Protein AF-0000000086153509 (afdb_homodimer)

Foldseek 3Di:
DAEEEEEACELLNLLLQVLCLVLDAVVLVYAYEYEAQDQWYQQLLCLLVLLADVVLLQLRTFGLPQSHPPRRPVRYDYFNWHFDADELFKTKIFGADPVSDGDPDIDMDGHLFYEYAQAKDDAPPSPPDPVDDDSVVNSVRSVVSSVLLVVWQFEEEEAQALSSQQNQLASLQNPVRHAYEYEELAQAGNPDPQEDPVQRVQSVVSCVVSPYHYHYNWAWPDDDPHKAQAWDWTAIPVGDTDTTRIYGYGDDIAAPCVNVCVHPVVQADPRRAGEADLQQFRPDPSRRSYGYAANRHDDPPDRDSVRSSVSSSSNSVQVSCCSVVVDVDDDDGDDDDHNDWDQRDSHLQWDKTWDPPPVIDIDIRHVSNVPASNSNCSQVVSVSSVHGRPPD/DAEEEEEACELLNLLLQVLCLVLDAVVLVYAYEYEAQDQWYQQLLCLLVLLADVVLLQLRTFGLPQSHPPRRPVHYDYFNWHFDADELFKTKIFGADPVSDGDPDIDMDGHLFYEYAQAKDFAPPSPPDPVDPDSVVNSVRSVVSSVLLVVWQFEEEEAQALSSQQNQLASLQNPVRGAYEYEYLAQAGNPDPQEDPVQRVQSVVSCVVSPYHYHYNWAWPDDDPHKFQAWDWTAIPVGDTDTTRIYGYGDDIAAPCVNVCVHPVVQADPRRAGEADQQQFRPDPSRRSYGYAANRHDDPPDRDSVRSSVSSSSNSVQVSCCSVVVDVDDDDGDDDDHRDWDQRDSHLQWDKTWDPPPVIDIDIRHVSNVPASNSNCSQVVSVSSVHGRPPD

Sequence (784 aa):
MPRIVIIGAGPAGIIASNTFAKSLKPSDKTEVVILEKNKYYYNTVGAPRAYTDEKYMPNMFIPYDKAIPKEASSFIKIIRGVATAITTDEVVYHKVGNDDKPQDAASTLAFDYLLIATGSSYTTPIKQDVNDYSRSGTEAQLKEVRDQIIKAKKILVVGGGSVGCEIAGDIAAHFPEKKVTIIDGHDRLLSANNLLEKFFTKLTNSLNELKIDVILGETLEERLTENRFEKRVLRTSKGREIESDIQLLCAGFSPVAELVQNLDASLVDSKGAVRVNPHLQLDSMNYHHIFAIGDVNNSSAPKLAYWAGEQAKYVVNKIVGLIRKTQTTVTKPFPNVGLEVLFLPLGPNGGVIQLPFFGGLVFGNFLTRMFKSKDMLAGRIWANFGATAPGVMPRIVIIGAGPAGIIASNTFAKSLKPSDKTEVVILEKNKYYYNTVGAPRAYTDEKYMPNMFIPYDKAIPKEASSFIKIIRGVATAITTDEVVYHKVGNDDKPQDAASTLAFDYLLIATGSSYTTPIKQDVNDYSRSGTEAQLKEVRDQIIKAKKILVVGGGSVGCEIAGDIAAHFPEKKVTIIDGHDRLLSANNLLEKFFTKLTNSLNELKIDVILGETLEERLTENRFEKRVLRTSKGREIESDIQLLCAGFSPVAELVQNLDASLVDSKGAVRVNPHLQLDSMNYHHIFAIGDVNNSSAPKLAYWAGEQAKYVVNKIVGLIRKTQTTVTKPFPNVGLEVLFLPLGPNGGVIQLPFFGGLVFGNFLTRMFKSKDMLAGRIWANFGATAPGV

Nearest PDB structures (foldseek):
  8jsc-assembly1_C  TM=8.946E-01  e=1.746E-32  Homo sapiens
  7xpi-assembly1_A  TM=7.898E-01  e=3.352E-28  Gallus gallus
  4g74-assembly1_B  TM=7.053E-01  e=1.388E-21  Saccharomyces cerevisiae S288C
  6uzi-assembly2_D  TM=6.727E-01  e=1.235E-19  Elizabethkingia anophelis NUHP1
  8qns-assembly1_A  TM=6.343E-01  e=9.759E-19  Mus musculus

pLDDT: mean 94.51, std 6.08, range [61.44, 98.88]

Radius of gyration: 29.24 Å; Cα contacts (8 Å, |Δi|>4): 1770; chains: 2; bounding box: 65×84×69 Å

Solvent-accessible surface area (backbone atoms only — not comparable to full-atom values): 40596 Å² total; per-residue (Å²): 114,57,27,35,36,30,40,25,58,47,58,20,26,43,38,26,51,50,44,41,49,72,71,56,52,81,88,66,50,50,38,38,40,32,32,22,64,57,80,43,39,73,40,51,76,36,34,38,52,33,43,67,31,76,86,47,48,68,57,32,58,40,60,52,88,41,38,62,50,79,90,30,52,87,38,41,49,77,43,47,16,43,77,74,40,49,61,92,46,36,36,34,27,16,46,38,50,98,83,75,43,68,43,87,63,73,45,76,46,71,38,66,31,38,37,42,18,57,23,54,47,40,29,62,64,52,31,72,42,91,89,45,69,45,67,67,56,45,52,51,49,39,48,50,53,25,52,50,54,70,71,39,52,30,40,33,30,41,24,37,36,68,66,22,46,24,32,52,25,21,44,26,63,76,39,67,87,40,46,40,34,35,33,21,57,46,83,55,73,44,86,57,90,41,63,57,69,69,46,53,53,50,44,53,51,52,37,51,74,52,56,42,45,77,45,60,57,32,40,61,68,66,83,77,88,50,61,41,90,51,72,43,77,46,44,30,71,81,66,49,75,46,74,22,35,26,37,42,50,39,51,65,77,36,31,49,30,62,52,51,35,74,60,41,54,85,40,35,47,97,81,40,19,27,37,48,42,64,69,32,20,36,69,41,85,87,38,59,54,31,31,43,29,36,48,14,27,59,65,85,58,67,87,44,63,66,48,8,28,50,44,17,47,52,48,46,54,46,50,52,29,46,74,67,61,77,29,92,62,89,67,77,57,65,78,81,73,60,63,45,68,44,80,45,38,37,17,56,67,12,31,34,26,35,39,60,50,90,91,48,41,69,48,42,30,70,59,18,21,73,68,30,16,61,60,44,41,33,59,62,57,28,44,72,22,65,40,79,34,74,95,106,116,57,27,36,37,31,41,24,56,48,60,21,25,44,39,27,50,50,45,42,48,73,71,55,52,81,87,66,50,50,39,37,39,34,32,22,63,56,80,43,40,72,40,51,77,35,33,39,53,35,42,70,33,76,87,46,47,67,56,32,58,40,58,52,88,42,39,62,51,76,92,30,54,87,37,40,49,77,43,48,16,42,76,74,40,49,59,93,47,36,35,35,27,17,46,38,49,97,84,74,43,69,43,86,64,73,45,76,46,71,37,66,32,37,38,42,18,56,23,56,47,41,30,62,67,51,31,69,42,91,89,46,70,47,66,67,58,44,51,49,49,38,49,49,53,24,53,50,54,71,70,39,53,29,40,33,32,41,24,36,36,67,66,23,46,22,32,52,24,20,44,27,62,78,39,68,87,41,45,40,34,35,33,19,58,47,83,55,74,43,87,57,90,40,63,56,71,70,46,54,52,50,44,51,51,52,37,52,75,53,57,44,44,79,45,60,56,33,38,61,68,67,83,76,87,52,60,40,90,50,72,43,75,46,44,29,71,81,69,50,75,46,74,23,35,26,36,44,48,40,50,65,77,38,32,48,30,62,51,52,36,73,60,40,56,85,40,34,46,97,81,40,19,26,37,47,42,62,68,32,20,35,67,41,86,88,38,58,52,31,31,42,29,39,47,14,25,60,64,86,56,66,85,41,62,67,46,9,28,53,44,17,46,52,48,43,55,45,50,52,30,46,75,67,61,77,29,92,62,87,69,78,59,65,77,80,74,61,64,44,68,45,79,45,35,36,17,57,66,11,30,35,27,34,40,61,50,90,92,48,40,69,47,43,30,70,61,19,20,72,69,31,16,61,59,45,42,34,59,62,58,28,43,69,22,66,40,78,34,75,96,105

Secondary structure (DSSP, 8-state):
--EEEEE--SHHHHHHHHHHHHH--GGG--EEEEEES-SEEE-GGGHHHHTT-GGGGGGGEEESTTSS-GGGTTTEEEEEEEEEEE-SSEEEEEEE-TTS-EEEEEEEEE-SEEEE---EE-STTTS--SS---HHHHHHHHHHHHHHHHH-SEEEEE--SHHHHHHHHHHHHH-TTSEEEEEESSSSTT--TT--HHHHHHHHHHHHHTTEEEEES--BSSPPSS-B-S-EEEEBTTS-EEEESEEEE----EE--HHHHHH-GGGB-TTSPBPB-TTSBBSSGGGTTEEE-GGGB--SS-SSHHHHHHHHHHHHHHHHHHHTTS-SS--SPPPP--SPPEEEESSTT-EEEEE-STT-EEE-HHHHIIIIITTTTHHHHHHTTT---TT-/--EEEEE--SHHHHHHHHHHHHH--GGG--EEEEEES-SEEE-GGGHHHHTT-GGGGGGGEEESTTTS-GGGTTTEEEEEEEEEEE-SSEEEEEEE-TTS-EEEEEEEEE-SEEEE---EE-STTTS--SS---HHHHHHHHHHHHHHHHH-SEEEEE--SHHHHHHHHHHHHH-TTSEEEEEESSSSTT--TT--HHHHHHHHHHHHHTTEEEEES--BSSPPSS-B-S-EEEEBTTS-EEEESEEEE----EE--HHHHHH-GGGB-TTSPBPB-TTSBBSSGGGTTEEE-GGGB--SS-SSHHHHHHHHHHHHHHHHHHHTTS-SS--SPPPP--SPPEEEESSTT-EEEEE-STT-EEE-HHHHIIIIITTTTHHHHHHTTT---TT-

Organism: Pythium oligandrum (NCBI:txid41045)

Structure (mmCIF, N/CA/C/O backbone):
data_AF-0000000086153509-model_v1
#
loop_
_entity.id
_entity.type
_entity.pdbx_description
1 polymer 'FAD/NAD(P)-binding domain-containing protein'
#
loop_
_atom_site.group_PDB
_atom_site.id
_atom_site.type_symbol
_atom_site.label_atom_id
_atom_site.label_alt_id
_atom_site.label_comp_id
_atom_site.label_asym_id
_atom_site.label_entity_id
_atom_site.label_seq_id
_atom_site.pdbx_PDB_ins_code
_atom_site.Cartn_x
_atom_site.Cartn_y
_atom_site.Cartn_z
_atom_site.occupancy
_atom_site.B_iso_or_equiv
_atom_site.auth_seq_id
_atom_site.auth_comp_id
_atom_site.auth_asym_id
_atom_site.auth_atom_id
_atom_site.pdbx_PDB_model_num
ATOM 1 N N . MET A 1 1 ? -26.656 -7.547 -26.406 1 88.06 1 MET A N 1
ATOM 2 C CA . MET A 1 1 ? -26.172 -7.609 -25.031 1 88.06 1 MET A CA 1
ATOM 3 C C . MET A 1 1 ? -24.672 -7.895 -25 1 88.06 1 MET A C 1
ATOM 5 O O . MET A 1 1 ? -24.203 -8.875 -25.578 1 88.06 1 MET A O 1
ATOM 9 N N . PRO A 1 2 ? -23.859 -6.926 -24.484 1 95.12 2 PRO A N 1
ATOM 10 C CA . PRO A 1 2 ? -22.406 -7.176 -24.438 1 95.12 2 PRO A CA 1
ATOM 11 C C . PRO A 1 2 ? -22.062 -8.453 -23.672 1 95.12 2 PRO A C 1
ATOM 13 O O . PRO A 1 2 ? -22.719 -8.781 -22.688 1 95.12 2 PRO A O 1
ATOM 16 N N . ARG A 1 3 ? -21.141 -9.273 -24.281 1 98.12 3 ARG A N 1
ATOM 17 C CA . ARG A 1 3 ? -20.641 -10.484 -23.641 1 98.12 3 ARG A CA 1
ATOM 18 C C . ARG A 1 3 ? -19.141 -10.367 -23.359 1 98.12 3 ARG A C 1
ATOM 20 O O . ARG A 1 3 ? -18.359 -10.047 -24.266 1 98.12 3 ARG A O 1
ATOM 27 N N . ILE A 1 4 ? -18.781 -10.625 -22.062 1 98.75 4 ILE A N 1
ATOM 28 C CA . ILE A 1 4 ? -17.375 -10.695 -21.656 1 98.75 4 ILE A CA 1
ATOM 29 C C . ILE A 1 4 ? -16.969 -12.156 -21.438 1 98.75 4 ILE A C 1
ATOM 31 O O . ILE A 1 4 ? -17.672 -12.891 -20.734 1 98.75 4 ILE A O 1
ATOM 35 N N . VAL A 1 5 ? -15.906 -12.617 -22.047 1 98.88 5 VAL A N 1
ATOM 36 C CA . VAL A 1 5 ? -15.391 -13.961 -21.844 1 98.88 5 VAL A CA 1
ATOM 37 C C . VAL A 1 5 ? -14.047 -13.898 -21.125 1 98.88 5 VAL A C 1
ATOM 39 O O . VAL A 1 5 ? -13.203 -13.062 -21.453 1 98.88 5 VAL A O 1
ATOM 42 N N . ILE A 1 6 ? -13.891 -14.648 -20.109 1 98.88 6 ILE A N 1
ATOM 43 C CA . ILE A 1 6 ? -12.633 -14.82 -19.391 1 98.88 6 ILE A CA 1
ATOM 44 C C . ILE A 1 6 ? -12.094 -16.234 -19.609 1 98.88 6 ILE A C 1
ATOM 46 O O . ILE A 1 6 ? -12.805 -17.219 -19.406 1 98.88 6 ILE A O 1
ATOM 50 N N . ILE A 1 7 ? -10.867 -16.359 -20.078 1 98.81 7 ILE A N 1
ATOM 51 C CA . ILE A 1 7 ? -10.25 -17.672 -20.25 1 98.81 7 ILE A CA 1
ATOM 52 C C . ILE A 1 7 ? -9.312 -17.953 -19.078 1 98.81 7 ILE A C 1
ATOM 54 O O . ILE A 1 7 ? -8.219 -17.391 -18.984 1 98.81 7 ILE A O 1
ATOM 58 N N . GLY A 1 8 ? -9.742 -18.844 -18.172 1 97.75 8 GLY A N 1
ATOM 59 C CA . GLY A 1 8 ? -8.977 -19.188 -16.984 1 97.75 8 GLY A CA 1
ATOM 60 C C . GLY A 1 8 ? -9.57 -18.641 -15.703 1 97.75 8 GLY A C 1
ATOM 61 O O . GLY A 1 8 ? -9.805 -17.438 -15.594 1 97.75 8 GLY A O 1
ATOM 62 N N . ALA A 1 9 ? -9.805 -19.484 -14.75 1 97.06 9 ALA A N 1
ATOM 63 C CA . ALA A 1 9 ? -10.32 -19.094 -13.445 1 97.06 9 ALA A CA 1
ATOM 64 C C . ALA A 1 9 ? -9.242 -19.234 -12.367 1 97.06 9 ALA A C 1
ATOM 66 O O . ALA A 1 9 ? -9.523 -19.719 -11.266 1 97.06 9 ALA A O 1
ATOM 67 N N . GLY A 1 10 ? -7.977 -18.906 -12.75 1 95.75 10 GLY A N 1
ATOM 68 C CA . GLY A 1 10 ? -6.895 -18.797 -11.781 1 95.75 10 GLY A CA 1
ATOM 69 C C . GLY A 1 10 ? -6.961 -17.516 -10.961 1 95.75 10 GLY A C 1
ATOM 70 O O . GLY A 1 10 ? -8.031 -16.922 -10.812 1 95.75 10 GLY A O 1
ATOM 71 N N . PRO A 1 11 ? -5.836 -17.078 -10.438 1 95.38 11 PRO A N 1
ATOM 72 C CA . PRO A 1 11 ? -5.836 -15.914 -9.555 1 95.38 11 PRO A CA 1
ATOM 73 C C . PRO A 1 11 ? -6.391 -14.664 -10.219 1 95.38 11 PRO A C 1
ATOM 75 O O . PRO A 1 11 ? -7.176 -13.93 -9.617 1 95.38 11 PRO A O 1
ATOM 78 N N . ALA A 1 12 ? -5.996 -14.43 -11.414 1 97.44 12 ALA A N 1
ATOM 79 C CA . ALA A 1 12 ? -6.477 -13.25 -12.125 1 97.44 12 ALA A CA 1
ATOM 80 C C . ALA A 1 12 ? -7.934 -13.414 -12.547 1 97.44 12 ALA A C 1
ATOM 82 O O . ALA A 1 12 ? -8.75 -12.516 -12.336 1 97.44 12 ALA A O 1
ATOM 83 N N . GLY A 1 13 ? -8.273 -14.555 -13.047 1 97.81 13 GLY A N 1
ATOM 84 C CA . GLY A 1 13 ? -9.602 -14.781 -13.602 1 97.81 13 GLY A CA 1
ATOM 85 C C . GLY A 1 13 ? -10.695 -14.734 -12.562 1 97.81 13 GLY A C 1
ATOM 86 O O . GLY A 1 13 ? -11.75 -14.125 -12.781 1 97.81 13 GLY A O 1
ATOM 87 N N . ILE A 1 14 ? -10.484 -15.375 -11.492 1 96.19 14 ILE A N 1
ATOM 88 C CA . ILE A 1 14 ? -11.516 -15.438 -10.461 1 96.19 14 ILE A CA 1
ATOM 89 C C . ILE A 1 14 ? -11.711 -14.062 -9.844 1 96.19 14 ILE A C 1
ATOM 91 O O . ILE A 1 14 ? -12.836 -13.672 -9.523 1 96.19 14 ILE A O 1
ATOM 95 N N . ILE A 1 15 ? -10.641 -13.328 -9.68 1 95.94 15 ILE A N 1
ATOM 96 C CA . ILE A 1 15 ? -10.758 -11.984 -9.133 1 95.94 15 ILE A CA 1
ATOM 97 C C . ILE A 1 15 ? -11.492 -11.086 -10.133 1 95.94 15 ILE A C 1
ATOM 99 O O . ILE A 1 15 ? -12.305 -10.242 -9.742 1 95.94 15 ILE A O 1
ATOM 103 N N . ALA A 1 16 ? -11.211 -11.25 -11.422 1 97.94 16 ALA A N 1
ATOM 104 C CA . ALA A 1 16 ? -11.969 -10.523 -12.438 1 97.94 16 ALA A CA 1
ATOM 105 C C . ALA A 1 16 ? -13.461 -10.82 -12.328 1 97.94 16 ALA A C 1
ATOM 107 O O . ALA A 1 16 ? -14.289 -9.906 -12.297 1 97.94 16 ALA A O 1
ATOM 108 N N . SER A 1 17 ? -13.789 -12.062 -12.211 1 97.12 17 SER A N 1
ATOM 109 C CA . SER A 1 17 ? -15.18 -12.484 -12.094 1 97.12 17 SER A CA 1
ATOM 110 C C . SER A 1 17 ? -15.852 -11.852 -10.875 1 97.12 17 SER A C 1
ATOM 112 O O . SER A 1 17 ? -16.953 -11.305 -10.977 1 97.12 17 SER A O 1
ATOM 114 N N . ASN A 1 18 ? -15.164 -11.969 -9.75 1 95.5 18 ASN A N 1
ATOM 115 C CA . ASN A 1 18 ? -15.695 -11.391 -8.523 1 95.5 18 ASN A CA 1
ATOM 116 C C . ASN A 1 18 ? -15.875 -9.883 -8.641 1 95.5 18 ASN A C 1
ATOM 118 O O . ASN A 1 18 ? -16.844 -9.328 -8.117 1 95.5 18 ASN A O 1
ATOM 122 N N . THR A 1 19 ? -14.945 -9.266 -9.273 1 95.94 19 THR A N 1
ATOM 123 C CA . THR A 1 19 ? -15.008 -7.82 -9.445 1 95.94 19 THR A CA 1
ATOM 124 C C . THR A 1 19 ? -16.172 -7.438 -10.359 1 95.94 19 THR A C 1
ATOM 126 O O . THR A 1 19 ? -16.891 -6.477 -10.086 1 95.94 19 THR A O 1
ATOM 129 N N . PHE A 1 20 ? -16.438 -8.164 -11.383 1 97.75 20 PHE A N 1
ATOM 130 C CA . PHE A 1 20 ? -17.609 -7.953 -12.227 1 97.75 20 PHE A CA 1
ATOM 131 C C . PHE A 1 20 ? -18.891 -8.109 -11.422 1 97.75 20 PHE A C 1
ATOM 133 O O . PHE A 1 20 ? -19.828 -7.328 -11.578 1 97.75 20 PHE A O 1
ATOM 140 N N . ALA A 1 21 ? -18.891 -9.141 -10.594 1 96.75 21 ALA A N 1
ATOM 141 C CA . ALA A 1 21 ? -20.078 -9.43 -9.789 1 96.75 21 ALA A CA 1
ATOM 142 C C . ALA A 1 21 ? -20.469 -8.227 -8.93 1 96.75 21 ALA A C 1
ATOM 144 O O . ALA A 1 21 ? -21.641 -7.953 -8.727 1 96.75 21 ALA A O 1
ATOM 145 N N . LYS A 1 22 ? -19.484 -7.543 -8.484 1 92.75 22 LYS A N 1
ATOM 146 C CA . LYS A 1 22 ? -19.703 -6.395 -7.613 1 92.75 22 LYS A CA 1
ATOM 147 C C . LYS A 1 22 ? -20.016 -5.137 -8.422 1 92.75 22 LYS A C 1
ATOM 149 O O . LYS A 1 22 ? -20.703 -4.238 -7.945 1 92.75 22 LYS A O 1
ATOM 154 N N . SER A 1 23 ? -19.484 -5.105 -9.617 1 94.44 23 SER A N 1
ATOM 155 C CA . SER A 1 23 ? -19.484 -3.855 -10.375 1 94.44 23 SER A CA 1
ATOM 156 C C . SER A 1 23 ? -20.672 -3.795 -11.328 1 94.44 23 SER A C 1
ATOM 158 O O . SER A 1 23 ? -21.172 -2.711 -11.648 1 94.44 23 SER A O 1
ATOM 160 N N . LEU A 1 24 ? -21.156 -4.922 -11.797 1 95.25 24 LEU A N 1
ATOM 161 C CA . LEU A 1 24 ? -22.25 -4.969 -12.75 1 95.25 24 LEU A CA 1
ATOM 162 C C . LEU A 1 24 ? -23.578 -5.215 -12.047 1 95.25 24 LEU A C 1
ATOM 164 O O . LEU A 1 24 ? -23.609 -5.707 -10.914 1 95.25 24 LEU A O 1
ATOM 168 N N . LYS A 1 25 ? -24.641 -4.785 -12.695 1 93.81 25 LYS A N 1
ATOM 169 C CA . LYS A 1 25 ? -26.031 -5.066 -12.297 1 93.81 25 LYS A CA 1
ATOM 170 C C . LYS A 1 25 ? -26.797 -5.73 -13.43 1 93.81 25 LYS A C 1
ATOM 172 O O . LYS A 1 25 ? -26.422 -5.617 -14.602 1 93.81 25 LYS A O 1
ATOM 177 N N . PRO A 1 26 ? -27.859 -6.469 -13.023 1 93.38 26 PRO A N 1
ATOM 178 C CA . PRO A 1 26 ? -28.688 -7.082 -14.062 1 93.38 26 PRO A CA 1
ATOM 179 C C . PRO A 1 26 ? -29.156 -6.07 -15.109 1 93.38 26 PRO A C 1
ATOM 181 O O . PRO A 1 26 ? -29.266 -6.402 -16.297 1 93.38 26 PRO A O 1
ATOM 184 N N . SER A 1 27 ? -29.266 -4.855 -14.617 1 93.56 27 SER A N 1
ATOM 185 C CA . SER A 1 27 ? -29.797 -3.816 -15.5 1 93.56 27 SER A CA 1
ATOM 186 C C . SER A 1 27 ? -28.766 -3.418 -16.562 1 93.56 27 SER A C 1
ATOM 188 O O . SER A 1 27 ? -29.125 -2.781 -17.547 1 93.56 27 SER A O 1
ATOM 190 N N . ASP A 1 28 ? -27.547 -3.852 -16.344 1 94.06 28 ASP A N 1
ATOM 191 C CA . ASP A 1 28 ? -26.5 -3.561 -17.328 1 94.06 28 ASP A CA 1
ATOM 192 C C . ASP A 1 28 ? -26.656 -4.457 -18.562 1 94.06 28 ASP A C 1
ATOM 194 O O . ASP A 1 28 ? -26.047 -4.195 -19.609 1 94.06 28 ASP A O 1
ATOM 198 N N . LYS A 1 29 ? -27.422 -5.543 -18.516 1 95.81 29 LYS A N 1
ATOM 199 C CA . LYS A 1 29 ? -27.672 -6.488 -19.594 1 95.81 29 LYS A CA 1
ATOM 200 C C . LYS A 1 29 ? -26.359 -6.969 -20.219 1 95.81 29 LYS A C 1
ATOM 202 O O . LYS A 1 29 ? -26.188 -6.91 -21.438 1 95.81 29 LYS A O 1
ATOM 207 N N . THR A 1 30 ? -25.406 -7.289 -19.391 1 97.5 30 THR A N 1
ATOM 208 C CA . THR A 1 30 ? -24.094 -7.805 -19.766 1 97.5 30 THR A CA 1
ATOM 209 C C . THR A 1 30 ? -23.891 -9.211 -19.234 1 97.5 30 THR A C 1
ATOM 211 O O . THR A 1 30 ? -24.266 -9.508 -18.094 1 97.5 30 THR A O 1
ATOM 214 N N . GLU A 1 31 ? -23.359 -10.086 -20.031 1 98.06 31 GLU A N 1
ATOM 215 C CA . GLU A 1 31 ? -23.047 -11.453 -19.625 1 98.06 31 GLU A CA 1
ATOM 216 C C . GLU A 1 31 ? -21.547 -11.656 -19.469 1 98.06 31 GLU A C 1
ATOM 218 O O . GLU A 1 31 ? -20.766 -11.172 -20.297 1 98.06 31 GLU A O 1
ATOM 223 N N . VAL A 1 32 ? -21.188 -12.359 -18.375 1 98.62 32 VAL A N 1
ATOM 224 C CA . VAL A 1 32 ? -19.797 -12.734 -18.156 1 98.62 32 VAL A CA 1
ATOM 225 C C . VAL A 1 32 ? -19.672 -14.25 -18.109 1 98.62 32 VAL A C 1
ATOM 227 O O . VAL A 1 32 ? -20.359 -14.914 -17.328 1 98.62 32 VAL A O 1
ATOM 230 N N . VAL A 1 33 ? -18.828 -14.82 -18.984 1 98.56 33 VAL A N 1
ATOM 231 C CA . VAL A 1 33 ? -18.609 -16.266 -19.031 1 98.56 33 VAL A CA 1
ATOM 232 C C . VAL A 1 33 ? -17.125 -16.578 -18.766 1 98.56 33 VAL A C 1
ATOM 234 O O . VAL A 1 33 ? -16.25 -16.016 -19.422 1 98.56 33 VAL A O 1
ATOM 237 N N . ILE A 1 34 ? -16.906 -17.438 -17.844 1 98.5 34 ILE A N 1
ATOM 238 C CA . ILE A 1 34 ? -15.555 -17.891 -17.547 1 98.5 34 ILE A CA 1
ATOM 239 C C . ILE A 1 34 ? -15.359 -19.312 -18.078 1 98.5 34 ILE A C 1
ATOM 241 O O . ILE A 1 34 ? -16.156 -20.203 -17.781 1 98.5 34 ILE A O 1
ATOM 245 N N . LEU A 1 35 ? -14.359 -19.5 -18.875 1 98.19 35 LEU A N 1
ATOM 246 C CA . LEU A 1 35 ? -13.945 -20.844 -19.312 1 98.19 35 LEU A CA 1
ATOM 247 C C . LEU A 1 35 ? -12.82 -21.375 -18.438 1 98.19 35 LEU A C 1
ATOM 249 O O . LEU A 1 35 ? -11.758 -20.75 -18.328 1 98.19 35 LEU A O 1
ATOM 253 N N . GLU A 1 36 ? -13.023 -22.453 -17.781 1 96.69 36 GLU A N 1
ATOM 254 C CA . GLU A 1 36 ? -12.039 -23.078 -16.906 1 96.69 36 GLU A CA 1
ATOM 255 C C . GLU A 1 36 ? -12.062 -24.594 -17.047 1 96.69 36 GLU A C 1
ATOM 257 O O . GLU A 1 36 ? -13.125 -25.219 -16.969 1 96.69 36 GLU A O 1
ATOM 262 N N . LYS A 1 37 ? -10.891 -25.141 -17.234 1 93 37 LYS A N 1
ATOM 263 C CA . LYS A 1 37 ? -10.836 -26.578 -17.5 1 93 37 LYS A CA 1
ATOM 264 C C . LYS A 1 37 ? -10.953 -27.375 -16.203 1 93 37 LYS A C 1
ATOM 266 O O . LYS A 1 37 ? -11.469 -28.5 -16.219 1 93 37 LYS A O 1
ATOM 271 N N . ASN A 1 38 ? -10.461 -26.797 -15.094 1 92.94 38 ASN A N 1
ATOM 272 C CA . ASN A 1 38 ? -10.414 -27.531 -13.836 1 92.94 38 ASN A CA 1
ATOM 273 C C . ASN A 1 38 ? -11.758 -27.5 -13.117 1 92.94 38 ASN A C 1
ATOM 275 O O . ASN A 1 38 ? -12.547 -26.578 -13.305 1 92.94 38 ASN A O 1
ATOM 279 N N . LYS A 1 39 ? -11.945 -28.547 -12.234 1 92.19 39 LYS A N 1
ATOM 280 C CA . LYS A 1 39 ? -13.109 -28.594 -11.359 1 92.19 39 LYS A CA 1
ATOM 281 C C . LYS A 1 39 ? -12.891 -27.766 -10.102 1 92.19 39 LYS A C 1
ATOM 283 O O . LYS A 1 39 ? -13.836 -27.484 -9.359 1 92.19 39 LYS A O 1
ATOM 288 N N . TYR A 1 40 ? -11.719 -27.391 -9.875 1 94.88 40 TYR A N 1
ATOM 289 C CA . TYR A 1 40 ? -11.305 -26.688 -8.664 1 94.88 40 TYR A CA 1
ATOM 290 C C . TYR A 1 40 ? -10.172 -25.719 -8.953 1 94.88 40 TYR A C 1
ATOM 292 O O . TYR A 1 40 ? -9.492 -25.828 -9.977 1 94.88 40 TYR A O 1
ATOM 300 N N . TYR A 1 41 ? -10.078 -24.719 -8.094 1 96.69 41 TYR A N 1
ATOM 301 C CA . TYR A 1 41 ? -8.914 -23.844 -8.102 1 96.69 41 TYR A CA 1
ATOM 302 C C . TYR A 1 41 ? -7.742 -24.484 -7.379 1 96.69 41 TYR A C 1
ATOM 304 O O . TYR A 1 41 ? -7.863 -24.875 -6.215 1 96.69 41 TYR A O 1
ATOM 312 N N . TYR A 1 42 ? -6.66 -24.688 -8.102 1 96.56 42 TYR A N 1
ATOM 313 C CA . TYR A 1 42 ? -5.43 -25.172 -7.492 1 96.56 42 TYR A CA 1
ATOM 314 C C . TYR A 1 42 ? -4.637 -24.031 -6.863 1 96.56 42 TYR A C 1
ATOM 316 O O . TYR A 1 42 ? -4.078 -23.188 -7.574 1 96.56 42 TYR A O 1
ATOM 324 N N . ASN A 1 43 ? -4.582 -23.969 -5.527 1 96.62 43 ASN A N 1
ATOM 325 C CA . ASN A 1 43 ? -3.963 -22.891 -4.773 1 96.62 43 ASN A CA 1
ATOM 326 C C . ASN A 1 43 ? -2.445 -23.031 -4.719 1 96.62 43 ASN A C 1
ATOM 328 O O . ASN A 1 43 ? -1.899 -23.484 -3.711 1 96.62 43 ASN A O 1
ATOM 332 N N . THR A 1 44 ? -1.796 -22.5 -5.684 1 96 44 THR A N 1
ATOM 333 C CA . THR A 1 44 ? -0.354 -22.656 -5.844 1 96 44 THR A CA 1
ATOM 334 C C . THR A 1 44 ? 0.393 -21.953 -4.715 1 96 44 THR A C 1
ATOM 336 O O . THR A 1 44 ? 1.522 -22.328 -4.387 1 96 44 THR A O 1
ATOM 339 N N . VAL A 1 45 ? -0.217 -21 -4.082 1 96.56 45 VAL A N 1
ATOM 340 C CA . VAL A 1 45 ? 0.402 -20.234 -3.006 1 96.56 45 VAL A CA 1
ATOM 341 C C . VAL A 1 45 ? 0.746 -21.156 -1.843 1 96.56 45 VAL A C 1
ATOM 343 O O . VAL A 1 45 ? 1.738 -20.953 -1.143 1 96.56 45 VAL A O 1
ATOM 346 N N . GLY A 1 46 ? -0.007 -22.203 -1.69 1 97.56 46 GLY A N 1
ATOM 347 C CA . GLY A 1 46 ? 0.145 -23.109 -0.563 1 97.56 46 GLY A CA 1
ATOM 348 C C . GLY A 1 46 ? 1.106 -24.25 -0.84 1 97.56 46 GLY A C 1
ATOM 349 O O . GLY A 1 46 ? 1.371 -25.078 0.038 1 97.56 46 GLY A O 1
ATOM 350 N N . ALA A 1 47 ? 1.709 -24.297 -2.008 1 97.38 47 ALA A N 1
ATOM 351 C CA . ALA A 1 47 ? 2.504 -25.453 -2.432 1 97.38 47 ALA A CA 1
ATOM 352 C C . ALA A 1 47 ? 3.684 -25.672 -1.491 1 97.38 47 ALA A C 1
ATOM 354 O O . ALA A 1 47 ? 3.953 -26.812 -1.088 1 97.38 47 ALA A O 1
ATOM 355 N N . PRO A 1 48 ? 4.41 -24.609 -1.058 1 98 48 PRO A N 1
ATOM 356 C CA . PRO A 1 48 ? 5.527 -24.844 -0.14 1 98 48 PRO A CA 1
ATOM 357 C C . PRO A 1 48 ? 5.109 -25.562 1.138 1 98 48 PRO A C 1
ATOM 359 O O . PRO A 1 48 ? 5.816 -26.453 1.607 1 98 48 PRO A O 1
ATOM 362 N N . ARG A 1 49 ? 3.977 -25.188 1.629 1 98.25 49 ARG A N 1
ATOM 363 C CA . ARG A 1 49 ? 3.479 -25.812 2.848 1 98.25 49 ARG A CA 1
ATOM 364 C C . ARG A 1 49 ? 3.033 -27.25 2.576 1 98.25 49 ARG A C 1
ATOM 366 O O . ARG A 1 49 ? 3.285 -28.141 3.385 1 98.25 49 ARG A O 1
ATOM 373 N N . ALA A 1 50 ? 2.408 -27.5 1.472 1 97.88 50 ALA A N 1
ATOM 374 C CA . ALA A 1 50 ? 1.915 -28.828 1.102 1 97.88 50 ALA A CA 1
ATOM 375 C C . ALA A 1 50 ? 3.068 -29.797 0.898 1 97.88 50 ALA A C 1
ATOM 377 O O . ALA A 1 50 ? 2.891 -31.016 1.023 1 97.88 50 ALA A O 1
ATOM 378 N N . TYR A 1 51 ? 4.211 -29.297 0.564 1 98.19 51 TYR A N 1
ATOM 379 C CA . TYR A 1 51 ? 5.395 -30.125 0.371 1 98.19 51 TYR A CA 1
ATOM 380 C C . TYR A 1 51 ? 5.828 -30.781 1.68 1 98.19 51 TYR A C 1
ATOM 382 O O . TYR A 1 51 ? 6.555 -31.766 1.675 1 98.19 51 TYR A O 1
ATOM 390 N N . THR A 1 52 ? 5.426 -30.219 2.869 1 98.12 52 THR A N 1
ATOM 391 C CA . THR A 1 52 ? 6.004 -30.688 4.125 1 98.12 52 THR A CA 1
ATOM 392 C C . THR A 1 52 ? 4.91 -31.094 5.105 1 98.12 52 THR A C 1
ATOM 394 O O . THR A 1 52 ? 5.172 -31.812 6.07 1 98.12 52 THR A O 1
ATOM 397 N N . ASP A 1 53 ? 3.699 -30.594 4.906 1 97 53 ASP A N 1
ATOM 398 C CA . ASP A 1 53 ? 2.607 -30.812 5.848 1 97 53 ASP A CA 1
ATOM 399 C C . ASP A 1 53 ? 1.419 -31.484 5.164 1 97 53 ASP A C 1
ATOM 401 O O . ASP A 1 53 ? 0.646 -30.828 4.465 1 97 53 ASP A O 1
ATOM 405 N N . GLU A 1 54 ? 1.22 -32.719 5.473 1 96 54 GLU A N 1
ATOM 406 C CA . GLU A 1 54 ? 0.148 -33.5 4.863 1 96 54 GLU A CA 1
ATOM 407 C C . GLU A 1 54 ? -1.221 -32.906 5.195 1 96 54 GLU A C 1
ATOM 409 O O . GLU A 1 54 ? -2.137 -32.938 4.371 1 96 54 GLU A O 1
ATOM 414 N N . LYS A 1 55 ? -1.369 -32.344 6.305 1 96.25 55 LYS A N 1
ATOM 415 C CA . LYS A 1 55 ? -2.65 -31.812 6.754 1 96.25 55 LYS A CA 1
ATOM 416 C C . LYS A 1 55 ? -3.039 -30.578 5.945 1 96.25 55 LYS A C 1
ATOM 418 O O . LYS A 1 55 ? -4.203 -30.172 5.949 1 96.25 55 LYS A O 1
ATOM 423 N N . TYR A 1 56 ? -2.094 -30.016 5.262 1 97.25 56 TYR A N 1
ATOM 424 C CA . TYR A 1 56 ? -2.354 -28.797 4.492 1 97.25 56 TYR A CA 1
ATOM 425 C C . TYR A 1 56 ? -2.883 -29.141 3.104 1 97.25 56 TYR A C 1
ATOM 427 O O . TYR A 1 56 ? -3.434 -28.281 2.414 1 97.25 56 TYR A O 1
ATOM 435 N N . MET A 1 57 ? -2.809 -30.359 2.656 1 95.88 57 MET A N 1
ATOM 436 C CA . MET A 1 57 ? -3.094 -30.812 1.296 1 95.88 57 MET A CA 1
ATOM 437 C C . MET A 1 57 ? -4.5 -30.406 0.872 1 95.88 57 MET A C 1
ATOM 439 O O . MET A 1 57 ? -4.695 -29.875 -0.227 1 95.88 57 MET A O 1
ATOM 443 N N . PRO A 1 58 ? -5.488 -30.547 1.729 1 96.5 58 PRO A N 1
ATOM 444 C CA . PRO A 1 58 ? -6.844 -30.188 1.306 1 96.5 58 PRO A CA 1
ATOM 445 C C . PRO A 1 58 ? -6.969 -28.703 0.94 1 96.5 58 PRO A C 1
ATOM 447 O O . PRO A 1 58 ? -7.805 -28.344 0.112 1 96.5 58 PRO A O 1
ATOM 450 N N . ASN A 1 59 ? -6.16 -27.828 1.499 1 97.38 59 ASN A N 1
ATOM 451 C CA . ASN A 1 59 ? -6.219 -26.391 1.266 1 97.38 59 ASN A CA 1
ATOM 452 C C . ASN A 1 59 ? -5.797 -26.031 -0.158 1 97.38 59 ASN A C 1
ATOM 454 O O . ASN A 1 59 ? -6.027 -24.906 -0.617 1 97.38 59 ASN A O 1
ATOM 458 N N . MET A 1 60 ? -5.238 -27.016 -0.874 1 97.31 60 MET A N 1
ATOM 459 C CA . MET A 1 60 ? -4.727 -26.781 -2.223 1 97.31 60 MET A CA 1
ATOM 460 C C . MET A 1 60 ? -5.859 -26.812 -3.244 1 97.31 60 MET A C 1
ATOM 462 O O . MET A 1 60 ? -5.684 -26.391 -4.387 1 97.31 60 MET A O 1
ATOM 466 N N . PHE A 1 61 ? -7.02 -27.344 -2.875 1 97.19 61 PHE A N 1
ATOM 467 C CA . PHE A 1 61 ? -8.086 -27.609 -3.83 1 97.19 61 PHE A CA 1
ATOM 468 C C . PHE A 1 61 ? -9.375 -26.891 -3.422 1 97.19 61 PHE A C 1
ATOM 470 O O . PHE A 1 61 ? -10.148 -27.422 -2.615 1 97.19 61 PHE A O 1
ATOM 477 N N . ILE A 1 62 ? -9.664 -25.734 -4.043 1 97.31 62 ILE A N 1
ATOM 478 C CA . ILE A 1 62 ? -10.82 -24.922 -3.686 1 97.31 62 ILE A CA 1
ATOM 479 C C . ILE A 1 62 ? -11.938 -25.125 -4.707 1 97.31 62 ILE A C 1
ATOM 481 O O . ILE A 1 62 ? -11.758 -24.859 -5.898 1 97.31 62 ILE A O 1
ATOM 485 N N . PRO A 1 63 ? -13.047 -25.609 -4.281 1 95 63 PRO A N 1
ATOM 486 C CA . PRO A 1 63 ? -14.133 -25.844 -5.234 1 95 63 PRO A CA 1
ATOM 487 C C . PRO A 1 63 ? -14.688 -24.547 -5.832 1 95 63 PRO A C 1
ATOM 489 O O . PRO A 1 63 ? -14.719 -23.516 -5.156 1 95 63 PRO A O 1
ATOM 492 N N . TYR A 1 64 ? -15.188 -24.609 -7.102 1 95.19 64 TYR A N 1
ATOM 493 C CA . TYR A 1 64 ? -15.742 -23.453 -7.773 1 95.19 64 TYR A CA 1
ATOM 494 C C . TYR A 1 64 ? -17.234 -23.297 -7.473 1 95.19 64 TYR A C 1
ATOM 496 O O . TYR A 1 64 ? -17.844 -22.312 -7.859 1 95.19 64 TYR A O 1
ATOM 504 N N . ASP A 1 65 ? -17.859 -24.156 -6.715 1 92.44 65 ASP A N 1
ATOM 505 C CA . ASP A 1 65 ? -19.312 -24.266 -6.527 1 92.44 65 ASP A CA 1
ATOM 506 C C . ASP A 1 65 ? -19.891 -22.938 -6.035 1 92.44 65 ASP A C 1
ATOM 508 O O . ASP A 1 65 ? -21 -22.578 -6.414 1 92.44 65 ASP A O 1
ATOM 512 N N . LYS A 1 66 ? -19.172 -22.25 -5.227 1 93.38 66 LYS A N 1
ATOM 513 C CA . LYS A 1 66 ? -19.672 -21.016 -4.637 1 93.38 66 LYS A CA 1
ATOM 514 C C . LYS A 1 66 ? -18.844 -19.812 -5.078 1 93.38 66 LYS A C 1
ATOM 516 O O . LYS A 1 66 ? -18.844 -18.781 -4.418 1 93.38 66 LYS A O 1
ATOM 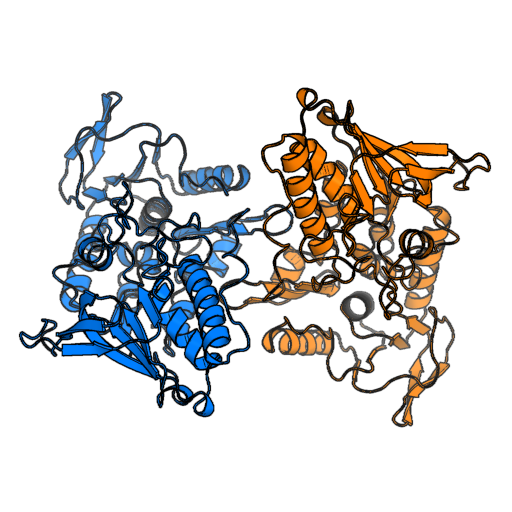521 N N . ALA A 1 67 ? -18.125 -20.094 -6.191 1 94.81 67 ALA A N 1
ATOM 522 C CA . ALA A 1 67 ? -17.203 -19.047 -6.629 1 94.81 67 ALA A CA 1
ATOM 523 C C . ALA A 1 67 ? -17.953 -17.828 -7.172 1 94.81 67 ALA A C 1
ATOM 525 O O . ALA A 1 67 ? -17.453 -16.703 -7.102 1 94.81 67 ALA A O 1
ATOM 526 N N . ILE A 1 68 ? -19.125 -18.047 -7.727 1 95.69 68 ILE A N 1
ATOM 527 C CA . ILE A 1 68 ? -19.969 -16.969 -8.227 1 95.69 68 ILE A CA 1
ATOM 528 C C . ILE A 1 68 ? -21.047 -16.641 -7.188 1 95.69 68 ILE A C 1
ATOM 530 O O . ILE A 1 68 ? -21.875 -17.484 -6.852 1 95.69 68 ILE A O 1
ATOM 534 N N . PRO A 1 69 ? -21.031 -15.422 -6.781 1 94.62 69 PRO A N 1
ATOM 535 C CA . PRO A 1 69 ? -22.062 -15.055 -5.816 1 94.62 69 PRO A CA 1
ATOM 536 C C . PRO A 1 69 ? -23.484 -15.219 -6.371 1 94.62 69 PRO A C 1
ATOM 538 O O . PRO A 1 69 ? -23.719 -14.984 -7.559 1 94.62 69 PRO A O 1
ATOM 541 N N . LYS A 1 70 ? -24.469 -15.461 -5.469 1 93.12 70 LYS A N 1
ATOM 542 C CA . LYS A 1 70 ? -25.859 -15.711 -5.852 1 93.12 70 LYS A CA 1
ATOM 543 C C . LYS A 1 70 ? -26.453 -14.516 -6.594 1 93.12 70 LYS A C 1
ATOM 545 O O . LYS A 1 70 ? -27.172 -14.68 -7.582 1 93.12 70 LYS A O 1
ATOM 550 N N . GLU A 1 71 ? -26.047 -13.344 -6.176 1 93.62 71 GLU A N 1
ATOM 551 C CA . GLU A 1 71 ? -26.625 -12.117 -6.727 1 93.62 71 GLU A CA 1
ATOM 552 C C . GLU A 1 71 ? -26.156 -11.883 -8.164 1 93.62 71 GLU A C 1
ATOM 554 O O . GLU A 1 71 ? -26.766 -11.109 -8.898 1 93.62 71 GLU A O 1
ATOM 559 N N . ALA A 1 72 ? -25.062 -12.57 -8.516 1 96.75 72 ALA A N 1
ATOM 560 C CA . ALA A 1 72 ? -24.5 -12.359 -9.852 1 96.75 72 ALA A CA 1
ATOM 561 C C . ALA A 1 72 ? -24.734 -13.57 -10.742 1 96.75 72 ALA A C 1
ATOM 563 O O . ALA A 1 72 ? -24.375 -13.562 -11.922 1 96.75 72 ALA A O 1
ATOM 564 N N . SER A 1 73 ? -25.438 -14.594 -10.281 1 95.62 73 SER A N 1
ATOM 565 C CA . SER A 1 73 ? -25.578 -15.859 -10.984 1 95.62 73 SER A CA 1
ATOM 566 C C . SER A 1 73 ? -26.422 -15.703 -12.242 1 95.62 73 SER A C 1
ATOM 568 O O . SER A 1 73 ? -26.406 -16.562 -13.125 1 95.62 73 SER A O 1
ATOM 570 N N . SER A 1 74 ? -27.141 -14.617 -12.359 1 96.06 74 SER A N 1
ATOM 571 C CA . SER A 1 74 ? -28 -14.391 -13.516 1 96.06 74 SER A CA 1
ATOM 572 C C . SER A 1 74 ? -27.203 -13.898 -14.719 1 96.06 74 SER A C 1
ATOM 574 O O . SER A 1 74 ? -27.672 -13.961 -15.852 1 96.06 74 SER A O 1
ATOM 576 N N . PHE A 1 75 ? -25.969 -13.383 -14.422 1 97.56 75 PHE A N 1
ATOM 577 C CA . PHE A 1 75 ? -25.266 -12.797 -15.555 1 97.56 75 PHE A CA 1
ATOM 578 C C . PHE A 1 75 ? -23.812 -13.227 -15.57 1 97.56 75 PHE A C 1
ATOM 580 O O . PHE A 1 75 ? -23.047 -12.836 -16.453 1 97.56 75 PHE A O 1
ATOM 587 N N . ILE A 1 76 ? -23.406 -14.031 -14.648 1 98.19 76 ILE A N 1
ATOM 588 C CA . ILE A 1 76 ? -22.047 -14.586 -14.633 1 98.19 76 ILE A CA 1
ATOM 589 C C . ILE A 1 76 ? -22.125 -16.109 -14.508 1 98.19 76 ILE A C 1
ATOM 591 O O . ILE A 1 76 ? -22.891 -16.641 -13.703 1 98.19 76 ILE A O 1
ATOM 595 N N . LYS A 1 77 ? -21.359 -16.812 -15.297 1 97.19 77 LYS A N 1
ATOM 596 C CA . LYS A 1 77 ? -21.312 -18.266 -15.18 1 97.19 77 LYS A CA 1
ATOM 597 C C . LYS A 1 77 ? -19.922 -18.812 -15.5 1 97.19 77 LYS A C 1
ATOM 599 O O . LYS A 1 77 ? -19.156 -18.188 -16.234 1 97.19 77 LYS A O 1
ATOM 604 N N . ILE A 1 78 ? -19.609 -19.938 -14.977 1 96.88 78 ILE A N 1
ATOM 605 C CA . ILE A 1 78 ? -18.406 -20.703 -15.281 1 96.88 78 ILE A CA 1
ATOM 606 C C . ILE A 1 78 ? -18.766 -21.906 -16.141 1 96.88 78 ILE A C 1
ATOM 608 O O . ILE A 1 78 ? -19.672 -22.672 -15.805 1 96.88 78 ILE A O 1
ATOM 612 N N . ILE A 1 79 ? -18.125 -22.031 -17.25 1 96.88 79 ILE A N 1
ATOM 613 C CA . ILE A 1 79 ? -18.234 -23.203 -18.109 1 96.88 79 ILE A CA 1
ATOM 614 C C . ILE A 1 79 ? -16.938 -24.016 -18.031 1 96.88 79 ILE A C 1
ATOM 616 O O . ILE A 1 79 ? -15.844 -23.484 -18.25 1 96.88 79 ILE A O 1
ATOM 620 N N . ARG A 1 80 ? -17.125 -25.234 -17.672 1 96.38 80 ARG A N 1
ATOM 621 C CA . ARG A 1 80 ? -15.945 -26.094 -17.703 1 96.38 80 ARG A CA 1
ATOM 622 C C . ARG A 1 80 ? -15.539 -26.422 -19.125 1 96.38 80 ARG A C 1
ATOM 624 O O . ARG A 1 80 ? -16.156 -27.281 -19.781 1 96.38 80 ARG A O 1
ATOM 631 N N . GLY A 1 81 ? -14.539 -25.766 -19.609 1 96.12 81 GLY A N 1
ATOM 632 C CA . GLY A 1 81 ? -14.086 -25.922 -20.984 1 96.12 81 GLY A CA 1
ATOM 633 C C . GLY A 1 81 ? -12.656 -25.469 -21.188 1 96.12 81 GLY A C 1
ATOM 634 O O . GLY A 1 81 ? -12.125 -24.688 -20.391 1 96.12 81 GLY A O 1
ATOM 635 N N . VAL A 1 82 ? -12.055 -26.047 -22.188 1 95.5 82 VAL A N 1
ATOM 636 C CA . VAL A 1 82 ? -10.703 -25.656 -22.594 1 95.5 82 VAL A CA 1
ATOM 637 C C . VAL A 1 82 ? -10.766 -24.844 -23.875 1 95.5 82 VAL A C 1
ATOM 639 O O . VAL A 1 82 ? -11.266 -25.312 -24.891 1 95.5 82 VAL A O 1
ATOM 642 N N . ALA A 1 83 ? -10.312 -23.578 -23.766 1 97.69 83 ALA A N 1
ATOM 643 C CA . ALA A 1 83 ? -10.18 -22.766 -24.969 1 97.69 83 ALA A CA 1
ATOM 644 C C . ALA A 1 83 ? -9.039 -23.266 -25.844 1 97.69 83 ALA A C 1
ATOM 646 O O . ALA A 1 83 ? -7.926 -23.5 -25.359 1 97.69 83 ALA A O 1
ATOM 647 N N . THR A 1 84 ? -9.32 -23.406 -27.172 1 97.5 84 THR A N 1
ATOM 648 C CA . THR A 1 84 ? -8.289 -23.953 -28.062 1 97.5 84 THR A CA 1
ATOM 649 C C . THR A 1 84 ? -7.91 -22.953 -29.141 1 97.5 84 THR A C 1
ATOM 651 O O . THR A 1 84 ? -6.859 -23.078 -29.766 1 97.5 84 THR A O 1
ATOM 654 N N . ALA A 1 85 ? -8.805 -21.984 -29.375 1 98.06 85 ALA A N 1
ATOM 655 C CA . ALA A 1 85 ? -8.5 -20.938 -30.328 1 98.06 85 ALA A CA 1
ATOM 656 C C . ALA A 1 85 ? -9.289 -19.656 -30.016 1 98.06 85 ALA A C 1
ATOM 658 O O . ALA A 1 85 ? -10.328 -19.719 -29.359 1 98.06 85 ALA A O 1
ATOM 659 N N . ILE A 1 86 ? -8.703 -18.547 -30.453 1 98.5 86 ILE A N 1
ATOM 660 C CA . ILE A 1 86 ? -9.414 -17.281 -30.375 1 98.5 86 ILE A CA 1
ATOM 661 C C . ILE A 1 86 ? -9.328 -16.562 -31.719 1 98.5 86 ILE A C 1
ATOM 663 O O . ILE A 1 86 ? -8.336 -16.703 -32.438 1 98.5 86 ILE A O 1
ATOM 667 N N . THR A 1 87 ? -10.383 -15.883 -32.094 1 97.25 87 THR A N 1
ATOM 668 C CA . THR A 1 87 ? -10.406 -14.93 -33.188 1 97.25 87 THR A CA 1
ATOM 669 C C . THR A 1 87 ? -10.656 -13.516 -32.656 1 97.25 87 THR A C 1
ATOM 671 O O . THR A 1 87 ? -10.516 -13.25 -31.469 1 97.25 87 THR A O 1
ATOM 674 N N . THR A 1 88 ? -10.922 -12.633 -33.562 1 96.31 88 THR A N 1
ATOM 675 C CA . THR A 1 88 ? -11.148 -11.242 -33.188 1 96.31 88 THR A CA 1
ATOM 676 C C . THR A 1 88 ? -12.391 -11.117 -32.312 1 96.31 88 THR A C 1
ATOM 678 O O . THR A 1 88 ? -12.477 -10.211 -31.484 1 96.31 88 THR A O 1
ATOM 681 N N . ASP A 1 89 ? -13.312 -12.102 -32.5 1 96.94 89 ASP A N 1
ATOM 682 C CA . ASP A 1 89 ? -14.555 -11.852 -31.75 1 96.94 89 ASP A CA 1
ATOM 683 C C . ASP A 1 89 ? -15.141 -13.156 -31.219 1 96.94 89 ASP A C 1
ATOM 685 O O . ASP A 1 89 ? -16.266 -13.172 -30.703 1 96.94 89 ASP A O 1
ATOM 689 N N . GLU A 1 90 ? -14.375 -14.289 -31.328 1 98.31 90 GLU A N 1
ATOM 690 C CA . GLU A 1 90 ? -14.898 -15.562 -30.844 1 98.31 90 GLU A CA 1
ATOM 691 C C . GLU A 1 90 ? -13.805 -16.391 -30.156 1 98.31 90 GLU A C 1
ATOM 693 O O . GLU A 1 90 ? -12.633 -16.297 -30.531 1 98.31 90 GLU A O 1
ATOM 698 N N . VAL A 1 91 ? -14.25 -17.203 -29.219 1 98.69 91 VAL A N 1
ATOM 699 C CA . VAL A 1 91 ? -13.414 -18.234 -28.594 1 98.69 91 VAL A CA 1
ATOM 700 C C . VAL A 1 91 ? -13.922 -19.609 -29 1 98.69 91 VAL A C 1
ATOM 702 O O . VAL A 1 91 ? -15.117 -19.891 -28.922 1 98.69 91 VAL A O 1
ATOM 705 N N . VAL A 1 92 ? -13.047 -20.406 -29.484 1 98.62 92 VAL A N 1
ATOM 706 C CA . VAL A 1 92 ? -13.344 -21.812 -29.719 1 98.62 92 VAL A CA 1
ATOM 707 C C . VAL A 1 92 ? -12.93 -22.641 -28.5 1 98.62 92 VAL A C 1
ATOM 709 O O . VAL A 1 92 ? -11.812 -22.5 -28 1 98.62 92 VAL A O 1
ATOM 712 N N . TYR A 1 93 ? -13.836 -23.438 -27.969 1 98.25 93 TYR A N 1
ATOM 713 C CA . TYR A 1 93 ? -13.508 -24.219 -26.781 1 98.25 93 TYR A CA 1
ATOM 714 C C . TYR A 1 93 ? -14.148 -25.594 -26.844 1 98.25 93 TYR A C 1
ATOM 716 O O . TYR A 1 93 ? -15.039 -25.844 -27.672 1 98.25 93 TYR A O 1
ATOM 724 N N . HIS A 1 94 ? -13.609 -26.5 -26.094 1 97.56 94 HIS A N 1
ATOM 725 C CA . HIS A 1 94 ? -14.156 -27.828 -25.875 1 97.56 94 HIS A CA 1
ATOM 726 C C . HIS A 1 94 ? -14.633 -28.016 -24.438 1 97.56 94 HIS A C 1
ATOM 728 O O . HIS A 1 94 ? -13.891 -27.75 -23.5 1 97.56 94 HIS A O 1
ATOM 734 N N . LYS A 1 95 ? -15.844 -28.438 -24.297 1 96.88 95 LYS A N 1
ATOM 735 C CA . LYS A 1 95 ? -16.344 -28.75 -22.953 1 96.88 95 LYS A CA 1
ATOM 736 C C . LYS A 1 95 ? -15.562 -29.906 -22.328 1 96.88 95 LYS A C 1
ATOM 738 O O . LYS A 1 95 ? -15.109 -30.812 -23.031 1 96.88 95 LYS A O 1
ATOM 743 N N . VAL A 1 96 ? -15.375 -29.797 -21.078 1 93.44 96 VAL A N 1
ATOM 744 C CA . VAL A 1 96 ? -14.688 -30.875 -20.359 1 93.44 96 VAL A CA 1
ATOM 745 C C . VAL A 1 96 ? -15.695 -31.703 -19.578 1 93.44 96 VAL A C 1
ATOM 747 O O . VAL A 1 96 ? -16.5 -31.156 -18.812 1 93.44 96 VAL A O 1
ATOM 750 N N . GLY A 1 97 ? -15.633 -32.969 -19.719 1 88.31 97 GLY A N 1
ATOM 751 C CA . GLY A 1 97 ? -16.578 -33.875 -19.078 1 88.31 97 GLY A CA 1
ATOM 752 C C . GLY A 1 97 ? -16.156 -34.281 -17.688 1 88.31 97 GLY A C 1
ATOM 753 O O . GLY A 1 97 ? -15.172 -33.75 -17.156 1 88.31 97 GLY A O 1
ATOM 754 N N . ASN A 1 98 ? -16.938 -35.125 -17.031 1 86.31 98 ASN A N 1
ATOM 755 C CA . ASN A 1 98 ? -16.688 -35.594 -15.672 1 86.31 98 ASN A CA 1
ATOM 756 C C . ASN A 1 98 ? -15.414 -36.438 -15.609 1 86.31 98 ASN A C 1
ATOM 758 O O . ASN A 1 98 ? -14.852 -36.656 -14.531 1 86.31 98 ASN A O 1
ATOM 762 N N . ASP A 1 99 ? -14.914 -36.906 -16.797 1 85.06 99 ASP A N 1
ATOM 763 C CA . ASP A 1 99 ? -13.688 -37.688 -16.859 1 85.06 99 ASP A CA 1
ATOM 764 C C . ASP A 1 99 ? -12.461 -36.781 -16.953 1 85.06 99 ASP A C 1
ATOM 766 O O . ASP A 1 99 ? -11.344 -37.281 -17.141 1 85.06 99 ASP A O 1
ATOM 770 N N . ASP A 1 100 ? -12.656 -35.531 -16.891 1 87.31 100 ASP A N 1
ATOM 771 C CA . ASP A 1 100 ? -11.617 -34.5 -16.891 1 87.31 100 ASP A CA 1
ATOM 772 C C . ASP A 1 100 ? -10.922 -34.406 -18.25 1 87.31 100 ASP A C 1
ATOM 774 O O . ASP A 1 100 ? -9.766 -34 -18.344 1 87.31 100 ASP A O 1
ATOM 778 N N . LYS A 1 101 ? -11.602 -34.875 -19.328 1 88.62 101 LYS A N 1
ATOM 779 C CA . LYS A 1 101 ? -11.086 -34.781 -20.688 1 88.62 101 LYS A CA 1
ATOM 780 C C . LYS A 1 101 ? -11.961 -33.875 -21.547 1 88.62 101 LYS A C 1
ATOM 782 O O . LYS A 1 101 ? -13.18 -33.844 -21.406 1 88.62 101 LYS A O 1
ATOM 787 N N . PRO A 1 102 ? -11.273 -33.125 -22.422 1 92.06 102 PRO A N 1
ATOM 788 C CA . PRO A 1 102 ? -12.062 -32.312 -23.344 1 92.06 102 PRO A CA 1
ATOM 789 C C . PRO A 1 102 ? -12.883 -33.125 -24.328 1 92.06 102 PRO A C 1
ATOM 791 O O . PRO A 1 102 ? -12.406 -34.156 -24.812 1 92.06 102 PRO A O 1
ATOM 794 N N . GLN A 1 103 ? -14.086 -32.688 -24.578 1 94.12 103 GLN A N 1
ATOM 795 C CA . GLN A 1 103 ? -14.945 -33.312 -25.562 1 94.12 103 GLN A CA 1
ATOM 796 C C . GLN A 1 103 ? -14.492 -33 -26.984 1 94.12 103 GLN A C 1
ATOM 798 O O . GLN A 1 103 ? -13.867 -31.969 -27.234 1 94.12 103 GLN A O 1
ATOM 803 N N . ASP A 1 104 ? -14.844 -33.875 -27.875 1 93.12 104 ASP A N 1
ATOM 804 C CA . ASP A 1 104 ? -14.414 -33.719 -29.25 1 93.12 104 ASP A CA 1
ATOM 805 C C . ASP A 1 104 ? -15.133 -32.562 -29.922 1 93.12 104 ASP A C 1
ATOM 807 O O . ASP A 1 104 ? -14.523 -31.797 -30.688 1 93.12 104 ASP A O 1
ATOM 811 N N . ALA A 1 105 ? -16.391 -32.406 -29.641 1 95.19 105 ALA A N 1
ATOM 812 C CA . ALA A 1 105 ? -17.172 -31.359 -30.281 1 95.19 105 ALA A CA 1
ATOM 813 C C . ALA A 1 105 ? -16.703 -29.984 -29.828 1 95.19 105 ALA A C 1
ATOM 815 O O . ALA A 1 105 ? -16.562 -29.734 -28.625 1 95.19 105 ALA A O 1
ATOM 816 N N . ALA A 1 106 ? -16.438 -29.203 -30.766 1 96.56 106 ALA A N 1
ATOM 817 C CA . ALA A 1 106 ? -16.031 -27.828 -30.469 1 96.56 106 ALA A CA 1
ATOM 818 C C . ALA A 1 106 ? -17.266 -26.922 -30.328 1 96.56 106 ALA A C 1
ATOM 820 O O . ALA A 1 106 ? -18.266 -27.125 -31.016 1 96.56 106 ALA A O 1
ATOM 821 N N . SER A 1 107 ? -17.203 -26 -29.391 1 97.62 107 SER A N 1
ATOM 822 C CA . SER A 1 107 ? -18.188 -24.938 -29.234 1 97.62 107 SER A CA 1
ATOM 823 C C . SER A 1 107 ? -17.562 -23.562 -29.422 1 97.62 107 SER A C 1
ATOM 825 O O . SER A 1 107 ? -16.328 -23.422 -29.406 1 97.62 107 SER A O 1
ATOM 827 N N . THR A 1 108 ? -18.406 -22.625 -29.781 1 97.94 108 THR A N 1
ATOM 828 C CA . THR A 1 108 ? -17.906 -21.25 -29.953 1 97.94 108 THR A CA 1
ATOM 829 C C . THR A 1 108 ? -18.656 -20.297 -29.016 1 97.94 108 THR A C 1
ATOM 831 O O . THR A 1 108 ? -19.828 -20.5 -28.703 1 97.94 108 THR A O 1
ATOM 834 N N . LEU A 1 109 ? -17.938 -19.312 -28.547 1 97.62 109 LEU A N 1
ATOM 835 C CA . LEU A 1 109 ? -18.484 -18.234 -27.719 1 97.62 109 LEU A CA 1
ATOM 836 C C . LEU A 1 109 ? -18.078 -16.875 -28.266 1 97.62 109 LEU A C 1
ATOM 838 O O . LEU A 1 109 ? -16.891 -16.531 -28.266 1 97.62 109 LEU A O 1
ATOM 842 N N . ALA A 1 110 ? -19.094 -16.125 -28.812 1 98.25 110 ALA A N 1
ATOM 843 C CA . ALA A 1 110 ? -18.812 -14.758 -29.234 1 98.25 110 ALA A CA 1
ATOM 844 C C . ALA A 1 110 ? -18.578 -13.836 -28.047 1 98.25 110 ALA A C 1
ATOM 846 O O . ALA A 1 110 ? -19.078 -14.094 -26.953 1 98.25 110 ALA A O 1
ATOM 847 N N . PHE A 1 111 ? -17.75 -12.805 -28.266 1 98.5 111 PHE A N 1
ATOM 848 C CA . PHE A 1 111 ? -17.5 -11.875 -27.172 1 98.5 111 PHE A CA 1
ATOM 849 C C . PHE A 1 111 ? -17.375 -10.445 -27.688 1 98.5 111 PHE A C 1
ATOM 851 O O . PHE A 1 111 ? -16.984 -10.234 -28.844 1 98.5 111 PHE A O 1
ATOM 858 N N . ASP A 1 112 ? -17.75 -9.477 -26.844 1 98 112 ASP A N 1
ATOM 859 C CA . ASP A 1 112 ? -17.469 -8.062 -27.062 1 98 112 ASP A CA 1
ATOM 860 C C . ASP A 1 112 ? -16.141 -7.672 -26.422 1 98 112 ASP A C 1
ATOM 862 O O . ASP A 1 112 ? -15.438 -6.785 -26.906 1 98 112 ASP A O 1
ATOM 866 N N . TYR A 1 113 ? -15.797 -8.336 -25.281 1 98.19 113 TYR A N 1
ATOM 867 C CA . TYR A 1 113 ? -14.508 -8.211 -24.594 1 98.19 113 TYR A CA 1
ATOM 868 C C . TYR A 1 113 ? -13.984 -9.578 -24.172 1 98.19 113 TYR A C 1
ATOM 870 O O . TYR A 1 113 ? -14.758 -10.461 -23.797 1 98.19 113 TYR A O 1
ATOM 878 N N . LEU A 1 114 ? -12.664 -9.766 -24.234 1 98.81 114 LEU A N 1
ATOM 879 C CA . LEU A 1 114 ? -12.016 -11.008 -23.859 1 98.81 114 LEU A CA 1
ATOM 880 C C . LEU A 1 114 ? -10.883 -10.742 -22.859 1 98.81 114 LEU A C 1
ATOM 882 O O . LEU A 1 114 ? -10.086 -9.828 -23.062 1 98.81 114 LEU A O 1
ATOM 886 N N . LEU A 1 115 ? -10.867 -11.422 -21.766 1 98.88 115 LEU A N 1
ATOM 887 C CA . LEU A 1 115 ? -9.75 -11.422 -20.828 1 98.88 115 LEU A CA 1
ATOM 888 C C . LEU A 1 115 ? -8.984 -12.742 -20.891 1 98.88 115 LEU A C 1
ATOM 890 O O . LEU A 1 115 ? -9.531 -13.805 -20.578 1 98.88 115 LEU A O 1
ATOM 894 N N . ILE A 1 116 ? -7.758 -12.664 -21.312 1 98.88 116 ILE A N 1
ATOM 895 C CA . ILE A 1 116 ? -6.859 -13.812 -21.312 1 98.88 116 ILE A CA 1
ATOM 896 C C . ILE A 1 116 ? -6.188 -13.938 -19.938 1 98.88 116 ILE A C 1
ATOM 898 O O . ILE A 1 116 ? -5.301 -13.148 -19.609 1 98.88 116 ILE A O 1
ATOM 902 N N . ALA A 1 117 ? -6.574 -14.875 -19.188 1 98.75 117 ALA A N 1
ATOM 903 C CA . ALA A 1 117 ? -6.047 -15.141 -17.859 1 98.75 117 ALA A CA 1
ATOM 904 C C . ALA A 1 117 ? -5.508 -16.562 -17.75 1 98.75 117 ALA A C 1
ATOM 906 O O . ALA A 1 117 ? -5.809 -17.281 -16.797 1 98.75 117 ALA A O 1
ATOM 907 N N . THR A 1 118 ? -4.676 -16.938 -18.688 1 98 118 THR A N 1
ATOM 908 C CA . THR A 1 118 ? -4.207 -18.312 -18.828 1 98 118 THR A CA 1
ATOM 909 C C . THR A 1 118 ? -2.99 -18.562 -17.938 1 98 118 THR A C 1
ATOM 911 O O . THR A 1 118 ? -2.561 -19.703 -17.766 1 98 118 THR A O 1
ATOM 914 N N . GLY A 1 119 ? -2.48 -17.562 -17.391 1 97.31 119 GLY A N 1
ATOM 915 C CA . GLY A 1 119 ? -1.446 -17.672 -16.375 1 97.31 119 GLY A CA 1
ATOM 916 C C . GLY A 1 119 ? -0.129 -18.203 -16.922 1 97.31 119 GLY A C 1
ATOM 917 O O . GLY A 1 119 ? 0.333 -17.75 -17.969 1 97.31 119 GLY A O 1
ATOM 918 N N . SER A 1 120 ? 0.556 -18.984 -16.125 1 97.44 120 SER A N 1
ATOM 919 C CA . SER A 1 120 ? 1.869 -19.531 -16.453 1 97.44 120 SER A CA 1
ATOM 920 C C . SER A 1 120 ? 1.96 -21 -16.062 1 97.44 120 SER A C 1
ATOM 922 O O . SER A 1 120 ? 1.097 -21.516 -15.344 1 97.44 120 SER A O 1
ATOM 924 N N . SER A 1 121 ? 2.902 -21.688 -16.656 1 95.69 121 SER A N 1
ATOM 925 C CA . SER A 1 121 ? 3.312 -23 -16.188 1 95.69 121 SER A CA 1
ATOM 926 C C . SER A 1 121 ? 4.559 -22.922 -15.312 1 95.69 121 SER A C 1
ATOM 928 O O . SER A 1 121 ? 5.246 -21.906 -15.297 1 95.69 121 SER A O 1
ATOM 930 N N . TYR A 1 122 ? 4.77 -23.938 -14.523 1 96.44 122 TYR A N 1
ATOM 931 C CA . TYR A 1 122 ? 5.891 -24.078 -13.602 1 96.44 122 TYR A CA 1
ATOM 932 C C . TYR A 1 122 ? 6.156 -25.531 -13.273 1 96.44 122 TYR A C 1
ATOM 934 O O . TYR A 1 122 ? 5.477 -26.438 -13.781 1 96.44 122 TYR A O 1
ATOM 942 N N . THR A 1 123 ? 7.16 -25.766 -12.469 1 97.38 123 THR A N 1
ATOM 943 C CA . THR A 1 123 ? 7.52 -27.125 -12.07 1 97.38 123 THR A CA 1
ATOM 944 C C . THR A 1 123 ? 6.344 -27.828 -11.391 1 97.38 123 THR A C 1
ATOM 946 O O . THR A 1 123 ? 5.711 -27.25 -10.5 1 97.38 123 THR A O 1
ATOM 949 N N . THR A 1 124 ? 6.02 -29 -11.797 1 96.56 124 THR A N 1
ATOM 950 C CA . THR A 1 124 ? 5.023 -29.844 -11.148 1 96.56 124 THR A CA 1
ATOM 951 C C . THR A 1 124 ? 5.594 -30.484 -9.891 1 96.56 124 THR A C 1
ATOM 953 O O . THR A 1 124 ? 6.73 -30.953 -9.883 1 96.56 124 THR A O 1
ATOM 956 N N . PRO A 1 125 ? 4.93 -30.453 -8.836 1 97.06 125 PRO A N 1
ATOM 957 C CA . PRO A 1 125 ? 3.508 -30.109 -8.711 1 97.06 125 PRO A CA 1
ATOM 958 C C . PRO A 1 125 ? 3.2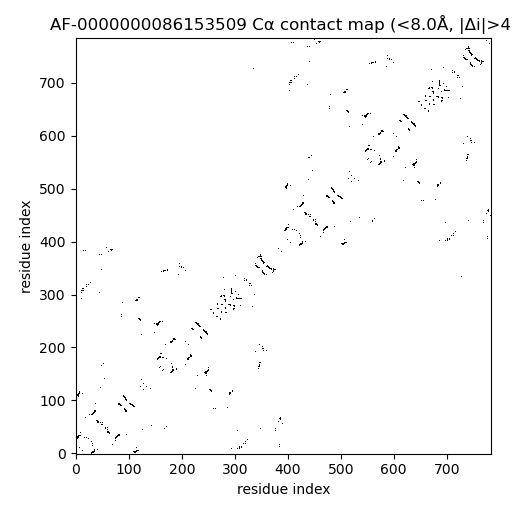81 -28.734 -8.078 1 97.06 125 PRO A C 1
ATOM 960 O O . PRO A 1 125 ? 2.199 -28.469 -7.551 1 97.06 125 PRO A O 1
ATOM 963 N N . ILE A 1 126 ? 4.336 -27.922 -8.039 1 97.25 126 ILE A N 1
ATOM 964 C CA . ILE A 1 126 ? 4.082 -26.562 -7.598 1 97.25 126 ILE A CA 1
ATOM 965 C C . ILE A 1 126 ? 2.92 -25.969 -8.398 1 97.25 126 ILE A C 1
ATOM 967 O O . ILE A 1 126 ? 1.987 -25.406 -7.816 1 97.25 126 ILE A O 1
ATOM 971 N N . LYS A 1 127 ? 2.959 -26.062 -9.633 1 96.25 127 LYS A N 1
ATOM 972 C CA . LYS A 1 127 ? 1.797 -25.906 -10.5 1 96.25 127 LYS A CA 1
ATOM 973 C C . LYS A 1 127 ? 1.392 -27.25 -11.125 1 96.25 127 LYS A C 1
ATOM 975 O O . LYS A 1 127 ? 2.215 -28.156 -11.242 1 96.25 127 LYS A O 1
ATOM 980 N N . GLN A 1 128 ? 0.209 -27.328 -11.523 1 93.75 128 GLN A N 1
ATOM 981 C CA . GLN A 1 128 ? -0.327 -28.594 -12 1 93.75 128 GLN A CA 1
ATOM 982 C C . GLN A 1 128 ? 0.279 -28.969 -13.352 1 93.75 128 GLN A C 1
ATOM 984 O O . GLN A 1 128 ? 0.66 -28.094 -14.133 1 93.75 128 GLN A O 1
ATOM 989 N N . ASP A 1 129 ? 0.302 -30.234 -13.531 1 88.62 129 ASP A N 1
ATOM 990 C CA . ASP A 1 129 ? 0.693 -30.797 -14.82 1 88.62 129 ASP A CA 1
ATOM 991 C C . ASP A 1 129 ? -0.343 -30.469 -15.898 1 88.62 129 ASP A C 1
ATOM 993 O O . ASP A 1 129 ? -1.542 -30.656 -15.688 1 88.62 129 ASP A O 1
ATOM 997 N N . VAL A 1 130 ? 0.12 -29.984 -17.016 1 80.75 130 VAL A N 1
ATOM 998 C CA . VAL A 1 130 ? -0.772 -29.578 -18.094 1 80.75 130 VAL A CA 1
ATOM 999 C C . VAL A 1 130 ? -1.524 -30.781 -18.641 1 80.75 130 VAL A C 1
ATOM 1001 O O . VAL A 1 130 ? -2.656 -30.656 -19.109 1 80.75 130 VAL A O 1
ATOM 1004 N N . ASN A 1 131 ? -0.895 -31.922 -18.469 1 78.56 131 ASN A N 1
ATOM 1005 C CA . ASN A 1 131 ? -1.454 -33.125 -19.047 1 78.56 131 ASN A CA 1
ATOM 1006 C C . ASN A 1 131 ? -2.311 -33.906 -18.047 1 78.56 131 ASN A C 1
ATOM 1008 O O . ASN A 1 131 ? -3.053 -34.812 -18.406 1 78.56 131 ASN A O 1
ATOM 1012 N N . ASP A 1 132 ? -2.178 -33.625 -16.797 1 81.44 132 ASP A N 1
ATOM 1013 C CA . ASP A 1 132 ? -2.953 -34.25 -15.742 1 81.44 132 ASP A CA 1
ATOM 1014 C C . ASP A 1 132 ? -3.336 -33.25 -14.656 1 81.44 132 ASP A C 1
ATOM 1016 O O . ASP A 1 132 ? -2.613 -33.094 -13.672 1 81.44 132 ASP A O 1
ATOM 1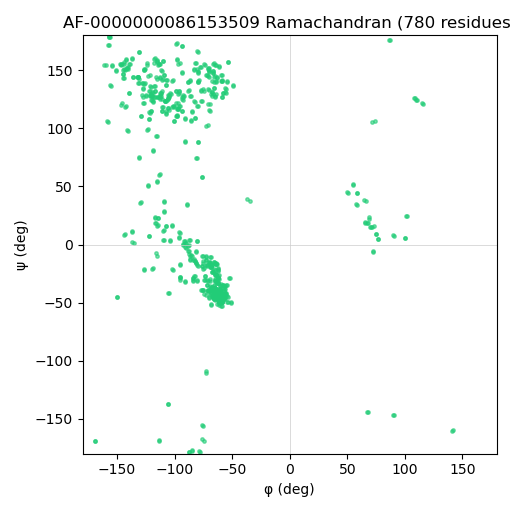020 N N . TYR A 1 133 ? -4.527 -32.812 -14.812 1 82.38 133 TYR A N 1
ATOM 1021 C CA . TYR A 1 133 ? -4.957 -31.828 -13.844 1 82.38 133 TYR A CA 1
ATOM 1022 C C . TYR A 1 133 ? -6.09 -32.344 -12.977 1 82.38 133 TYR A C 1
ATOM 1024 O O . TYR A 1 133 ? -6.855 -31.578 -12.398 1 82.38 133 TYR A O 1
ATOM 1032 N N . SER A 1 134 ? -6.148 -33.75 -12.922 1 89 134 SER A N 1
ATOM 1033 C CA . SER A 1 134 ? -7.102 -34.312 -11.984 1 89 134 SER A CA 1
ATOM 1034 C C . SER A 1 134 ? -6.668 -34.094 -10.539 1 89 134 SER A C 1
ATOM 1036 O O . SER A 1 134 ? -5.473 -34 -10.258 1 89 134 SER A O 1
ATOM 1038 N N . ARG A 1 135 ? -7.648 -33.969 -9.672 1 92.31 135 ARG A N 1
ATOM 1039 C CA . ARG A 1 135 ? -7.309 -33.781 -8.266 1 92.31 135 ARG A CA 1
ATOM 1040 C C . ARG A 1 135 ? -6.492 -34.938 -7.73 1 92.31 135 ARG A C 1
ATOM 1042 O O . ARG A 1 135 ? -5.492 -34.75 -7.039 1 92.31 135 ARG A O 1
ATOM 1049 N N . SER A 1 136 ? -6.949 -36.125 -8.047 1 93.12 136 SER A N 1
ATOM 1050 C CA . SER A 1 136 ? -6.258 -37.344 -7.57 1 93.12 136 SER A CA 1
ATOM 1051 C C . SER A 1 136 ? -4.816 -37.375 -8.07 1 93.12 136 SER A C 1
ATOM 1053 O O . SER A 1 136 ? -3.908 -37.719 -7.316 1 93.12 136 SER A O 1
ATOM 1055 N N . GLY A 1 137 ? -4.617 -37.094 -9.328 1 93.31 137 GLY A N 1
ATOM 1056 C CA . GLY A 1 137 ? -3.268 -37.031 -9.875 1 93.31 137 GLY A CA 1
ATOM 1057 C C . GLY A 1 137 ? -2.387 -36 -9.195 1 93.31 137 GLY A C 1
ATOM 1058 O O . GLY A 1 137 ? -1.231 -36.281 -8.867 1 93.31 137 GLY A O 1
ATOM 1059 N N . THR A 1 138 ? -2.922 -34.906 -8.977 1 95.06 138 THR A N 1
ATOM 1060 C CA . THR A 1 138 ? -2.176 -33.844 -8.336 1 95.06 138 THR A CA 1
ATOM 1061 C C . THR A 1 138 ? -1.857 -34.188 -6.883 1 95.06 138 THR A C 1
ATOM 1063 O O . THR A 1 138 ? -0.746 -33.938 -6.41 1 95.06 138 THR A O 1
ATOM 1066 N N . GLU A 1 139 ? -2.85 -34.719 -6.152 1 96.25 139 GLU A N 1
ATOM 1067 C CA . GLU A 1 139 ? -2.631 -35.188 -4.781 1 96.25 139 GLU A CA 1
ATOM 1068 C C . GLU A 1 139 ? -1.512 -36.219 -4.711 1 96.25 139 GLU A C 1
ATOM 1070 O O . GLU A 1 139 ? -0.686 -36.188 -3.795 1 96.25 139 GLU A O 1
ATOM 1075 N N . ALA A 1 140 ? -1.527 -37.062 -5.652 1 96.38 140 ALA A N 1
ATOM 1076 C CA . ALA A 1 140 ? -0.5 -38.125 -5.703 1 96.38 140 ALA A CA 1
ATOM 1077 C C . ALA A 1 140 ? 0.884 -37.5 -5.91 1 96.38 140 ALA A C 1
ATOM 1079 O O . ALA A 1 140 ? 1.861 -37.969 -5.301 1 96.38 140 ALA A O 1
ATOM 1080 N N . GLN A 1 141 ? 0.974 -36.594 -6.766 1 96.62 141 GLN A N 1
ATOM 1081 C CA . GLN A 1 141 ? 2.246 -35.938 -7.043 1 96.62 141 GLN A CA 1
ATOM 1082 C C . GLN A 1 141 ? 2.752 -35.156 -5.816 1 96.62 141 GLN A C 1
ATOM 1084 O O . GLN A 1 141 ? 3.943 -35.219 -5.504 1 96.62 141 GLN A O 1
ATOM 1089 N N . LEU A 1 142 ? 1.878 -34.469 -5.125 1 97.62 142 LEU A N 1
ATOM 1090 C CA . LEU A 1 142 ? 2.236 -33.781 -3.896 1 97.62 142 LEU A CA 1
ATOM 1091 C C . LEU A 1 142 ? 2.713 -34.75 -2.828 1 97.62 142 LEU A C 1
ATOM 1093 O O . LEU A 1 142 ? 3.701 -34.5 -2.139 1 97.62 142 LEU A O 1
ATOM 1097 N N . LYS A 1 143 ? 1.986 -35.844 -2.691 1 97.88 143 LYS A N 1
ATOM 1098 C CA . LYS A 1 143 ? 2.361 -36.875 -1.733 1 97.88 143 LYS A CA 1
ATOM 1099 C C . LYS A 1 143 ? 3.742 -37.438 -2.051 1 97.88 143 LYS A C 1
ATOM 1101 O O . LYS A 1 143 ? 4.531 -37.719 -1.145 1 97.88 143 LYS A O 1
ATOM 1106 N N . GLU A 1 144 ? 3.973 -37.656 -3.293 1 98 144 GLU A N 1
ATOM 1107 C CA . GLU A 1 144 ? 5.273 -38.188 -3.695 1 98 144 GLU A CA 1
ATOM 1108 C C . GLU A 1 144 ? 6.406 -37.25 -3.27 1 98 144 GLU A C 1
ATOM 1110 O O . GLU A 1 144 ? 7.402 -37.719 -2.703 1 98 144 GLU A O 1
ATOM 1115 N N . VAL A 1 145 ? 6.27 -36 -3.564 1 98.5 145 VAL A N 1
ATOM 1116 C CA . VAL A 1 145 ? 7.293 -35.031 -3.193 1 98.5 145 VAL A CA 1
ATOM 1117 C C . VAL A 1 145 ? 7.492 -35.031 -1.68 1 98.5 145 VAL A C 1
ATOM 1119 O O . VAL A 1 145 ? 8.625 -35.094 -1.195 1 98.5 145 VAL A O 1
ATOM 1122 N N . ARG A 1 146 ? 6.418 -34.938 -0.919 1 98.5 146 ARG A N 1
ATOM 1123 C CA . ARG A 1 146 ? 6.48 -34.938 0.539 1 98.5 146 ARG A CA 1
ATOM 1124 C C . ARG A 1 146 ? 7.188 -36.188 1.065 1 98.5 146 ARG A C 1
ATOM 1126 O O . ARG A 1 146 ? 8.047 -36.094 1.939 1 98.5 146 ARG A O 1
ATOM 1133 N N . ASP A 1 147 ? 6.793 -37.375 0.508 1 98.56 147 ASP A N 1
ATOM 1134 C CA . ASP A 1 147 ? 7.395 -38.625 0.938 1 98.56 147 ASP A CA 1
ATOM 1135 C C . ASP A 1 147 ? 8.898 -38.625 0.674 1 98.56 147 ASP A C 1
ATOM 1137 O O . ASP A 1 147 ? 9.68 -39.125 1.496 1 98.56 147 ASP A O 1
ATOM 1141 N N . GLN A 1 148 ? 9.289 -38.125 -0.458 1 98.75 148 GLN A N 1
ATOM 1142 C CA . GLN A 1 148 ? 10.703 -38.062 -0.803 1 98.75 148 GLN A CA 1
ATOM 1143 C C . GLN A 1 148 ? 11.453 -37.094 0.11 1 98.75 148 GLN A C 1
ATOM 1145 O O . GLN A 1 148 ? 12.602 -37.344 0.482 1 98.75 148 GLN A O 1
ATOM 1150 N N . ILE A 1 149 ? 10.852 -36 0.472 1 98.81 149 ILE A N 1
ATOM 1151 C CA . ILE A 1 149 ? 11.438 -35.031 1.409 1 98.81 149 ILE A CA 1
ATOM 1152 C C . ILE A 1 149 ? 11.648 -35.719 2.764 1 98.81 149 ILE A C 1
ATOM 1154 O O . ILE A 1 149 ? 12.719 -35.594 3.365 1 98.81 149 ILE A O 1
ATOM 1158 N N . ILE A 1 150 ? 10.688 -36.469 3.211 1 98.5 150 ILE A N 1
ATOM 1159 C CA . ILE A 1 150 ? 10.742 -37.125 4.508 1 98.5 150 ILE A CA 1
ATOM 1160 C C . ILE A 1 150 ? 11.906 -38.125 4.523 1 98.5 150 ILE A C 1
ATOM 1162 O O . ILE A 1 150 ? 12.625 -38.219 5.52 1 98.5 150 ILE A O 1
ATOM 1166 N N . LYS A 1 151 ? 12.156 -38.688 3.43 1 98.44 151 LYS A N 1
ATOM 1167 C CA . LYS A 1 151 ? 13.172 -39.719 3.348 1 98.44 151 LYS A CA 1
ATOM 1168 C C . LYS A 1 151 ? 14.562 -39.125 3.189 1 98.44 151 LYS A C 1
ATOM 1170 O O . LYS A 1 151 ? 15.562 -39.719 3.6 1 98.44 151 LYS A O 1
ATOM 1175 N N . ALA A 1 152 ? 14.656 -38 2.654 1 98.75 152 ALA A N 1
ATOM 1176 C CA . ALA A 1 152 ? 15.938 -37.406 2.291 1 98.75 152 ALA A CA 1
ATOM 1177 C C . ALA A 1 152 ? 16.609 -36.781 3.506 1 98.75 152 ALA A C 1
ATOM 1179 O O . ALA A 1 152 ? 15.945 -36.375 4.457 1 98.75 152 ALA A O 1
ATOM 1180 N N . LYS A 1 153 ? 17.922 -36.75 3.494 1 98.69 153 LYS A N 1
ATOM 1181 C CA . LYS A 1 153 ? 18.703 -36.031 4.492 1 98.69 153 LYS A CA 1
ATOM 1182 C C . LYS A 1 153 ? 19.297 -34.75 3.912 1 98.69 153 LYS A C 1
ATOM 1184 O O . LYS A 1 153 ? 19.344 -33.719 4.586 1 98.69 153 LYS A O 1
ATOM 1189 N N . LYS A 1 154 ? 19.781 -34.875 2.695 1 98.81 154 LYS A N 1
ATOM 1190 C CA . LYS A 1 154 ? 20.344 -33.719 1.961 1 98.81 154 LYS A CA 1
ATOM 1191 C C . LYS A 1 154 ? 19.438 -33.344 0.8 1 98.81 154 LYS A C 1
ATOM 1193 O O . LYS A 1 154 ? 19.203 -34.125 -0.122 1 98.81 154 LYS A O 1
ATOM 1198 N N . ILE A 1 155 ? 18.922 -32.094 0.862 1 98.88 155 ILE A N 1
ATOM 1199 C CA . ILE A 1 155 ? 17.953 -31.641 -0.134 1 98.88 155 ILE A CA 1
ATOM 1200 C C . ILE A 1 155 ? 18.516 -30.422 -0.864 1 98.88 155 ILE A C 1
ATOM 1202 O O . ILE A 1 155 ? 18.922 -29.453 -0.232 1 98.88 155 ILE A O 1
ATOM 1206 N N . LEU A 1 156 ? 18.578 -30.516 -2.174 1 98.88 156 LEU A N 1
ATOM 1207 C CA . LEU A 1 156 ? 19 -29.391 -3.008 1 98.88 156 LEU A CA 1
ATOM 1208 C C . LEU A 1 156 ? 17.797 -28.703 -3.635 1 98.88 156 LEU A C 1
ATOM 1210 O O . LEU A 1 156 ? 16.984 -29.344 -4.301 1 98.88 156 LEU A O 1
ATOM 1214 N N . VAL A 1 157 ? 17.594 -27.438 -3.352 1 98.88 157 VAL A N 1
ATOM 1215 C CA . VAL A 1 157 ? 16.578 -26.594 -3.984 1 98.88 157 VAL A CA 1
ATOM 1216 C C . VAL A 1 157 ? 17.219 -25.766 -5.094 1 98.88 157 VAL A C 1
ATOM 1218 O O . VAL A 1 157 ? 18.109 -24.953 -4.84 1 98.88 157 VAL A O 1
ATOM 1221 N N . VAL A 1 158 ? 16.781 -26 -6.32 1 98.62 158 VAL A N 1
ATOM 1222 C CA . VAL A 1 158 ? 17.344 -25.312 -7.477 1 98.62 158 VAL A CA 1
ATOM 1223 C C . VAL A 1 158 ? 16.453 -24.125 -7.855 1 98.62 158 VAL A C 1
ATOM 1225 O O . VAL A 1 158 ? 15.375 -24.312 -8.422 1 98.62 158 VAL A O 1
ATOM 1228 N N . GLY A 1 159 ? 16.938 -22.906 -7.656 1 97.69 159 GLY A N 1
ATOM 1229 C CA . GLY A 1 159 ? 16.172 -21.672 -7.797 1 97.69 159 GLY A CA 1
ATOM 1230 C C . GLY A 1 159 ? 16.016 -20.922 -6.492 1 97.69 159 GLY A C 1
ATOM 1231 O O . GLY A 1 159 ? 15.43 -21.438 -5.539 1 97.69 159 GLY A O 1
ATOM 1232 N N . GLY A 1 160 ? 16.484 -19.734 -6.496 1 97.19 160 GLY A N 1
ATOM 1233 C CA . GLY A 1 160 ? 16.453 -18.938 -5.285 1 97.19 160 GLY A CA 1
ATOM 1234 C C . GLY A 1 160 ? 15.445 -17.797 -5.352 1 97.19 160 GLY A C 1
ATOM 1235 O O . GLY A 1 160 ? 15.68 -16.719 -4.785 1 97.19 160 GLY A O 1
ATOM 1236 N N . GLY A 1 161 ? 14.375 -17.938 -6.133 1 95.88 161 GLY A N 1
ATOM 1237 C CA . GLY A 1 161 ? 13.258 -17.016 -6.094 1 95.88 161 GLY A CA 1
ATOM 1238 C C . GLY A 1 161 ? 12.375 -17.188 -4.875 1 95.88 161 GLY A C 1
ATOM 1239 O O . GLY A 1 161 ? 12.734 -17.891 -3.932 1 95.88 161 GLY A O 1
ATOM 1240 N N . SER A 1 162 ? 11.227 -16.578 -4.836 1 95.31 162 SER A N 1
ATOM 1241 C CA . SER A 1 162 ? 10.32 -16.641 -3.695 1 95.31 162 SER A CA 1
ATOM 1242 C C . SER A 1 162 ? 9.914 -18.078 -3.393 1 95.31 162 SER A C 1
ATOM 1244 O O . SER A 1 162 ? 9.945 -18.516 -2.238 1 95.31 162 SER A O 1
ATOM 1246 N N . VAL A 1 163 ? 9.602 -18.828 -4.434 1 96.69 163 VAL A N 1
ATOM 1247 C CA . VAL A 1 163 ? 9.117 -20.203 -4.273 1 96.69 163 VAL A CA 1
ATOM 1248 C C . VAL A 1 163 ? 10.219 -21.062 -3.656 1 96.69 163 VAL A C 1
ATOM 1250 O O . VAL A 1 163 ? 9.961 -21.828 -2.717 1 96.69 163 VAL A O 1
ATOM 1253 N N . GLY A 1 164 ? 11.398 -20.953 -4.188 1 98.25 164 GLY A N 1
ATOM 1254 C CA . GLY A 1 164 ? 12.516 -21.719 -3.652 1 98.25 164 GLY A CA 1
ATOM 1255 C C . GLY A 1 164 ? 12.797 -21.422 -2.195 1 98.25 164 GLY A C 1
ATOM 1256 O O . GLY A 1 164 ? 13.023 -22.344 -1.397 1 98.25 164 GLY A O 1
ATOM 1257 N N . CYS A 1 165 ? 12.781 -20.156 -1.873 1 98.25 165 CYS A N 1
ATOM 1258 C CA . CYS A 1 165 ? 13.008 -19.766 -0.489 1 98.25 165 CYS A CA 1
ATOM 1259 C C . CYS A 1 165 ? 11.914 -20.297 0.421 1 98.25 165 CYS A C 1
ATOM 1261 O O . CYS A 1 165 ? 12.188 -20.781 1.521 1 98.25 165 CYS A O 1
ATOM 1263 N N . GLU A 1 166 ? 10.711 -20.203 -0.029 1 98.5 166 GLU A N 1
ATOM 1264 C CA . GLU A 1 166 ? 9.586 -20.688 0.77 1 98.5 166 GLU A CA 1
ATOM 1265 C C . GLU A 1 166 ? 9.656 -22.188 0.98 1 98.5 166 GLU A C 1
ATOM 1267 O O . GLU A 1 166 ? 9.438 -22.688 2.09 1 98.5 166 GLU A O 1
ATOM 1272 N N . ILE A 1 167 ? 9.969 -22.922 -0.065 1 98.75 167 ILE A N 1
ATOM 1273 C CA . ILE A 1 167 ? 10.055 -24.375 0.021 1 98.75 167 ILE A CA 1
ATOM 1274 C C . ILE A 1 167 ? 11.203 -24.766 0.94 1 98.75 167 ILE A C 1
ATOM 1276 O O . ILE A 1 167 ? 11.031 -25.594 1.836 1 98.75 167 ILE A O 1
ATOM 1280 N N . ALA A 1 168 ? 12.359 -24.156 0.764 1 98.88 168 ALA A N 1
ATOM 1281 C CA . ALA A 1 168 ? 13.5 -24.422 1.644 1 98.88 168 ALA A CA 1
ATOM 1282 C C . ALA A 1 168 ? 13.148 -24.109 3.098 1 98.88 168 ALA A C 1
ATOM 1284 O O . ALA A 1 168 ? 13.453 -24.906 3.996 1 98.88 168 ALA A O 1
ATOM 1285 N N . GLY A 1 169 ? 12.523 -22.969 3.303 1 98.81 169 GLY A N 1
ATOM 1286 C CA . GLY A 1 169 ? 12.125 -22.562 4.641 1 98.81 169 GLY A CA 1
ATOM 1287 C C . GLY A 1 169 ? 11.164 -23.547 5.297 1 98.81 169 GLY A C 1
ATOM 1288 O O . GLY A 1 169 ? 11.305 -23.859 6.477 1 98.81 169 GLY A O 1
ATOM 1289 N N . ASP A 1 170 ? 10.172 -23.984 4.582 1 98.75 170 ASP A N 1
ATOM 1290 C CA . ASP A 1 170 ? 9.195 -24.938 5.121 1 98.75 170 ASP A CA 1
ATOM 1291 C C . ASP A 1 170 ? 9.859 -26.266 5.469 1 98.75 170 ASP A C 1
ATOM 1293 O O . ASP A 1 170 ? 9.578 -26.859 6.516 1 98.75 170 ASP A O 1
ATOM 1297 N N . ILE A 1 171 ? 10.727 -26.734 4.594 1 98.88 171 ILE A N 1
ATOM 1298 C CA . ILE A 1 171 ? 11.422 -28 4.852 1 98.88 171 ILE A CA 1
ATOM 1299 C C . ILE A 1 171 ? 12.266 -27.875 6.117 1 98.88 171 ILE A C 1
ATOM 1301 O O . ILE A 1 171 ? 12.18 -28.703 7.02 1 98.88 171 ILE A O 1
ATOM 1305 N N . ALA A 1 172 ? 13.031 -26.797 6.23 1 98.81 172 ALA A N 1
ATOM 1306 C CA . ALA A 1 172 ? 13.93 -26.609 7.367 1 98.81 172 ALA A CA 1
ATOM 1307 C C . ALA A 1 172 ? 13.148 -26.438 8.664 1 98.81 172 ALA A C 1
ATOM 1309 O O . ALA A 1 172 ? 13.594 -26.875 9.727 1 98.81 172 ALA A O 1
ATOM 1310 N N . ALA A 1 173 ? 12.023 -25.797 8.555 1 98.19 173 ALA A N 1
ATOM 1311 C CA . ALA A 1 173 ? 11.203 -25.562 9.742 1 98.19 173 ALA A CA 1
ATOM 1312 C C . ALA A 1 173 ? 10.57 -26.859 10.234 1 98.19 173 ALA A C 1
ATOM 1314 O O . ALA A 1 173 ? 10.492 -27.109 11.438 1 98.19 173 ALA A O 1
ATOM 1315 N N . HIS A 1 174 ? 10.133 -27.719 9.352 1 97.94 174 HIS A N 1
ATOM 1316 C CA . HIS A 1 174 ? 9.453 -28.969 9.703 1 97.94 174 HIS A CA 1
ATOM 1317 C C . HIS A 1 174 ? 10.453 -30.078 10.016 1 97.94 174 HIS A C 1
ATOM 1319 O O . HIS A 1 174 ? 10.156 -30.969 10.812 1 97.94 174 HIS A O 1
ATOM 1325 N N . PHE A 1 175 ? 11.617 -30.016 9.352 1 98.44 175 PHE A N 1
ATOM 1326 C CA . PHE A 1 175 ? 12.648 -31.031 9.508 1 98.44 175 PHE A CA 1
ATOM 1327 C C . PHE A 1 175 ? 14.008 -30.391 9.766 1 98.44 175 PHE A C 1
ATOM 1329 O O . PHE A 1 175 ? 14.898 -30.453 8.922 1 98.44 175 PHE A O 1
ATOM 1336 N N . PRO A 1 176 ? 14.164 -29.906 10.992 1 97.94 176 PRO A N 1
ATOM 1337 C CA . PRO A 1 176 ? 15.352 -29.109 11.289 1 97.94 176 PRO A CA 1
ATOM 1338 C C . PRO A 1 176 ? 16.641 -29.906 11.211 1 97.94 176 PRO A C 1
ATOM 1340 O O . PRO A 1 176 ? 17.734 -29.344 11.172 1 97.94 176 PRO A O 1
ATOM 1343 N N . GLU A 1 177 ? 16.562 -31.203 11.203 1 98 177 GLU A N 1
ATOM 1344 C CA . GLU A 1 177 ? 17.75 -32.062 11.164 1 98 177 GLU A CA 1
ATOM 1345 C C . GLU A 1 177 ? 18.266 -32.219 9.742 1 98 177 GLU A C 1
ATOM 1347 O O . GLU A 1 177 ? 19.391 -32.656 9.531 1 98 177 GLU A O 1
ATOM 1352 N N . LYS A 1 178 ? 17.531 -31.875 8.719 1 98.62 178 LYS A N 1
ATOM 1353 C CA . LYS A 1 178 ? 17.922 -32.062 7.328 1 98.62 178 LYS A CA 1
ATOM 1354 C C . LYS A 1 178 ? 18.828 -30.922 6.848 1 98.62 178 LYS A C 1
ATOM 1356 O O . LYS A 1 178 ? 18.75 -29.812 7.371 1 98.62 178 LYS A O 1
ATOM 1361 N N . LYS A 1 179 ? 19.641 -31.234 5.957 1 98.75 179 LYS A N 1
ATOM 1362 C CA . LYS A 1 179 ? 20.484 -30.25 5.309 1 98.75 179 LYS A CA 1
ATOM 1363 C C . LYS A 1 179 ? 19.844 -29.734 4.02 1 98.75 179 LYS A C 1
ATOM 1365 O O . LYS A 1 179 ? 19.672 -30.484 3.064 1 98.75 179 LYS A O 1
ATOM 1370 N N . VAL A 1 180 ? 19.516 -28.5 3.984 1 98.88 180 VAL A N 1
ATOM 1371 C CA . VAL A 1 180 ? 18.875 -27.891 2.826 1 98.88 180 VAL A CA 1
ATOM 1372 C C . VAL A 1 180 ? 19.828 -26.875 2.186 1 98.88 180 VAL A C 1
ATOM 1374 O O . VAL A 1 180 ? 20.406 -26.047 2.877 1 98.88 180 VAL A O 1
ATOM 1377 N N . THR A 1 181 ? 20.016 -26.953 0.884 1 98.88 181 THR A N 1
ATOM 1378 C CA . THR A 1 181 ? 20.844 -26.031 0.121 1 98.88 181 THR A CA 1
ATOM 1379 C C . THR A 1 181 ? 20.047 -25.406 -1.027 1 98.88 181 THR A C 1
ATOM 1381 O O . THR A 1 181 ? 19.422 -26.125 -1.811 1 98.88 181 THR A O 1
ATOM 1384 N N . ILE A 1 182 ? 20.062 -24.062 -1.133 1 98.75 182 ILE A N 1
ATOM 1385 C CA . ILE A 1 182 ? 19.516 -23.344 -2.279 1 98.75 182 ILE A CA 1
ATOM 1386 C C . ILE A 1 182 ? 20.641 -22.969 -3.234 1 98.75 182 ILE A C 1
ATOM 1388 O O . ILE A 1 182 ? 21.688 -22.453 -2.805 1 98.75 182 ILE A O 1
ATOM 1392 N N . ILE A 1 183 ? 20.453 -23.234 -4.469 1 98.38 183 ILE A N 1
ATOM 1393 C CA . ILE A 1 183 ? 21.391 -22.75 -5.461 1 98.38 183 ILE A CA 1
ATOM 1394 C C . ILE A 1 183 ? 20.672 -21.859 -6.473 1 98.38 183 ILE A C 1
ATOM 1396 O O . ILE A 1 183 ? 19.547 -22.141 -6.871 1 98.38 183 ILE A O 1
ATOM 1400 N N . ASP A 1 184 ? 21.266 -20.766 -6.797 1 97.31 184 ASP A N 1
ATOM 1401 C CA . ASP A 1 184 ? 20.734 -19.828 -7.785 1 97.31 184 ASP A CA 1
ATOM 1402 C C . ASP A 1 184 ? 21.844 -19.188 -8.602 1 97.31 184 ASP A C 1
ATOM 1404 O O . ASP A 1 184 ? 22.906 -18.859 -8.062 1 97.31 184 ASP A O 1
ATOM 1408 N N . GLY A 1 185 ? 21.594 -18.969 -9.891 1 95.75 185 GLY A N 1
ATOM 1409 C CA . GLY A 1 185 ? 22.594 -18.406 -10.781 1 95.75 185 GLY A CA 1
ATOM 1410 C C . GLY A 1 185 ? 22.797 -16.922 -10.578 1 95.75 185 GLY A C 1
ATOM 1411 O O . GLY A 1 185 ? 23.828 -16.375 -10.984 1 95.75 185 GLY A O 1
ATOM 1412 N N . HIS A 1 186 ? 21.859 -16.25 -10 1 94.5 186 HIS A N 1
ATOM 1413 C CA . HIS A 1 186 ? 21.969 -14.82 -9.75 1 94.5 186 HIS A CA 1
ATOM 1414 C C . HIS A 1 186 ? 22.828 -14.547 -8.516 1 94.5 186 HIS A C 1
ATOM 1416 O O . HIS A 1 186 ? 23.031 -15.43 -7.68 1 94.5 186 HIS A O 1
ATOM 1422 N N . ASP A 1 187 ? 23.234 -13.32 -8.359 1 93.44 187 ASP A N 1
ATOM 1423 C CA . ASP A 1 187 ? 24.141 -12.945 -7.273 1 93.44 187 ASP A CA 1
ATOM 1424 C C . ASP A 1 187 ? 23.359 -12.656 -5.992 1 93.44 187 ASP A C 1
ATOM 1426 O O . ASP A 1 187 ? 23.953 -12.461 -4.93 1 93.44 187 ASP A O 1
ATOM 1430 N N . ARG A 1 188 ? 22.078 -12.578 -6.09 1 93.44 188 ARG A N 1
ATOM 1431 C CA . ARG A 1 188 ? 21.234 -12.367 -4.922 1 93.44 188 ARG A CA 1
ATOM 1432 C C . ARG A 1 188 ? 19.953 -13.18 -5.023 1 93.44 188 ARG A C 1
ATOM 1434 O O . ARG A 1 188 ? 19.531 -13.562 -6.121 1 93.44 188 ARG A O 1
ATOM 1441 N N . LEU A 1 189 ? 19.422 -13.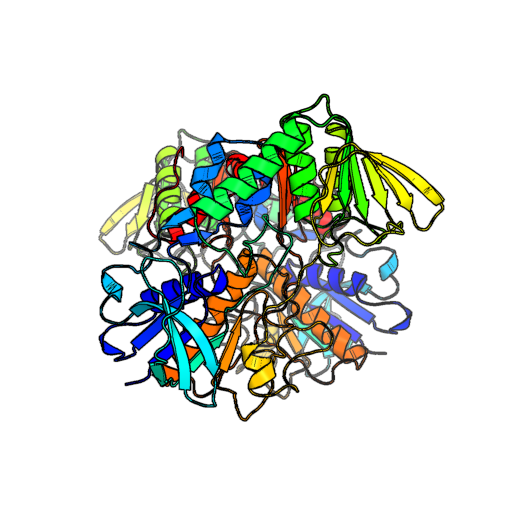531 -3.861 1 95.12 189 LEU A N 1
ATOM 1442 C CA . LEU A 1 189 ? 18.109 -14.18 -3.822 1 95.12 189 LEU A CA 1
ATOM 1443 C C . LEU A 1 189 ? 17.016 -13.219 -4.289 1 95.12 189 LEU A C 1
ATOM 1445 O O . LEU A 1 189 ? 17.141 -12 -4.121 1 95.12 189 LEU A O 1
ATOM 1449 N N . LEU A 1 190 ? 15.812 -13.688 -4.824 1 91.81 190 LEU A N 1
ATOM 1450 C CA . LEU A 1 190 ? 14.617 -12.953 -5.242 1 91.81 190 LEU A CA 1
ATOM 1451 C C . LEU A 1 190 ? 14.977 -11.875 -6.258 1 91.81 190 LEU A C 1
ATOM 1453 O O . LEU A 1 190 ? 14.234 -10.906 -6.422 1 91.81 190 LEU A O 1
ATOM 1457 N N . SER A 1 191 ? 15.578 -12.016 -7.215 1 71.31 191 SER A N 1
ATOM 1458 C CA . SER A 1 191 ? 16.094 -11.055 -8.188 1 71.31 191 SER A CA 1
ATOM 1459 C C . SER A 1 191 ? 15.102 -9.906 -8.406 1 71.31 191 SER A C 1
ATOM 1461 O O . SER A 1 191 ? 15.109 -9.273 -9.461 1 71.31 191 SER A O 1
ATOM 1463 N N . ALA A 1 192 ? 14.414 -9.391 -7.379 1 67.12 192 ALA A N 1
ATOM 1464 C CA . ALA A 1 192 ? 13.484 -8.281 -7.578 1 67.12 192 ALA A CA 1
ATOM 1465 C C . ALA A 1 192 ? 14.156 -6.945 -7.262 1 67.12 192 ALA A C 1
ATOM 1467 O O . ALA A 1 192 ? 14.891 -6.828 -6.281 1 67.12 192 ALA A O 1
ATOM 1468 N N . ASN A 1 193 ? 13.969 -6.023 -8.172 1 66.38 193 ASN A N 1
ATOM 1469 C CA . ASN A 1 193 ? 14.562 -4.695 -8.047 1 66.38 193 ASN A CA 1
ATOM 1470 C C . ASN A 1 193 ? 13.742 -3.805 -7.109 1 66.38 193 ASN A C 1
ATOM 1472 O O . ASN A 1 193 ? 14.141 -2.674 -6.82 1 66.38 193 ASN A O 1
ATOM 1476 N N . ASN A 1 194 ? 12.742 -4.281 -6.527 1 84.31 194 ASN A N 1
ATOM 1477 C CA . ASN A 1 194 ? 11.867 -3.412 -5.746 1 84.31 194 ASN A CA 1
ATOM 1478 C C . ASN A 1 194 ? 11.859 -3.801 -4.273 1 84.31 194 ASN A C 1
ATOM 1480 O O . ASN A 1 194 ? 10.898 -3.521 -3.557 1 84.31 194 ASN A O 1
ATOM 1484 N N . LEU A 1 195 ? 13.008 -4.512 -3.854 1 90.94 195 LEU A N 1
ATOM 1485 C CA . LEU A 1 195 ? 13.141 -4.883 -2.449 1 90.94 195 LEU A CA 1
ATOM 1486 C C . LEU A 1 195 ? 14.289 -4.117 -1.793 1 90.94 195 LEU A C 1
ATOM 1488 O O . LEU A 1 195 ? 15.328 -3.896 -2.414 1 90.94 195 LEU A O 1
ATOM 1492 N N . LEU A 1 196 ? 14.117 -3.75 -0.549 1 91 196 LEU A N 1
ATOM 1493 C CA . LEU A 1 196 ? 15.109 -2.986 0.208 1 91 196 LEU A CA 1
ATOM 1494 C C . LEU A 1 196 ? 16.25 -3.883 0.664 1 91 196 LEU A C 1
ATOM 1496 O O . LEU A 1 196 ? 16.062 -5.086 0.865 1 91 196 LEU A O 1
ATOM 1500 N N . GLU A 1 197 ? 17.453 -3.275 0.842 1 93.19 197 GLU A N 1
ATOM 1501 C CA . GLU A 1 197 ? 18.609 -4.004 1.363 1 93.19 197 GLU A CA 1
ATOM 1502 C C . GLU A 1 197 ? 18.297 -4.641 2.713 1 93.19 197 GLU A C 1
ATOM 1504 O O . GLU A 1 197 ? 18.75 -5.746 3.008 1 93.19 197 GLU A O 1
ATOM 1509 N N . LYS A 1 198 ? 17.531 -3.906 3.518 1 93.69 198 LYS A N 1
ATOM 1510 C CA . LYS A 1 198 ? 17.141 -4.43 4.824 1 93.69 198 LYS A CA 1
ATOM 1511 C C . LYS A 1 198 ? 16.359 -5.738 4.684 1 93.69 198 LYS A C 1
ATOM 1513 O O . LYS A 1 198 ? 16.469 -6.625 5.531 1 93.69 198 LYS A O 1
ATOM 1518 N N . PHE A 1 199 ? 15.602 -5.883 3.693 1 96.25 199 PHE A N 1
ATOM 1519 C CA . PHE A 1 199 ? 14.859 -7.113 3.434 1 96.25 199 PHE A CA 1
ATOM 1520 C C . PHE A 1 199 ? 15.812 -8.281 3.213 1 96.25 199 PHE A C 1
ATOM 1522 O O . PHE A 1 199 ? 15.664 -9.336 3.828 1 96.25 199 PHE A O 1
ATOM 1529 N N . PHE A 1 200 ? 16.781 -8.055 2.387 1 95.75 200 PHE A N 1
ATOM 1530 C CA . PHE A 1 200 ? 17.75 -9.094 2.051 1 95.75 200 PHE A CA 1
ATOM 1531 C C . PHE A 1 200 ? 18.562 -9.484 3.273 1 95.75 200 PHE A C 1
ATOM 1533 O O . PHE A 1 200 ? 18.859 -10.664 3.48 1 95.75 200 PHE A O 1
ATOM 1540 N N . THR A 1 201 ? 18.938 -8.469 4.051 1 96.12 201 THR A N 1
ATOM 1541 C CA . THR A 1 201 ? 19.672 -8.75 5.281 1 96.12 201 THR A CA 1
ATOM 1542 C C . THR A 1 201 ? 18.859 -9.641 6.211 1 96.12 201 THR A C 1
ATOM 1544 O O . THR A 1 201 ? 19.359 -10.633 6.742 1 96.12 201 THR A O 1
ATOM 1547 N N . LYS A 1 202 ? 17.625 -9.281 6.316 1 96.69 202 LYS A N 1
ATOM 1548 C CA . LYS A 1 202 ? 16.75 -10.07 7.184 1 96.69 202 LYS A CA 1
ATOM 1549 C C . LYS A 1 202 ? 16.516 -11.469 6.617 1 96.69 202 LYS A C 1
ATOM 1551 O O . LYS A 1 202 ? 16.391 -12.438 7.371 1 96.69 202 LYS A O 1
ATOM 1556 N N . LEU A 1 203 ? 16.375 -11.555 5.332 1 97.44 203 LEU A N 1
ATOM 1557 C CA . LEU A 1 203 ? 16.203 -12.852 4.68 1 97.44 203 LEU A CA 1
ATOM 1558 C C . LEU A 1 203 ? 17.422 -13.742 4.926 1 97.44 203 LEU A C 1
ATOM 1560 O O . LEU A 1 203 ? 17.281 -14.906 5.312 1 97.44 203 LEU A O 1
ATOM 1564 N N . THR A 1 204 ? 18.594 -13.18 4.758 1 96.69 204 THR A N 1
ATOM 1565 C CA . THR A 1 204 ? 19.828 -13.922 4.973 1 96.69 204 THR A CA 1
ATOM 1566 C C . THR A 1 204 ? 19.922 -14.414 6.414 1 96.69 204 THR A C 1
ATOM 1568 O O . THR A 1 204 ? 20.234 -15.578 6.66 1 96.69 204 THR A O 1
ATOM 1571 N N . ASN A 1 205 ? 19.594 -13.531 7.305 1 97.5 205 ASN A N 1
ATOM 1572 C CA . ASN A 1 205 ? 19.625 -13.906 8.711 1 97.5 205 ASN A CA 1
ATOM 1573 C C . ASN A 1 205 ? 18.625 -15.023 9.016 1 97.5 205 ASN A C 1
ATOM 1575 O O . ASN A 1 205 ? 18.953 -15.953 9.758 1 97.5 205 ASN A O 1
ATOM 1579 N N . SER A 1 206 ? 17.469 -14.906 8.445 1 97.75 206 SER A N 1
ATOM 1580 C CA . SER A 1 206 ? 16.438 -15.914 8.68 1 97.75 206 SER A CA 1
ATOM 1581 C C . SER A 1 206 ? 16.844 -17.266 8.117 1 97.75 206 SER A C 1
ATOM 1583 O O . SER A 1 206 ? 16.625 -18.297 8.75 1 97.75 206 SER A O 1
ATOM 1585 N N . LEU A 1 207 ? 17.406 -17.281 6.945 1 98.31 207 LEU A N 1
ATOM 1586 C CA . LEU A 1 207 ? 17.875 -18.531 6.336 1 98.31 207 LEU A CA 1
ATOM 1587 C C . LEU A 1 207 ? 19 -19.141 7.156 1 98.31 207 LEU A C 1
ATOM 1589 O O . LEU A 1 207 ? 19.047 -20.375 7.328 1 98.31 207 LEU A O 1
ATOM 1593 N N . ASN A 1 208 ? 19.891 -18.281 7.699 1 97.94 208 ASN A N 1
ATOM 1594 C CA . ASN A 1 208 ? 20.953 -18.766 8.562 1 97.94 208 ASN A CA 1
ATOM 1595 C C . ASN A 1 208 ? 20.422 -19.391 9.844 1 97.94 208 ASN A C 1
ATOM 1597 O O . ASN A 1 208 ? 20.922 -20.422 10.297 1 97.94 208 ASN A O 1
ATOM 1601 N N . GLU A 1 209 ? 19.438 -18.734 10.367 1 97.62 209 GLU A N 1
ATOM 1602 C CA . GLU A 1 209 ? 18.812 -19.25 11.586 1 97.62 209 GLU A CA 1
ATOM 1603 C C . GLU A 1 209 ? 18.188 -20.625 11.336 1 97.62 209 GLU A C 1
ATOM 1605 O O . GLU A 1 209 ? 18.172 -21.469 12.234 1 97.62 209 GLU A O 1
ATOM 1610 N N . LEU A 1 210 ? 17.766 -20.875 10.133 1 98.19 210 LEU A N 1
ATOM 1611 C CA . LEU A 1 210 ? 17.172 -22.156 9.75 1 98.19 210 LEU A CA 1
ATOM 1612 C C . LEU A 1 210 ? 18.234 -23.125 9.25 1 98.19 210 LEU A C 1
ATOM 1614 O O . LEU A 1 210 ? 17.906 -24.234 8.836 1 98.19 210 LEU A O 1
ATOM 1618 N N . LYS A 1 211 ? 19.469 -22.641 9.18 1 98.5 211 LYS A N 1
ATOM 1619 C CA . LYS A 1 211 ? 20.609 -23.438 8.781 1 98.5 211 LYS A CA 1
ATOM 1620 C C . LYS A 1 211 ? 20.5 -23.875 7.32 1 98.5 211 LYS A C 1
ATOM 1622 O O . LYS A 1 211 ? 20.828 -25.016 6.98 1 98.5 211 LYS A O 1
ATOM 1627 N N . ILE A 1 212 ? 20 -23.016 6.512 1 98.81 212 ILE A N 1
ATOM 1628 C CA . ILE A 1 212 ? 19.891 -23.266 5.078 1 98.81 212 ILE A CA 1
ATOM 1629 C C . ILE A 1 212 ? 21.125 -22.719 4.367 1 98.81 212 ILE A C 1
ATOM 1631 O O . ILE A 1 212 ? 21.469 -21.547 4.531 1 98.81 212 ILE A O 1
ATOM 1635 N N . ASP A 1 213 ? 21.797 -23.562 3.635 1 98.62 213 ASP A N 1
ATOM 1636 C CA . ASP A 1 213 ? 22.922 -23.109 2.83 1 98.62 213 ASP A CA 1
ATOM 1637 C C . ASP A 1 213 ? 22.453 -22.453 1.537 1 98.62 213 ASP A C 1
ATOM 1639 O O . ASP A 1 213 ? 21.5 -22.906 0.909 1 98.62 213 ASP A O 1
ATOM 1643 N N . VAL A 1 214 ? 23.172 -21.344 1.181 1 98.56 214 VAL A N 1
ATOM 1644 C CA . VAL A 1 214 ? 22.812 -20.625 -0.031 1 98.56 214 VAL A CA 1
ATOM 1645 C C . VAL A 1 214 ? 24.031 -20.453 -0.926 1 98.56 214 VAL A C 1
ATOM 1647 O O . VAL A 1 214 ? 25.062 -19.953 -0.487 1 98.56 214 VAL A O 1
ATOM 1650 N N . ILE A 1 215 ? 23.922 -20.953 -2.123 1 98.25 215 ILE A N 1
ATOM 1651 C CA . ILE A 1 215 ? 24.953 -20.812 -3.145 1 98.25 215 ILE A CA 1
ATOM 1652 C C . ILE A 1 215 ? 24.453 -19.891 -4.258 1 98.25 215 ILE A C 1
ATOM 1654 O O . ILE A 1 215 ? 23.531 -20.234 -4.996 1 98.25 215 ILE A O 1
ATOM 1658 N N . LEU A 1 216 ? 25.094 -18.734 -4.402 1 96.94 216 LEU A N 1
ATOM 1659 C CA . LEU A 1 216 ? 24.688 -17.734 -5.387 1 96.94 216 LEU A CA 1
ATOM 1660 C C . LEU A 1 216 ? 25.734 -17.578 -6.477 1 96.94 216 LEU A C 1
ATOM 1662 O O . LEU A 1 216 ? 26.906 -17.953 -6.277 1 96.94 216 LEU A O 1
ATOM 1666 N N . GLY A 1 217 ? 25.281 -17.125 -7.605 1 96.31 217 GLY A N 1
ATOM 1667 C CA . GLY A 1 217 ? 26.203 -16.859 -8.703 1 96.31 217 GLY A CA 1
ATOM 1668 C C . GLY A 1 217 ? 26.703 -18.125 -9.383 1 96.31 217 GLY A C 1
ATOM 1669 O O . GLY A 1 217 ? 27.688 -18.094 -10.117 1 96.31 217 GLY A O 1
ATOM 1670 N N . GLU A 1 218 ? 26.141 -19.266 -9.07 1 97 218 GLU A N 1
ATOM 1671 C CA . GLU A 1 218 ? 26.5 -20.562 -9.648 1 97 218 GLU A CA 1
ATOM 1672 C C . GLU A 1 218 ? 25.281 -21.281 -10.211 1 97 218 GLU A C 1
ATOM 1674 O O . GLU A 1 218 ? 24.203 -21.203 -9.633 1 97 218 GLU A O 1
ATOM 1679 N N . THR A 1 219 ? 25.453 -21.875 -11.344 1 96.81 219 THR A N 1
ATOM 1680 C CA . THR A 1 219 ? 24.422 -22.719 -11.945 1 96.81 219 THR A CA 1
ATOM 1681 C C . THR A 1 219 ? 24.875 -24.172 -12 1 96.81 219 THR A C 1
ATOM 1683 O O . THR A 1 219 ? 26.062 -24.469 -11.914 1 96.81 219 THR A O 1
ATOM 1686 N N . LEU A 1 220 ? 23.922 -25.031 -12.023 1 97.38 220 LEU A N 1
ATOM 1687 C CA . LEU A 1 220 ? 24.266 -26.438 -12.258 1 97.38 220 LEU A CA 1
ATOM 1688 C C . LEU A 1 220 ? 24.703 -26.656 -13.703 1 97.38 220 LEU A C 1
ATOM 1690 O O . LEU A 1 220 ? 24.141 -26.062 -14.625 1 97.38 220 LEU A O 1
ATOM 1694 N N . GLU A 1 221 ? 25.609 -27.516 -13.898 1 96.56 221 GLU A N 1
ATOM 1695 C CA . GLU A 1 221 ? 26.016 -27.875 -15.25 1 96.56 221 GLU A CA 1
ATOM 1696 C C . GLU A 1 221 ? 24.906 -28.641 -15.969 1 96.56 221 GLU A C 1
ATOM 1698 O O . GLU A 1 221 ? 24.703 -28.453 -17.172 1 96.56 221 GLU A O 1
ATOM 1703 N N . GLU A 1 222 ? 24.266 -29.406 -15.18 1 94.25 222 GLU A N 1
ATOM 1704 C CA . GLU A 1 222 ? 23.109 -30.125 -15.703 1 94.25 222 GLU A CA 1
ATOM 1705 C C . GLU A 1 222 ? 21.828 -29.344 -15.477 1 94.25 222 GLU A C 1
ATOM 1707 O O . GLU A 1 222 ? 21.547 -28.875 -14.367 1 94.25 222 GLU A O 1
ATOM 1712 N N . ARG A 1 223 ? 21.094 -29.203 -16.594 1 92.81 223 ARG A N 1
ATOM 1713 C CA . ARG A 1 223 ? 19.812 -28.516 -16.469 1 92.81 223 ARG A CA 1
ATOM 1714 C C . ARG A 1 223 ? 18.719 -29.469 -15.992 1 92.81 223 ARG A C 1
ATOM 1716 O O . ARG A 1 223 ? 18.469 -30.5 -16.609 1 92.81 223 ARG A O 1
ATOM 1723 N N . LEU A 1 224 ? 18.125 -29.109 -14.922 1 95.31 224 LEU A N 1
ATOM 1724 C CA . LEU A 1 224 ? 16.969 -29.875 -14.438 1 95.31 224 LEU A CA 1
ATOM 1725 C C . LEU A 1 224 ? 15.672 -29.344 -15.047 1 95.31 224 LEU A C 1
ATOM 1727 O O . LEU A 1 224 ? 15.492 -28.141 -15.18 1 95.31 224 LEU A O 1
ATOM 1731 N N . THR A 1 225 ? 14.766 -30.266 -15.414 1 95.19 225 THR A N 1
ATOM 1732 C CA . THR A 1 225 ? 13.484 -29.859 -15.992 1 95.19 225 THR A CA 1
ATOM 1733 C C . THR A 1 225 ? 12.336 -30.266 -15.078 1 95.19 225 THR A C 1
ATOM 1735 O O . THR A 1 225 ? 11.188 -29.891 -15.312 1 95.19 225 THR A O 1
ATOM 1738 N N . GLU A 1 226 ? 12.617 -31.031 -14.094 1 96.81 226 GLU A N 1
ATOM 1739 C CA . GLU A 1 226 ? 11.664 -31.484 -13.086 1 96.81 226 GLU A CA 1
ATOM 1740 C C . GLU A 1 226 ? 12.375 -31.891 -11.797 1 96.81 226 GLU A C 1
ATOM 1742 O O . GLU A 1 226 ? 13.602 -31.844 -11.719 1 96.81 226 GLU A O 1
ATOM 1747 N N . ASN A 1 227 ? 11.609 -32.156 -10.766 1 98.19 227 ASN A N 1
ATOM 1748 C CA . ASN A 1 227 ? 12.195 -32.719 -9.547 1 98.19 227 ASN A CA 1
ATOM 1749 C C . ASN A 1 227 ? 12.898 -34.031 -9.812 1 98.19 227 ASN A C 1
ATOM 1751 O O . ASN A 1 227 ? 12.484 -34.812 -10.672 1 98.19 227 ASN A O 1
ATOM 1755 N N . ARG A 1 228 ? 13.961 -34.25 -9.086 1 98.19 228 ARG A N 1
ATOM 1756 C CA . ARG A 1 228 ? 14.664 -35.531 -9.117 1 98.19 228 ARG A CA 1
ATOM 1757 C C . ARG A 1 228 ? 14.719 -36.156 -7.734 1 98.19 228 ARG A C 1
ATOM 1759 O O . ARG A 1 228 ? 15.078 -35.5 -6.758 1 98.19 228 ARG A O 1
ATOM 1766 N N . PHE A 1 229 ? 14.352 -37.469 -7.715 1 98.25 229 PHE A N 1
ATOM 1767 C CA . PHE A 1 229 ? 14.289 -38.188 -6.438 1 98.25 229 PHE A CA 1
ATOM 1768 C C . PHE A 1 229 ? 15.312 -39.312 -6.383 1 98.25 229 PHE A C 1
ATOM 1770 O O . PHE A 1 229 ? 14.969 -40.469 -6.137 1 98.25 229 PHE A O 1
ATOM 1777 N N . GLU A 1 230 ? 16.562 -38.938 -6.645 1 97.44 230 GLU A N 1
ATOM 1778 C CA . GLU A 1 230 ? 17.703 -39.844 -6.574 1 97.44 230 GLU A CA 1
ATOM 1779 C C . GLU A 1 230 ? 18.953 -39.125 -6.074 1 97.44 230 GLU A C 1
ATOM 1781 O O . GLU A 1 230 ? 19.141 -37.938 -6.332 1 97.44 230 GLU A O 1
ATOM 1786 N N . LYS A 1 231 ? 19.781 -39.906 -5.332 1 98.06 231 LYS A N 1
ATOM 1787 C CA . LYS A 1 231 ? 21.047 -39.344 -4.852 1 98.06 231 LYS A CA 1
ATOM 1788 C C . LYS A 1 231 ? 21.969 -39 -6.016 1 98.06 231 LYS A C 1
ATOM 1790 O O . LYS A 1 231 ? 22.172 -39.844 -6.914 1 98.06 231 LYS A O 1
ATOM 1795 N N . ARG A 1 232 ? 22.438 -37.812 -5.973 1 97.19 232 ARG A N 1
ATOM 1796 C CA . ARG A 1 232 ? 23.312 -37.344 -7.043 1 97.19 232 ARG A CA 1
ATOM 1797 C C . ARG A 1 232 ? 24.391 -36.406 -6.504 1 97.19 232 ARG A C 1
ATOM 1799 O O . ARG A 1 232 ? 24.25 -35.844 -5.43 1 97.19 232 ARG A O 1
ATOM 1806 N N . VAL A 1 233 ? 25.484 -36.469 -7.215 1 97.62 233 VAL A N 1
ATOM 1807 C CA . VAL A 1 233 ? 26.5 -35.406 -7.059 1 97.62 233 VAL A CA 1
ATOM 1808 C C . VAL A 1 233 ? 26.5 -34.5 -8.281 1 97.62 233 VAL A C 1
ATOM 1810 O O . VAL A 1 233 ? 26.828 -34.938 -9.391 1 97.62 233 VAL A O 1
ATOM 1813 N N . LEU A 1 234 ? 26.094 -33.281 -8.062 1 97.69 234 LEU A N 1
ATOM 1814 C CA . LEU A 1 234 ? 25.953 -32.344 -9.156 1 97.69 234 LEU A CA 1
ATOM 1815 C C . LEU A 1 234 ? 27.078 -31.297 -9.125 1 97.69 234 LEU A C 1
ATOM 1817 O O . LEU A 1 234 ? 27.484 -30.859 -8.047 1 97.69 234 LEU A O 1
ATOM 1821 N N . ARG A 1 235 ? 27.562 -30.938 -10.258 1 97.38 235 ARG A N 1
ATOM 1822 C CA . ARG A 1 235 ? 28.625 -29.953 -10.375 1 97.38 235 ARG A CA 1
ATOM 1823 C C . ARG A 1 235 ? 28.062 -28.594 -10.805 1 97.38 235 ARG A C 1
ATOM 1825 O O . ARG A 1 235 ? 27.188 -28.531 -11.664 1 97.38 235 ARG A O 1
ATOM 1832 N N . THR A 1 236 ? 28.594 -27.531 -10.234 1 97.62 236 THR A N 1
ATOM 1833 C CA . THR A 1 236 ? 28.172 -26.188 -10.586 1 97.62 236 THR A CA 1
ATOM 1834 C C . THR A 1 236 ? 29.078 -25.609 -11.68 1 97.62 236 THR A C 1
ATOM 1836 O O . THR A 1 236 ? 30.094 -26.203 -12.023 1 97.62 236 THR A O 1
ATOM 1839 N N . SER A 1 237 ? 28.734 -24.531 -12.211 1 97 237 SER A N 1
ATOM 1840 C CA . SER A 1 237 ? 29.469 -23.828 -13.25 1 97 237 SER A CA 1
ATOM 1841 C C . SER A 1 237 ? 30.844 -23.391 -12.75 1 97 237 SER A C 1
ATOM 1843 O O . SER A 1 237 ? 31.75 -23.141 -13.547 1 97 237 SER A O 1
ATOM 1845 N N . LYS A 1 238 ? 31.016 -23.312 -11.453 1 96.88 238 LYS A N 1
ATOM 1846 C CA . LYS A 1 238 ? 32.312 -22.891 -10.898 1 96.88 238 LYS A CA 1
ATOM 1847 C C . LYS A 1 238 ? 33.094 -24.078 -10.352 1 96.88 238 LYS A C 1
ATOM 1849 O O . LYS A 1 238 ? 34.094 -23.922 -9.648 1 96.88 238 LYS A O 1
ATOM 1854 N N . GLY A 1 239 ? 32.594 -25.203 -10.492 1 96.81 239 GLY A N 1
ATOM 1855 C CA . GLY A 1 239 ? 33.344 -26.422 -10.188 1 96.81 239 GLY A CA 1
ATOM 1856 C C . GLY A 1 239 ? 33 -27.016 -8.836 1 96.81 239 GLY A C 1
ATOM 1857 O O . GLY A 1 239 ? 33.531 -28.062 -8.453 1 96.81 239 GLY A O 1
ATOM 1858 N N . ARG A 1 240 ? 32 -26.422 -8.172 1 96.94 240 ARG A N 1
ATOM 1859 C CA . ARG A 1 240 ? 31.562 -26.938 -6.883 1 96.94 240 ARG A CA 1
ATOM 1860 C C . ARG A 1 240 ? 30.75 -28.219 -7.062 1 96.94 240 ARG A C 1
ATOM 1862 O O . ARG A 1 240 ? 29.922 -28.312 -7.969 1 96.94 240 ARG A O 1
ATOM 1869 N N . GLU A 1 241 ? 31.094 -29.25 -6.25 1 97.62 241 GLU A N 1
ATOM 1870 C CA . GLU A 1 241 ? 30.281 -30.469 -6.211 1 97.62 241 GLU A CA 1
ATOM 1871 C C . GLU A 1 241 ? 29.281 -30.422 -5.055 1 97.62 241 GLU A C 1
ATOM 1873 O O . GLU A 1 241 ? 29.656 -30.172 -3.912 1 97.62 241 GLU A O 1
ATOM 1878 N N . ILE A 1 242 ? 28.047 -30.703 -5.383 1 97.75 242 ILE A N 1
ATOM 1879 C CA . ILE A 1 242 ? 26.984 -30.719 -4.379 1 97.75 242 ILE A CA 1
ATOM 1880 C C . ILE A 1 242 ? 26.344 -32.094 -4.32 1 97.75 242 ILE A C 1
ATOM 1882 O O . ILE A 1 242 ? 25.719 -32.531 -5.293 1 97.75 242 ILE A O 1
ATOM 1886 N N . GLU A 1 243 ? 26.484 -32.75 -3.223 1 98.25 243 GLU A N 1
ATOM 1887 C CA . GLU A 1 243 ? 25.797 -34.031 -2.992 1 98.25 243 GLU A CA 1
ATOM 1888 C C . GLU A 1 243 ? 24.422 -33.812 -2.389 1 98.25 243 GLU A C 1
ATOM 1890 O O . GLU A 1 243 ? 24.266 -33.031 -1.444 1 98.25 243 GLU A O 1
ATOM 1895 N N . SER A 1 244 ? 23.422 -34.469 -2.955 1 98.38 244 SER A N 1
ATOM 1896 C CA . SER A 1 244 ? 22.062 -34.375 -2.41 1 98.38 244 SER A CA 1
ATOM 1897 C C . SER A 1 244 ? 21.281 -35.656 -2.686 1 98.38 244 SER A C 1
ATOM 1899 O O . SER A 1 244 ? 21.547 -36.344 -3.66 1 98.38 244 SER A O 1
ATOM 1901 N N . ASP A 1 245 ? 20.375 -35.938 -1.795 1 98.81 245 ASP A N 1
ATOM 1902 C CA . ASP A 1 245 ? 19.516 -37.094 -1.935 1 98.81 245 ASP A CA 1
ATOM 1903 C C . ASP A 1 245 ? 18.406 -36.844 -2.951 1 98.81 245 ASP A C 1
ATOM 1905 O O . ASP A 1 245 ? 17.984 -37.75 -3.672 1 98.81 245 ASP A O 1
ATOM 1909 N N . ILE A 1 246 ? 17.844 -35.656 -2.963 1 98.81 246 ILE A N 1
ATOM 1910 C CA . ILE A 1 246 ? 16.828 -35.25 -3.924 1 98.81 246 ILE A CA 1
ATOM 1911 C C . ILE A 1 246 ? 17.094 -33.844 -4.383 1 98.81 246 ILE A C 1
ATOM 1913 O O . ILE A 1 246 ? 17.812 -33.094 -3.713 1 98.81 246 ILE A O 1
ATOM 1917 N N . GLN A 1 247 ? 16.641 -33.469 -5.535 1 98.81 247 GLN A N 1
ATOM 1918 C CA . GLN A 1 247 ? 16.719 -32.156 -6.137 1 98.81 247 GLN A CA 1
ATOM 1919 C C . GLN A 1 247 ? 15.32 -31.594 -6.453 1 98.81 247 GLN A C 1
ATOM 1921 O O . GLN A 1 247 ? 14.594 -32.188 -7.262 1 98.81 247 GLN A O 1
ATOM 1926 N N . LEU A 1 248 ? 14.953 -30.562 -5.777 1 98.81 248 LEU A N 1
ATOM 1927 C CA . LEU A 1 248 ? 13.68 -29.891 -6.023 1 98.81 248 LEU A CA 1
ATOM 1928 C C . LEU A 1 248 ? 13.875 -28.672 -6.934 1 98.81 248 LEU A C 1
ATOM 1930 O O . LEU A 1 248 ? 14.586 -27.734 -6.582 1 98.81 248 LEU A O 1
ATOM 1934 N N . LEU A 1 249 ? 13.25 -28.781 -8.086 1 98.62 249 LEU A N 1
ATOM 1935 C CA . LEU A 1 249 ? 13.367 -27.688 -9.047 1 98.62 249 LEU A CA 1
ATOM 1936 C C . LEU A 1 249 ? 12.336 -26.594 -8.758 1 98.62 249 LEU A C 1
ATOM 1938 O O . LEU A 1 249 ? 11.133 -26.828 -8.844 1 98.62 249 LEU A O 1
ATOM 1942 N N . CYS A 1 250 ? 12.805 -25.453 -8.391 1 97.94 250 CYS A N 1
ATOM 1943 C CA . CYS A 1 250 ? 11.977 -24.281 -8.156 1 97.94 250 CYS A CA 1
ATOM 1944 C C . CYS A 1 250 ? 12.258 -23.188 -9.188 1 97.94 250 CYS A C 1
ATOM 1946 O O . CYS A 1 250 ? 12.648 -22.078 -8.836 1 97.94 250 CYS A O 1
ATOM 1948 N N . ALA A 1 251 ? 12.047 -23.531 -10.367 1 95.56 251 ALA A N 1
ATOM 1949 C CA . ALA A 1 251 ? 12.25 -22.734 -11.57 1 95.56 251 ALA A CA 1
ATOM 1950 C C . ALA A 1 251 ? 11.383 -23.234 -12.719 1 95.56 251 ALA A C 1
ATOM 1952 O O . ALA A 1 251 ? 10.594 -24.156 -12.547 1 95.56 251 ALA A O 1
ATOM 1953 N N . GLY A 1 252 ? 11.477 -22.609 -13.805 1 94.31 252 GLY A N 1
ATOM 1954 C CA . GLY A 1 252 ? 10.773 -23.062 -15 1 94.31 252 GLY A CA 1
ATOM 1955 C C . GLY A 1 252 ? 9.508 -22.281 -15.281 1 94.31 252 GLY A C 1
ATOM 1956 O O . GLY A 1 252 ? 8.578 -22.797 -15.898 1 94.31 252 GLY A O 1
ATOM 1957 N N . PHE A 1 253 ? 9.445 -21.125 -14.812 1 94.88 253 PHE A N 1
ATOM 1958 C CA . PHE A 1 253 ? 8.32 -20.234 -15.086 1 94.88 253 PHE A CA 1
ATOM 1959 C C . PHE A 1 253 ? 8.164 -19.984 -16.578 1 94.88 253 PHE A C 1
ATOM 1961 O O . PHE A 1 253 ? 9.133 -19.656 -17.266 1 94.88 253 PHE A O 1
ATOM 1968 N N . SER A 1 254 ? 6.953 -20.219 -17.109 1 96.44 254 SER A N 1
ATOM 1969 C CA . SER A 1 254 ? 6.668 -19.938 -18.516 1 96.44 254 SER A CA 1
ATOM 1970 C C . SER A 1 254 ? 5.227 -19.469 -18.703 1 96.44 254 SER A C 1
ATOM 1972 O O . SER A 1 254 ? 4.285 -20.188 -18.375 1 96.44 254 SER A O 1
ATOM 1974 N N . PRO A 1 255 ? 5.016 -18.25 -19.266 1 97.94 255 PRO A N 1
ATOM 1975 C CA . PRO A 1 255 ? 3.65 -17.797 -19.562 1 97.94 255 PRO A CA 1
ATOM 1976 C C . PRO A 1 255 ? 2.92 -18.719 -20.531 1 97.94 255 PRO A C 1
ATOM 1978 O O . PRO A 1 255 ? 3.529 -19.234 -21.469 1 97.94 255 PRO A O 1
ATOM 1981 N N . VAL A 1 256 ? 1.65 -18.953 -20.312 1 97.56 256 VAL A N 1
ATOM 1982 C CA . VAL A 1 256 ? 0.826 -19.766 -21.203 1 97.56 256 VAL A CA 1
ATOM 1983 C C . VAL A 1 256 ? 0.167 -18.875 -22.25 1 97.56 256 VAL A C 1
ATOM 1985 O O . VAL A 1 256 ? -0.981 -18.453 -22.094 1 97.56 256 VAL A O 1
ATOM 1988 N N . ALA A 1 257 ? 0.877 -18.672 -23.375 1 98.44 257 ALA A N 1
ATOM 1989 C CA . ALA A 1 257 ? 0.484 -17.641 -24.328 1 98.44 257 ALA A CA 1
ATOM 1990 C C . ALA A 1 257 ? 0.08 -18.266 -25.656 1 98.44 257 ALA A C 1
ATOM 1992 O O . ALA A 1 257 ? -0.036 -17.578 -26.672 1 98.44 257 ALA A O 1
ATOM 1993 N N . GLU A 1 258 ? -0.183 -19.531 -25.719 1 97.56 258 GLU A N 1
ATOM 1994 C CA . GLU A 1 258 ? -0.38 -20.266 -26.969 1 97.56 258 GLU A CA 1
ATOM 1995 C C . GLU A 1 258 ? -1.569 -19.719 -27.75 1 97.56 258 GLU A C 1
ATOM 1997 O O . GLU A 1 258 ? -1.51 -19.594 -28.984 1 97.56 258 GLU A O 1
ATOM 2002 N N . LEU A 1 259 ? -2.682 -19.391 -27.125 1 98.25 259 LEU A N 1
ATOM 2003 C CA . LEU A 1 259 ? -3.873 -18.875 -27.781 1 98.25 259 LEU A CA 1
ATOM 2004 C C . LEU A 1 259 ? -3.562 -17.578 -28.547 1 98.25 259 LEU A C 1
ATOM 2006 O O . LEU A 1 259 ? -3.988 -17.406 -29.688 1 98.25 259 LEU A O 1
ATOM 2010 N N . VAL A 1 260 ? -2.799 -16.75 -27.891 1 98.69 260 VAL A N 1
ATOM 2011 C CA . VAL A 1 260 ? -2.463 -15.461 -28.5 1 98.69 260 VAL A CA 1
ATOM 2012 C C . VAL A 1 260 ? -1.419 -15.664 -29.594 1 98.69 260 VAL A C 1
ATOM 2014 O O . VAL A 1 260 ? -1.477 -15.023 -30.641 1 98.69 260 VAL A O 1
ATOM 2017 N N . GLN A 1 261 ? -0.488 -16.547 -29.312 1 98.25 261 GLN A N 1
ATOM 2018 C CA . GLN A 1 261 ? 0.524 -16.875 -30.312 1 98.25 261 GLN A CA 1
ATOM 2019 C C . GLN A 1 261 ? -0.119 -17.359 -31.609 1 98.25 261 GLN A C 1
ATOM 2021 O O . GLN A 1 261 ? 0.309 -16.984 -32.719 1 98.25 261 GLN A O 1
ATOM 2026 N N . ASN A 1 262 ? -1.136 -18.188 -31.516 1 98.06 262 ASN A N 1
ATOM 2027 C CA . ASN A 1 262 ? -1.836 -18.719 -32.688 1 98.06 262 ASN A CA 1
ATOM 2028 C C . ASN A 1 262 ? -2.684 -17.656 -33.375 1 98.06 262 ASN A C 1
ATOM 2030 O O . ASN A 1 262 ? -2.896 -17.719 -34.594 1 98.06 262 ASN A O 1
ATOM 2034 N N . LEU A 1 263 ? -3.172 -16.734 -32.625 1 97.94 263 LEU A N 1
ATOM 2035 C CA . LEU A 1 263 ? -3.926 -15.609 -33.156 1 97.94 263 LEU A CA 1
ATOM 2036 C C . LEU A 1 263 ? -3.016 -14.68 -33.969 1 97.94 263 LEU A C 1
ATOM 2038 O O . LEU A 1 263 ? -3.338 -14.312 -35.094 1 97.94 263 LEU A O 1
ATOM 2042 N N . ASP A 1 264 ? -1.94 -14.281 -33.375 1 98 264 ASP A N 1
ATOM 2043 C CA . ASP A 1 264 ? -0.94 -13.367 -33.938 1 98 264 ASP A CA 1
ATOM 2044 C C . ASP A 1 264 ? 0.403 -13.539 -33.219 1 98 264 ASP A C 1
ATOM 2046 O O . ASP A 1 264 ? 0.592 -13.039 -32.125 1 98 264 ASP A O 1
ATOM 2050 N N . ALA A 1 265 ? 1.354 -14.148 -33.844 1 97.62 265 ALA A N 1
ATOM 2051 C CA . ALA A 1 265 ? 2.637 -14.508 -33.25 1 97.62 265 ALA A CA 1
ATOM 2052 C C . ALA A 1 265 ? 3.408 -13.266 -32.812 1 97.62 265 ALA A C 1
ATOM 2054 O O . ALA A 1 265 ? 4.242 -13.336 -31.906 1 97.62 265 ALA A O 1
ATOM 2055 N N . SER A 1 266 ? 3.088 -12.164 -33.406 1 98 266 SER A N 1
ATOM 2056 C CA . SER A 1 266 ? 3.805 -10.93 -33.094 1 98 266 SER A CA 1
ATOM 2057 C C . SER A 1 266 ? 3.422 -10.414 -31.719 1 98 266 SER A C 1
ATOM 2059 O O . SER A 1 266 ? 4.094 -9.531 -31.172 1 98 266 SER A O 1
ATOM 2061 N N . LEU A 1 267 ? 2.428 -10.977 -31.172 1 98.56 267 LEU A N 1
ATOM 2062 C CA . LEU A 1 267 ? 1.911 -10.508 -29.891 1 98.56 267 LEU A CA 1
ATOM 2063 C C . LEU A 1 267 ? 2.492 -11.32 -28.734 1 98.56 267 LEU A C 1
ATOM 2065 O O . LEU A 1 267 ? 2.047 -11.188 -27.594 1 98.56 267 LEU A O 1
ATOM 2069 N N . VAL A 1 268 ? 3.438 -12.102 -28.984 1 98.69 268 VAL A N 1
ATOM 2070 C CA . VAL A 1 268 ? 4.176 -12.82 -27.953 1 98.69 268 VAL A CA 1
ATOM 2071 C C . VAL A 1 268 ? 5.652 -12.438 -28 1 98.69 268 VAL A C 1
ATOM 2073 O O . VAL A 1 268 ? 6.258 -12.438 -29.078 1 98.69 268 VAL A O 1
ATOM 2076 N N . ASP A 1 269 ? 6.172 -12.055 -26.891 1 98.25 269 ASP A N 1
ATOM 2077 C CA . ASP A 1 269 ? 7.547 -11.555 -26.891 1 98.25 269 ASP A CA 1
ATOM 2078 C C . ASP A 1 269 ? 8.547 -12.711 -26.781 1 98.25 269 ASP A C 1
ATOM 2080 O O . ASP A 1 269 ? 8.156 -13.875 -26.812 1 98.25 269 ASP A O 1
ATOM 2084 N N . SER A 1 270 ? 9.828 -12.406 -26.719 1 96.81 270 SER A N 1
ATOM 2085 C CA . SER A 1 270 ? 10.898 -13.398 -26.766 1 96.81 270 SER A CA 1
ATOM 2086 C C . SER A 1 270 ? 10.906 -14.258 -25.5 1 96.81 270 SER A C 1
ATOM 2088 O O . SER A 1 270 ? 11.492 -15.344 -25.5 1 96.81 270 SER A O 1
ATOM 2090 N N . LYS A 1 271 ? 10.312 -13.805 -24.469 1 95.75 271 LYS A N 1
ATOM 2091 C CA . LYS A 1 271 ? 10.266 -14.555 -23.219 1 95.75 271 LYS A CA 1
ATOM 2092 C C . LYS A 1 271 ? 9 -15.406 -23.141 1 95.75 271 LYS A C 1
ATOM 2094 O O . LYS A 1 271 ? 8.766 -16.078 -22.125 1 95.75 271 LYS A O 1
ATOM 2099 N N . GLY A 1 272 ? 8.164 -15.32 -24.219 1 97.94 272 GLY A N 1
ATOM 2100 C CA . GLY A 1 272 ? 6.965 -16.141 -24.297 1 97.94 272 GLY A CA 1
ATOM 2101 C C . GLY A 1 272 ? 5.746 -15.484 -23.672 1 97.94 272 GLY A C 1
ATOM 2102 O O . GLY A 1 272 ? 4.703 -16.125 -23.516 1 97.94 272 GLY A O 1
ATOM 2103 N N . ALA A 1 273 ? 5.859 -14.242 -23.297 1 98.69 273 ALA A N 1
ATOM 2104 C CA . ALA A 1 273 ? 4.762 -13.523 -22.656 1 98.69 273 ALA A CA 1
ATOM 2105 C C . ALA A 1 273 ? 3.932 -12.758 -23.688 1 98.69 273 ALA A C 1
ATOM 2107 O O . ALA A 1 273 ? 4.457 -12.297 -24.688 1 98.69 273 ALA A O 1
ATOM 2108 N N . VAL A 1 274 ? 2.686 -12.641 -23.406 1 98.81 274 VAL A N 1
ATOM 2109 C CA . VAL A 1 274 ? 1.79 -11.867 -24.266 1 98.81 274 VAL A CA 1
ATOM 2110 C C . VAL A 1 274 ? 2.146 -10.383 -24.172 1 98.81 274 VAL A C 1
ATOM 2112 O O . VAL A 1 274 ? 2.25 -9.828 -23.078 1 98.81 274 VAL A O 1
ATOM 2115 N N . ARG A 1 275 ? 2.311 -9.727 -25.297 1 98.62 275 ARG A N 1
ATOM 2116 C CA . ARG A 1 275 ? 2.592 -8.297 -25.344 1 98.62 275 ARG A CA 1
ATOM 2117 C C . ARG A 1 275 ? 1.33 -7.48 -25.078 1 98.62 275 ARG A C 1
ATOM 2119 O O . ARG A 1 275 ? 0.338 -7.609 -25.797 1 98.62 275 ARG A O 1
ATOM 2126 N N . VAL A 1 276 ? 1.409 -6.633 -24.078 1 98.06 276 VAL A N 1
ATOM 2127 C CA . VAL A 1 276 ? 0.282 -5.762 -23.766 1 98.06 276 VAL A CA 1
ATOM 2128 C C . VAL A 1 276 ? 0.749 -4.309 -23.734 1 98.06 276 VAL A C 1
ATOM 2130 O O . VAL A 1 276 ? 1.92 -4.031 -23.469 1 98.06 276 VAL A O 1
ATOM 2133 N N . ASN A 1 277 ? -0.172 -3.436 -24.062 1 95.19 277 ASN A N 1
ATOM 2134 C CA . ASN A 1 277 ? 0.096 -2.014 -23.859 1 95.19 277 ASN A CA 1
ATOM 2135 C C . ASN A 1 277 ? -0.065 -1.605 -22.406 1 95.19 277 ASN A C 1
ATOM 2137 O O . ASN A 1 277 ? -0.339 -2.447 -21.547 1 95.19 277 ASN A O 1
ATOM 2141 N N . PRO A 1 278 ? 0.091 -0.413 -22.047 1 90.81 278 PRO A N 1
ATOM 2142 C CA . PRO A 1 278 ? 0.034 0.028 -20.656 1 90.81 278 PRO A CA 1
ATOM 2143 C C . PRO A 1 278 ? -1.346 -0.167 -20.031 1 90.81 278 PRO A C 1
ATOM 2145 O O . PRO A 1 278 ? -1.497 -0.055 -18.812 1 90.81 278 PRO A O 1
ATOM 2148 N N . HIS A 1 279 ? -2.344 -0.368 -20.891 1 93.44 279 HIS A N 1
ATOM 2149 C CA . HIS A 1 279 ? -3.703 -0.579 -20.406 1 93.44 279 HIS A CA 1
ATOM 2150 C C . HIS A 1 279 ? -4.035 -2.064 -20.312 1 93.44 279 HIS A C 1
ATOM 2152 O O . HIS A 1 279 ? -5.188 -2.436 -20.094 1 93.44 279 HIS A O 1
ATOM 2158 N N . LEU A 1 280 ? -3.062 -2.957 -20.562 1 97.25 280 LEU A N 1
ATOM 2159 C CA . LEU A 1 280 ? -3.129 -4.41 -20.469 1 97.25 280 LEU A CA 1
ATOM 2160 C C . LEU A 1 280 ? -3.953 -4.988 -21.625 1 97.25 280 LEU A C 1
ATOM 2162 O O . LEU A 1 280 ? -4.422 -6.125 -21.547 1 97.25 280 LEU A O 1
ATOM 2166 N N . GLN A 1 281 ? -4.148 -4.105 -22.641 1 97.69 281 GLN A N 1
ATOM 2167 C CA . GLN A 1 281 ? -4.707 -4.582 -23.906 1 97.69 281 GLN A CA 1
ATOM 2168 C C . GLN A 1 281 ? -3.635 -5.25 -24.766 1 97.69 281 GLN A C 1
ATOM 2170 O O . GLN A 1 281 ? -2.453 -4.906 -24.672 1 97.69 281 GLN A O 1
ATOM 2175 N N . LEU A 1 282 ? -4.098 -6.25 -25.531 1 98.19 282 LEU A N 1
ATOM 2176 C CA . LEU A 1 282 ? -3.137 -6.742 -26.516 1 98.19 282 LEU A CA 1
ATOM 2177 C C . LEU A 1 282 ? -2.52 -5.59 -27.297 1 98.19 282 LEU A C 1
ATOM 2179 O O . LEU A 1 282 ? -3.217 -4.641 -27.672 1 98.19 282 LEU A O 1
ATOM 2183 N N . ASP A 1 283 ? -1.239 -5.668 -27.484 1 97.06 283 ASP A N 1
ATOM 2184 C CA . ASP A 1 283 ? -0.497 -4.566 -28.094 1 97.06 283 ASP A CA 1
ATOM 2185 C C . ASP A 1 283 ? -0.722 -4.52 -29.609 1 97.06 283 ASP A C 1
ATOM 2187 O O . ASP A 1 283 ? 0.222 -4.672 -30.391 1 97.06 283 ASP A O 1
ATOM 2191 N N . SER A 1 284 ? -1.936 -4.402 -29.984 1 95.88 284 SER A N 1
ATOM 2192 C CA . SER A 1 284 ? -2.396 -4.273 -31.359 1 95.88 284 SER A CA 1
ATOM 2193 C C . SER A 1 284 ? -3.746 -3.568 -31.438 1 95.88 284 SER A C 1
ATOM 2195 O O . SER A 1 284 ? -4.66 -3.889 -30.672 1 95.88 284 SER A O 1
ATOM 2197 N N . MET A 1 285 ? -3.902 -2.682 -32.344 1 92.69 285 MET A N 1
ATOM 2198 C CA . MET A 1 285 ? -5.152 -1.941 -32.5 1 92.69 285 MET A CA 1
ATOM 2199 C C . MET A 1 285 ? -6.273 -2.857 -32.969 1 92.69 285 MET A C 1
ATOM 2201 O O . MET A 1 285 ? -7.449 -2.578 -32.75 1 92.69 285 MET A O 1
ATOM 2205 N N . ASN A 1 286 ? -5.887 -3.943 -33.594 1 94.19 286 ASN A N 1
ATOM 2206 C CA . ASN A 1 286 ? -6.871 -4.887 -34.125 1 94.19 286 ASN A CA 1
ATOM 2207 C C . ASN A 1 286 ? -7.555 -5.66 -33 1 94.19 286 ASN A C 1
ATOM 2209 O O . ASN A 1 286 ? -8.617 -6.25 -33.188 1 94.19 286 ASN A O 1
ATOM 2213 N N . TYR A 1 287 ? -6.883 -5.621 -31.828 1 96.75 287 TYR A N 1
ATOM 2214 C CA . TYR A 1 287 ? -7.379 -6.453 -30.734 1 96.75 287 TYR A CA 1
ATOM 2215 C C . TYR A 1 287 ? -7.52 -5.645 -29.453 1 96.75 287 TYR A C 1
ATOM 2217 O O . TYR A 1 287 ? -7.25 -6.152 -28.359 1 96.75 287 TYR A O 1
ATOM 2225 N N . HIS A 1 288 ? -7.898 -4.426 -29.547 1 94.44 288 HIS A N 1
ATOM 2226 C CA . HIS A 1 288 ? -7.926 -3.508 -28.406 1 94.44 288 HIS A CA 1
ATOM 2227 C C . HIS A 1 288 ? -8.984 -3.92 -27.391 1 94.44 288 HIS A C 1
ATOM 2229 O O . HIS A 1 288 ? -8.969 -3.457 -26.25 1 94.44 288 HIS A O 1
ATOM 2235 N N . HIS A 1 289 ? -9.953 -4.77 -27.781 1 96.88 289 HIS A N 1
ATOM 2236 C CA . HIS A 1 289 ? -11.008 -5.246 -26.891 1 96.88 289 HIS A CA 1
ATOM 2237 C C . HIS A 1 289 ? -10.602 -6.543 -26.203 1 96.88 289 HIS A C 1
ATOM 2239 O O . HIS A 1 289 ? -11.375 -7.113 -25.438 1 96.88 289 HIS A O 1
ATOM 2245 N N . ILE A 1 290 ? -9.352 -7.039 -26.438 1 98.5 290 ILE A N 1
ATOM 2246 C CA . ILE A 1 290 ? -8.789 -8.227 -25.812 1 98.5 290 ILE A CA 1
ATOM 2247 C C . ILE A 1 290 ? -7.703 -7.812 -24.812 1 98.5 290 ILE A C 1
ATOM 2249 O O . ILE A 1 290 ? -6.773 -7.086 -25.172 1 98.5 290 ILE A O 1
ATOM 2253 N N . PHE A 1 291 ? -7.875 -8.242 -23.578 1 98.62 291 PHE A N 1
ATOM 2254 C CA . PHE A 1 291 ? -6.941 -7.949 -22.5 1 98.62 291 PHE A CA 1
ATOM 2255 C C . PHE A 1 291 ? -6.211 -9.211 -22.047 1 98.62 291 PHE A C 1
ATOM 2257 O O . PHE A 1 291 ? -6.742 -10.312 -22.172 1 98.62 291 PHE A O 1
ATOM 2264 N N . ALA A 1 292 ? -4.965 -9.086 -21.562 1 98.81 292 ALA A N 1
ATOM 2265 C CA . ALA A 1 292 ? -4.23 -10.156 -20.891 1 98.81 292 ALA A CA 1
ATOM 2266 C C . ALA A 1 292 ? -3.834 -9.742 -19.484 1 98.81 292 ALA A C 1
ATOM 2268 O O . ALA A 1 292 ? -3.262 -8.664 -19.281 1 98.81 292 ALA A O 1
ATOM 2269 N N . ILE A 1 293 ? -4.145 -10.586 -18.5 1 98.56 293 ILE A N 1
ATOM 2270 C CA . ILE A 1 293 ? -3.924 -10.211 -17.109 1 98.56 293 ILE A CA 1
ATOM 2271 C C . ILE A 1 293 ? -3.207 -11.344 -16.375 1 98.56 293 ILE A C 1
ATOM 2273 O O . ILE A 1 293 ? -3.445 -12.523 -16.656 1 98.56 293 ILE A O 1
ATOM 2277 N N . GLY A 1 294 ? -2.307 -10.961 -15.445 1 97.81 294 GLY A N 1
ATOM 2278 C CA . GLY A 1 294 ? -1.573 -11.922 -14.641 1 97.81 294 GLY A CA 1
ATOM 2279 C C . GLY A 1 294 ? -0.256 -12.344 -15.266 1 97.81 294 GLY A C 1
ATOM 2280 O O . GLY A 1 294 ? 0.415 -11.531 -15.914 1 97.81 294 GLY A O 1
ATOM 2281 N N . ASP A 1 295 ? 0.088 -13.562 -15.023 1 97.81 295 ASP A N 1
ATOM 2282 C CA . ASP A 1 295 ? 1.406 -14.086 -15.367 1 97.81 295 ASP A CA 1
ATOM 2283 C C . ASP A 1 295 ? 1.581 -14.18 -16.891 1 97.81 295 ASP A C 1
ATOM 2285 O O . ASP A 1 295 ? 2.707 -14.25 -17.375 1 97.81 295 ASP A O 1
ATOM 2289 N N . VAL A 1 296 ? 0.515 -14.18 -17.609 1 98.69 296 VAL A N 1
ATOM 2290 C CA . VAL A 1 296 ? 0.59 -14.477 -19.047 1 98.69 296 VAL A CA 1
ATOM 2291 C C . VAL A 1 296 ? 1.206 -13.289 -19.781 1 98.69 296 VAL A C 1
ATOM 2293 O O . VAL A 1 296 ? 1.769 -13.461 -20.875 1 98.69 296 VAL A O 1
ATOM 2296 N N . ASN A 1 297 ? 1.067 -12.086 -19.266 1 98.62 297 ASN A N 1
ATOM 2297 C CA . ASN A 1 297 ? 1.452 -10.914 -20.031 1 98.62 297 ASN A CA 1
ATOM 2298 C C . ASN A 1 297 ? 2.84 -10.414 -19.641 1 98.62 297 ASN A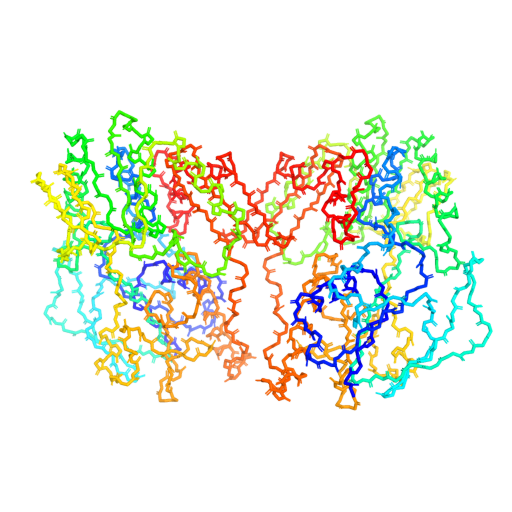 C 1
ATOM 2300 O O . ASN A 1 297 ? 3.457 -10.945 -18.719 1 98.62 297 ASN A O 1
ATOM 2304 N N . ASN A 1 298 ? 3.309 -9.469 -20.359 1 97.69 298 ASN A N 1
ATOM 2305 C CA . ASN A 1 298 ? 4.676 -9 -20.172 1 97.69 298 ASN A CA 1
ATOM 2306 C C . ASN A 1 298 ? 4.711 -7.688 -19.391 1 97.69 298 ASN A C 1
ATOM 2308 O O . ASN A 1 298 ? 5.691 -6.945 -19.469 1 97.69 298 ASN A O 1
ATOM 2312 N N . SER A 1 299 ? 3.602 -7.332 -18.719 1 94.69 299 SER A N 1
ATOM 2313 C CA . SER A 1 299 ? 3.639 -6.156 -17.859 1 94.69 299 SER A CA 1
ATOM 2314 C C . SER A 1 299 ? 4.781 -6.246 -16.859 1 94.69 299 SER A C 1
ATOM 2316 O O . SER A 1 299 ? 5.203 -7.344 -16.484 1 94.69 299 SER A O 1
ATOM 2318 N N . SER A 1 300 ? 5.227 -5.133 -16.344 1 89.06 300 SER A N 1
ATOM 2319 C CA . SER A 1 300 ? 6.352 -5.094 -15.414 1 89.06 300 SER A CA 1
ATOM 2320 C C . SER A 1 300 ? 5.906 -5.43 -14 1 89.06 300 SER A C 1
ATOM 2322 O O . SER A 1 300 ? 6.738 -5.562 -13.094 1 89.06 300 SER A O 1
ATOM 2324 N N . ALA A 1 301 ? 4.625 -5.57 -13.836 1 89.31 301 ALA A N 1
ATOM 2325 C CA . ALA A 1 301 ? 4.141 -5.938 -12.508 1 89.31 301 ALA A CA 1
ATOM 2326 C C . ALA A 1 301 ? 4.742 -7.266 -12.055 1 89.31 301 ALA A C 1
ATOM 2328 O O . ALA A 1 301 ? 4.875 -8.195 -12.844 1 89.31 301 ALA A O 1
ATOM 2329 N N . PRO A 1 302 ? 5.09 -7.344 -10.758 1 88.94 302 PRO A N 1
ATOM 2330 C CA . PRO A 1 302 ? 5.59 -8.625 -10.258 1 88.94 302 PRO A CA 1
ATOM 2331 C C . PRO A 1 302 ? 4.629 -9.781 -10.531 1 88.94 302 PRO A C 1
ATOM 2333 O O . PRO A 1 302 ? 3.412 -9.602 -10.469 1 88.94 302 PRO A O 1
ATOM 2336 N N . LYS A 1 303 ? 5.215 -10.867 -10.883 1 91.56 303 LYS A N 1
ATOM 2337 C CA . LYS A 1 303 ? 4.418 -12.055 -11.188 1 91.56 303 LYS A CA 1
ATOM 2338 C C . LYS A 1 303 ? 4.004 -12.781 -9.914 1 91.56 303 LYS A C 1
ATOM 2340 O O . LYS A 1 303 ? 4.547 -13.844 -9.594 1 91.56 303 LYS A O 1
ATOM 2345 N N . LEU A 1 304 ? 3.047 -12.211 -9.195 1 90.75 304 LEU A N 1
ATOM 2346 C CA . LEU A 1 304 ? 2.445 -12.688 -7.953 1 90.75 304 LEU A CA 1
ATOM 2347 C C . LEU A 1 304 ? 0.926 -12.75 -8.078 1 90.75 304 LEU A C 1
ATOM 2349 O O . LEU A 1 304 ? 0.324 -11.961 -8.812 1 90.75 304 LEU A O 1
ATOM 2353 N N . ALA A 1 305 ? 0.361 -13.703 -7.316 1 92.75 305 ALA A N 1
ATOM 2354 C CA . ALA A 1 305 ? -1.096 -13.812 -7.301 1 92.75 305 ALA A CA 1
ATOM 2355 C C . ALA A 1 305 ? -1.739 -12.477 -6.914 1 92.75 305 ALA A C 1
ATOM 2357 O O . ALA A 1 305 ? -2.779 -12.109 -7.461 1 92.75 305 ALA A O 1
ATOM 2358 N N . TYR A 1 306 ? -1.117 -11.766 -6.07 1 89.25 306 TYR A N 1
ATOM 2359 C CA . TYR A 1 306 ? -1.622 -10.477 -5.629 1 89.25 306 TYR A CA 1
ATOM 2360 C C . TYR A 1 306 ? -1.741 -9.508 -6.801 1 89.25 306 TYR A C 1
ATOM 2362 O O . TYR A 1 306 ? -2.797 -8.906 -7.012 1 89.25 306 TYR A O 1
ATOM 2370 N N . TRP A 1 307 ? -0.745 -9.383 -7.566 1 91.69 307 TRP A N 1
ATOM 2371 C CA . TRP A 1 307 ? -0.731 -8.422 -8.664 1 91.69 307 TRP A CA 1
ATOM 2372 C C . TRP A 1 307 ? -1.612 -8.891 -9.812 1 91.69 307 TRP A C 1
ATOM 2374 O O . TRP A 1 307 ? -2.182 -8.078 -10.547 1 91.69 307 TRP A O 1
ATOM 2384 N N . ALA A 1 308 ? -1.699 -10.203 -9.945 1 95.81 308 ALA A N 1
ATOM 2385 C CA . ALA A 1 308 ? -2.674 -10.719 -10.906 1 95.81 308 ALA A CA 1
ATOM 2386 C C . ALA A 1 308 ? -4.078 -10.211 -10.586 1 95.81 308 ALA A C 1
ATOM 2388 O O . ALA A 1 308 ? -4.816 -9.797 -11.477 1 95.81 308 ALA A O 1
ATOM 2389 N N . GLY A 1 309 ? -4.395 -10.281 -9.359 1 94.5 309 GLY A N 1
ATOM 2390 C CA . GLY A 1 309 ? -5.68 -9.766 -8.914 1 94.5 309 GLY A CA 1
ATOM 2391 C C . GLY A 1 309 ? -5.84 -8.281 -9.141 1 94.5 309 GLY A C 1
ATOM 2392 O O . GLY A 1 309 ? -6.902 -7.816 -9.562 1 94.5 309 GLY A O 1
ATOM 2393 N N . GLU A 1 310 ? -4.789 -7.527 -8.891 1 91.81 310 GLU A N 1
ATOM 2394 C CA . GLU A 1 310 ? -4.832 -6.086 -9.109 1 91.81 310 GLU A CA 1
ATOM 2395 C C . GLU A 1 310 ? -5.043 -5.75 -10.578 1 91.81 310 GLU A C 1
ATOM 2397 O O . GLU A 1 310 ? -5.777 -4.816 -10.914 1 91.81 310 GLU A O 1
ATOM 2402 N N . GLN A 1 311 ? -4.375 -6.461 -11.438 1 95.75 311 GLN A N 1
ATOM 2403 C CA . GLN A 1 311 ? -4.586 -6.277 -12.867 1 95.75 311 GLN A CA 1
ATOM 2404 C C . GLN A 1 311 ? -6.031 -6.582 -13.25 1 95.75 311 GLN A C 1
ATOM 2406 O O . GLN A 1 311 ? -6.621 -5.871 -14.07 1 95.75 311 GLN A O 1
ATOM 2411 N N . ALA A 1 312 ? -6.566 -7.602 -12.641 1 97.56 312 ALA A N 1
ATOM 2412 C CA . ALA A 1 312 ? -7.949 -7.98 -12.914 1 97.56 312 ALA A CA 1
ATOM 2413 C C . ALA A 1 312 ? -8.906 -6.855 -12.531 1 97.56 312 ALA A C 1
ATOM 2415 O O . ALA A 1 312 ? -9.75 -6.449 -13.336 1 97.56 312 ALA A O 1
ATOM 2416 N N . LYS A 1 313 ? -8.758 -6.355 -11.352 1 93.69 313 LYS A N 1
ATOM 2417 C CA . LYS A 1 313 ? -9.617 -5.273 -10.883 1 93.69 313 LYS A CA 1
ATOM 2418 C C . LYS A 1 313 ? -9.523 -4.062 -11.805 1 93.69 313 LYS A C 1
ATOM 2420 O O . LYS A 1 313 ? -10.539 -3.445 -12.133 1 93.69 313 LYS A O 1
ATOM 2425 N N . TYR A 1 314 ? -8.328 -3.758 -12.211 1 92.94 314 TYR A N 1
ATOM 2426 C CA . TYR A 1 314 ? -8.078 -2.633 -13.109 1 92.94 314 TYR A CA 1
ATOM 2427 C C . TYR A 1 314 ? -8.844 -2.803 -14.414 1 92.94 314 TYR A C 1
ATOM 2429 O O . TYR A 1 314 ? -9.602 -1.917 -14.82 1 92.94 314 TYR A O 1
ATOM 2437 N N . VAL A 1 315 ? -8.672 -3.895 -15.023 1 97.19 315 VAL A N 1
ATOM 2438 C CA . VAL A 1 315 ? -9.25 -4.141 -16.344 1 97.19 315 VAL A CA 1
ATOM 2439 C C . VAL A 1 315 ? -10.773 -4.172 -16.234 1 97.19 315 VAL A C 1
ATOM 2441 O O . VAL A 1 315 ? -11.469 -3.637 -17.109 1 97.19 315 VAL A O 1
ATOM 2444 N N . VAL A 1 316 ? -11.312 -4.781 -15.219 1 97.25 316 VAL A N 1
ATOM 2445 C CA . VAL A 1 316 ? -12.758 -4.867 -15.047 1 97.25 316 VAL A CA 1
ATOM 2446 C C . VAL A 1 316 ? -13.352 -3.465 -14.938 1 97.25 316 VAL A C 1
ATOM 2448 O O . VAL A 1 316 ? -14.367 -3.158 -15.57 1 97.25 316 VAL A O 1
ATOM 2451 N N . ASN A 1 317 ? -12.703 -2.66 -14.188 1 91.81 317 ASN A N 1
ATOM 2452 C CA . ASN A 1 317 ? -13.188 -1.293 -14.031 1 91.81 317 ASN A CA 1
ATOM 2453 C C . ASN A 1 317 ? -13.227 -0.555 -15.367 1 91.81 317 ASN A C 1
ATOM 2455 O O . ASN A 1 317 ? -14.156 0.207 -15.633 1 91.81 317 ASN A O 1
ATOM 2459 N N . LYS A 1 318 ? -12.234 -0.797 -16.188 1 92.94 318 LYS A N 1
ATOM 2460 C CA . LYS A 1 318 ? -12.195 -0.182 -17.5 1 92.94 318 LYS A CA 1
ATOM 2461 C C . LYS A 1 318 ? -13.328 -0.697 -18.391 1 92.94 318 LYS A C 1
ATOM 2463 O O . LYS A 1 318 ? -14.023 0.089 -19.031 1 92.94 318 LYS A O 1
ATOM 2468 N N . ILE A 1 319 ? -13.523 -1.937 -18.391 1 96.19 319 ILE A N 1
ATOM 2469 C CA . ILE A 1 319 ? -14.531 -2.562 -19.234 1 96.19 319 ILE A CA 1
ATOM 2470 C C . ILE A 1 319 ? -15.922 -2.104 -18.797 1 96.19 319 ILE A C 1
ATOM 2472 O O . ILE A 1 319 ? -16.781 -1.797 -19.641 1 96.19 319 ILE A O 1
ATOM 2476 N N . VAL A 1 320 ? -16.156 -2.059 -17.5 1 95.12 320 VAL A N 1
ATOM 2477 C CA . VAL A 1 320 ? -17.453 -1.619 -16.984 1 95.12 320 VAL A CA 1
ATOM 2478 C C . VAL A 1 320 ? -17.719 -0.178 -17.406 1 95.12 320 VAL A C 1
ATOM 2480 O O . VAL A 1 320 ? -18.844 0.164 -17.797 1 95.12 320 VAL A O 1
ATOM 2483 N N . GLY A 1 321 ? -16.656 0.648 -17.359 1 92.12 321 GLY A N 1
ATOM 2484 C CA . GLY A 1 321 ? -16.797 2.012 -17.844 1 92.12 321 GLY A CA 1
ATOM 2485 C C . GLY A 1 321 ? -17.156 2.086 -19.312 1 92.12 321 GLY A C 1
ATOM 2486 O O . GLY A 1 321 ? -17.953 2.938 -19.719 1 92.12 321 GLY A O 1
ATOM 2487 N N . LEU A 1 322 ? -16.609 1.245 -20.094 1 91 322 LEU A N 1
ATOM 2488 C CA . LEU A 1 322 ? -16.875 1.194 -21.516 1 91 322 LEU A CA 1
ATOM 2489 C C . LEU A 1 322 ? -18.297 0.728 -21.781 1 91 322 LEU A C 1
ATOM 2491 O O . LEU A 1 322 ? -19 1.293 -22.641 1 91 322 LEU A O 1
ATOM 2495 N N . ILE A 1 323 ? -18.75 -0.253 -21.047 1 92.31 323 ILE A N 1
ATOM 2496 C CA . ILE A 1 323 ? -20.078 -0.836 -21.203 1 92.31 323 ILE A CA 1
ATOM 2497 C C . ILE A 1 323 ? -21.141 0.196 -20.844 1 92.31 323 ILE A C 1
ATOM 2499 O O . ILE A 1 323 ? -22.141 0.331 -21.531 1 92.31 323 ILE A O 1
ATOM 2503 N N . ARG A 1 324 ? -20.812 0.958 -19.828 1 91.31 324 ARG A N 1
ATOM 2504 C CA . ARG A 1 324 ? -21.781 1.95 -19.344 1 91.31 324 ARG A CA 1
ATOM 2505 C C . ARG A 1 324 ? -21.625 3.266 -20.109 1 91.31 324 ARG A C 1
ATOM 2507 O O . ARG A 1 324 ? -22.359 4.219 -19.859 1 91.31 324 ARG A O 1
ATOM 2514 N N . LYS A 1 325 ? -20.656 3.375 -20.953 1 84.19 325 LYS A N 1
ATOM 2515 C CA . LYS A 1 325 ? -20.406 4.543 -21.797 1 84.19 325 LYS A CA 1
ATOM 2516 C C . LYS A 1 325 ? -20.031 5.754 -20.953 1 84.19 325 LYS A C 1
ATOM 2518 O O . LYS A 1 325 ? -20.344 6.891 -21.297 1 84.19 325 LYS A O 1
ATOM 2523 N N . THR A 1 326 ? -19.625 5.43 -19.734 1 77.19 326 THR A N 1
ATOM 2524 C CA . THR A 1 326 ? -19.078 6.504 -18.922 1 77.19 326 THR A CA 1
ATOM 2525 C C . THR A 1 326 ? -17.656 6.852 -19.359 1 77.19 326 THR A C 1
ATOM 2527 O O . THR A 1 326 ? -17.125 7.906 -19.016 1 77.19 326 THR A O 1
ATOM 2530 N N . GLN A 1 327 ? -17.078 5.941 -20.062 1 72.62 327 GLN A N 1
ATOM 2531 C CA . GLN A 1 327 ? -15.789 6.117 -20.719 1 72.62 327 GLN A CA 1
ATOM 2532 C C . GLN A 1 327 ? -15.844 5.648 -22.172 1 72.62 327 GLN A C 1
ATOM 2534 O O . GLN A 1 327 ? -16.531 4.676 -22.484 1 72.62 327 GLN A O 1
ATOM 2539 N N . THR A 1 328 ? -15.102 6.391 -23.016 1 72.75 328 THR A N 1
ATOM 2540 C CA . THR A 1 328 ? -15.125 5.996 -24.406 1 72.75 328 THR A CA 1
ATOM 2541 C C . THR A 1 328 ? -13.867 5.215 -24.781 1 72.75 328 THR A C 1
ATOM 2543 O O . THR A 1 328 ? -13.828 4.527 -25.797 1 72.75 328 THR A O 1
ATOM 2546 N N . THR A 1 329 ? -12.891 5.434 -24 1 71.38 329 THR A N 1
ATOM 2547 C CA . THR A 1 329 ? -11.641 4.707 -24.188 1 71.38 329 THR A CA 1
ATOM 2548 C C . THR A 1 329 ? -10.992 4.383 -22.844 1 71.38 329 THR A C 1
ATOM 2550 O O . THR A 1 329 ? -11.422 4.895 -21.797 1 71.38 329 THR A O 1
ATOM 2553 N N . VAL A 1 330 ? -10.203 3.385 -22.953 1 70.44 330 VAL A N 1
ATOM 2554 C CA . VAL A 1 330 ? -9.453 3.072 -21.75 1 70.44 330 VAL A CA 1
ATOM 2555 C C . VAL A 1 330 ? -8.414 4.16 -21.484 1 70.44 330 VAL A C 1
ATOM 2557 O O . VAL A 1 330 ? -7.562 4.426 -22.344 1 70.44 330 VAL A O 1
ATOM 2560 N N . THR A 1 331 ? -8.672 4.797 -20.359 1 69.06 331 THR A N 1
ATOM 2561 C CA . THR A 1 331 ? -7.738 5.855 -20 1 69.06 331 THR A CA 1
ATOM 2562 C C . THR A 1 331 ? -7 5.508 -18.719 1 69.06 331 THR A C 1
ATOM 2564 O O . THR A 1 331 ? -7.305 4.504 -18.062 1 69.06 331 THR A O 1
ATOM 2567 N N . LYS A 1 332 ? -5.871 6.066 -18.438 1 72.44 332 LYS A N 1
ATOM 2568 C CA . LYS A 1 332 ? -5.051 5.875 -17.25 1 72.44 332 LYS A CA 1
ATOM 2569 C C . LYS A 1 332 ? -4.387 4.5 -17.25 1 72.44 332 LYS A C 1
ATOM 2571 O O . LYS A 1 332 ? -5.055 3.48 -17.062 1 72.44 332 LYS A O 1
ATOM 2576 N N . PRO A 1 333 ? -3.18 4.375 -17.5 1 84 333 PRO A N 1
ATOM 2577 C CA . PRO A 1 333 ? -2.49 3.084 -17.547 1 84 333 PRO A CA 1
ATOM 2578 C C . PRO A 1 333 ? -2.477 2.365 -16.203 1 84 333 PRO A C 1
ATOM 2580 O O . PRO A 1 333 ? -2.713 2.986 -15.164 1 84 333 PRO A O 1
ATOM 2583 N N . PHE A 1 334 ? -2.354 0.994 -16.297 1 86.94 334 PHE A N 1
ATOM 2584 C CA . PHE A 1 334 ? -2.084 0.245 -15.086 1 86.94 334 PHE A CA 1
ATOM 2585 C C . PHE A 1 334 ? -0.826 0.765 -14.398 1 86.94 334 PHE A C 1
ATOM 2587 O O . PHE A 1 334 ? 0.198 0.981 -15.047 1 86.94 334 PHE A O 1
ATOM 2594 N N . PRO A 1 335 ? -0.935 1.028 -13.086 1 76.12 335 PRO A N 1
ATOM 2595 C CA . PRO A 1 335 ? 0.189 1.685 -12.414 1 76.12 335 PRO A CA 1
ATOM 2596 C C . PRO A 1 335 ? 1.437 0.806 -12.352 1 76.12 335 PRO A C 1
ATOM 2598 O O . PRO A 1 335 ? 1.329 -0.416 -12.219 1 76.12 335 PRO A O 1
ATOM 2601 N N . ASN A 1 336 ? 2.586 1.467 -12.414 1 75.62 336 ASN A N 1
ATOM 2602 C CA . ASN A 1 336 ? 3.844 0.782 -12.133 1 75.62 336 ASN A CA 1
ATOM 2603 C C . ASN A 1 336 ? 3.986 0.463 -10.648 1 75.62 336 ASN A C 1
ATOM 2605 O O . ASN A 1 336 ? 3.551 1.24 -9.797 1 75.62 336 ASN A O 1
ATOM 2609 N N . VAL A 1 337 ? 4.594 -0.633 -10.477 1 74.12 337 VAL A N 1
ATOM 2610 C CA . VAL A 1 337 ? 4.816 -1.024 -9.086 1 74.12 337 VAL A CA 1
ATOM 2611 C C . VAL A 1 337 ? 6.164 -0.49 -8.609 1 74.12 337 VAL A C 1
ATOM 2613 O O . VAL A 1 337 ? 7.211 -0.87 -9.133 1 74.12 337 VAL A O 1
ATOM 2616 N N . GLY A 1 338 ? 6.129 0.492 -7.77 1 74.62 338 GLY A N 1
ATOM 2617 C CA . GLY A 1 338 ? 7.355 0.976 -7.156 1 74.62 338 GLY A CA 1
ATOM 2618 C C . GLY A 1 338 ? 7.918 0.028 -6.117 1 74.62 338 GLY A C 1
ATOM 2619 O O . GLY A 1 338 ? 8.227 -1.127 -6.418 1 74.62 338 GLY A O 1
ATOM 2620 N N . LEU A 1 339 ? 7.844 0.447 -4.832 1 74.38 339 LEU A N 1
ATOM 2621 C CA . LEU A 1 339 ? 8.242 -0.437 -3.742 1 74.38 339 LEU A CA 1
ATOM 2622 C C . LEU A 1 339 ? 7.246 -1.587 -3.59 1 74.38 339 LEU A C 1
ATOM 2624 O O . LEU A 1 339 ? 6.051 -1.359 -3.412 1 74.38 339 LEU A O 1
ATOM 2628 N N . GLU A 1 340 ? 7.754 -2.756 -3.723 1 81.06 340 GLU A N 1
ATOM 2629 C CA . GLU A 1 340 ? 6.93 -3.961 -3.754 1 81.06 340 GLU A CA 1
ATOM 2630 C C . GLU A 1 340 ? 6.516 -4.379 -2.346 1 81.06 340 GLU A C 1
ATOM 2632 O O . GLU A 1 340 ? 7.266 -4.184 -1.387 1 81.06 340 GLU A O 1
ATOM 2637 N N . VAL A 1 341 ? 5.332 -4.816 -2.213 1 87.31 341 VAL A N 1
ATOM 2638 C CA . VAL A 1 341 ? 4.922 -5.582 -1.04 1 87.31 341 VAL A CA 1
ATOM 2639 C C . VAL A 1 341 ? 5.25 -7.059 -1.245 1 87.31 341 VAL A C 1
ATOM 2641 O O . VAL A 1 341 ? 4.949 -7.629 -2.299 1 87.31 341 VAL A O 1
ATOM 2644 N N . LEU A 1 342 ? 5.93 -7.645 -0.306 1 91.88 342 LEU A N 1
ATOM 2645 C CA . LEU A 1 342 ? 6.262 -9.062 -0.397 1 91.88 342 LEU A CA 1
ATOM 2646 C C . LEU A 1 342 ? 6.176 -9.727 0.972 1 91.88 342 LEU A C 1
ATOM 2648 O O . LEU A 1 342 ? 6.805 -9.273 1.929 1 91.88 342 LEU A O 1
ATOM 2652 N N . PHE A 1 343 ? 5.332 -10.664 1.076 1 94.56 343 PHE A N 1
ATOM 2653 C CA . PHE A 1 343 ? 5.27 -11.57 2.217 1 94.56 343 PHE A CA 1
ATOM 2654 C C . PHE A 1 343 ? 5.969 -12.891 1.901 1 94.56 343 PHE A C 1
ATOM 2656 O O . PHE A 1 343 ? 5.5 -13.664 1.065 1 94.56 343 PHE A O 1
ATOM 2663 N N . LEU A 1 344 ? 7.09 -13.148 2.51 1 96.81 344 LEU A N 1
ATOM 2664 C CA . LEU A 1 344 ? 7.887 -14.328 2.193 1 96.81 344 LEU A CA 1
ATOM 2665 C C . LEU A 1 344 ? 7.965 -15.266 3.391 1 96.81 344 LEU A C 1
ATOM 2667 O O . LEU A 1 344 ? 8.883 -15.164 4.207 1 96.81 344 LEU A O 1
ATOM 2671 N N . PRO A 1 345 ? 7.07 -16.25 3.471 1 98.06 345 PRO A N 1
ATOM 2672 C CA . PRO A 1 345 ? 7.129 -17.234 4.555 1 98.06 345 PRO A CA 1
ATOM 2673 C C . PRO A 1 345 ? 8.375 -18.109 4.492 1 98.06 345 PRO A C 1
ATOM 2675 O O . PRO A 1 345 ? 8.805 -18.5 3.402 1 98.06 345 PRO A O 1
ATOM 2678 N N . LEU A 1 346 ? 9 -18.297 5.566 1 98.5 346 LEU A N 1
ATOM 2679 C CA . LEU A 1 346 ? 10.016 -19.312 5.797 1 98.5 346 LEU A CA 1
ATOM 2680 C C . LEU A 1 346 ? 9.586 -20.266 6.91 1 98.5 346 LEU A C 1
ATOM 2682 O O . LEU A 1 346 ? 10.102 -20.188 8.031 1 98.5 346 LEU A O 1
ATOM 2686 N N . GLY A 1 347 ? 8.734 -21.219 6.535 1 98 347 GLY A N 1
ATOM 2687 C CA . GLY A 1 347 ? 8.086 -22.062 7.527 1 98 347 GLY A CA 1
ATOM 2688 C C . GLY A 1 347 ? 6.809 -21.469 8.078 1 98 347 GLY A C 1
ATOM 2689 O O . GLY A 1 347 ? 6.426 -20.359 7.711 1 98 347 GLY A O 1
ATOM 2690 N N . PRO A 1 348 ? 6.09 -22.203 8.945 1 97.12 348 PRO A N 1
ATOM 2691 C CA . PRO A 1 348 ? 4.77 -21.781 9.422 1 97.12 348 PRO A CA 1
ATOM 2692 C C . PRO A 1 348 ? 4.844 -20.672 10.461 1 97.12 348 PRO A C 1
ATOM 2694 O O . PRO A 1 348 ? 3.826 -20.047 10.773 1 97.12 348 PRO A O 1
ATOM 2697 N N . ASN A 1 349 ? 6.023 -20.359 10.953 1 95.69 349 ASN A N 1
ATOM 2698 C CA . ASN A 1 349 ? 6.086 -19.438 12.094 1 95.69 349 ASN A CA 1
ATOM 2699 C C . ASN A 1 349 ? 6.926 -18.203 11.781 1 95.69 349 ASN A C 1
ATOM 2701 O O . ASN A 1 349 ? 7.223 -17.406 12.672 1 95.69 349 ASN A O 1
ATOM 2705 N N . GLY A 1 350 ? 7.289 -18.094 10.594 1 95.94 350 GLY A N 1
ATOM 2706 C CA . GLY A 1 350 ? 8.148 -16.938 10.367 1 95.94 350 GLY A CA 1
ATOM 2707 C C . GLY A 1 350 ? 8.375 -16.656 8.891 1 95.94 350 GLY A C 1
ATOM 2708 O O . GLY A 1 350 ? 7.672 -17.188 8.031 1 95.94 350 GLY A O 1
ATOM 2709 N N . GLY A 1 351 ? 9.359 -15.734 8.648 1 97.94 351 GLY A N 1
ATOM 2710 C CA . GLY A 1 351 ? 9.719 -15.227 7.336 1 97.94 351 GLY A CA 1
ATOM 2711 C C . GLY A 1 351 ? 10.055 -13.75 7.344 1 97.94 351 GLY A C 1
ATOM 2712 O O . GLY A 1 351 ? 10.547 -13.219 8.344 1 97.94 351 GLY A O 1
ATOM 2713 N N . VAL A 1 352 ? 9.992 -13.164 6.23 1 97.56 352 VAL A N 1
ATOM 2714 C CA . VAL A 1 352 ? 10.32 -11.75 6.07 1 97.56 352 VAL A CA 1
ATOM 2715 C C . VAL A 1 352 ? 9.211 -11.055 5.277 1 97.56 352 VAL A C 1
ATOM 2717 O O . VAL A 1 352 ? 8.688 -11.609 4.312 1 97.56 352 VAL A O 1
ATOM 2720 N N . ILE A 1 353 ? 8.875 -9.844 5.715 1 95.62 353 ILE A N 1
ATOM 2721 C CA . ILE A 1 353 ? 7.848 -9.07 5.02 1 95.62 353 ILE A CA 1
ATOM 2722 C C . ILE A 1 353 ? 8.383 -7.68 4.699 1 95.62 353 ILE A C 1
ATOM 2724 O O . ILE A 1 353 ? 9.141 -7.102 5.484 1 95.62 353 ILE A O 1
ATOM 2728 N N . GLN A 1 354 ? 8.07 -7.195 3.506 1 94.06 354 GLN A N 1
ATOM 2729 C CA . GLN A 1 354 ? 8.273 -5.797 3.145 1 94.06 354 GLN A CA 1
ATOM 2730 C C . GLN A 1 354 ? 6.941 -5.121 2.816 1 94.06 354 GLN A C 1
ATOM 2732 O O . GLN A 1 354 ? 6.148 -5.648 2.037 1 94.06 354 GLN A O 1
ATOM 2737 N N . LEU A 1 355 ? 6.668 -4.039 3.438 1 90.81 355 LEU A N 1
ATOM 2738 C CA . LEU A 1 355 ? 5.508 -3.201 3.162 1 90.81 355 LEU A CA 1
ATOM 2739 C C . LEU A 1 355 ? 5.93 -1.882 2.521 1 90.81 355 LEU A C 1
ATOM 2741 O O . LEU A 1 355 ? 6.949 -1.302 2.9 1 90.81 355 LEU A O 1
ATOM 2745 N N . PRO A 1 356 ? 5.113 -1.397 1.566 1 87.69 356 PRO A N 1
ATOM 2746 C CA . PRO A 1 356 ? 5.535 -0.236 0.78 1 87.69 356 PRO A CA 1
ATOM 2747 C C . PRO A 1 356 ? 5.117 1.089 1.414 1 87.69 356 PRO A C 1
ATOM 2749 O O . PRO A 1 356 ? 4.695 2.01 0.708 1 87.69 356 PRO A O 1
ATOM 2752 N N . PHE A 1 357 ? 5.105 1.164 2.701 1 84.88 357 PHE A N 1
ATOM 2753 C CA . PHE A 1 357 ? 4.73 2.393 3.391 1 84.88 357 PHE A CA 1
ATOM 2754 C C . PHE A 1 357 ? 5.945 3.035 4.051 1 84.88 357 PHE A C 1
ATOM 2756 O O . PHE A 1 357 ? 6.867 2.336 4.477 1 84.88 357 PHE A O 1
ATOM 2763 N N . PHE A 1 358 ? 5.969 4.359 4.086 1 83.56 358 PHE A N 1
ATOM 2764 C CA . PHE A 1 358 ? 7.004 5.129 4.766 1 83.56 358 PHE A CA 1
ATOM 2765 C C . PHE A 1 358 ? 8.383 4.797 4.207 1 83.56 358 PHE A C 1
ATOM 2767 O O . PHE A 1 358 ? 9.32 4.559 4.965 1 83.56 358 PHE A O 1
ATOM 2774 N N . GLY A 1 359 ? 8.453 4.734 2.908 1 78.38 359 GLY A N 1
ATOM 2775 C CA . GLY A 1 359 ? 9.719 4.426 2.262 1 78.38 359 GLY A CA 1
ATOM 2776 C C . GLY A 1 359 ? 10.086 2.957 2.338 1 78.38 359 GLY A C 1
ATOM 2777 O O . GLY A 1 359 ? 11.188 2.566 1.954 1 78.38 359 GLY A O 1
ATOM 2778 N N . GLY A 1 360 ? 9.234 2.184 2.859 1 86.94 360 GLY A N 1
ATOM 2779 C CA . GLY A 1 360 ? 9.461 0.751 2.967 1 86.94 360 GLY A CA 1
ATOM 2780 C C . GLY A 1 360 ? 9.664 0.286 4.395 1 86.94 360 GLY A C 1
ATOM 2781 O O . GLY A 1 360 ? 10.469 0.865 5.133 1 86.94 360 GLY A O 1
ATOM 2782 N N . LEU A 1 361 ? 8.883 -0.64 4.824 1 89.94 361 LEU A N 1
ATOM 2783 C CA . LEU A 1 361 ? 9 -1.267 6.137 1 89.94 361 LEU A CA 1
ATOM 2784 C C . LEU A 1 361 ? 9.305 -2.754 6.004 1 89.94 361 LEU A C 1
ATOM 2786 O O . LEU A 1 361 ? 8.75 -3.436 5.145 1 89.94 361 LEU A O 1
ATOM 2790 N N . VAL A 1 362 ? 10.32 -3.205 6.77 1 93.81 362 VAL A N 1
ATOM 2791 C CA . VAL A 1 362 ? 10.672 -4.621 6.746 1 93.81 362 VAL A CA 1
ATOM 2792 C C . VAL A 1 362 ? 10.5 -5.219 8.141 1 93.81 362 VAL A C 1
ATOM 2794 O O . VAL A 1 362 ? 10.938 -4.633 9.133 1 93.81 362 VAL A O 1
ATOM 2797 N N . PHE A 1 363 ? 9.812 -6.34 8.203 1 93.25 363 PHE A N 1
ATOM 2798 C CA . PHE A 1 363 ? 9.57 -7.023 9.469 1 93.25 363 PHE A CA 1
ATOM 2799 C C . PHE A 1 363 ? 9.906 -8.508 9.359 1 93.25 363 PHE A C 1
ATOM 2801 O O . PHE A 1 363 ? 10.125 -9.016 8.258 1 93.25 363 PHE A O 1
ATOM 2808 N N . GLY A 1 364 ? 10 -9.164 10.562 1 94.5 364 GLY A N 1
ATOM 2809 C CA . GLY A 1 364 ? 10.414 -10.555 10.602 1 94.5 364 GLY A CA 1
ATOM 2810 C C . GLY A 1 364 ? 9.281 -11.516 10.891 1 94.5 364 GLY A C 1
ATOM 2811 O O . GLY A 1 364 ? 8.219 -11.438 10.273 1 94.5 364 GLY A O 1
ATOM 2812 N N . ASN A 1 365 ? 9.586 -12.477 11.758 1 91.25 365 ASN A N 1
ATOM 2813 C CA . ASN A 1 365 ? 8.789 -13.688 11.969 1 91.25 365 ASN A CA 1
ATOM 2814 C C . ASN A 1 365 ? 7.363 -13.344 12.398 1 91.25 365 ASN A C 1
ATOM 2816 O O . ASN A 1 365 ? 6.398 -13.867 11.836 1 91.25 365 ASN A O 1
ATOM 2820 N N . PHE A 1 366 ? 7.27 -12.469 13.312 1 90.88 366 PHE A N 1
ATOM 2821 C CA . PHE A 1 366 ? 5.984 -12.227 13.953 1 90.88 366 PHE A CA 1
ATOM 2822 C C . PHE A 1 366 ? 4.965 -11.711 12.938 1 90.88 366 PHE A C 1
ATOM 2824 O O . PHE A 1 366 ? 3.873 -12.273 12.812 1 90.88 366 PHE A O 1
ATOM 2831 N N . LEU A 1 367 ? 5.277 -10.695 12.18 1 91.75 367 LEU A N 1
ATOM 2832 C CA . LEU A 1 367 ? 4.328 -10.125 11.234 1 91.75 367 LEU A CA 1
ATOM 2833 C C . LEU A 1 367 ? 4.117 -11.055 10.047 1 91.75 367 LEU A C 1
ATOM 2835 O O . LEU A 1 367 ? 3.016 -11.117 9.492 1 91.75 367 LEU A O 1
ATOM 2839 N N . THR A 1 368 ? 5.148 -11.734 9.641 1 94.5 368 THR A N 1
ATOM 2840 C CA . THR A 1 368 ? 4.992 -12.672 8.539 1 94.5 368 THR A CA 1
ATOM 2841 C C . THR A 1 368 ? 4.02 -13.781 8.906 1 94.5 368 THR A C 1
ATOM 2843 O O . THR A 1 368 ? 3.178 -14.18 8.094 1 94.5 368 THR A O 1
ATOM 2846 N N . ARG A 1 369 ? 4.203 -14.305 10.148 1 94 369 ARG A N 1
ATOM 2847 C CA . ARG A 1 369 ? 3.281 -15.336 10.609 1 94 369 ARG A CA 1
ATOM 2848 C C . ARG A 1 369 ? 1.847 -14.82 10.625 1 94 369 ARG A C 1
ATOM 2850 O O . ARG A 1 369 ? 0.933 -15.492 10.148 1 94 369 ARG A O 1
ATOM 2857 N N . MET A 1 370 ? 1.695 -13.617 11.07 1 89.31 370 MET A N 1
ATOM 2858 C CA . MET A 1 370 ? 0.369 -13.023 11.203 1 89.31 370 MET A CA 1
ATOM 2859 C C . MET A 1 370 ? -0.291 -12.844 9.844 1 89.31 370 MET A C 1
ATOM 2861 O O . MET A 1 370 ? -1.494 -13.062 9.695 1 89.31 370 MET A O 1
ATOM 2865 N N . PHE A 1 371 ? 0.501 -12.5 8.883 1 91.56 371 PHE A N 1
ATOM 2866 C CA . PHE A 1 371 ? -0.098 -12.078 7.625 1 91.56 371 PHE A CA 1
ATOM 2867 C C . PHE A 1 371 ? -0.182 -13.242 6.641 1 91.56 371 PHE A C 1
ATOM 2869 O O . PHE A 1 371 ? -1.088 -13.289 5.809 1 91.56 371 PHE A O 1
ATOM 2876 N N . LYS A 1 372 ? 0.75 -14.242 6.746 1 94.56 372 LYS A N 1
ATOM 2877 C CA . LYS A 1 372 ? 0.75 -15.219 5.66 1 94.56 372 LYS A CA 1
ATOM 2878 C C . LYS A 1 372 ? 1.207 -16.578 6.152 1 94.56 372 LYS A C 1
ATOM 2880 O O . LYS A 1 372 ? 0.578 -17.594 5.844 1 94.56 372 LYS A O 1
ATOM 2885 N N . SER A 1 373 ? 2.264 -16.734 6.941 1 95.69 373 SER A N 1
ATOM 2886 C CA . SER A 1 373 ? 3 -17.969 7.168 1 95.69 373 SER A CA 1
ATOM 2887 C C . SER A 1 373 ? 2.129 -19.016 7.863 1 95.69 373 SER A C 1
ATOM 2889 O O . SER A 1 373 ? 2.293 -20.219 7.645 1 95.69 373 SER A O 1
ATOM 2891 N N . LYS A 1 374 ? 1.226 -18.531 8.68 1 94.19 374 LYS A N 1
ATOM 2892 C CA . LYS A 1 374 ? 0.46 -19.453 9.516 1 94.19 374 LYS A CA 1
ATOM 2893 C C . LYS A 1 374 ? -0.336 -20.422 8.664 1 94.19 374 LYS A C 1
ATOM 2895 O O . LYS A 1 374 ? -0.377 -21.625 8.961 1 94.19 374 LYS A O 1
ATOM 2900 N N . ASP A 1 375 ? -0.951 -19.938 7.613 1 95.12 375 ASP A N 1
ATOM 2901 C CA . ASP A 1 375 ? -1.78 -20.828 6.805 1 95.12 375 ASP A CA 1
ATOM 2902 C C . ASP A 1 375 ? -1.556 -20.594 5.316 1 95.12 375 ASP A C 1
ATOM 2904 O O . ASP A 1 375 ? -2.342 -21.047 4.48 1 95.12 375 ASP A O 1
ATOM 2908 N N . MET A 1 376 ? -0.537 -19.828 4.988 1 96.94 376 MET A N 1
ATOM 2909 C CA . MET A 1 376 ? -0.196 -19.5 3.605 1 96.94 376 MET A CA 1
ATOM 2910 C C . MET A 1 376 ? -1.361 -18.812 2.904 1 96.94 376 MET A C 1
ATOM 2912 O O . MET A 1 376 ? -1.654 -19.109 1.744 1 96.94 376 MET A O 1
ATOM 2916 N N . LEU A 1 377 ? -2.111 -18.031 3.633 1 94.81 377 LEU A N 1
ATOM 2917 C CA . LEU A 1 377 ? -3.225 -17.219 3.158 1 94.81 377 LEU A CA 1
ATOM 2918 C C . LEU A 1 377 ? -4.41 -18.094 2.766 1 94.81 377 LEU A C 1
ATOM 2920 O O . LEU A 1 377 ? -5.309 -17.641 2.051 1 94.81 377 LEU A O 1
ATOM 2924 N N . ALA A 1 378 ? -4.418 -19.359 3.18 1 95.94 378 ALA A N 1
ATOM 2925 C CA . ALA A 1 378 ? -5.492 -20.266 2.783 1 95.94 378 ALA A CA 1
ATOM 2926 C C . ALA A 1 378 ? -6.859 -19.688 3.133 1 95.94 378 ALA A C 1
ATOM 2928 O O . ALA A 1 378 ? -7.766 -19.672 2.295 1 95.94 378 ALA A O 1
ATOM 2929 N N . GLY A 1 379 ? -7.047 -19.219 4.379 1 93.62 379 GLY A N 1
ATOM 2930 C CA . GLY A 1 379 ? -8.32 -18.656 4.777 1 93.62 379 GLY A CA 1
ATOM 2931 C C . GLY A 1 379 ? -8.789 -17.531 3.854 1 93.62 379 GLY A C 1
ATOM 2932 O O . GLY A 1 379 ? -9.945 -17.531 3.418 1 93.62 379 GLY A O 1
ATOM 2933 N N . ARG A 1 380 ? -7.961 -16.672 3.508 1 90.19 380 ARG A N 1
ATOM 2934 C CA . ARG A 1 380 ? -8.281 -15.523 2.662 1 90.19 380 ARG A CA 1
ATOM 2935 C C . ARG A 1 380 ? -8.562 -15.961 1.229 1 90.19 380 ARG A C 1
ATOM 2937 O O . ARG A 1 380 ? -9.508 -15.484 0.602 1 90.19 380 ARG A O 1
ATOM 2944 N N . ILE A 1 381 ? -7.73 -16.828 0.704 1 94.38 381 ILE A N 1
ATOM 2945 C CA . ILE A 1 381 ? -7.871 -17.266 -0.68 1 94.38 381 ILE A CA 1
ATOM 2946 C C . ILE A 1 381 ? -9.172 -18.047 -0.84 1 94.38 381 ILE A C 1
ATOM 2948 O O . ILE A 1 381 ? -9.914 -17.844 -1.803 1 94.38 381 ILE A O 1
ATOM 2952 N N . TRP A 1 382 ? -9.469 -18.891 0.093 1 95.25 382 TRP A N 1
ATOM 2953 C CA . TRP A 1 382 ? -10.711 -19.641 0.039 1 95.25 382 TRP A CA 1
ATOM 2954 C C . TRP A 1 382 ? -11.922 -18.719 0.096 1 95.25 382 TRP A C 1
ATOM 2956 O O . TRP A 1 382 ? -12.938 -18.969 -0.562 1 95.25 382 TRP A O 1
ATOM 2966 N N . ALA A 1 383 ? -11.812 -17.625 0.805 1 89.81 383 ALA A N 1
ATOM 2967 C CA . ALA A 1 383 ? -12.914 -16.688 0.935 1 89.81 383 ALA A CA 1
ATOM 2968 C C . ALA A 1 383 ? -13.25 -16.047 -0.411 1 89.81 383 ALA A C 1
ATOM 2970 O O . ALA A 1 383 ? -14.414 -15.734 -0.681 1 89.81 383 ALA A O 1
ATOM 2971 N N . ASN A 1 384 ? -12.289 -15.906 -1.271 1 88.44 384 ASN A N 1
ATOM 2972 C CA . ASN A 1 384 ? -12.516 -15.359 -2.605 1 88.44 384 ASN A CA 1
ATOM 2973 C C . ASN A 1 384 ? -13.438 -16.266 -3.426 1 88.44 384 ASN A C 1
ATOM 2975 O O . ASN A 1 384 ? -13.977 -15.836 -4.445 1 88.44 384 ASN A O 1
ATOM 2979 N N . PHE A 1 385 ? -13.586 -17.422 -2.984 1 92.81 385 PHE A N 1
ATOM 2980 C CA . PHE A 1 385 ? -14.406 -18.406 -3.701 1 92.81 385 PHE A CA 1
ATOM 2981 C C . PHE A 1 385 ? -15.688 -18.688 -2.936 1 92.81 385 PHE A C 1
ATOM 2983 O O . PHE A 1 385 ? -16.391 -19.656 -3.232 1 92.81 385 PHE A O 1
ATOM 2990 N N . GLY A 1 386 ? -15.961 -17.859 -1.931 1 90.44 386 GLY A N 1
ATOM 2991 C CA . GLY A 1 386 ? -17.141 -18.094 -1.112 1 90.44 386 GLY A CA 1
ATOM 2992 C C . GLY A 1 386 ? -17.062 -19.344 -0.273 1 90.44 386 GLY A C 1
ATOM 2993 O O . GLY A 1 386 ? -18.078 -19.922 0.1 1 90.44 386 GLY A O 1
ATOM 2994 N N . ALA A 1 387 ? -15.852 -19.828 -0.091 1 92.88 387 ALA A N 1
ATOM 2995 C CA . ALA A 1 387 ? -15.633 -21.094 0.621 1 92.88 387 ALA A CA 1
ATOM 2996 C C . ALA A 1 387 ? -14.812 -20.859 1.891 1 92.88 387 ALA A C 1
ATOM 2998 O O . ALA A 1 387 ? -14.25 -19.781 2.094 1 92.88 387 ALA A O 1
ATOM 2999 N N . THR A 1 388 ? -14.898 -21.781 2.793 1 92.75 388 THR A N 1
ATOM 3000 C CA . THR A 1 388 ? -14.117 -21.781 4.023 1 92.75 388 THR A CA 1
ATOM 3001 C C . THR A 1 388 ? -12.992 -22.812 3.953 1 92.75 388 THR A C 1
ATOM 3003 O O . THR A 1 388 ? -13.219 -23.969 3.584 1 92.75 388 THR A O 1
ATOM 3006 N N . ALA A 1 389 ? -11.781 -22.375 4.242 1 93.62 389 ALA A N 1
ATOM 3007 C CA . ALA A 1 389 ? -10.625 -23.266 4.199 1 93.62 389 ALA A CA 1
ATOM 3008 C C . ALA A 1 389 ? -10.75 -24.375 5.238 1 93.62 389 ALA A C 1
ATOM 3010 O O . ALA A 1 389 ? -11.18 -24.125 6.367 1 93.62 389 ALA A O 1
ATOM 3011 N N . PRO A 1 390 ? -10.336 -25.562 4.812 1 90.19 390 PRO A N 1
ATOM 3012 C CA . PRO A 1 390 ? -10.32 -26.625 5.816 1 90.19 390 PRO A CA 1
ATOM 3013 C C . PRO A 1 390 ? -9.32 -26.375 6.941 1 90.19 390 PRO A C 1
ATOM 3015 O O . PRO A 1 390 ? -8.234 -25.844 6.695 1 90.19 390 PRO A O 1
ATOM 3018 N N . GLY A 1 391 ? -9.633 -26.781 8.227 1 78.44 391 GLY A N 1
ATOM 3019 C CA . GLY A 1 391 ? -8.734 -26.672 9.359 1 78.44 391 GLY A CA 1
ATOM 3020 C C . GLY A 1 391 ? -8.547 -25.25 9.836 1 78.44 391 GLY A C 1
ATOM 3021 O O . GLY A 1 391 ? -7.738 -24.984 10.734 1 78.44 391 GLY A O 1
ATOM 3022 N N . VAL A 1 392 ? -9.039 -24.391 9.195 1 61.91 392 VAL A N 1
ATOM 3023 C CA . VAL A 1 392 ? -8.969 -23.016 9.672 1 61.91 392 VAL A CA 1
ATOM 3024 C C . VAL A 1 392 ? -10.242 -22.672 10.438 1 61.91 392 VAL A C 1
ATOM 3026 O O . VAL A 1 392 ? -11.312 -23.219 10.164 1 61.91 392 VAL A O 1
ATOM 3029 N N . MET B 1 1 ? 21.734 26.859 -16.172 1 88.06 1 MET B N 1
ATOM 3030 C CA . MET B 1 1 ? 21.547 25.797 -15.172 1 88.06 1 MET B CA 1
ATOM 3031 C C . MET B 1 1 ? 20.125 25.812 -14.625 1 88.06 1 MET B C 1
ATOM 3033 O O . MET B 1 1 ? 19.656 26.844 -14.133 1 88.06 1 MET B O 1
ATOM 3037 N N . PRO B 1 2 ? 19.344 24.719 -14.891 1 95 2 PRO B N 1
ATOM 3038 C CA . PRO B 1 2 ? 17.969 24.703 -14.367 1 95 2 PRO B CA 1
ATOM 3039 C C . PRO B 1 2 ? 17.906 24.906 -12.852 1 95 2 PRO B C 1
ATOM 3041 O O . PRO B 1 2 ? 18.781 24.406 -12.133 1 95 2 PRO B O 1
ATOM 3044 N N . ARG B 1 3 ? 16.984 25.797 -12.406 1 98.19 3 ARG B N 1
ATOM 3045 C CA . ARG B 1 3 ? 16.734 26.031 -10.984 1 98.19 3 ARG B CA 1
ATOM 3046 C C . ARG B 1 3 ? 15.32 25.594 -10.602 1 98.19 3 ARG B C 1
ATOM 3048 O O . ARG B 1 3 ? 14.352 26 -11.234 1 98.19 3 ARG B O 1
ATOM 3055 N N . ILE B 1 4 ? 15.25 24.734 -9.539 1 98.75 4 ILE B N 1
ATOM 3056 C CA . ILE B 1 4 ? 13.984 24.328 -8.945 1 98.75 4 ILE B CA 1
ATOM 3057 C C . ILE B 1 4 ? 13.781 25.047 -7.613 1 98.75 4 ILE B C 1
ATOM 3059 O O . ILE B 1 4 ? 14.664 25.047 -6.754 1 98.75 4 ILE B O 1
ATOM 3063 N N . VAL B 1 5 ? 12.656 25.719 -7.43 1 98.88 5 VAL B N 1
ATOM 3064 C CA . VAL B 1 5 ? 12.328 26.375 -6.164 1 98.88 5 VAL B CA 1
ATOM 3065 C C . VAL B 1 5 ? 11.156 25.641 -5.504 1 98.88 5 VAL B C 1
ATOM 3067 O O . VAL B 1 5 ? 10.188 25.281 -6.168 1 98.88 5 VAL B O 1
ATOM 3070 N N . ILE B 1 6 ? 11.273 25.344 -4.273 1 98.88 6 ILE B N 1
ATOM 3071 C CA . ILE B 1 6 ? 10.211 24.766 -3.447 1 98.88 6 ILE B CA 1
ATOM 3072 C C . ILE B 1 6 ? 9.781 25.781 -2.395 1 98.88 6 ILE B C 1
ATOM 3074 O O . ILE B 1 6 ? 10.609 26.312 -1.651 1 98.88 6 ILE B O 1
ATOM 3078 N N . ILE B 1 7 ? 8.508 26.109 -2.328 1 98.81 7 ILE B N 1
ATOM 3079 C CA . ILE B 1 7 ? 8.008 27.016 -1.298 1 98.81 7 ILE B CA 1
ATOM 3080 C C . ILE B 1 7 ? 7.359 26.219 -0.174 1 98.81 7 ILE B C 1
ATOM 3082 O O . ILE B 1 7 ? 6.254 25.688 -0.333 1 98.81 7 ILE B O 1
ATOM 3086 N N . GLY B 1 8 ? 8.039 26.125 0.96 1 97.81 8 GLY B N 1
ATOM 3087 C CA . GLY B 1 8 ? 7.57 25.359 2.109 1 97.81 8 GLY B CA 1
ATOM 3088 C C . GLY B 1 8 ? 8.352 24.094 2.344 1 97.81 8 GLY B C 1
ATOM 3089 O O . GLY B 1 8 ? 8.484 23.25 1.442 1 97.81 8 GLY B O 1
ATOM 3090 N N . ALA B 1 9 ? 8.852 23.922 3.531 1 97.12 9 ALA B N 1
ATOM 3091 C CA . ALA B 1 9 ? 9.578 22.719 3.924 1 97.12 9 ALA B CA 1
ATOM 3092 C C . ALA B 1 9 ? 8.766 21.891 4.906 1 97.12 9 ALA B C 1
ATOM 3094 O O . ALA B 1 9 ? 9.305 21.359 5.887 1 97.12 9 ALA B O 1
ATOM 3095 N N . GLY B 1 10 ? 7.418 21.859 4.688 1 95.81 10 GLY B N 1
ATOM 3096 C CA . GLY B 1 10 ? 6.543 20.953 5.402 1 95.81 10 GLY B CA 1
ATOM 3097 C C . GLY B 1 10 ? 6.645 19.516 4.91 1 95.81 10 GLY B C 1
ATOM 3098 O O . GLY B 1 10 ? 7.66 19.125 4.328 1 95.81 10 GLY B O 1
ATOM 3099 N N . PRO B 1 11 ? 5.602 18.719 5.121 1 95.38 11 PRO B N 1
ATOM 3100 C CA . PRO B 1 11 ? 5.664 17.297 4.773 1 95.38 11 PRO B CA 1
ATOM 3101 C C . PRO B 1 11 ? 5.953 17.062 3.291 1 95.38 11 PRO B C 1
ATOM 3103 O O . PRO B 1 11 ? 6.766 16.203 2.943 1 95.38 11 PRO B O 1
ATOM 3106 N N . ALA B 1 12 ? 5.316 17.797 2.469 1 97.44 12 ALA B N 1
ATOM 3107 C CA . ALA B 1 12 ? 5.527 17.625 1.033 1 97.44 12 ALA B CA 1
ATOM 3108 C C . ALA B 1 12 ? 6.875 18.203 0.606 1 97.44 12 ALA B C 1
ATOM 3110 O O . ALA B 1 12 ? 7.629 17.547 -0.126 1 97.44 12 ALA B O 1
ATOM 3111 N N . GLY B 1 13 ? 7.223 19.344 1.099 1 97.88 13 GLY B N 1
ATOM 3112 C CA . GLY B 1 13 ? 8.422 20.031 0.664 1 97.88 13 GLY B CA 1
ATOM 3113 C C . GLY B 1 13 ? 9.703 19.312 1.042 1 97.88 13 GLY B C 1
ATOM 3114 O O . GLY B 1 13 ? 10.617 19.188 0.228 1 97.88 13 GLY B O 1
ATOM 3115 N N . ILE B 1 14 ? 9.773 18.875 2.232 1 96.25 14 ILE B N 1
ATOM 3116 C CA . ILE B 1 14 ? 10.992 18.234 2.701 1 96.25 14 ILE B CA 1
ATOM 3117 C C . ILE B 1 14 ? 11.172 16.891 1.982 1 96.25 14 ILE B C 1
ATOM 3119 O O . ILE B 1 14 ? 12.297 16.5 1.652 1 96.25 14 ILE B O 1
ATOM 3123 N N . ILE B 1 15 ? 10.078 16.203 1.733 1 95.88 15 ILE B N 1
ATOM 3124 C CA . ILE B 1 15 ? 10.18 14.945 1.007 1 95.88 15 ILE B CA 1
ATOM 3125 C C . ILE B 1 15 ? 10.602 15.211 -0.436 1 95.88 15 ILE B C 1
ATOM 3127 O O . ILE B 1 15 ? 11.383 14.453 -1.011 1 95.88 15 ILE B O 1
ATOM 3131 N N . ALA B 1 16 ? 10.094 16.266 -1.034 1 97.94 16 ALA B N 1
ATOM 3132 C CA . ALA B 1 16 ? 10.555 16.656 -2.365 1 97.94 16 ALA B CA 1
ATOM 3133 C C . ALA B 1 16 ? 12.055 16.906 -2.373 1 97.94 16 ALA B C 1
ATOM 3135 O O . ALA B 1 16 ? 12.773 16.391 -3.23 1 97.94 16 ALA B O 1
ATOM 3136 N N . SER B 1 17 ? 12.516 17.625 -1.414 1 97.12 17 SER B N 1
ATOM 3137 C CA . SER B 1 17 ? 13.938 17.938 -1.3 1 97.12 17 SER B CA 1
ATOM 3138 C C . SER B 1 17 ? 14.773 16.672 -1.176 1 97.12 17 SER B C 1
ATOM 3140 O O . SER B 1 17 ? 15.766 16.5 -1.887 1 97.12 17 SER B O 1
ATOM 3142 N N . ASN B 1 18 ? 14.336 15.82 -0.272 1 95.5 18 ASN B N 1
ATOM 3143 C CA . ASN B 1 18 ? 15.047 14.562 -0.069 1 95.5 18 ASN B CA 1
ATOM 3144 C C . ASN B 1 18 ? 15.047 13.711 -1.334 1 95.5 18 ASN B C 1
ATOM 3146 O O . ASN B 1 18 ? 16.031 13.039 -1.636 1 95.5 18 ASN B O 1
ATOM 3150 N N . THR B 1 19 ? 13.953 13.719 -2.002 1 95.88 19 THR B N 1
ATOM 3151 C CA . THR B 1 19 ? 13.836 12.938 -3.232 1 95.88 19 THR B CA 1
ATOM 3152 C C . THR B 1 19 ? 14.75 13.508 -4.316 1 95.88 19 THR B C 1
ATOM 3154 O O . THR B 1 19 ? 15.406 12.75 -5.035 1 95.88 19 THR B O 1
ATOM 3157 N N . PHE B 1 20 ? 14.875 14.773 -4.441 1 97.69 20 PHE B N 1
ATOM 3158 C CA . PHE B 1 20 ? 15.828 15.398 -5.355 1 97.69 20 PHE B CA 1
ATOM 3159 C C . PHE B 1 20 ? 17.25 15 -5.004 1 97.69 20 PHE B C 1
ATOM 3161 O O . PHE B 1 20 ? 18.062 14.711 -5.891 1 97.69 20 PHE B O 1
ATOM 3168 N N . ALA B 1 21 ? 17.531 15.008 -3.713 1 96.75 21 ALA B N 1
ATOM 3169 C CA . ALA B 1 21 ? 18.875 14.688 -3.244 1 96.75 21 ALA B CA 1
ATOM 3170 C C . ALA B 1 21 ? 19.297 13.297 -3.711 1 96.75 21 ALA B C 1
ATOM 3172 O O . ALA B 1 21 ? 20.469 13.078 -4.031 1 96.75 21 ALA B O 1
ATOM 3173 N N . LYS B 1 22 ? 18.375 12.438 -3.77 1 92.69 22 LYS B N 1
ATOM 3174 C CA . LYS B 1 22 ? 18.641 11.062 -4.156 1 92.69 22 LYS B CA 1
ATOM 3175 C C . LYS B 1 22 ? 18.656 10.906 -5.676 1 92.69 22 LYS B C 1
ATOM 3177 O O . LYS B 1 22 ? 19.328 10.039 -6.215 1 92.69 22 LYS B O 1
ATOM 3182 N N . SER B 1 23 ? 17.906 11.75 -6.324 1 94.31 23 SER B N 1
ATOM 3183 C CA . SER B 1 23 ? 17.641 11.539 -7.742 1 94.31 23 SER B CA 1
ATOM 3184 C C . SER B 1 23 ? 18.609 12.336 -8.609 1 94.31 23 SER B C 1
ATOM 3186 O O . SER B 1 23 ? 18.938 11.938 -9.727 1 94.31 23 SER B O 1
ATOM 3188 N N . LEU B 1 24 ? 19.062 13.461 -8.125 1 95.19 24 LEU B N 1
ATOM 3189 C CA . LEU B 1 24 ? 19.953 14.328 -8.898 1 95.19 24 LEU B CA 1
ATOM 3190 C C . LEU B 1 24 ? 21.406 14.062 -8.547 1 95.19 24 LEU B C 1
ATOM 3192 O O . LEU B 1 24 ? 21.703 13.508 -7.488 1 95.19 24 LEU B O 1
ATOM 3196 N N . LYS B 1 25 ? 22.312 14.398 -9.508 1 93.31 25 LYS B N 1
ATOM 3197 C CA . LYS B 1 25 ? 23.766 14.398 -9.336 1 93.31 25 LYS B CA 1
ATOM 3198 C C . LYS B 1 25 ? 24.359 15.766 -9.664 1 93.31 25 LYS B C 1
ATOM 3200 O O . LYS B 1 25 ? 23.75 16.562 -10.383 1 93.31 25 LYS B O 1
ATOM 3205 N N . PRO B 1 26 ? 25.516 16 -9.047 1 93.06 26 PRO B N 1
ATOM 3206 C CA . PRO B 1 26 ? 26.172 17.281 -9.383 1 93.06 26 PRO B CA 1
ATOM 3207 C C . PRO B 1 26 ? 26.312 17.484 -10.891 1 93.06 26 PRO B C 1
ATOM 3209 O O . PRO B 1 26 ? 26.219 18.609 -11.375 1 93.06 26 PRO B O 1
ATOM 3212 N N . SER B 1 27 ? 26.406 16.344 -11.555 1 93.38 27 SER B N 1
ATOM 3213 C CA . SER B 1 27 ? 26.641 16.406 -12.992 1 93.38 27 SER B CA 1
ATOM 3214 C C . SER B 1 27 ? 25.391 16.875 -13.734 1 93.38 27 SER B C 1
ATOM 3216 O O . SER B 1 27 ? 25.453 17.266 -14.898 1 93.38 27 SER B O 1
ATOM 3218 N N . ASP B 1 28 ? 24.25 16.875 -13.031 1 93.94 28 ASP B N 1
ATOM 3219 C CA . ASP B 1 28 ? 23.016 17.359 -13.641 1 93.94 28 ASP B CA 1
ATOM 3220 C C . ASP B 1 28 ? 23 18.875 -13.734 1 93.94 28 ASP B C 1
ATOM 3222 O O . ASP B 1 28 ? 22.188 19.453 -14.445 1 93.94 28 ASP B O 1
ATOM 3226 N N . LYS B 1 29 ? 23.891 19.594 -13.031 1 95.75 29 LYS B N 1
ATOM 3227 C CA . LYS B 1 29 ? 24.016 21.062 -13.016 1 95.75 29 LYS B CA 1
ATOM 3228 C C . LYS B 1 29 ? 22.656 21.719 -12.766 1 95.75 29 LYS B C 1
ATOM 3230 O O . LYS B 1 29 ? 22.234 22.594 -13.523 1 95.75 29 LYS B O 1
ATOM 3235 N N . THR B 1 30 ? 21.922 21.203 -11.812 1 97.5 30 THR B N 1
ATOM 3236 C CA . THR B 1 30 ? 20.625 21.703 -11.383 1 97.5 30 THR B CA 1
ATOM 3237 C C . THR B 1 30 ? 20.672 22.156 -9.93 1 97.5 30 THR B C 1
ATOM 3239 O O . THR B 1 30 ? 21.297 21.516 -9.086 1 97.5 30 THR B O 1
ATOM 3242 N N . GLU B 1 31 ? 20.078 23.281 -9.648 1 98.06 31 GLU B N 1
ATOM 3243 C CA . GLU B 1 31 ? 19.984 23.797 -8.281 1 98.06 31 GLU B CA 1
ATOM 3244 C C . GLU B 1 31 ? 18.578 23.672 -7.73 1 98.06 31 GLU B C 1
ATOM 3246 O O . GLU B 1 31 ? 17.594 23.922 -8.445 1 98.06 31 GLU B O 1
ATOM 3251 N N . VAL B 1 32 ? 18.516 23.25 -6.457 1 98.62 32 VAL B N 1
ATOM 3252 C CA . VAL B 1 32 ? 17.234 23.188 -5.75 1 98.62 32 VAL B CA 1
ATOM 3253 C C . VAL B 1 32 ? 17.266 24.109 -4.535 1 98.62 32 VAL B C 1
ATOM 3255 O O . VAL B 1 32 ? 18.156 23.984 -3.688 1 98.62 32 VAL B O 1
ATOM 3258 N N . VAL B 1 33 ? 16.328 25.047 -4.445 1 98.62 33 VAL B N 1
ATOM 3259 C CA . VAL B 1 33 ? 16.25 25.984 -3.328 1 98.62 33 VAL B CA 1
ATOM 3260 C C . VAL B 1 33 ? 14.891 25.844 -2.635 1 98.62 33 VAL B C 1
ATOM 3262 O O . VAL B 1 33 ? 13.844 25.906 -3.285 1 98.62 33 VAL B O 1
ATOM 3265 N N . ILE B 1 34 ? 14.953 25.656 -1.361 1 98.5 34 ILE B N 1
ATOM 3266 C CA . ILE B 1 34 ? 13.727 25.594 -0.564 1 98.5 34 ILE B CA 1
ATOM 3267 C C . ILE B 1 34 ? 13.57 26.891 0.238 1 98.5 34 ILE B C 1
ATOM 3269 O O . ILE B 1 34 ? 14.492 27.297 0.949 1 98.5 34 ILE B O 1
ATOM 3273 N N . LEU B 1 35 ? 12.453 27.531 0.109 1 98.19 35 LEU B N 1
ATOM 3274 C CA . LEU B 1 35 ? 12.102 28.672 0.949 1 98.19 35 LEU B CA 1
ATOM 3275 C C . LEU B 1 35 ? 11.227 28.234 2.119 1 98.19 35 LEU B C 1
ATOM 3277 O O . LEU B 1 35 ? 10.156 27.656 1.916 1 98.19 35 LEU B O 1
ATOM 3281 N N . GLU B 1 36 ? 11.672 28.438 3.311 1 96.69 36 GLU B N 1
ATOM 3282 C CA . GLU B 1 36 ? 10.945 28.078 4.523 1 96.69 36 GLU B CA 1
ATOM 3283 C C . GLU B 1 36 ? 11.086 29.156 5.594 1 96.69 36 GLU B C 1
ATOM 3285 O O . GLU B 1 36 ? 12.195 29.594 5.895 1 96.69 36 GLU B O 1
ATOM 3290 N N . LYS B 1 37 ? 9.969 29.531 6.133 1 93 37 LYS B N 1
ATOM 3291 C CA . LYS B 1 37 ? 10 30.641 7.082 1 93 37 LYS B CA 1
ATOM 3292 C C . LYS B 1 37 ? 10.453 30.172 8.461 1 93 37 LYS B C 1
ATOM 3294 O O . LYS B 1 37 ? 11.07 30.922 9.203 1 93 37 LYS B O 1
ATOM 3299 N N . ASN B 1 38 ? 10.133 28.906 8.797 1 92.94 38 ASN B N 1
ATOM 3300 C CA . ASN B 1 38 ? 10.414 28.391 10.133 1 92.94 38 ASN B CA 1
ATOM 3301 C C . ASN B 1 38 ? 11.867 27.953 10.273 1 92.94 38 ASN B C 1
ATOM 3303 O O . ASN B 1 38 ? 12.5 27.562 9.281 1 92.94 38 ASN B O 1
ATOM 3307 N N . LYS B 1 39 ? 12.336 27.953 11.562 1 92.19 39 LYS B N 1
ATOM 3308 C CA . LYS B 1 39 ? 13.656 27.422 11.891 1 92.19 39 LYS B CA 1
ATOM 3309 C C . LYS B 1 39 ? 13.609 25.906 12.07 1 92.19 39 LYS B C 1
ATOM 3311 O O . LYS B 1 39 ? 14.656 25.25 12.125 1 92.19 39 LYS B O 1
ATOM 3316 N N . TYR B 1 40 ? 12.469 25.391 12.172 1 94.94 40 TYR B N 1
ATOM 3317 C CA . TYR B 1 40 ? 12.242 23.984 12.461 1 94.94 40 TYR B CA 1
ATOM 3318 C C . TYR B 1 40 ? 10.984 23.484 11.758 1 94.94 40 TYR B C 1
ATOM 3320 O O . TYR B 1 40 ? 10.125 24.266 11.367 1 94.94 40 TYR B O 1
ATOM 3328 N N . TYR B 1 41 ? 10.984 22.172 11.531 1 96.69 41 TYR B N 1
ATOM 3329 C CA . TYR B 1 41 ? 9.758 21.516 11.094 1 96.69 41 TYR B CA 1
ATOM 3330 C C . TYR B 1 41 ? 8.828 21.25 12.273 1 96.69 41 TYR B C 1
ATOM 3332 O O . TYR B 1 41 ? 9.219 20.625 13.258 1 96.69 41 TYR B O 1
ATOM 3340 N N . TYR B 1 42 ? 7.641 21.844 12.195 1 96.56 42 TYR B N 1
ATOM 3341 C CA . TYR B 1 42 ? 6.613 21.578 13.195 1 96.56 42 TYR B CA 1
ATOM 3342 C C . TYR B 1 42 ? 5.855 20.297 12.875 1 96.56 42 TYR B C 1
ATOM 3344 O O . TYR B 1 42 ? 5.086 20.25 11.906 1 96.56 42 TYR B O 1
ATOM 3352 N N . ASN B 1 43 ? 6.066 19.219 13.656 1 96.62 43 ASN B N 1
ATOM 3353 C CA . ASN B 1 43 ? 5.508 17.891 13.414 1 96.62 43 ASN B CA 1
ATOM 3354 C C . ASN B 1 43 ? 4.055 17.812 13.875 1 96.62 43 ASN B C 1
ATOM 3356 O O . ASN B 1 43 ? 3.77 17.266 14.945 1 96.62 43 ASN B O 1
ATOM 3360 N N . THR B 1 44 ? 3.184 18.156 13.016 1 96 44 THR B N 1
ATOM 3361 C CA . THR B 1 44 ? 1.76 18.25 13.32 1 96 44 THR B CA 1
ATOM 3362 C C . THR B 1 44 ? 1.189 16.859 13.625 1 96 44 THR B C 1
ATOM 3364 O O . THR B 1 44 ? 0.192 16.75 14.344 1 96 44 THR B O 1
ATOM 3367 N N . VAL B 1 45 ? 1.81 15.836 13.156 1 96.56 45 VAL B N 1
ATOM 3368 C CA . VAL B 1 45 ? 1.347 14.469 13.352 1 96.56 45 VAL B CA 1
ATOM 3369 C C . VAL B 1 45 ? 1.343 14.133 14.844 1 96.56 45 VAL B C 1
ATOM 3371 O O . VAL B 1 45 ? 0.499 13.359 15.312 1 96.56 45 VAL B O 1
ATOM 3374 N N . GLY B 1 46 ? 2.207 14.742 15.578 1 97.56 46 GLY B N 1
ATOM 3375 C CA . GLY B 1 46 ? 2.379 14.445 16.984 1 97.56 46 GLY B CA 1
ATOM 3376 C C . GLY B 1 46 ? 1.496 15.289 17.891 1 97.56 46 GLY B C 1
ATOM 3377 O O . GLY B 1 46 ? 1.497 15.117 19.109 1 97.56 46 GLY B O 1
ATOM 3378 N N . ALA B 1 47 ? 0.675 16.156 17.344 1 97.31 47 ALA B N 1
ATOM 3379 C CA . ALA B 1 47 ? -0.074 17.125 18.125 1 97.31 47 ALA B CA 1
ATOM 3380 C C . ALA B 1 47 ? -1.009 16.438 19.109 1 97.31 47 ALA B C 1
ATOM 3382 O O . ALA B 1 47 ? -1.079 16.828 20.281 1 97.31 47 ALA B O 1
ATOM 3383 N N . PRO B 1 48 ? -1.729 15.375 18.703 1 97.94 48 PRO B N 1
ATOM 3384 C CA . PRO B 1 48 ? -2.611 14.711 19.672 1 97.94 48 PRO B CA 1
ATOM 3385 C C . PRO B 1 48 ? -1.869 14.227 20.922 1 97.94 48 PRO B C 1
ATOM 3387 O O . PRO B 1 48 ? -2.375 14.367 22.031 1 97.94 48 PRO B O 1
ATOM 3390 N N . ARG B 1 49 ? -0.705 13.719 20.703 1 98.25 49 ARG B N 1
ATOM 3391 C CA . ARG B 1 49 ? 0.091 13.234 21.828 1 98.25 49 ARG B CA 1
ATOM 3392 C C . ARG B 1 49 ? 0.61 14.398 22.656 1 98.25 49 ARG B C 1
ATOM 3394 O O . ARG B 1 49 ? 0.617 14.328 23.891 1 98.25 49 ARG B O 1
ATOM 3401 N N . ALA B 1 50 ? 1.021 15.461 22.047 1 97.88 50 ALA B N 1
ATOM 3402 C CA . ALA B 1 50 ? 1.557 16.641 22.734 1 97.88 50 ALA B CA 1
ATOM 3403 C C . ALA B 1 50 ? 0.489 17.312 23.594 1 97.88 50 ALA B C 1
ATOM 3405 O O . ALA B 1 50 ? 0.808 18 24.562 1 97.88 50 ALA B O 1
ATOM 3406 N N . TYR B 1 51 ? -0.741 17.125 23.234 1 98.19 51 TYR B N 1
ATOM 3407 C CA . TYR B 1 51 ? -1.856 17.688 23.984 1 98.19 51 TYR B CA 1
ATOM 3408 C C . TYR B 1 51 ? -1.948 17.062 25.375 1 98.19 51 TYR B C 1
ATOM 3410 O O . TYR B 1 51 ? -2.559 17.625 26.281 1 98.19 51 TYR B O 1
ATOM 3418 N N . THR B 1 52 ? -1.366 15.844 25.609 1 98.12 52 THR B N 1
ATOM 3419 C CA . THR B 1 52 ? -1.629 15.117 26.844 1 98.12 52 THR B CA 1
ATOM 3420 C C . THR B 1 52 ? -0.323 14.742 27.531 1 98.12 52 THR B C 1
ATOM 3422 O O . THR B 1 52 ? -0.312 14.438 28.734 1 98.12 52 THR B O 1
ATOM 3425 N N . ASP B 1 53 ? 0.766 14.688 26.781 1 96.94 53 ASP B N 1
ATOM 3426 C CA . ASP B 1 53 ? 2.043 14.211 27.297 1 96.94 53 ASP B CA 1
ATOM 3427 C C . ASP B 1 53 ? 3.129 15.273 27.156 1 96.94 53 ASP B C 1
ATOM 3429 O O . ASP B 1 53 ? 3.672 15.461 26.062 1 96.94 53 ASP B O 1
ATOM 3433 N N . GLU B 1 54 ? 3.514 15.836 28.234 1 95.94 54 GLU B N 1
ATOM 3434 C CA . GLU B 1 54 ? 4.512 16.906 28.25 1 95.94 54 GLU B CA 1
ATOM 3435 C C . GLU B 1 54 ? 5.855 16.406 27.719 1 95.94 54 GLU B C 1
ATOM 3437 O O . GLU B 1 54 ? 6.582 17.141 27.062 1 95.94 54 GLU B O 1
ATOM 3442 N N . LYS B 1 55 ? 6.164 15.211 27.938 1 96.19 55 LYS B N 1
ATOM 3443 C CA . LYS B 1 55 ? 7.449 14.648 27.547 1 96.19 55 LYS B CA 1
ATOM 3444 C C . LYS B 1 55 ? 7.543 14.508 26.031 1 96.19 55 LYS B C 1
ATOM 3446 O O . LYS B 1 55 ? 8.633 14.359 25.484 1 96.19 55 LYS B O 1
ATOM 3451 N N . TYR B 1 56 ? 6.422 14.594 25.359 1 97.19 56 TYR B N 1
ATOM 3452 C CA . TYR B 1 56 ? 6.402 14.43 23.922 1 97.19 56 TYR B CA 1
ATOM 3453 C C . TYR B 1 56 ? 6.672 15.758 23.219 1 97.19 56 TYR B C 1
ATOM 3455 O O . TYR B 1 56 ? 6.984 15.789 22.016 1 97.19 56 TYR B O 1
ATOM 3463 N N . MET B 1 57 ? 6.637 16.859 23.891 1 95.81 57 MET B N 1
ATOM 3464 C CA . MET B 1 57 ? 6.684 18.219 23.344 1 95.81 57 MET B CA 1
ATOM 3465 C C . MET B 1 57 ? 7.93 18.422 22.484 1 95.81 57 MET B C 1
ATOM 3467 O O . MET B 1 57 ? 7.844 18.938 21.375 1 95.81 57 MET B O 1
ATOM 3471 N N . PRO B 1 58 ? 9.086 17.953 22.922 1 96.44 58 PRO B N 1
ATOM 3472 C CA . PRO B 1 58 ? 10.289 18.172 22.094 1 96.44 58 PRO B CA 1
ATOM 3473 C C . PRO B 1 58 ? 10.188 17.516 20.719 1 96.44 58 PRO B C 1
ATOM 3475 O O . PRO B 1 58 ? 10.797 18 19.766 1 96.44 58 PRO B O 1
ATOM 3478 N N . ASN B 1 59 ? 9.414 16.453 20.562 1 97.31 59 ASN B N 1
ATOM 3479 C CA . ASN B 1 59 ? 9.281 15.711 19.312 1 97.31 59 ASN B CA 1
ATOM 3480 C C . ASN B 1 59 ? 8.547 16.531 18.25 1 97.31 59 ASN B C 1
ATOM 3482 O O . ASN B 1 59 ? 8.57 16.203 17.062 1 97.31 59 ASN B O 1
ATOM 3486 N N . MET B 1 60 ? 7.957 17.656 18.688 1 97.31 60 MET B N 1
ATOM 3487 C CA . MET B 1 60 ? 7.164 18.5 17.797 1 97.31 60 MET B CA 1
ATOM 3488 C C . MET B 1 60 ? 8.062 19.406 16.969 1 97.31 60 MET B C 1
ATOM 3490 O O . MET B 1 60 ? 7.621 19.984 15.969 1 97.31 60 MET B O 1
ATOM 3494 N N . PHE B 1 61 ? 9.32 19.562 17.344 1 97.25 61 PHE B N 1
ATOM 3495 C CA . PHE B 1 61 ? 10.195 20.578 16.75 1 97.25 61 PHE B CA 1
ATOM 3496 C C . PHE B 1 61 ? 11.461 19.938 16.188 1 97.25 61 PHE B C 1
ATOM 3498 O O . PHE B 1 61 ? 12.438 19.734 16.922 1 97.25 61 PHE B O 1
ATOM 3505 N N . ILE B 1 62 ? 11.492 19.688 14.867 1 97.38 62 ILE B N 1
ATOM 3506 C CA . ILE B 1 62 ? 12.609 19 14.227 1 97.38 62 ILE B CA 1
ATOM 3507 C C . ILE B 1 62 ? 13.516 20.031 13.539 1 97.38 62 ILE B C 1
ATOM 3509 O O . ILE B 1 62 ? 13.078 20.75 12.641 1 97.38 62 ILE B O 1
ATOM 3513 N N . PRO B 1 63 ? 14.727 20.109 13.938 1 95.06 63 PRO B N 1
ATOM 3514 C CA . PRO B 1 63 ? 15.617 21.094 13.32 1 95.06 63 PRO B CA 1
ATOM 3515 C C . PRO B 1 63 ? 15.914 20.781 11.852 1 95.06 63 PRO B C 1
ATOM 3517 O O . PRO B 1 63 ? 15.977 19.609 11.469 1 95.06 63 PRO B O 1
ATOM 3520 N N . TYR B 1 64 ? 16.141 21.828 11.023 1 95.19 64 TYR B N 1
ATOM 3521 C CA . TYR B 1 64 ? 16.438 21.656 9.609 1 95.19 64 TYR B CA 1
ATOM 3522 C C . TYR B 1 64 ? 17.938 21.469 9.375 1 95.19 64 TYR B C 1
ATOM 3524 O O . TYR B 1 64 ? 18.375 21.203 8.258 1 95.19 64 TYR B O 1
ATOM 3532 N N . ASP B 1 65 ? 18.797 21.484 10.367 1 92.62 65 ASP B N 1
ATOM 3533 C CA . ASP B 1 65 ? 20.25 21.547 10.266 1 92.62 65 ASP B CA 1
ATOM 3534 C C . ASP B 1 65 ? 20.797 20.391 9.445 1 92.62 65 ASP B C 1
ATOM 3536 O O . ASP B 1 65 ? 21.766 20.547 8.703 1 92.62 65 ASP B O 1
ATOM 3540 N N . LYS B 1 66 ? 20.172 19.266 9.562 1 93.25 66 LYS B N 1
ATOM 3541 C CA . LYS B 1 66 ? 20.656 18.078 8.875 1 93.25 66 LYS B CA 1
ATOM 3542 C C . LYS B 1 66 ? 19.641 17.578 7.855 1 93.25 66 LYS B C 1
ATOM 3544 O O . LYS B 1 66 ? 19.672 16.406 7.457 1 93.25 66 LYS B O 1
ATOM 3549 N N . ALA B 1 67 ? 18.75 18.516 7.52 1 94.88 67 ALA B N 1
ATOM 3550 C CA . ALA B 1 67 ? 17.656 18.109 6.641 1 94.88 67 ALA B CA 1
ATOM 3551 C C . ALA B 1 67 ? 18.172 17.812 5.23 1 94.88 67 ALA B C 1
ATOM 3553 O O . ALA B 1 67 ? 17.594 17 4.512 1 94.88 67 ALA B O 1
ATOM 3554 N N . ILE B 1 68 ? 19.219 18.516 4.816 1 95.69 68 ILE B N 1
ATOM 3555 C CA . ILE B 1 68 ? 19.844 18.281 3.518 1 95.69 68 ILE B CA 1
ATOM 3556 C C . ILE B 1 68 ? 21.062 17.375 3.68 1 95.69 68 ILE B C 1
ATOM 3558 O O . ILE B 1 68 ? 22.031 17.734 4.359 1 95.69 68 ILE B O 1
ATOM 3562 N N . PRO B 1 69 ? 21.016 16.281 3 1 94.56 69 PRO B N 1
ATOM 3563 C CA . PRO B 1 69 ? 22.172 15.398 3.094 1 94.56 69 PRO B CA 1
ATOM 3564 C C . PRO B 1 69 ? 23.453 16.062 2.592 1 94.56 69 PRO B C 1
ATOM 3566 O O . PRO B 1 69 ? 23.422 16.844 1.645 1 94.56 69 PRO B O 1
ATOM 3569 N N . LYS B 1 70 ? 24.594 15.594 3.117 1 93.56 70 LYS B N 1
ATOM 3570 C CA . LYS B 1 70 ? 25.891 16.172 2.791 1 93.56 70 LYS B CA 1
ATOM 3571 C C . LYS B 1 70 ? 26.203 16.047 1.303 1 93.56 70 LYS B C 1
ATOM 3573 O O . LYS B 1 70 ? 26.719 16.969 0.684 1 93.56 70 LYS B O 1
ATOM 3578 N N . GLU B 1 71 ? 25.828 14.938 0.747 1 93.44 71 GLU B N 1
ATOM 3579 C CA . GLU B 1 71 ? 26.141 14.648 -0.646 1 93.44 71 GLU B CA 1
ATOM 3580 C C . GLU B 1 71 ? 25.375 15.555 -1.597 1 93.44 71 GLU B C 1
ATOM 3582 O O . GLU B 1 71 ? 25.734 15.703 -2.762 1 93.44 71 GLU B O 1
ATOM 3587 N N . ALA B 1 72 ? 24.312 16.172 -1.063 1 96.62 72 ALA B N 1
ATOM 3588 C CA . ALA B 1 72 ? 23.469 17 -1.917 1 96.62 72 ALA B CA 1
ATOM 3589 C C . ALA B 1 72 ? 23.625 18.484 -1.582 1 96.62 72 ALA B C 1
ATOM 3591 O O . ALA B 1 72 ? 23.031 19.344 -2.234 1 96.62 72 ALA B O 1
ATOM 3592 N N . SER B 1 73 ? 24.5 18.844 -0.669 1 95.5 73 SER B N 1
ATOM 3593 C CA . SER B 1 73 ? 24.625 20.203 -0.154 1 95.5 73 SER B CA 1
ATOM 3594 C C . SER B 1 73 ? 25.188 21.156 -1.212 1 95.5 73 SER B C 1
ATOM 3596 O O . SER B 1 73 ? 25.078 22.375 -1.081 1 95.5 73 SER B O 1
ATOM 3598 N N . SER B 1 74 ? 25.75 20.625 -2.266 1 95.94 74 SER B N 1
ATOM 3599 C CA . SER B 1 74 ? 26.344 21.453 -3.318 1 95.94 74 SER B CA 1
ATOM 3600 C C . SER B 1 74 ? 25.266 21.984 -4.262 1 95.94 74 SER B C 1
ATOM 3602 O O . SER B 1 74 ? 25.5 22.953 -4.996 1 95.94 74 SER B O 1
ATOM 3604 N N . PHE B 1 75 ? 24.062 21.312 -4.207 1 97.56 75 PHE B N 1
ATOM 3605 C CA . PHE B 1 75 ? 23.094 21.75 -5.207 1 97.56 75 PHE B CA 1
ATOM 3606 C C . PHE B 1 75 ? 21.703 21.891 -4.59 1 97.56 75 PHE B C 1
ATOM 3608 O O . PHE B 1 75 ? 20.75 22.266 -5.277 1 97.56 75 PHE B O 1
ATOM 3615 N N . ILE B 1 76 ? 21.578 21.656 -3.34 1 98.19 76 ILE B N 1
ATOM 3616 C CA . ILE B 1 76 ? 20.328 21.875 -2.629 1 98.19 76 ILE B CA 1
ATOM 3617 C C . ILE B 1 76 ? 20.562 22.75 -1.404 1 98.19 76 ILE B C 1
ATOM 3619 O O . ILE B 1 76 ? 21.531 22.547 -0.662 1 98.19 76 ILE B O 1
ATOM 3623 N N . LYS B 1 77 ? 19.734 23.734 -1.188 1 97.19 77 LYS B N 1
ATOM 3624 C CA . LYS B 1 77 ? 19.859 24.562 0.006 1 97.19 77 LYS B CA 1
ATOM 3625 C C . LYS B 1 77 ? 18.484 25.016 0.503 1 97.19 77 LYS B C 1
ATOM 3627 O O . LYS B 1 77 ? 17.531 25.109 -0.275 1 97.19 77 LYS B O 1
ATOM 3632 N N . ILE B 1 78 ? 18.406 25.312 1.765 1 96.88 78 ILE B N 1
ATOM 3633 C CA . ILE B 1 78 ? 17.25 25.906 2.404 1 96.88 78 ILE B CA 1
ATOM 3634 C C . ILE B 1 78 ? 17.531 27.375 2.736 1 96.88 78 ILE B C 1
ATOM 3636 O O . ILE B 1 78 ? 18.562 27.688 3.336 1 96.88 78 ILE B O 1
ATOM 3640 N N . ILE B 1 79 ? 16.703 28.234 2.27 1 96.88 79 ILE B N 1
ATOM 3641 C CA . ILE B 1 79 ? 16.75 29.641 2.629 1 96.88 79 ILE B CA 1
ATOM 3642 C C . ILE B 1 79 ? 15.586 29.984 3.555 1 96.88 79 ILE B C 1
ATOM 3644 O O . ILE B 1 79 ? 14.43 29.703 3.236 1 96.88 79 ILE B O 1
ATOM 3648 N N . ARG B 1 80 ? 15.961 30.5 4.68 1 96.38 80 ARG B N 1
ATOM 3649 C CA . ARG B 1 80 ? 14.891 30.969 5.555 1 96.38 80 ARG B CA 1
ATOM 3650 C C . ARG B 1 80 ? 14.242 32.219 5.012 1 96.38 80 ARG B C 1
ATOM 3652 O O . ARG B 1 80 ? 14.797 33.312 5.137 1 96.38 80 ARG B O 1
ATOM 3659 N N . GLY B 1 81 ? 13.102 32.062 4.441 1 96.12 81 GLY B N 1
ATOM 3660 C CA . GLY B 1 81 ? 12.398 33.188 3.805 1 96.12 81 GLY B CA 1
ATOM 3661 C C . GLY B 1 81 ? 10.922 32.906 3.611 1 96.12 81 GLY B C 1
ATOM 3662 O O . GLY B 1 81 ? 10.484 31.766 3.631 1 96.12 81 GLY B O 1
ATOM 3663 N N . VAL B 1 82 ? 10.188 34 3.557 1 95.5 82 VAL B N 1
ATOM 3664 C CA . VAL B 1 82 ? 8.758 33.938 3.291 1 95.5 82 VAL B CA 1
ATOM 3665 C C . VAL B 1 82 ? 8.477 34.406 1.866 1 95.5 82 VAL B C 1
ATOM 3667 O O . VAL B 1 82 ? 8.812 35.531 1.503 1 95.5 82 VAL B O 1
ATOM 3670 N N . ALA B 1 83 ? 7.93 33.469 1.062 1 97.62 83 ALA B N 1
ATOM 3671 C CA . ALA B 1 83 ? 7.484 33.875 -0.269 1 97.62 83 ALA B CA 1
ATOM 3672 C C . ALA B 1 83 ? 6.242 34.75 -0.188 1 97.62 83 ALA B C 1
ATOM 3674 O O . ALA B 1 83 ? 5.285 34.438 0.515 1 97.62 83 ALA B O 1
ATOM 3675 N N . THR B 1 84 ? 6.258 35.875 -0.96 1 97.5 84 THR B N 1
ATOM 3676 C CA . THR B 1 84 ? 5.141 36.812 -0.87 1 97.5 84 THR B CA 1
ATOM 3677 C C . THR B 1 84 ? 4.449 36.969 -2.223 1 97.5 84 THR B C 1
ATOM 3679 O O . THR B 1 84 ? 3.312 37.438 -2.297 1 97.5 84 THR B O 1
ATOM 3682 N N . ALA B 1 85 ? 5.18 36.625 -3.271 1 98.06 85 ALA B N 1
ATOM 3683 C CA . ALA B 1 85 ? 4.586 36.656 -4.605 1 98.06 85 ALA B CA 1
ATOM 3684 C C . ALA B 1 85 ? 5.289 35.688 -5.547 1 98.06 85 ALA B C 1
ATOM 3686 O O . ALA B 1 85 ? 6.441 35.312 -5.32 1 98.06 85 ALA B O 1
ATOM 3687 N N . ILE B 1 86 ? 4.52 35.25 -6.543 1 98.5 86 ILE B N 1
ATOM 3688 C CA . ILE B 1 86 ? 5.109 34.438 -7.613 1 98.5 86 ILE B CA 1
ATOM 3689 C C . ILE B 1 86 ? 4.68 35 -8.969 1 98.5 86 ILE B C 1
ATOM 3691 O O . ILE B 1 86 ? 3.584 35.562 -9.102 1 98.5 86 ILE B O 1
ATOM 3695 N N . THR B 1 87 ? 5.57 34.969 -9.922 1 97.25 87 THR B N 1
ATOM 3696 C CA . THR B 1 87 ? 5.277 35.188 -11.328 1 97.25 87 THR B CA 1
ATOM 3697 C C . THR B 1 87 ? 5.488 33.938 -12.148 1 97.25 87 THR B C 1
ATOM 3699 O O . THR B 1 87 ? 5.562 32.844 -11.594 1 97.25 87 THR B O 1
ATOM 3702 N N . THR B 1 88 ? 5.48 34.094 -13.43 1 96.19 88 THR B N 1
ATOM 3703 C CA . THR B 1 88 ? 5.641 32.938 -14.312 1 96.19 88 THR B CA 1
ATOM 3704 C C . THR B 1 88 ? 7.016 32.312 -14.125 1 96.19 88 THR B C 1
ATOM 3706 O O . THR 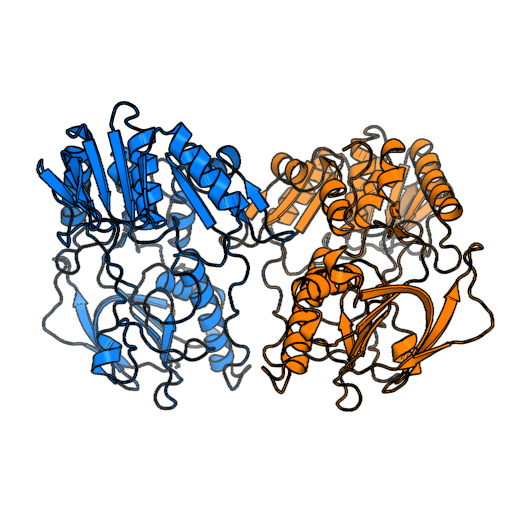B 1 88 ? 7.176 31.094 -14.32 1 96.19 88 THR B O 1
ATOM 3709 N N . ASP B 1 89 ? 7.973 33.125 -13.664 1 96.88 89 ASP B N 1
ATOM 3710 C CA . ASP B 1 89 ? 9.305 32.531 -13.656 1 96.88 89 ASP B CA 1
ATOM 3711 C C . ASP B 1 89 ? 10.109 33 -12.453 1 96.88 89 ASP B C 1
ATOM 3713 O O . ASP B 1 89 ? 11.305 32.719 -12.352 1 96.88 89 ASP B O 1
ATOM 3717 N N . GLU B 1 90 ? 9.445 33.75 -11.484 1 98.31 90 GLU B N 1
ATOM 3718 C CA . GLU B 1 90 ? 10.18 34.219 -10.32 1 98.31 90 GLU B CA 1
ATOM 3719 C C . GLU B 1 90 ? 9.336 34.125 -9.055 1 98.31 90 GLU B C 1
ATOM 3721 O O . GLU B 1 90 ? 8.109 34.25 -9.109 1 98.31 90 GLU B O 1
ATOM 3726 N N . VAL B 1 91 ? 10.047 33.969 -7.953 1 98.69 91 VAL B N 1
ATOM 3727 C CA . VAL B 1 91 ? 9.461 34.062 -6.621 1 98.69 91 VAL B CA 1
ATOM 3728 C C . VAL B 1 91 ? 10.008 35.312 -5.91 1 98.69 91 VAL B C 1
ATOM 3730 O O . VAL B 1 91 ? 11.219 35.531 -5.891 1 98.69 91 VAL B O 1
ATOM 3733 N N . VAL B 1 92 ? 9.133 36.094 -5.414 1 98.62 92 VAL B N 1
ATOM 3734 C CA . VAL B 1 92 ? 9.516 37.219 -4.539 1 98.62 92 VAL B CA 1
ATOM 3735 C C . VAL B 1 92 ? 9.438 36.75 -3.08 1 98.62 92 VAL B C 1
ATOM 3737 O O . VAL B 1 92 ? 8.43 36.188 -2.658 1 98.62 92 VAL B O 1
ATOM 3740 N N . TYR B 1 93 ? 10.508 36.938 -2.334 1 98.25 93 TYR B N 1
ATOM 3741 C CA . TYR B 1 93 ? 10.5 36.5 -0.943 1 98.25 93 TYR B CA 1
ATOM 3742 C C . TYR B 1 93 ? 11.25 37.5 -0.055 1 98.25 93 TYR B C 1
ATOM 3744 O O . TYR B 1 93 ? 11.977 38.344 -0.551 1 98.25 93 TYR B O 1
ATOM 3752 N N . HIS B 1 94 ? 10.961 37.438 1.203 1 97.62 94 HIS B N 1
ATOM 3753 C CA . HIS B 1 94 ? 11.664 38.188 2.242 1 97.62 94 HIS B CA 1
ATOM 3754 C C . HIS B 1 94 ? 12.43 37.25 3.164 1 97.62 94 HIS B C 1
ATOM 3756 O O . HIS B 1 94 ? 11.867 36.281 3.68 1 97.62 94 HIS B O 1
ATOM 3762 N N . LYS B 1 95 ? 13.688 37.5 3.346 1 96.81 95 LYS B N 1
ATOM 3763 C CA . LYS B 1 95 ? 14.469 36.719 4.297 1 96.81 95 LYS B CA 1
ATOM 3764 C C . LYS B 1 95 ? 13.953 36.906 5.719 1 96.81 95 LYS B C 1
ATOM 3766 O O . LYS B 1 95 ? 13.461 37.969 6.07 1 96.81 95 LYS B O 1
ATOM 3771 N N . VAL B 1 96 ? 14.016 35.844 6.426 1 93.31 96 VAL B N 1
ATOM 3772 C CA . VAL B 1 96 ? 13.594 35.906 7.824 1 93.31 96 VAL B CA 1
ATOM 3773 C C . VAL B 1 96 ? 14.82 35.938 8.734 1 93.31 96 VAL B C 1
ATOM 3775 O O . VAL B 1 96 ? 15.703 35.062 8.617 1 93.31 96 VAL B O 1
ATOM 3778 N N . GLY B 1 97 ? 14.867 36.844 9.617 1 88.12 97 GLY B N 1
ATOM 3779 C CA . GLY B 1 97 ? 16 37 10.508 1 88.12 97 GLY B CA 1
ATOM 3780 C C . GLY B 1 97 ? 15.906 36.156 11.758 1 88.12 97 GLY B C 1
ATOM 3781 O O . GLY B 1 97 ? 15 35.344 11.898 1 88.12 97 GLY B O 1
ATOM 3782 N N . ASN B 1 98 ? 16.891 36.25 12.648 1 86.12 98 ASN B N 1
ATOM 3783 C CA . ASN B 1 98 ? 16.969 35.5 13.891 1 86.12 98 ASN B CA 1
ATOM 3784 C C . ASN B 1 98 ? 15.828 35.875 14.836 1 86.12 98 ASN B C 1
ATOM 3786 O O . ASN B 1 98 ? 15.508 35.125 15.766 1 86.12 98 ASN B O 1
ATOM 3790 N N . ASP B 1 99 ? 15.156 37.031 14.57 1 84.81 99 ASP B N 1
ATOM 3791 C CA . ASP B 1 99 ? 14.031 37.469 15.383 1 84.81 99 ASP B CA 1
ATOM 3792 C C . ASP B 1 99 ? 12.719 36.875 14.883 1 84.81 99 ASP B C 1
ATOM 3794 O O . ASP B 1 99 ? 11.641 37.219 15.367 1 84.81 99 ASP B O 1
ATOM 3798 N N . ASP B 1 100 ? 12.781 36.031 13.906 1 87.19 100 ASP B N 1
ATOM 3799 C CA . ASP B 1 100 ? 11.664 35.281 13.336 1 87.19 100 ASP B CA 1
ATOM 3800 C C . ASP B 1 100 ? 10.711 36.219 12.594 1 87.19 100 ASP B C 1
ATOM 3802 O O . ASP B 1 100 ? 9.523 35.906 12.469 1 87.19 100 ASP B O 1
ATOM 3806 N N . LYS B 1 101 ? 11.211 37.375 12.148 1 88.56 101 LYS B N 1
ATOM 3807 C CA . LYS B 1 101 ? 10.43 38.312 11.352 1 88.56 101 LYS B CA 1
ATOM 3808 C C . LYS B 1 101 ? 11.016 38.469 9.953 1 88.56 101 LYS B C 1
ATOM 3810 O O . LYS B 1 101 ? 12.242 38.469 9.781 1 88.56 101 LYS B O 1
ATOM 3815 N N . PRO B 1 102 ? 10.086 38.625 8.984 1 92 102 PRO B N 1
ATOM 3816 C CA . PRO B 1 102 ? 10.586 38.875 7.633 1 92 102 PRO B CA 1
ATOM 3817 C C . PRO B 1 102 ? 11.266 40.219 7.504 1 92 102 PRO B C 1
ATOM 3819 O O . PRO B 1 102 ? 10.797 41.219 8.078 1 92 102 PRO B O 1
ATOM 3822 N N . GLN B 1 103 ? 12.344 40.25 6.762 1 94 103 GLN B N 1
ATOM 3823 C CA . GLN B 1 103 ? 13.047 41.5 6.477 1 94 103 GLN B CA 1
ATOM 3824 C C . GLN B 1 103 ? 12.289 42.344 5.457 1 94 103 GLN B C 1
ATOM 3826 O O . GLN B 1 103 ? 11.523 41.812 4.652 1 94 103 GLN B O 1
ATOM 3831 N N . ASP B 1 104 ? 12.531 43.594 5.52 1 93.06 104 ASP B N 1
ATOM 3832 C CA . ASP B 1 104 ? 11.82 44.531 4.641 1 93.06 104 ASP B CA 1
ATOM 3833 C C . ASP B 1 104 ? 12.273 44.344 3.189 1 93.06 104 ASP B C 1
ATOM 3835 O O . ASP B 1 104 ? 11.453 44.406 2.27 1 93.06 104 ASP B O 1
ATOM 3839 N N . ALA B 1 105 ? 13.539 44.188 2.998 1 95.12 105 ALA B N 1
ATOM 3840 C CA . ALA B 1 105 ? 14.07 44.062 1.642 1 95.12 105 ALA B CA 1
ATOM 3841 C C . ALA B 1 105 ? 13.57 42.781 0.961 1 95.12 105 ALA B C 1
ATOM 3843 O O . ALA B 1 105 ? 13.648 41.719 1.537 1 95.12 105 ALA B O 1
ATOM 3844 N N . ALA B 1 106 ? 13.039 42.969 -0.156 1 96.5 106 ALA B N 1
ATOM 3845 C CA . ALA B 1 106 ? 12.586 41.844 -0.946 1 96.5 106 ALA B CA 1
ATOM 3846 C C . ALA B 1 106 ? 13.711 41.281 -1.806 1 96.5 106 ALA B C 1
ATOM 3848 O O . ALA B 1 106 ? 14.578 42.031 -2.264 1 96.5 106 ALA B O 1
ATOM 3849 N N . SER B 1 107 ? 13.758 39.969 -1.92 1 97.56 107 SER B N 1
ATOM 3850 C CA . SER B 1 107 ? 14.648 39.25 -2.836 1 97.56 107 SER B CA 1
ATOM 3851 C C . SER B 1 107 ? 13.852 38.5 -3.881 1 97.56 107 SER B C 1
ATOM 3853 O O . SER B 1 107 ? 12.648 38.281 -3.721 1 97.56 107 SER B O 1
ATOM 3855 N N . THR B 1 108 ? 14.516 38.219 -4.984 1 97.94 108 THR B N 1
ATOM 3856 C CA . THR B 1 108 ? 13.867 37.438 -6.035 1 97.94 108 THR B CA 1
ATOM 3857 C C . THR B 1 108 ? 14.68 36.188 -6.355 1 97.94 108 THR B C 1
ATOM 3859 O O . THR B 1 108 ? 15.914 36.219 -6.242 1 97.94 108 THR B O 1
ATOM 3862 N N . LEU B 1 109 ? 13.992 35.125 -6.676 1 97.62 109 LEU B N 1
ATOM 3863 C CA . LEU B 1 109 ? 14.578 33.875 -7.105 1 97.62 109 LEU B CA 1
ATOM 3864 C C . LEU B 1 109 ? 13.938 33.375 -8.398 1 97.62 109 LEU B C 1
ATOM 3866 O O . LEU B 1 109 ? 12.75 33.062 -8.422 1 97.62 109 LEU B O 1
ATOM 3870 N N . ALA B 1 110 ? 14.742 33.406 -9.508 1 98.19 110 ALA B N 1
ATOM 3871 C CA . ALA B 1 110 ? 14.242 32.844 -10.758 1 98.19 110 ALA B CA 1
ATOM 3872 C C . ALA B 1 110 ? 14.164 31.344 -10.688 1 98.19 110 ALA B C 1
ATOM 3874 O O . ALA B 1 110 ? 14.898 30.703 -9.914 1 98.19 110 ALA B O 1
ATOM 3875 N N . PHE B 1 111 ? 13.211 30.766 -11.461 1 98.5 111 PHE B N 1
ATOM 3876 C CA . PHE B 1 111 ? 13.102 29.312 -11.453 1 98.5 111 PHE B CA 1
ATOM 3877 C C . PHE B 1 111 ? 12.734 28.797 -12.836 1 98.5 111 PHE B C 1
ATOM 3879 O O . PHE B 1 111 ? 12.102 29.5 -13.625 1 98.5 111 PHE B O 1
ATOM 3886 N N . ASP B 1 112 ? 13.18 27.562 -13.141 1 97.94 112 ASP B N 1
ATOM 3887 C CA . ASP B 1 112 ? 12.703 26.797 -14.289 1 97.94 112 ASP B CA 1
ATOM 3888 C C . ASP B 1 112 ? 11.508 25.922 -13.922 1 97.94 112 ASP B C 1
ATOM 3890 O O . ASP B 1 112 ? 10.641 25.672 -14.758 1 97.94 112 ASP B O 1
ATOM 3894 N N . TYR B 1 113 ? 11.469 25.453 -12.641 1 98.19 113 TYR B N 1
ATOM 3895 C CA . TYR B 1 113 ? 10.344 24.734 -12.055 1 98.19 113 TYR B CA 1
ATOM 3896 C C . TYR B 1 113 ? 10.047 25.234 -10.648 1 98.19 113 TYR B C 1
ATOM 3898 O O . TYR B 1 113 ? 10.969 25.578 -9.898 1 98.19 113 TYR B O 1
ATOM 3906 N N . LEU B 1 114 ? 8.773 25.281 -10.281 1 98.81 114 LEU B N 1
ATOM 3907 C CA . LEU B 1 114 ? 8.336 25.719 -8.961 1 98.81 114 LEU B CA 1
ATOM 3908 C C . LEU B 1 114 ? 7.41 24.688 -8.328 1 98.81 114 LEU B C 1
ATOM 3910 O O . LEU B 1 114 ? 6.496 24.172 -8.984 1 98.81 114 LEU B O 1
ATOM 3914 N N . LEU B 1 115 ? 7.68 24.25 -7.141 1 98.88 115 LEU B N 1
ATOM 3915 C CA . LEU B 1 115 ? 6.781 23.438 -6.336 1 98.88 115 LEU B CA 1
ATOM 3916 C C . LEU B 1 115 ? 6.148 24.266 -5.215 1 98.88 115 LEU B C 1
ATOM 3918 O O . LEU B 1 115 ? 6.852 24.75 -4.328 1 98.88 115 LEU B O 1
ATOM 3922 N N . ILE B 1 116 ? 4.863 24.422 -5.277 1 98.88 116 ILE B N 1
ATOM 3923 C CA . ILE B 1 116 ? 4.105 25.062 -4.211 1 98.88 116 ILE B CA 1
ATOM 3924 C C . ILE B 1 116 ? 3.732 24.031 -3.145 1 98.88 116 ILE B C 1
ATOM 3926 O O . ILE B 1 116 ? 2.848 23.203 -3.355 1 98.88 116 ILE B O 1
ATOM 3930 N N . ALA B 1 117 ? 4.363 24.094 -2.055 1 98.75 117 ALA B N 1
ATOM 3931 C CA . ALA B 1 117 ? 4.141 23.188 -0.927 1 98.75 117 ALA B CA 1
ATOM 3932 C C . ALA B 1 117 ? 3.775 23.969 0.334 1 98.75 117 ALA B C 1
ATOM 3934 O O . ALA B 1 117 ? 4.344 23.734 1.402 1 98.75 117 ALA B O 1
ATOM 3935 N N . THR B 1 118 ? 2.805 24.828 0.217 1 98 118 THR B N 1
ATOM 3936 C CA . THR B 1 118 ? 2.457 25.766 1.28 1 98 118 THR B CA 1
ATOM 3937 C C . THR B 1 118 ? 1.472 25.141 2.258 1 98 118 THR B C 1
ATOM 3939 O O . THR B 1 118 ? 1.192 25.703 3.318 1 98 118 THR B O 1
ATOM 3942 N N . GLY B 1 119 ? 0.993 24.031 1.945 1 97.31 119 GLY B N 1
ATOM 3943 C CA . GLY B 1 119 ? 0.2 23.234 2.859 1 97.31 119 GLY B CA 1
ATOM 3944 C C . GLY B 1 119 ? -1.142 23.859 3.195 1 97.31 119 GLY B C 1
ATOM 3945 O O . GLY B 1 119 ? -1.851 24.328 2.307 1 97.31 119 GLY B O 1
ATOM 3946 N N . SER B 1 120 ? -1.562 23.688 4.422 1 97.44 120 SER B N 1
ATOM 3947 C CA . SER B 1 120 ? -2.854 24.156 4.918 1 97.44 120 SER B CA 1
ATOM 3948 C C . SER B 1 120 ? -2.721 24.781 6.301 1 97.44 120 SER B C 1
ATOM 3950 O O . SER B 1 120 ? -1.686 24.641 6.957 1 97.44 120 SER B O 1
ATOM 3952 N N . SER B 1 121 ? -3.693 25.578 6.641 1 95.75 121 SER B N 1
ATOM 3953 C CA . SER B 1 121 ? -3.869 26.031 8.016 1 95.75 121 SER B CA 1
ATOM 3954 C C . SER B 1 121 ? -4.918 25.188 8.742 1 95.75 121 SER B C 1
ATOM 3956 O O . SER B 1 121 ? -5.684 24.469 8.109 1 95.75 121 SER B O 1
ATOM 3958 N N . TYR B 1 122 ? -4.867 25.203 10.039 1 96.44 122 TYR B N 1
ATOM 3959 C CA . TYR B 1 122 ? -5.758 24.484 10.938 1 96.44 122 TYR B CA 1
ATOM 3960 C C . TYR B 1 122 ? -5.812 25.125 12.312 1 96.44 122 TYR B C 1
ATOM 3962 O O . TYR B 1 122 ? -5.172 26.156 12.539 1 96.44 122 TYR B O 1
ATOM 3970 N N . THR B 1 123 ? -6.602 24.578 13.188 1 97.38 123 THR B N 1
ATOM 3971 C CA . THR B 1 123 ? -6.738 25.109 14.539 1 97.38 123 THR B CA 1
ATOM 3972 C C . THR B 1 123 ? -5.387 25.141 15.25 1 97.38 123 THR B C 1
ATOM 3974 O O . THR B 1 123 ? -4.648 24.156 15.234 1 97.38 123 THR B O 1
ATOM 3977 N N . THR B 1 124 ? -5.035 26.219 15.82 1 96.62 124 THR B N 1
ATOM 3978 C CA . THR B 1 124 ? -3.848 26.359 16.656 1 96.62 124 THR B CA 1
ATOM 3979 C C . THR B 1 124 ? -4.082 25.75 18.031 1 96.62 124 THR B C 1
ATOM 3981 O O . THR B 1 124 ? -5.141 25.938 18.625 1 96.62 124 THR B O 1
ATOM 3984 N N . PRO B 1 125 ? -3.229 24.984 18.516 1 97.06 125 PRO B N 1
ATOM 3985 C CA . PRO B 1 125 ? -1.854 24.812 18.047 1 97.06 125 PRO B CA 1
ATOM 3986 C C . PRO B 1 125 ? -1.639 23.484 17.344 1 97.06 125 PRO B C 1
ATOM 3988 O O . PRO B 1 125 ? -0.505 23 17.234 1 97.06 125 PRO B O 1
ATOM 3991 N N . ILE B 1 126 ? -2.748 22.828 16.953 1 97.31 126 ILE B N 1
ATOM 3992 C CA . ILE B 1 126 ? -2.547 21.641 16.125 1 97.31 126 ILE B CA 1
ATOM 3993 C C . ILE B 1 126 ? -1.631 21.984 14.953 1 97.31 126 ILE B C 1
ATOM 3995 O O . ILE B 1 126 ? -0.66 21.281 14.688 1 97.31 126 ILE B O 1
ATOM 3999 N N . LYS B 1 127 ? -1.908 22.984 14.281 1 96.31 127 LYS B N 1
ATOM 4000 C CA . LYS B 1 127 ? -0.965 23.656 13.391 1 96.31 127 LYS B CA 1
ATOM 4001 C C . LYS B 1 127 ? -0.57 25.031 13.945 1 96.31 127 LYS B C 1
ATOM 4003 O O . LYS B 1 127 ? -1.307 25.625 14.734 1 96.31 127 LYS B O 1
ATOM 4008 N N . GLN B 1 128 ? 0.515 25.5 13.531 1 93.81 128 GLN B N 1
ATOM 4009 C CA . GLN B 1 128 ? 1.062 26.719 14.094 1 93.81 128 GLN B CA 1
ATOM 4010 C C . GLN B 1 128 ? 0.233 27.938 13.688 1 93.81 128 GLN B C 1
ATOM 4012 O O . GLN B 1 128 ? -0.383 27.938 12.617 1 93.81 128 GLN B O 1
ATOM 4017 N N . ASP B 1 129 ? 0.293 28.875 14.539 1 88.56 129 ASP B N 1
ATOM 4018 C CA . ASP B 1 129 ? -0.299 30.188 14.266 1 88.56 129 ASP B CA 1
ATOM 4019 C C . ASP B 1 129 ? 0.461 30.906 13.148 1 88.56 129 ASP B C 1
ATOM 4021 O O . ASP B 1 129 ? 1.691 30.969 13.18 1 88.56 129 ASP B O 1
ATOM 4025 N N . VAL B 1 130 ? -0.273 31.406 12.195 1 80.56 130 VAL B N 1
ATOM 4026 C CA . VAL B 1 130 ? 0.337 32.062 11.039 1 80.56 130 VAL B CA 1
ATOM 4027 C C . VAL B 1 130 ? 1.074 33.312 11.484 1 80.56 130 VAL B C 1
ATOM 4029 O O . VAL B 1 130 ? 2.068 33.719 10.867 1 80.56 130 VAL B O 1
ATOM 4032 N N . ASN B 1 131 ? 0.614 33.844 12.586 1 78.5 131 ASN B N 1
ATOM 4033 C CA . ASN B 1 131 ? 1.158 35.125 13.047 1 78.5 131 ASN B CA 1
ATOM 4034 C C . ASN B 1 131 ? 2.275 34.906 14.07 1 78.5 131 ASN B C 1
ATOM 4036 O O . ASN B 1 131 ? 3.02 35.844 14.375 1 78.5 131 ASN B O 1
ATOM 4040 N N . ASP B 1 132 ? 2.375 33.781 14.648 1 81.44 132 ASP B N 1
ATOM 4041 C CA . ASP B 1 132 ? 3.412 33.438 15.625 1 81.44 132 ASP B CA 1
ATOM 4042 C C . ASP B 1 132 ? 3.906 32 15.43 1 81.44 132 ASP B C 1
ATOM 4044 O O . ASP B 1 132 ? 3.402 31.078 16.078 1 81.44 132 ASP B O 1
ATOM 4048 N N . TYR B 1 133 ? 4.984 31.984 14.75 1 82.25 133 TYR B N 1
ATOM 4049 C CA . TYR B 1 133 ? 5.5 30.641 14.484 1 82.25 133 TYR B CA 1
ATOM 4050 C C . TYR B 1 133 ? 6.836 30.422 15.188 1 82.25 133 TYR B C 1
ATOM 4052 O O . TYR B 1 133 ? 7.621 29.562 14.781 1 82.25 133 TYR B O 1
ATOM 4060 N N . SER B 1 134 ? 7.043 31.25 16.266 1 88.94 134 SER B N 1
ATOM 4061 C CA . SER B 1 134 ? 8.219 31 17.094 1 88.94 134 SER B CA 1
ATOM 4062 C C . SER B 1 134 ? 8.062 29.703 17.891 1 88.94 134 SER B C 1
ATOM 4064 O O . SER B 1 134 ? 6.949 29.312 18.234 1 88.94 134 SER B O 1
ATOM 4066 N N . ARG B 1 135 ? 9.18 29.062 18.125 1 92.31 135 ARG B N 1
ATOM 4067 C CA . ARG B 1 135 ? 9.117 27.828 18.922 1 92.31 135 ARG B CA 1
ATOM 4068 C C . ARG B 1 135 ? 8.555 28.094 20.312 1 92.31 135 ARG B C 1
ATOM 4070 O O . ARG B 1 135 ? 7.699 27.344 20.781 1 92.31 135 ARG B O 1
ATOM 4077 N N . SER B 1 136 ? 9.047 29.141 20.922 1 93.25 136 SER B N 1
ATOM 4078 C CA . SER B 1 136 ? 8.594 29.469 22.266 1 93.25 136 SER B CA 1
ATOM 4079 C C . SER B 1 136 ? 7.094 29.734 22.297 1 93.25 136 SER B C 1
ATOM 4081 O O . SER B 1 136 ? 6.398 29.297 23.219 1 93.25 136 SER B O 1
ATOM 4083 N N . GLY B 1 137 ? 6.609 30.5 21.344 1 93.25 137 GLY B N 1
ATOM 4084 C CA . GLY B 1 137 ? 5.18 30.75 21.25 1 93.25 137 GLY B CA 1
ATOM 4085 C C . GLY B 1 137 ? 4.359 29.484 21.062 1 93.25 137 GLY B C 1
ATOM 4086 O O . GLY B 1 137 ? 3.324 29.312 21.703 1 93.25 137 GLY B O 1
ATOM 4087 N N . THR B 1 138 ? 4.816 28.672 20.234 1 95.06 138 THR B N 1
ATOM 4088 C CA . THR B 1 138 ? 4.113 27.422 19.969 1 95.06 138 THR B CA 1
ATOM 4089 C C . THR B 1 138 ? 4.133 26.516 21.188 1 95.06 138 THR B C 1
ATOM 4091 O O . THR B 1 138 ? 3.125 25.875 21.516 1 95.06 138 THR B O 1
ATOM 4094 N N . GLU B 1 139 ? 5.309 26.406 21.844 1 96.19 139 GLU B N 1
ATOM 4095 C CA . GLU B 1 139 ? 5.418 25.625 23.078 1 96.19 139 GLU B CA 1
ATOM 4096 C C . GLU B 1 139 ? 4.441 26.109 24.141 1 96.19 139 GLU B C 1
ATOM 4098 O O . GLU B 1 139 ? 3.82 25.312 24.844 1 96.19 139 GLU B O 1
ATOM 4103 N N . ALA B 1 140 ? 4.344 27.391 24.219 1 96.44 140 ALA B N 1
ATOM 4104 C CA . ALA B 1 140 ? 3.438 27.984 25.188 1 96.44 140 ALA B CA 1
ATOM 4105 C C . ALA B 1 140 ? 1.986 27.625 24.875 1 96.44 140 ALA B C 1
ATOM 4107 O O . ALA B 1 140 ? 1.201 27.359 25.781 1 96.44 140 ALA B O 1
ATOM 4108 N N . GLN B 1 141 ? 1.633 27.672 23.672 1 96.62 141 GLN B N 1
ATOM 4109 C CA . GLN B 1 141 ? 0.272 27.344 23.25 1 96.62 141 GLN B CA 1
ATOM 4110 C C . GLN B 1 141 ? -0.045 25.875 23.531 1 96.62 141 GLN B C 1
ATOM 4112 O O . GLN B 1 141 ? -1.14 25.547 23.984 1 96.62 141 GLN B O 1
ATOM 4117 N N . LEU B 1 142 ? 0.882 24.984 23.25 1 97.62 142 LEU B N 1
ATOM 4118 C CA . LEU B 1 142 ? 0.713 23.562 23.531 1 97.62 142 LEU B CA 1
ATOM 4119 C C . LEU B 1 142 ? 0.562 23.328 25.031 1 97.62 142 LEU B C 1
ATOM 4121 O O . LEU B 1 142 ? -0.282 22.531 25.453 1 97.62 142 LEU B O 1
ATOM 4125 N N . LYS B 1 143 ? 1.411 24 25.797 1 97.88 143 LYS B N 1
ATOM 4126 C CA . LYS B 1 143 ? 1.339 23.891 27.25 1 97.88 143 LYS B CA 1
ATOM 4127 C C . LYS B 1 143 ? -0.015 24.359 27.766 1 97.88 143 LYS B C 1
ATOM 4129 O O . LYS B 1 143 ? -0.572 23.766 28.703 1 97.88 143 LYS B O 1
ATOM 4134 N N . GLU B 1 144 ? -0.473 25.422 27.219 1 98.06 144 GLU B N 1
ATOM 4135 C CA . GLU B 1 144 ? -1.769 25.953 27.641 1 98.06 144 GLU B CA 1
ATOM 4136 C C . GLU B 1 144 ? -2.875 24.922 27.422 1 98.06 144 GLU B C 1
ATOM 4138 O O . GLU B 1 144 ? -3.691 24.672 28.312 1 98.06 144 GLU B O 1
ATOM 4143 N N . VAL B 1 145 ? -2.938 24.359 26.266 1 98.5 145 VAL B N 1
ATOM 4144 C CA . VAL B 1 145 ? -3.955 23.359 25.953 1 98.5 145 VAL B CA 1
ATOM 4145 C C . VAL B 1 145 ? -3.84 22.188 26.922 1 98.5 145 VAL B C 1
ATOM 4147 O O . VAL B 1 145 ? -4.84 21.719 27.484 1 98.5 145 VAL B O 1
ATOM 4150 N N . ARG B 1 146 ? -2.635 21.656 27.094 1 98.5 146 ARG B N 1
ATOM 4151 C CA . ARG B 1 146 ? -2.402 20.531 27.984 1 98.5 146 ARG B CA 1
ATOM 4152 C C . ARG B 1 146 ? -2.861 20.859 29.406 1 98.5 146 ARG B C 1
ATOM 4154 O O . ARG B 1 146 ? -3.531 20.047 30.047 1 98.5 146 ARG B O 1
ATOM 4161 N N . ASP B 1 147 ? -2.48 22.078 29.906 1 98.56 147 ASP B N 1
ATOM 4162 C CA . ASP B 1 147 ? -2.859 22.484 31.25 1 98.56 147 ASP B CA 1
ATOM 4163 C C . ASP B 1 147 ? -4.379 22.547 31.391 1 98.56 147 ASP B C 1
ATOM 4165 O O . ASP B 1 147 ? -4.922 22.156 32.438 1 98.56 147 ASP B O 1
ATOM 4169 N N . GLN B 1 148 ? -5.035 23.031 30.375 1 98.75 148 GLN B N 1
ATOM 4170 C CA . GLN B 1 148 ? -6.492 23.125 30.406 1 98.75 148 GLN B CA 1
ATOM 4171 C C . GLN B 1 148 ? -7.133 21.75 30.375 1 98.75 148 GLN B C 1
ATOM 4173 O O . GLN B 1 148 ? -8.148 21.516 31.031 1 98.75 148 GLN B O 1
ATOM 4178 N N . ILE B 1 149 ? -6.582 20.844 29.641 1 98.81 149 ILE B N 1
ATOM 4179 C CA . ILE B 1 149 ? -7.059 19.453 29.609 1 98.81 149 ILE B CA 1
ATOM 4180 C C . ILE B 1 149 ? -6.926 18.828 31 1 98.81 149 ILE B C 1
ATOM 4182 O O . ILE B 1 149 ? -7.859 18.188 31.484 1 98.81 149 ILE B O 1
ATOM 4186 N N . ILE B 1 150 ? -5.816 19.047 31.641 1 98.5 150 ILE B N 1
ATOM 4187 C CA . ILE B 1 150 ? -5.543 18.484 32.969 1 98.5 150 ILE B CA 1
ATOM 4188 C C . ILE B 1 150 ? -6.574 18.984 33.969 1 98.5 150 ILE B C 1
ATOM 4190 O O . ILE B 1 150 ? -7.062 18.219 34.812 1 98.5 150 ILE B O 1
ATOM 4194 N N . LYS B 1 151 ? -6.98 20.172 33.781 1 98.44 151 LYS B N 1
ATOM 4195 C CA . LYS B 1 151 ? -7.887 20.797 34.719 1 98.44 151 LYS B CA 1
ATOM 4196 C C . LYS B 1 151 ? -9.336 20.406 34.469 1 98.44 151 LYS B C 1
ATOM 4198 O O . LYS B 1 151 ? -10.156 20.375 35.375 1 98.44 151 LYS B O 1
ATOM 4203 N N . ALA B 1 152 ? -9.648 20.094 33.312 1 98.75 152 ALA B N 1
ATOM 4204 C CA . ALA B 1 152 ? -11.023 19.859 32.875 1 98.75 152 ALA B CA 1
ATOM 4205 C C . ALA B 1 152 ? -11.5 18.469 33.281 1 98.75 152 ALA B C 1
ATOM 4207 O O . ALA B 1 152 ? -10.695 17.547 33.406 1 98.75 152 ALA B O 1
ATOM 4208 N N . LYS B 1 153 ? -12.773 18.344 33.531 1 98.69 153 LYS B N 1
ATOM 4209 C CA . LYS B 1 153 ? -13.406 17.047 33.75 1 98.69 153 LYS B CA 1
ATOM 4210 C C . LYS B 1 153 ? -14.227 16.609 32.531 1 98.69 153 LYS B C 1
ATOM 4212 O O . LYS B 1 153 ? -14.258 15.43 32.188 1 98.69 153 LYS B O 1
ATOM 4217 N N . LYS B 1 154 ? -14.938 17.578 31.969 1 98.81 154 LYS B N 1
ATOM 4218 C CA . LYS B 1 154 ? -15.742 17.359 30.766 1 98.81 154 LYS B CA 1
ATOM 4219 C C . LYS B 1 154 ? -15.133 18.078 29.562 1 98.81 154 LYS B C 1
ATOM 4221 O O . LYS B 1 154 ? -15.016 19.297 29.562 1 98.81 154 LYS B O 1
ATOM 4226 N N . ILE B 1 155 ? -14.75 17.297 28.562 1 98.88 155 ILE B N 1
ATOM 4227 C CA . ILE B 1 155 ? -14.055 17.859 27.406 1 98.88 155 ILE B CA 1
ATOM 4228 C C . ILE B 1 155 ? -14.859 17.578 26.141 1 98.88 155 ILE B C 1
ATOM 4230 O O . ILE B 1 155 ? -15.227 16.438 25.859 1 98.88 155 ILE B O 1
ATOM 4234 N N . LEU B 1 156 ? -15.188 18.625 25.406 1 98.88 156 LEU B N 1
ATOM 4235 C CA . LEU B 1 156 ? -15.867 18.516 24.125 1 98.88 156 LEU B CA 1
ATOM 4236 C C . LEU B 1 156 ? -14.891 18.672 22.969 1 98.88 156 LEU B C 1
ATOM 4238 O O . LEU B 1 156 ? -14.172 19.672 22.891 1 98.88 156 LEU B O 1
ATOM 4242 N N . VAL B 1 157 ? -14.75 17.672 22.156 1 98.88 157 VAL B N 1
ATOM 4243 C CA . VAL B 1 157 ? -13.977 17.719 20.906 1 98.88 157 VAL B CA 1
ATOM 4244 C C . VAL B 1 157 ? -14.906 17.969 19.734 1 98.88 157 VAL B C 1
ATOM 4246 O O . VAL B 1 157 ? -15.805 17.172 19.453 1 98.88 157 VAL B O 1
ATOM 4249 N N . VAL B 1 158 ? -14.703 19.109 19.062 1 98.62 158 VAL B N 1
ATOM 4250 C CA . VAL B 1 158 ? -15.555 19.5 17.938 1 98.62 158 VAL B CA 1
ATOM 4251 C C . VAL B 1 158 ? -14.883 19.125 16.625 1 98.62 158 VAL B C 1
ATOM 4253 O O . VAL B 1 158 ? -13.938 19.781 16.188 1 98.62 158 VAL B O 1
ATOM 4256 N N . GLY B 1 159 ? -15.43 18.141 15.914 1 97.62 159 GLY B N 1
ATOM 4257 C CA . GLY B 1 159 ? -14.844 17.531 14.727 1 97.62 159 GLY B CA 1
ATOM 4258 C C . GLY B 1 159 ? -14.492 16.078 14.922 1 97.62 159 GLY B C 1
ATOM 4259 O O . GLY B 1 159 ? -13.688 15.727 15.789 1 97.62 159 GLY B O 1
ATOM 4260 N N . GLY B 1 160 ? -15.062 15.289 14.117 1 97.19 160 GLY B N 1
ATOM 4261 C CA . GLY B 1 160 ? -14.859 13.852 14.227 1 97.19 160 GLY B CA 1
ATOM 4262 C C . GLY B 1 160 ? -14.016 13.273 13.109 1 97.19 160 GLY B C 1
ATOM 4263 O O . GLY B 1 160 ? -14.234 12.141 12.68 1 97.19 160 GLY B O 1
ATOM 4264 N N . GLY B 1 161 ? -13.109 14.055 12.539 1 95.81 161 GLY B N 1
ATOM 4265 C CA . GLY B 1 161 ? -12.109 13.539 11.625 1 95.81 161 GLY B CA 1
ATOM 4266 C C . GLY B 1 161 ? -10.984 12.797 12.32 1 95.81 161 GLY B C 1
ATOM 4267 O O . GLY B 1 161 ? -11.078 12.492 13.516 1 95.81 161 GLY B O 1
ATOM 4268 N N . SER B 1 162 ? -9.914 12.5 11.648 1 95.25 162 SER B N 1
ATOM 4269 C CA . SER B 1 162 ? -8.789 11.758 12.211 1 95.25 162 SER B CA 1
ATOM 4270 C C . SER B 1 162 ? -8.195 12.484 13.414 1 95.25 162 SER B C 1
ATOM 4272 O O . SER B 1 162 ? -7.934 11.867 14.445 1 95.25 162 SER B O 1
ATOM 4274 N N . VAL B 1 163 ? -8.031 13.781 13.273 1 96.62 163 VAL B N 1
ATOM 4275 C CA . VAL B 1 163 ? -7.402 14.578 14.32 1 96.62 163 VAL B CA 1
ATOM 4276 C C . VAL B 1 163 ? -8.266 14.555 15.586 1 96.62 163 VAL B C 1
ATOM 4278 O O . VAL B 1 163 ? -7.754 14.352 16.688 1 96.62 163 VAL B O 1
ATOM 4281 N N . GLY B 1 164 ? -9.531 14.773 15.422 1 98.25 164 GLY B N 1
ATOM 4282 C CA . GLY B 1 164 ? -10.438 14.75 16.562 1 98.25 164 GLY B CA 1
ATOM 4283 C C . GLY B 1 164 ? -10.445 13.414 17.281 1 98.25 164 GLY B C 1
ATOM 4284 O O . GLY B 1 164 ? -10.406 13.367 18.516 1 98.25 164 GLY B O 1
ATOM 4285 N N . CYS B 1 165 ? -10.484 12.359 16.516 1 98.25 165 CYS B N 1
ATOM 4286 C CA . CYS B 1 165 ? -10.469 11.031 17.094 1 98.25 165 CYS B CA 1
ATOM 4287 C C . CYS B 1 165 ? -9.156 10.781 17.844 1 98.25 165 CYS B C 1
ATOM 4289 O O . CYS B 1 165 ? -9.156 10.211 18.938 1 98.25 165 CYS B O 1
ATOM 4291 N N . GLU B 1 166 ? -8.086 11.18 17.25 1 98.5 166 GLU B N 1
ATOM 4292 C CA . GLU B 1 166 ? -6.777 10.984 17.875 1 98.5 166 GLU B CA 1
ATOM 4293 C C . GLU B 1 166 ? -6.66 11.773 19.172 1 98.5 166 GLU B C 1
ATOM 4295 O O . GLU B 1 166 ? -6.168 11.258 20.172 1 98.5 166 GLU B O 1
ATOM 4300 N N . ILE B 1 167 ? -7.109 13.008 19.156 1 98.75 167 ILE B N 1
ATOM 4301 C CA . ILE B 1 167 ? -7.031 13.859 20.328 1 98.75 167 ILE B CA 1
ATOM 4302 C C . ILE B 1 167 ? -7.93 13.297 21.438 1 98.75 167 ILE B C 1
ATOM 4304 O O . ILE B 1 167 ? -7.5 13.156 22.578 1 98.75 167 ILE B O 1
ATOM 4308 N N . ALA B 1 168 ? -9.148 12.93 21.094 1 98.88 168 ALA B N 1
ATOM 4309 C CA . ALA B 1 168 ? -10.055 12.312 22.062 1 98.88 168 ALA B CA 1
ATOM 4310 C C . ALA B 1 168 ? -9.445 11.039 22.641 1 98.88 168 ALA B C 1
ATOM 4312 O O . ALA B 1 168 ? -9.492 10.82 23.859 1 98.88 168 ALA B O 1
ATOM 4313 N N . GLY B 1 169 ? -8.914 10.211 21.75 1 98.81 169 GLY B N 1
ATOM 4314 C CA . GLY B 1 169 ? -8.289 8.969 22.188 1 98.81 169 GLY B CA 1
ATOM 4315 C C . GLY B 1 169 ? -7.125 9.18 23.141 1 98.81 169 GLY B C 1
ATOM 4316 O O . GLY B 1 169 ? -7 8.477 24.141 1 98.81 169 GLY B O 1
ATOM 4317 N N . ASP B 1 170 ? -6.254 10.109 22.844 1 98.75 170 ASP B N 1
ATOM 4318 C CA . ASP B 1 170 ? -5.105 10.391 23.703 1 98.75 170 ASP B CA 1
ATOM 4319 C C . ASP B 1 170 ? -5.551 10.906 25.062 1 98.75 170 ASP B C 1
ATOM 4321 O O . ASP B 1 170 ? -5.008 10.508 26.094 1 98.75 170 ASP B O 1
ATOM 4325 N N . ILE B 1 171 ? -6.52 11.805 25.062 1 98.88 171 ILE B N 1
ATOM 4326 C CA . ILE B 1 171 ? -7.023 12.336 26.328 1 98.88 171 ILE B CA 1
ATOM 4327 C C . ILE B 1 171 ? -7.602 11.203 27.172 1 98.88 171 ILE B C 1
ATOM 4329 O O . ILE B 1 171 ? -7.254 11.055 28.344 1 98.88 171 ILE B O 1
ATOM 4333 N N . ALA B 1 172 ? -8.438 10.367 26.578 1 98.81 172 ALA B N 1
ATOM 4334 C CA . ALA B 1 172 ? -9.102 9.297 27.312 1 98.81 172 ALA B CA 1
ATOM 4335 C C . ALA B 1 172 ? -8.094 8.266 27.812 1 98.81 172 ALA B C 1
ATOM 4337 O O . ALA B 1 172 ? -8.273 7.688 28.891 1 98.81 172 ALA B O 1
ATOM 4338 N N . ALA B 1 173 ? -7.09 8.031 27.031 1 98.19 173 ALA B N 1
ATOM 4339 C CA . ALA B 1 173 ? -6.074 7.055 27.406 1 98.19 173 ALA B CA 1
ATOM 4340 C C . ALA B 1 173 ? -5.23 7.57 28.578 1 98.19 173 ALA B C 1
ATOM 4342 O O . ALA B 1 173 ? -4.879 6.805 29.484 1 98.19 173 ALA B O 1
ATOM 4343 N N . HIS B 1 174 ? -4.891 8.844 28.609 1 98 174 HIS B N 1
ATOM 4344 C CA . HIS B 1 174 ? -4.031 9.422 29.641 1 98 174 HIS B CA 1
ATOM 4345 C C . HIS B 1 174 ? -4.836 9.789 30.875 1 98 174 HIS B C 1
ATOM 4347 O O . HIS B 1 174 ? -4.301 9.781 32 1 98 174 HIS B O 1
ATOM 4353 N N . PHE B 1 175 ? -6.113 10.156 30.672 1 98.44 175 PHE B N 1
ATOM 4354 C CA . PHE B 1 175 ? -6.992 10.586 31.75 1 98.44 175 PHE B CA 1
ATOM 4355 C C . PHE B 1 175 ? -8.328 9.852 31.688 1 98.44 175 PHE B C 1
ATOM 4357 O O . PHE B 1 175 ? -9.359 10.461 31.422 1 98.44 175 PHE B O 1
ATOM 4364 N N . PRO B 1 176 ? -8.281 8.594 32.094 1 97.94 176 PRO B N 1
ATOM 4365 C CA . PRO B 1 176 ? -9.461 7.742 31.906 1 97.94 176 PRO B CA 1
ATOM 4366 C C . PRO B 1 176 ? -10.656 8.195 32.75 1 97.94 176 PRO B C 1
ATOM 4368 O O . PRO B 1 176 ? -11.781 7.766 32.5 1 97.94 176 PRO B O 1
ATOM 4371 N N . GLU B 1 177 ? -10.445 9.023 33.719 1 98 177 GLU B N 1
ATOM 4372 C CA . GLU B 1 177 ? -11.523 9.484 34.562 1 98 177 GLU B CA 1
ATOM 4373 C C . GLU B 1 177 ? -12.305 10.625 33.938 1 98 177 GLU B C 1
ATOM 4375 O O . GLU B 1 177 ? -13.398 10.969 34.375 1 98 177 GLU B O 1
ATOM 4380 N N . LYS B 1 178 ? -11.836 11.266 32.906 1 98.62 178 LYS B N 1
ATOM 4381 C CA . LYS B 1 178 ? -12.477 12.414 32.281 1 98.62 178 LYS B CA 1
ATOM 4382 C C . LYS B 1 178 ? -13.562 11.969 31.297 1 98.62 178 LYS B C 1
ATOM 4384 O O . LYS B 1 178 ? -13.492 10.867 30.75 1 98.62 178 LYS B O 1
ATOM 4389 N N . LYS B 1 179 ? -14.516 12.773 31.156 1 98.75 179 LYS B N 1
ATOM 4390 C CA . LYS B 1 179 ? -15.562 12.555 30.172 1 98.75 179 LYS B CA 1
ATOM 4391 C C . LYS B 1 179 ? -15.25 13.273 28.859 1 98.75 179 LYS B C 1
ATOM 4393 O O . LYS B 1 179 ? -15.188 14.508 28.812 1 98.75 179 LYS B O 1
ATOM 4398 N N . VAL B 1 180 ? -15.047 12.555 27.828 1 98.88 180 VAL B N 1
ATOM 4399 C CA . VAL B 1 180 ? -14.719 13.109 26.516 1 98.88 180 VAL B CA 1
ATOM 4400 C C . VAL B 1 180 ? -15.867 12.867 25.547 1 98.88 180 VAL B C 1
ATOM 4402 O O . VAL B 1 180 ? -16.375 11.758 25.453 1 98.88 180 VAL B O 1
ATOM 4405 N N . THR B 1 181 ? -16.312 13.883 24.844 1 98.88 181 THR B N 1
ATOM 4406 C CA . THR B 1 181 ? -17.359 13.805 23.844 1 98.88 181 THR B CA 1
ATOM 4407 C C . THR B 1 181 ? -16.875 14.367 22.5 1 98.88 181 THR B C 1
ATOM 4409 O O . THR B 1 181 ? -16.359 15.477 22.453 1 98.88 181 THR B O 1
ATOM 4412 N N . ILE B 1 182 ? -17.047 13.578 21.422 1 98.75 182 ILE B N 1
ATOM 4413 C CA . ILE B 1 182 ? -16.812 14.055 20.062 1 98.75 182 ILE B CA 1
ATOM 4414 C C . ILE B 1 182 ? -18.141 14.438 19.422 1 98.75 182 ILE B C 1
ATOM 4416 O O . ILE B 1 182 ? -19.125 13.688 19.516 1 98.75 182 ILE B O 1
ATOM 4420 N N . ILE B 1 183 ? -18.172 15.578 18.828 1 98.38 183 ILE B N 1
ATOM 4421 C CA . ILE B 1 183 ? -19.344 15.93 18.031 1 98.38 183 ILE B CA 1
ATOM 4422 C C . ILE B 1 183 ? -18.938 16.203 16.594 1 98.38 183 ILE B C 1
ATOM 4424 O O . ILE B 1 183 ? -17.891 16.797 16.344 1 98.38 183 ILE B O 1
ATOM 4428 N N . ASP B 1 184 ? -19.688 15.703 15.672 1 97.31 184 ASP B N 1
ATOM 4429 C CA . ASP B 1 184 ? -19.453 15.922 14.25 1 97.31 184 ASP B CA 1
ATOM 4430 C C . ASP B 1 184 ? -20.781 16.016 13.484 1 97.31 184 ASP B C 1
ATOM 4432 O O . ASP B 1 184 ? -21.734 15.297 13.781 1 97.31 184 ASP B O 1
ATOM 4436 N N . GLY B 1 185 ? -20.797 16.906 12.484 1 95.69 185 GLY B N 1
ATOM 4437 C CA . GLY B 1 185 ? -22.016 17.141 11.711 1 95.69 185 GLY B CA 1
ATOM 4438 C C . GLY B 1 185 ? -22.312 16.016 10.742 1 95.69 185 GLY B C 1
ATOM 4439 O O . GLY B 1 185 ? -23.453 15.867 10.281 1 95.69 185 GLY B O 1
ATOM 4440 N N . HIS B 1 186 ? -21.359 15.227 10.398 1 94.5 186 HIS B N 1
ATOM 4441 C CA . HIS B 1 186 ? -21.562 14.117 9.477 1 94.5 186 HIS B CA 1
ATOM 4442 C C . HIS B 1 186 ? -22.172 12.914 10.188 1 94.5 186 HIS B C 1
ATOM 4444 O O . HIS B 1 186 ? -22.109 12.82 11.422 1 94.5 186 HIS B O 1
ATOM 4450 N N . ASP B 1 187 ? -22.641 11.977 9.438 1 93.38 187 ASP B N 1
ATOM 4451 C CA . ASP B 1 187 ? -23.344 10.82 10 1 93.38 187 ASP B CA 1
ATOM 4452 C C . ASP B 1 187 ? -22.344 9.727 10.391 1 93.38 187 ASP B C 1
ATOM 4454 O O . ASP B 1 187 ? -22.734 8.727 11.008 1 93.38 187 ASP B O 1
ATOM 4458 N N . ARG B 1 188 ? -21.141 9.875 10.016 1 93.44 188 ARG B N 1
ATOM 4459 C CA . ARG B 1 188 ? -20.094 8.93 10.391 1 93.44 188 ARG B CA 1
ATOM 4460 C C . ARG B 1 188 ? -18.781 9.648 10.695 1 93.44 188 ARG B C 1
ATOM 4462 O O . ARG B 1 188 ? -18.578 10.781 10.25 1 93.44 188 ARG B O 1
ATOM 4469 N N . LEU B 1 189 ? -18 9.031 11.562 1 95.06 189 LEU B N 1
ATOM 4470 C 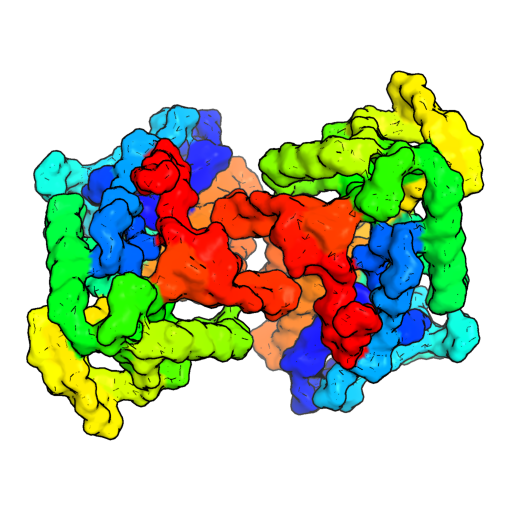CA . LEU B 1 189 ? -16.656 9.539 11.812 1 95.06 189 LEU B CA 1
ATOM 4471 C C . LEU B 1 189 ? -15.773 9.398 10.57 1 95.06 189 LEU B C 1
ATOM 4473 O O . LEU B 1 189 ? -15.977 8.484 9.766 1 95.06 189 LEU B O 1
ATOM 4477 N N . LEU B 1 190 ? -14.641 10.211 10.352 1 91.56 190 LEU B N 1
ATOM 4478 C CA . LEU B 1 190 ? -13.633 10.18 9.297 1 91.56 190 LEU B CA 1
ATOM 4479 C C . LEU B 1 190 ? -14.281 10.25 7.922 1 91.56 190 LEU B C 1
ATOM 4481 O O . LEU B 1 190 ? -13.648 9.906 6.918 1 91.56 190 LEU B O 1
ATOM 4485 N N . SER B 1 191 ? -15.047 11.008 7.562 1 71 191 SER B N 1
ATOM 4486 C CA . SER B 1 191 ? -15.82 11.117 6.332 1 71 191 SER B CA 1
ATOM 4487 C C . SER B 1 191 ? -15.023 10.617 5.133 1 71 191 SER B C 1
ATOM 4489 O O . SER B 1 191 ? -15.281 11.016 3.996 1 71 191 SER B O 1
ATOM 4491 N N . ALA B 1 192 ? -14.211 9.562 5.223 1 67.06 192 ALA B N 1
ATOM 4492 C CA . ALA B 1 192 ? -13.461 9.086 4.062 1 67.06 192 ALA B CA 1
ATOM 4493 C C . ALA B 1 192 ? -14.188 7.934 3.377 1 67.06 192 ALA B C 1
ATOM 4495 O O . ALA B 1 192 ? -14.695 7.031 4.043 1 67.06 192 ALA B O 1
ATOM 4496 N N . ASN B 1 193 ? -14.281 8.07 2.086 1 66.38 193 ASN B N 1
ATOM 4497 C CA . ASN B 1 193 ? -14.977 7.078 1.276 1 66.38 193 ASN B CA 1
ATOM 4498 C C . ASN B 1 193 ? -14.086 5.867 0.998 1 66.38 193 ASN B C 1
ATOM 4500 O O . ASN B 1 193 ? -14.531 4.887 0.402 1 66.38 193 ASN B O 1
ATOM 4504 N N . ASN B 1 194 ? -12.953 5.82 1.507 1 84.44 194 ASN B N 1
ATOM 4505 C CA . ASN B 1 194 ? -12.031 4.75 1.138 1 84.44 194 ASN B CA 1
ATOM 4506 C C . ASN B 1 194 ? -11.688 3.869 2.336 1 84.44 194 ASN B C 1
ATOM 4508 O O . ASN B 1 194 ? -10.633 3.234 2.361 1 84.44 194 ASN B O 1
ATOM 4512 N N . LEU B 1 195 ? -12.648 3.898 3.365 1 90.94 195 LEU B N 1
ATOM 4513 C CA . LEU B 1 195 ? -12.453 3.045 4.535 1 90.94 195 LEU B CA 1
ATOM 4514 C C . LEU B 1 195 ? -13.516 1.948 4.582 1 90.94 195 LEU B C 1
ATOM 4516 O O . LEU B 1 195 ? -14.672 2.184 4.246 1 90.94 195 LEU B O 1
ATOM 4520 N N . LEU B 1 196 ? -13.133 0.781 5.039 1 91.12 196 LEU B N 1
ATOM 4521 C CA . LEU B 1 196 ? -14.016 -0.379 5.117 1 91.12 196 LEU B CA 1
ATOM 4522 C C . LEU B 1 196 ? -14.953 -0.27 6.312 1 91.12 196 LEU B C 1
ATOM 4524 O O . LEU B 1 196 ? -14.617 0.361 7.316 1 91.12 196 LEU B O 1
ATOM 4528 N N . GLU B 1 197 ? -16.141 -0.916 6.199 1 93.19 197 GLU B N 1
ATOM 4529 C CA . GLU B 1 197 ? -17.094 -0.962 7.309 1 93.19 197 GLU B CA 1
ATOM 4530 C C . GLU B 1 197 ? -16.453 -1.56 8.555 1 93.19 197 GLU B C 1
ATOM 4532 O O . GLU B 1 197 ? -16.734 -1.126 9.68 1 93.19 197 GLU B O 1
ATOM 4537 N N . LYS B 1 198 ? -15.617 -2.555 8.336 1 93.69 198 LYS B N 1
ATOM 4538 C CA . LYS B 1 198 ? -14.914 -3.186 9.453 1 93.69 198 LYS B CA 1
ATOM 4539 C C . LYS B 1 198 ? -14.062 -2.174 10.211 1 93.69 198 LYS B C 1
ATOM 4541 O O . LYS B 1 198 ? -13.914 -2.27 11.43 1 93.69 198 LYS B O 1
ATOM 4546 N N . PHE B 1 199 ? -13.5 -1.254 9.547 1 96.19 199 PHE B N 1
ATOM 4547 C CA . PHE B 1 199 ? -12.711 -0.203 10.18 1 96.19 199 PHE B CA 1
ATOM 4548 C C . PHE B 1 199 ? -13.57 0.619 11.133 1 96.19 199 PHE B C 1
ATOM 4550 O O . PHE B 1 199 ? -13.195 0.837 12.289 1 96.19 199 PHE B O 1
ATOM 4557 N N . PHE B 1 200 ? -14.703 1.016 10.664 1 95.75 200 PHE B N 1
ATOM 4558 C CA . PHE B 1 200 ? -15.609 1.845 11.453 1 95.75 200 PHE B CA 1
ATOM 4559 C C . PHE B 1 200 ? -16.125 1.079 12.672 1 95.75 200 PHE B C 1
ATOM 4561 O O . PHE B 1 200 ? -16.25 1.644 13.758 1 95.75 200 PHE B O 1
ATOM 4568 N N . THR B 1 201 ? -16.438 -0.201 12.438 1 96.19 201 THR B N 1
ATOM 4569 C CA . THR B 1 201 ? -16.875 -1.034 13.547 1 96.19 201 THR B CA 1
ATOM 4570 C C . THR B 1 201 ? -15.797 -1.103 14.633 1 96.19 201 THR B C 1
ATOM 4572 O O . THR B 1 201 ? -16.094 -0.933 15.812 1 96.19 201 THR B O 1
ATOM 4575 N N . LYS B 1 202 ? -14.617 -1.29 14.172 1 96.69 202 LYS B N 1
ATOM 4576 C CA . LYS B 1 202 ? -13.508 -1.373 15.125 1 96.69 202 LYS B CA 1
ATOM 4577 C C . LYS B 1 202 ? -13.266 -0.028 15.805 1 96.69 202 LYS B C 1
ATOM 4579 O O . LYS B 1 202 ? -12.891 0.022 16.969 1 96.69 202 LYS B O 1
ATOM 4584 N N . LEU B 1 203 ? -13.367 1.025 15.062 1 97.44 203 LEU B N 1
ATOM 4585 C CA . LEU B 1 203 ? -13.211 2.365 15.617 1 97.44 203 LEU B CA 1
ATOM 4586 C C . LEU B 1 203 ? -14.258 2.627 16.703 1 97.44 203 LEU B C 1
ATOM 4588 O O . LEU B 1 203 ? -13.922 3.086 17.797 1 97.44 203 LEU B O 1
ATOM 4592 N N . THR B 1 204 ? -15.477 2.283 16.406 1 96.69 204 THR B N 1
ATOM 4593 C CA . THR B 1 204 ? -16.562 2.479 17.359 1 96.69 204 THR B CA 1
ATOM 4594 C C . THR B 1 204 ? -16.312 1.677 18.625 1 96.69 204 THR B C 1
ATOM 4596 O O . THR B 1 204 ? -16.469 2.199 19.734 1 96.69 204 THR B O 1
ATOM 4599 N N . ASN B 1 205 ? -15.922 0.479 18.438 1 97.5 205 ASN B N 1
ATOM 4600 C CA . ASN B 1 205 ? -15.625 -0.366 19.578 1 97.5 205 ASN B CA 1
ATOM 4601 C C . ASN B 1 205 ? -14.492 0.21 20.422 1 97.5 205 ASN B C 1
ATOM 4603 O O . ASN B 1 205 ? -14.555 0.198 21.656 1 97.5 205 ASN B O 1
ATOM 4607 N N . SER B 1 206 ? -13.477 0.671 19.75 1 97.75 206 SER B N 1
ATOM 4608 C CA . SER B 1 206 ? -12.328 1.229 20.453 1 97.75 206 SER B CA 1
ATOM 4609 C C . SER B 1 206 ? -12.703 2.486 21.219 1 97.75 206 SER B C 1
ATOM 4611 O O . SER B 1 206 ? -12.258 2.68 22.359 1 97.75 206 SER B O 1
ATOM 4613 N N . LEU B 1 207 ? -13.484 3.336 20.641 1 98.25 207 LEU B N 1
ATOM 4614 C CA . LEU B 1 207 ? -13.938 4.551 21.312 1 98.25 207 LEU B CA 1
ATOM 4615 C C . LEU B 1 207 ? -14.805 4.211 22.516 1 98.25 207 LEU B C 1
ATOM 4617 O O . LEU B 1 207 ? -14.703 4.855 23.562 1 98.25 207 LEU B O 1
ATOM 4621 N N . ASN B 1 208 ? -15.641 3.17 22.375 1 97.94 208 ASN B N 1
ATOM 4622 C CA . ASN B 1 208 ? -16.469 2.709 23.484 1 97.94 208 ASN B CA 1
ATOM 4623 C C . ASN B 1 208 ? -15.617 2.182 24.641 1 97.94 208 ASN B C 1
ATOM 4625 O O . ASN B 1 208 ? -15.914 2.439 25.797 1 97.94 208 ASN B O 1
ATOM 4629 N N . GLU B 1 209 ? -14.625 1.451 24.25 1 97.69 209 GLU B N 1
ATOM 4630 C CA . GLU B 1 209 ? -13.727 0.916 25.266 1 97.69 209 GLU B CA 1
ATOM 4631 C C . GLU B 1 209 ? -13.039 2.037 26.047 1 97.69 209 GLU B C 1
ATOM 4633 O O . GLU B 1 209 ? -12.75 1.891 27.234 1 97.69 209 GLU B O 1
ATOM 4638 N N . LEU B 1 210 ? -12.844 3.16 25.406 1 98.19 210 LEU B N 1
ATOM 4639 C CA . LEU B 1 210 ? -12.211 4.32 26.031 1 98.19 210 LEU B CA 1
ATOM 4640 C C . LEU B 1 210 ? -13.25 5.227 26.672 1 98.19 210 LEU B C 1
ATOM 4642 O O . LEU B 1 210 ? -12.906 6.289 27.203 1 98.19 210 LEU B O 1
ATOM 4646 N N . LYS B 1 211 ? -14.508 4.848 26.516 1 98.5 211 LYS B N 1
ATOM 4647 C CA . LYS B 1 211 ? -15.633 5.559 27.109 1 98.5 211 LYS B CA 1
ATOM 4648 C C . LYS B 1 211 ? -15.773 6.961 26.531 1 98.5 211 LYS B C 1
ATOM 4650 O O . LYS B 1 211 ? -16.062 7.918 27.25 1 98.5 211 LYS B O 1
ATOM 4655 N N . ILE B 1 212 ? -15.539 7.086 25.281 1 98.81 212 ILE B N 1
ATOM 4656 C CA . ILE B 1 212 ? -15.703 8.352 24.578 1 98.81 212 ILE B CA 1
ATOM 4657 C C . ILE B 1 212 ? -17.109 8.422 23.969 1 98.81 212 ILE B C 1
ATOM 4659 O O . ILE B 1 212 ? -17.516 7.52 23.234 1 98.81 212 ILE B O 1
ATOM 4663 N N . ASP B 1 213 ? -17.812 9.453 24.297 1 98.62 213 ASP B N 1
ATOM 4664 C CA . ASP B 1 213 ? -19.125 9.68 23.688 1 98.62 213 ASP B CA 1
ATOM 4665 C C . ASP B 1 213 ? -19 10.289 22.297 1 98.62 213 ASP B C 1
ATOM 4667 O O . ASP B 1 213 ? -18.141 11.156 22.078 1 98.62 213 ASP B O 1
ATOM 4671 N N . VAL B 1 214 ? -19.875 9.789 21.391 1 98.56 214 VAL B N 1
ATOM 4672 C CA . VAL B 1 214 ? -19.844 10.289 20.016 1 98.56 214 VAL B CA 1
ATOM 4673 C C . VAL B 1 214 ? -21.234 10.758 19.594 1 98.56 214 VAL B C 1
ATOM 4675 O O . VAL B 1 214 ? -22.203 10 19.688 1 98.56 214 VAL B O 1
ATOM 4678 N N . ILE B 1 215 ? -21.312 12 19.219 1 98.25 215 ILE B N 1
ATOM 4679 C CA . ILE B 1 215 ? -22.547 12.594 18.688 1 98.25 215 ILE B CA 1
ATOM 4680 C C . ILE B 1 215 ? -22.375 12.906 17.203 1 98.25 215 ILE B C 1
ATOM 4682 O O . ILE B 1 215 ? -21.594 13.789 16.844 1 98.25 215 ILE B O 1
ATOM 4686 N N . LEU B 1 216 ? -23.141 12.219 16.375 1 96.88 216 LEU B N 1
ATOM 4687 C CA . LEU B 1 216 ? -23.031 12.375 14.922 1 96.88 216 LEU B CA 1
ATOM 4688 C C . LEU B 1 216 ? -24.297 13.008 14.352 1 96.88 216 LEU B C 1
ATOM 4690 O O . LEU B 1 216 ? -25.359 12.977 14.984 1 96.88 216 LEU B O 1
ATOM 4694 N N . GLY B 1 217 ? -24.125 13.633 13.219 1 96.31 217 GLY B N 1
ATOM 4695 C CA . GLY B 1 217 ? -25.266 14.219 12.531 1 96.31 217 GLY B CA 1
ATOM 4696 C C . GLY B 1 217 ? -25.766 15.492 13.18 1 96.31 217 GLY B C 1
ATOM 4697 O O . GLY B 1 217 ? -26.891 15.93 12.914 1 96.31 217 GLY B O 1
ATOM 4698 N N . GLU B 1 218 ? -25.047 16.031 14.148 1 97 218 GLU B N 1
ATOM 4699 C CA . GLU B 1 218 ? -25.391 17.266 14.852 1 97 218 GLU B CA 1
ATOM 4700 C C . GLU B 1 218 ? -24.25 18.266 14.812 1 97 218 GLU B C 1
ATOM 4702 O O . GLU B 1 218 ? -23.078 17.891 14.891 1 97 218 GLU B O 1
ATOM 4707 N N . THR B 1 219 ? -24.594 19.516 14.602 1 96.88 219 THR B N 1
ATOM 4708 C CA . THR B 1 219 ? -23.625 20.594 14.656 1 96.88 219 THR B CA 1
ATOM 4709 C C . THR B 1 219 ? -23.922 21.531 15.828 1 96.88 219 THR B C 1
ATOM 4711 O O . THR B 1 219 ? -25.047 21.531 16.344 1 96.88 219 THR B O 1
ATOM 4714 N N . LEU B 1 220 ? -22.922 22.188 16.297 1 97.44 220 LEU B N 1
ATOM 4715 C CA . LEU B 1 220 ? -23.156 23.219 17.297 1 97.44 220 LEU B CA 1
ATOM 4716 C C . LEU B 1 220 ? -23.859 24.422 16.672 1 97.44 220 LEU B C 1
ATOM 4718 O O . LEU B 1 220 ? -23.547 24.812 15.539 1 97.44 220 LEU B O 1
ATOM 4722 N N . GLU B 1 221 ? -24.703 25.016 17.375 1 96.62 221 GLU B N 1
ATOM 4723 C CA . GLU B 1 221 ? -25.328 26.25 16.906 1 96.62 221 GLU B CA 1
ATOM 4724 C C . GLU B 1 221 ? -24.328 27.391 16.828 1 96.62 221 GLU B C 1
ATOM 4726 O O . GLU B 1 221 ? -24.391 28.219 15.922 1 96.62 221 GLU B O 1
ATOM 4731 N N . GLU B 1 222 ? -23.469 27.344 17.781 1 94.31 222 GLU B N 1
ATOM 4732 C CA . GLU B 1 222 ? -22.375 28.312 17.781 1 94.31 222 GLU B CA 1
ATOM 4733 C C . GLU B 1 222 ? -21.141 27.766 17.062 1 94.31 222 GLU B C 1
ATOM 4735 O O . GLU B 1 222 ? -20.703 26.656 17.344 1 94.31 222 GLU B O 1
ATOM 4740 N N . ARG B 1 223 ? -20.688 28.594 16.125 1 92.94 223 ARG B N 1
ATOM 4741 C CA . ARG B 1 223 ? -19.469 28.188 15.406 1 92.94 223 ARG B CA 1
ATOM 4742 C C . ARG B 1 223 ? -18.219 28.531 16.203 1 92.94 223 ARG B C 1
ATOM 4744 O O . ARG B 1 223 ? -18.016 29.688 16.578 1 92.94 223 ARG B O 1
ATOM 4751 N N . LEU B 1 224 ? -17.453 27.547 16.469 1 95.38 224 LEU B N 1
ATOM 4752 C CA . LEU B 1 224 ? -16.172 27.766 17.109 1 95.38 224 LEU B CA 1
ATOM 4753 C C . LEU B 1 224 ? -15.078 28.016 16.078 1 95.38 224 LEU B C 1
ATOM 4755 O O . LEU B 1 224 ? -15.055 27.375 15.023 1 95.38 224 LEU B O 1
ATOM 4759 N N . THR B 1 225 ? -14.172 28.969 16.359 1 95.19 225 THR B N 1
ATOM 4760 C CA . THR B 1 225 ? -13.086 29.266 15.445 1 95.19 225 THR B CA 1
ATOM 4761 C C . THR B 1 225 ? -11.734 28.953 16.078 1 95.19 225 THR B C 1
ATOM 4763 O O . THR B 1 225 ? -10.703 29 15.414 1 95.19 225 THR B O 1
ATOM 4766 N N . GLU B 1 226 ? -11.742 28.641 17.312 1 96.88 226 GLU B N 1
ATOM 4767 C CA . GLU B 1 226 ? -10.562 28.266 18.094 1 96.88 226 GLU B CA 1
ATOM 4768 C C . GLU B 1 226 ? -10.953 27.453 19.328 1 96.88 226 GLU B C 1
ATOM 4770 O O . GLU B 1 226 ? -12.133 27.25 19.594 1 96.88 226 GLU B O 1
ATOM 4775 N N . ASN B 1 227 ? -9.977 26.922 20.016 1 98.19 227 ASN B N 1
ATOM 4776 C CA . ASN B 1 227 ? -10.242 26.281 21.297 1 98.19 227 ASN B CA 1
ATOM 4777 C C . ASN B 1 227 ? -10.859 27.266 22.297 1 98.19 227 ASN B C 1
ATOM 4779 O O . ASN B 1 227 ? -10.555 28.453 22.266 1 98.19 227 ASN B O 1
ATOM 4783 N N . ARG B 1 228 ? -11.719 26.719 23.109 1 98.19 228 ARG B N 1
ATOM 4784 C CA . ARG B 1 228 ? -12.281 27.5 24.203 1 98.19 228 ARG B CA 1
ATOM 4785 C C . ARG B 1 228 ? -12 26.828 25.547 1 98.19 228 ARG B C 1
ATOM 4787 O O . ARG B 1 228 ? -12.211 25.625 25.719 1 98.19 228 ARG B O 1
ATOM 4794 N N . PHE B 1 229 ? -11.5 27.703 26.5 1 98.25 229 PHE B N 1
ATOM 4795 C CA . PHE B 1 229 ? -11.109 27.172 27.812 1 98.25 229 PHE B CA 1
ATOM 4796 C C . PHE B 1 229 ? -11.992 27.75 28.906 1 98.25 229 PHE B C 1
ATOM 4798 O O . PHE B 1 229 ? -11.492 28.344 29.859 1 98.25 229 PHE B O 1
ATOM 4805 N N . GLU B 1 230 ? -13.297 27.578 28.703 1 97.5 230 GLU B N 1
ATOM 4806 C CA . GLU B 1 230 ? -14.305 28 29.672 1 97.5 230 GLU B CA 1
ATOM 4807 C C . GLU B 1 230 ? -15.492 27.047 29.703 1 97.5 230 GLU B C 1
ATOM 4809 O O . GLU B 1 230 ? -15.836 26.453 28.672 1 97.5 230 GLU B O 1
ATOM 4814 N N . LYS B 1 231 ? -16.062 26.906 30.906 1 98.06 231 LYS B N 1
ATOM 4815 C CA . LYS B 1 231 ? -17.266 26.062 31.047 1 98.06 231 LYS B CA 1
ATOM 4816 C C . LYS B 1 231 ? -18.438 26.656 30.266 1 98.06 231 LYS B C 1
ATOM 4818 O O . LYS B 1 231 ? -18.734 27.844 30.375 1 98.06 231 LYS B O 1
ATOM 4823 N N . ARG B 1 232 ? -19 25.812 29.453 1 97.25 232 ARG B N 1
ATOM 4824 C CA . ARG B 1 232 ? -20.109 26.25 28.609 1 97.25 232 ARG B CA 1
ATOM 4825 C C . ARG B 1 232 ? -21.156 25.156 28.469 1 97.25 232 ARG B C 1
ATOM 4827 O O . ARG B 1 232 ? -20.844 23.969 28.641 1 97.25 232 ARG B O 1
ATOM 4834 N N . VAL B 1 233 ? -22.344 25.625 28.281 1 97.69 233 VAL B N 1
ATOM 4835 C CA . VAL B 1 233 ? -23.406 24.75 27.781 1 97.69 233 VAL B CA 1
ATOM 4836 C C . VAL B 1 233 ? -23.734 25.094 26.344 1 97.69 233 VAL B C 1
ATOM 4838 O O . VAL B 1 233 ? -24.219 26.188 26.047 1 97.69 233 VAL B O 1
ATOM 4841 N N . LEU B 1 234 ? -23.422 24.188 25.469 1 97.69 234 LEU B N 1
ATOM 4842 C CA . LEU B 1 234 ? -23.609 24.438 24.047 1 97.69 234 LEU B CA 1
ATOM 4843 C C . LEU B 1 234 ? -24.781 23.641 23.5 1 97.69 234 LEU B C 1
ATOM 4845 O O . LEU B 1 234 ? -25.016 22.5 23.906 1 97.69 234 LEU B O 1
ATOM 4849 N N . ARG B 1 235 ? -25.516 24.25 22.625 1 97.31 235 ARG B N 1
ATOM 4850 C CA . ARG B 1 235 ? -26.672 23.609 22.016 1 97.31 235 ARG B CA 1
ATOM 4851 C C . ARG B 1 235 ? -26.344 23.109 20.609 1 97.31 235 ARG B C 1
ATOM 4853 O O . ARG B 1 235 ? -25.672 23.812 19.844 1 97.31 235 ARG B O 1
ATOM 4860 N N . THR B 1 236 ? -26.859 21.953 20.25 1 97.69 236 THR B N 1
ATOM 4861 C CA . THR B 1 236 ? -26.656 21.391 18.906 1 97.69 236 THR B CA 1
ATOM 4862 C C . THR B 1 236 ? -27.812 21.781 17.984 1 97.69 236 THR B C 1
ATOM 4864 O O . THR B 1 236 ? -28.812 22.312 18.438 1 97.69 236 THR B O 1
ATOM 4867 N N . SER B 1 237 ? -27.688 21.531 16.781 1 97.06 237 SER B N 1
ATOM 4868 C CA . SER B 1 237 ? -28.688 21.797 15.742 1 97.06 237 SER B CA 1
ATOM 4869 C C . SER B 1 237 ? -29.969 21 15.992 1 97.06 237 SER B C 1
ATOM 4871 O O . SER B 1 237 ? -31.031 21.375 15.5 1 97.06 237 SER B O 1
ATOM 4873 N N . LYS B 1 238 ? -29.875 19.938 16.766 1 96.94 238 LYS B N 1
ATOM 4874 C CA . LYS B 1 238 ? -31.062 19.125 17.047 1 96.94 238 LYS B CA 1
ATOM 4875 C C . LYS B 1 238 ? -31.594 19.391 18.453 1 96.94 238 LYS B C 1
ATOM 4877 O O . LYS B 1 238 ? -32.438 18.656 18.953 1 96.94 238 LYS B O 1
ATOM 4882 N N . GLY B 1 239 ? -31.031 20.266 19.125 1 96.88 239 GLY B N 1
ATOM 4883 C CA . GLY B 1 239 ? -31.578 20.734 20.391 1 96.88 239 GLY B CA 1
ATOM 4884 C C . GLY B 1 239 ? -30.906 20.109 21.609 1 96.88 239 GLY B C 1
ATOM 4885 O O . GLY B 1 239 ? -31.234 20.438 22.75 1 96.88 239 GLY B O 1
ATOM 4886 N N . ARG B 1 240 ? -29.859 19.328 21.359 1 97 240 ARG B N 1
ATOM 4887 C CA . ARG B 1 240 ? -29.125 18.719 22.453 1 97 240 ARG B CA 1
ATOM 4888 C C . ARG B 1 240 ? -28.25 19.75 23.156 1 97 240 ARG B C 1
ATOM 4890 O O . ARG B 1 240 ? -27.609 20.578 22.516 1 97 240 ARG B O 1
ATOM 4897 N N . GLU B 1 241 ? -28.297 19.75 24.516 1 97.62 241 GLU B N 1
ATOM 4898 C CA . GLU B 1 241 ? -27.391 20.578 25.297 1 97.62 241 GLU B CA 1
ATOM 4899 C C . GLU B 1 241 ? -26.188 19.766 25.766 1 97.62 241 GLU B C 1
ATOM 4901 O O . GLU B 1 241 ? -26.344 18.688 26.344 1 97.62 241 GLU B O 1
ATOM 4906 N N . ILE B 1 242 ? -25.031 20.297 25.531 1 97.75 242 ILE B N 1
ATOM 4907 C CA . ILE B 1 242 ? -23.797 19.641 25.938 1 97.75 242 ILE B CA 1
ATOM 4908 C C . ILE B 1 242 ? -23.016 20.547 26.891 1 97.75 242 ILE B C 1
ATOM 4910 O O . ILE B 1 242 ? -22.562 21.625 26.516 1 97.75 242 ILE B O 1
ATOM 4914 N N . GLU B 1 243 ? -22.875 20.109 28.109 1 98.25 243 GLU B N 1
ATOM 4915 C CA . GLU B 1 243 ? -22.016 20.812 29.078 1 98.25 243 GLU B CA 1
ATOM 4916 C C . GLU B 1 243 ? -20.578 20.328 28.984 1 98.25 243 GLU B C 1
ATOM 4918 O O . GLU B 1 243 ? -20.312 19.125 28.938 1 98.25 243 GLU B O 1
ATOM 4923 N N . SER B 1 244 ? -19.672 21.281 28.938 1 98.38 244 SER B N 1
ATOM 4924 C CA . SER B 1 244 ? -18.25 20.938 28.938 1 98.38 244 SER B CA 1
ATOM 4925 C C . SER B 1 244 ? -17.406 22.031 29.578 1 98.38 244 SER B C 1
ATOM 4927 O O . SER B 1 244 ? -17.797 23.203 29.578 1 98.38 244 SER B O 1
ATOM 4929 N N . ASP B 1 245 ? -16.328 21.625 30.172 1 98.81 245 ASP B N 1
ATOM 4930 C CA . ASP B 1 245 ? -15.391 22.562 30.797 1 98.81 245 ASP B CA 1
ATOM 4931 C C . ASP B 1 245 ? -14.539 23.281 29.75 1 98.81 245 ASP B C 1
ATOM 4933 O O . ASP B 1 245 ? -14.188 24.453 29.938 1 98.81 245 ASP B O 1
ATOM 4937 N N . ILE B 1 246 ? -14.133 22.578 28.734 1 98.81 246 ILE B N 1
ATOM 4938 C CA . ILE B 1 246 ? -13.375 23.156 27.625 1 98.81 246 ILE B CA 1
ATOM 4939 C C . ILE B 1 246 ? -13.867 22.562 26.297 1 98.81 246 ILE B C 1
ATOM 4941 O O . ILE B 1 246 ? -14.5 21.516 26.281 1 98.81 246 ILE B O 1
ATOM 4945 N N . GLN B 1 247 ? -13.68 23.266 25.234 1 98.81 247 GLN B N 1
ATOM 4946 C CA . GLN B 1 247 ? -14.008 22.875 23.859 1 98.81 247 GLN B CA 1
ATOM 4947 C C . GLN B 1 247 ? -12.766 22.906 22.969 1 98.81 247 GLN B C 1
ATOM 4949 O O . GLN B 1 247 ? -12.164 23.969 22.766 1 98.81 247 GLN B O 1
ATOM 4954 N N . LEU B 1 248 ? -12.375 21.766 22.516 1 98.81 248 LEU B N 1
ATOM 4955 C CA . LEU B 1 248 ? -11.25 21.641 21.594 1 98.81 248 LEU B CA 1
ATOM 4956 C C . LEU B 1 248 ? -11.742 21.562 20.156 1 98.81 248 LEU B C 1
ATOM 4958 O O . LEU B 1 248 ? -12.453 20.609 19.797 1 98.81 248 LEU B O 1
ATOM 4962 N N . LEU B 1 249 ? -11.359 22.562 19.391 1 98.62 249 LEU B N 1
ATOM 4963 C CA . LEU B 1 249 ? -11.773 22.594 18 1 98.62 249 LEU B CA 1
ATOM 4964 C C . LEU B 1 249 ? -10.82 21.781 17.125 1 98.62 249 LEU B C 1
ATOM 4966 O O . LEU B 1 249 ? -9.633 22.094 17.016 1 98.62 249 LEU B O 1
ATOM 4970 N N . CYS B 1 250 ? -11.32 20.719 16.578 1 97.94 250 CYS B N 1
ATOM 4971 C CA . CYS B 1 250 ? -10.57 19.875 15.641 1 97.94 250 CYS B CA 1
ATOM 4972 C C . CYS B 1 250 ? -11.172 19.953 14.242 1 97.94 250 CYS B C 1
ATOM 4974 O O . CYS B 1 250 ? -11.578 18.922 13.688 1 97.94 250 CYS B O 1
ATOM 4976 N N . ALA B 1 251 ? -11.172 21.094 13.742 1 95.5 251 ALA B N 1
ATOM 4977 C CA . ALA B 1 251 ? -11.688 21.484 12.43 1 95.5 251 ALA B CA 1
ATOM 4978 C C . ALA B 1 251 ? -11.023 22.766 11.938 1 95.5 251 ALA B C 1
ATOM 4980 O O . ALA B 1 251 ? -10.133 23.297 12.602 1 95.5 251 ALA B O 1
ATOM 4981 N N . GLY B 1 252 ? -11.383 23.172 10.805 1 94.31 252 GLY B N 1
ATOM 4982 C CA . GLY B 1 252 ? -10.898 24.438 10.281 1 94.31 252 GLY B CA 1
ATOM 4983 C C . GLY B 1 252 ? -9.789 24.281 9.258 1 94.31 252 GLY B C 1
ATOM 4984 O O . GLY B 1 252 ? -8.961 25.172 9.086 1 94.31 252 GLY B O 1
ATOM 4985 N N . PHE B 1 253 ? -9.75 23.188 8.656 1 94.94 253 PHE B N 1
ATOM 4986 C CA . PHE B 1 253 ? -8.797 22.938 7.582 1 94.94 253 PHE B CA 1
ATOM 4987 C C . PHE B 1 253 ? -8.977 23.938 6.453 1 94.94 253 PHE B C 1
ATOM 4989 O O . PHE B 1 253 ? -10.086 24.156 5.977 1 94.94 253 PHE B O 1
ATOM 4996 N N . SER B 1 254 ? -7.875 24.609 6.062 1 96.44 254 SER B N 1
ATOM 4997 C CA . SER B 1 254 ? -7.906 25.531 4.938 1 96.44 254 SER B CA 1
ATOM 4998 C C . SER B 1 254 ? -6.59 25.531 4.172 1 96.44 254 SER B C 1
ATOM 5000 O O . SER B 1 254 ? -5.535 25.828 4.734 1 96.44 254 SER B O 1
ATOM 5002 N N . PRO B 1 255 ? -6.605 25.188 2.844 1 97.94 255 PRO B N 1
ATOM 5003 C CA . PRO B 1 255 ? -5.379 25.266 2.049 1 97.94 255 PRO B CA 1
ATOM 5004 C C . PRO B 1 255 ? -4.777 26.672 2.016 1 97.94 255 PRO B C 1
ATOM 5006 O O . PRO B 1 255 ? -5.512 27.656 1.964 1 97.94 255 PRO B O 1
ATOM 5009 N N . VAL B 1 256 ? -3.469 26.766 2.07 1 97.56 256 VAL B N 1
ATOM 5010 C CA . VAL B 1 256 ? -2.768 28.047 1.983 1 97.56 256 VAL B CA 1
ATOM 5011 C C . VAL B 1 256 ? -2.424 28.344 0.527 1 97.56 256 VAL B C 1
ATOM 5013 O O . VAL B 1 256 ? -1.31 28.078 0.075 1 97.56 256 VAL B O 1
ATOM 5016 N N . ALA B 1 257 ? -3.371 29 -0.168 1 98.44 257 ALA B N 1
ATOM 5017 C CA . ALA B 1 257 ? -3.281 29.125 -1.621 1 98.44 257 ALA B CA 1
ATOM 5018 C C . ALA B 1 257 ? -3.096 30.578 -2.041 1 98.44 257 ALA B C 1
ATOM 5020 O O . ALA B 1 257 ? -3.248 30.906 -3.219 1 98.44 257 ALA B O 1
ATOM 5021 N N . GLU B 1 258 ? -2.719 31.469 -1.161 1 97.56 258 GLU B N 1
ATOM 5022 C CA . GLU B 1 258 ? -2.709 32.906 -1.405 1 97.56 258 GLU B CA 1
ATOM 5023 C C . GLU B 1 258 ? -1.762 33.25 -2.549 1 97.56 258 GLU B C 1
ATOM 5025 O O . GLU B 1 258 ? -2.076 34.125 -3.377 1 97.56 258 GLU B O 1
ATOM 5030 N N . LEU B 1 259 ? -0.597 32.656 -2.643 1 98.25 259 LEU B N 1
ATOM 5031 C CA . LEU B 1 259 ? 0.381 32.969 -3.686 1 98.25 259 LEU B CA 1
ATOM 5032 C C . LEU B 1 259 ? -0.202 32.688 -5.07 1 98.25 259 LEU B C 1
ATOM 5034 O O . LEU B 1 259 ? -0.029 33.5 -5.988 1 98.25 259 LEU B O 1
ATOM 5038 N N . VAL B 1 260 ? -0.891 31.594 -5.148 1 98.69 260 VAL B N 1
ATOM 5039 C CA . VAL B 1 260 ? -1.468 31.203 -6.43 1 98.69 260 VAL B CA 1
ATOM 5040 C C . VAL B 1 260 ? -2.686 32.062 -6.734 1 98.69 260 VAL B C 1
ATOM 5042 O O . VAL B 1 260 ? -2.908 32.469 -7.883 1 98.69 260 VAL B O 1
ATOM 5045 N N . GLN B 1 261 ? -3.455 32.344 -5.707 1 98.25 261 GLN B N 1
ATOM 5046 C CA . GLN B 1 261 ? -4.609 33.219 -5.863 1 98.25 261 GLN B CA 1
ATOM 5047 C C . GLN B 1 261 ? -4.199 34.562 -6.418 1 98.25 261 GLN B C 1
ATOM 5049 O O . GLN B 1 261 ? -4.875 35.125 -7.289 1 98.25 261 GLN B O 1
ATOM 5054 N N . ASN B 1 262 ? -3.111 35.125 -5.922 1 98.06 262 ASN B N 1
ATOM 5055 C CA . ASN B 1 262 ? -2.611 36.406 -6.359 1 98.06 262 ASN B CA 1
ATOM 5056 C C . ASN B 1 262 ? -2.025 36.344 -7.766 1 98.06 262 ASN B C 1
ATOM 5058 O O . ASN B 1 262 ? -2.061 37.344 -8.508 1 98.06 262 ASN B O 1
ATOM 5062 N N . LEU B 1 263 ? -1.48 35.219 -8.117 1 97.88 263 LEU B N 1
ATOM 5063 C CA . LEU B 1 263 ? -0.966 35 -9.461 1 97.88 263 LEU B CA 1
ATOM 5064 C C . LEU B 1 263 ? -2.104 34.938 -10.477 1 97.88 263 LEU B C 1
ATOM 5066 O O . LEU B 1 263 ? -2.045 35.594 -11.523 1 97.88 263 LEU B O 1
ATOM 5070 N N . ASP B 1 264 ? -3.076 34.125 -10.211 1 98 264 ASP B N 1
ATOM 5071 C CA . ASP B 1 264 ? -4.25 33.875 -11.047 1 98 264 ASP B CA 1
ATOM 5072 C C . ASP B 1 264 ? -5.402 33.312 -10.211 1 98 264 ASP B C 1
ATOM 5074 O O . ASP B 1 264 ? -5.422 32.125 -9.898 1 98 264 ASP B O 1
ATOM 5078 N N . ALA B 1 265 ? -6.387 34.125 -9.945 1 97.62 265 ALA B N 1
ATOM 5079 C CA . ALA B 1 265 ? -7.48 33.75 -9.047 1 97.62 265 ALA B CA 1
ATOM 5080 C C . ALA B 1 265 ? -8.266 32.562 -9.578 1 97.62 265 ALA B C 1
ATOM 5082 O O . ALA B 1 265 ? -8.883 31.828 -8.805 1 97.62 265 ALA B O 1
ATOM 5083 N N . SER B 1 266 ? -8.18 32.344 -10.852 1 98 266 SER B N 1
ATOM 5084 C CA . SER B 1 266 ? -8.938 31.25 -11.453 1 98 266 SER B CA 1
ATOM 5085 C C . SER B 1 266 ? -8.336 29.891 -11.086 1 98 266 SER B C 1
ATOM 5087 O O . SER B 1 266 ? -8.969 28.859 -11.281 1 98 266 SER B O 1
ATOM 5089 N N . LEU B 1 267 ? -7.211 29.922 -10.516 1 98.56 267 LEU B N 1
ATOM 5090 C CA . LEU B 1 267 ? -6.492 28.703 -10.203 1 98.56 267 LEU B CA 1
ATOM 5091 C C . LEU B 1 267 ? -6.75 28.281 -8.758 1 98.56 267 LEU B C 1
ATOM 5093 O O . LEU B 1 267 ? -6.094 27.359 -8.25 1 98.56 267 LEU B O 1
ATOM 5097 N N . VAL B 1 268 ? -7.641 28.859 -8.117 1 98.69 268 VAL B N 1
ATOM 5098 C CA . VAL B 1 268 ? -8.086 28.469 -6.785 1 98.69 268 VAL B CA 1
ATOM 5099 C C . VAL B 1 268 ? -9.57 28.125 -6.816 1 98.69 268 VAL B C 1
ATOM 510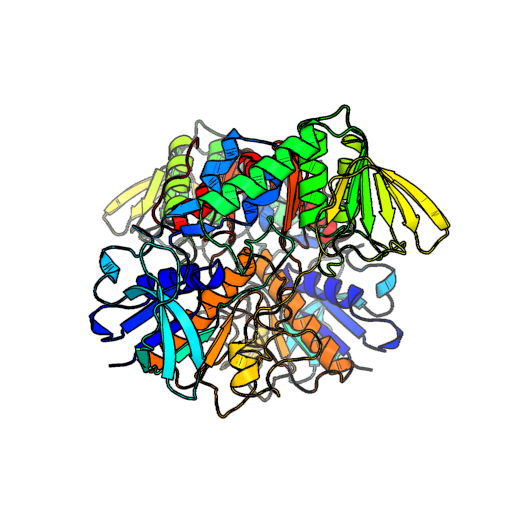1 O O . VAL B 1 268 ? -10.375 28.891 -7.355 1 98.69 268 VAL B O 1
ATOM 5104 N N . ASP B 1 269 ? -9.883 26.984 -6.32 1 98.25 269 ASP B N 1
ATOM 5105 C CA . ASP B 1 269 ? -11.273 26.547 -6.426 1 98.25 269 ASP B CA 1
ATOM 5106 C C . ASP B 1 269 ? -12.117 27.109 -5.281 1 98.25 269 ASP B C 1
ATOM 5108 O O . ASP B 1 269 ? -11.633 27.906 -4.488 1 98.25 269 ASP B O 1
ATOM 5112 N N . SER B 1 270 ? -13.391 26.734 -5.223 1 96.62 270 SER B N 1
ATOM 5113 C CA . SER B 1 270 ? -14.344 27.297 -4.277 1 96.62 270 SER B CA 1
ATOM 5114 C C . SER B 1 270 ? -14.016 26.875 -2.846 1 96.62 270 SER B C 1
ATOM 5116 O O . SER B 1 270 ? -14.469 27.516 -1.891 1 96.62 270 SER B O 1
ATOM 5118 N N . LYS B 1 271 ? -13.281 25.859 -2.668 1 95.56 271 LYS B N 1
ATOM 5119 C CA . LYS B 1 271 ? -12.914 25.391 -1.336 1 95.56 271 LYS B CA 1
ATOM 5120 C C . LYS B 1 271 ? -11.586 25.984 -0.891 1 95.56 271 LYS B C 1
ATOM 5122 O O . LYS B 1 271 ? -11.086 25.672 0.194 1 95.56 271 LYS B O 1
ATOM 5127 N N . GLY B 1 272 ? -10.977 26.828 -1.787 1 98 272 GLY B N 1
ATOM 5128 C CA . GLY B 1 272 ? -9.75 27.516 -1.449 1 98 272 GLY B CA 1
ATOM 5129 C C . GLY B 1 272 ? -8.5 26.75 -1.821 1 98 272 GLY B C 1
ATOM 5130 O O . GLY B 1 272 ? -7.391 27.125 -1.449 1 98 272 GLY B O 1
ATOM 5131 N N . ALA B 1 273 ? -8.656 25.656 -2.527 1 98.69 273 ALA B N 1
ATOM 5132 C CA . ALA B 1 273 ? -7.527 24.812 -2.9 1 98.69 273 ALA B CA 1
ATOM 5133 C C . ALA B 1 273 ? -7 25.188 -4.281 1 98.69 273 ALA B C 1
ATOM 5135 O O . ALA B 1 273 ? -7.762 25.625 -5.148 1 98.69 273 ALA B O 1
ATOM 5136 N N . VAL B 1 274 ? -5.734 25.031 -4.465 1 98.81 274 VAL B N 1
ATOM 5137 C CA . VAL B 1 274 ? -5.109 25.266 -5.762 1 98.81 274 VAL B CA 1
ATOM 5138 C C . VAL B 1 274 ? -5.586 24.234 -6.77 1 98.81 274 VAL B C 1
ATOM 5140 O O . VAL B 1 274 ? -5.52 23.031 -6.504 1 98.81 274 VAL B O 1
ATOM 5143 N N . ARG B 1 275 ? -6.035 24.656 -7.922 1 98.62 275 ARG B N 1
ATOM 5144 C CA . ARG B 1 275 ? -6.461 23.766 -8.992 1 98.62 275 ARG B CA 1
ATOM 5145 C C . ARG B 1 275 ? -5.262 23.156 -9.711 1 98.62 275 ARG B C 1
ATOM 5147 O O . ARG B 1 275 ? -4.43 23.891 -10.258 1 98.62 275 ARG B O 1
ATOM 5154 N N . VAL B 1 276 ? -5.227 21.844 -9.734 1 98.06 276 VAL B N 1
ATOM 5155 C CA . VAL B 1 276 ? -4.148 21.156 -10.438 1 98.06 276 VAL B CA 1
ATOM 5156 C C . VAL B 1 276 ? -4.742 20.156 -11.438 1 98.06 276 VAL B C 1
ATOM 5158 O O . VAL B 1 276 ? -5.855 19.672 -11.25 1 98.06 276 VAL B O 1
ATOM 5161 N N . ASN B 1 277 ? -3.99 19.938 -12.484 1 95.19 277 ASN B N 1
ATOM 5162 C CA . ASN B 1 277 ? -4.352 18.859 -13.406 1 95.19 277 ASN B CA 1
ATOM 5163 C C . ASN B 1 277 ? -3.939 17.5 -12.859 1 95.19 277 ASN B C 1
ATOM 5165 O O . ASN B 1 277 ? -3.418 17.406 -11.742 1 95.19 277 ASN B O 1
ATOM 5169 N N . PRO B 1 278 ? -4.129 16.453 -13.523 1 90.81 278 PRO B N 1
ATOM 5170 C CA . PRO B 1 278 ? -3.838 15.102 -13.023 1 90.81 278 PRO B CA 1
ATOM 5171 C C . PRO B 1 278 ? -2.348 14.883 -12.773 1 90.81 278 PRO B C 1
ATOM 5173 O O . PRO B 1 278 ? -1.966 13.891 -12.148 1 90.81 278 PRO B O 1
ATOM 5176 N N . HIS B 1 279 ? -1.524 15.758 -13.344 1 93.38 279 HIS B N 1
ATOM 5177 C CA . HIS B 1 279 ? -0.082 15.648 -13.156 1 93.38 279 HIS B CA 1
ATOM 5178 C C . HIS B 1 279 ? 0.402 16.562 -12.039 1 93.38 279 HIS B C 1
ATOM 5180 O O . HIS B 1 279 ? 1.608 16.734 -11.844 1 93.38 279 HIS B O 1
ATOM 5186 N N . LEU B 1 280 ? -0.519 17.219 -11.297 1 97.25 280 LEU B N 1
ATOM 5187 C CA . LEU B 1 280 ? -0.292 18.094 -10.148 1 97.25 280 LEU B CA 1
ATOM 5188 C C . LEU B 1 280 ? 0.333 19.406 -10.57 1 97.25 280 LEU B C 1
ATOM 5190 O O . LEU B 1 280 ? 0.912 20.125 -9.75 1 97.25 280 LEU B O 1
ATOM 5194 N N . GLN B 1 281 ? 0.246 19.641 -11.914 1 97.62 281 GLN B N 1
ATOM 5195 C CA . GLN B 1 281 ? 0.582 20.969 -12.43 1 97.62 281 GLN B CA 1
ATOM 5196 C C . GLN B 1 281 ? -0.57 21.938 -12.227 1 97.62 281 GLN B C 1
ATOM 5198 O O . GLN B 1 281 ? -1.734 21.547 -12.195 1 97.62 281 GLN B O 1
ATOM 5203 N N . LEU B 1 282 ? -0.181 23.219 -12.023 1 98.12 282 LEU B N 1
ATOM 5204 C CA . LEU B 1 282 ? -1.268 24.188 -12.047 1 98.12 282 LEU B CA 1
ATOM 5205 C C . LEU B 1 282 ? -2.137 24 -13.281 1 98.12 282 LEU B C 1
ATOM 5207 O O . LEU B 1 282 ? -1.624 23.75 -14.375 1 98.12 282 LEU B O 1
ATOM 5211 N N . ASP B 1 283 ? -3.412 24.078 -13.086 1 97 283 ASP B N 1
ATOM 5212 C CA . ASP B 1 283 ? -4.367 23.781 -14.148 1 97 283 ASP B CA 1
ATOM 5213 C C . ASP B 1 283 ? -4.453 24.922 -15.148 1 97 283 ASP B C 1
ATOM 5215 O O . ASP B 1 283 ? -5.516 25.516 -15.328 1 97 283 ASP B O 1
ATOM 5219 N N . SER B 1 284 ? -3.354 25.25 -15.727 1 95.75 284 SER B N 1
ATOM 5220 C CA . SER B 1 284 ? -3.195 26.266 -16.766 1 95.75 284 SER B CA 1
ATOM 5221 C C . SER B 1 284 ? -1.961 26 -17.609 1 95.75 284 SER B C 1
ATOM 5223 O O . SER B 1 284 ? -0.887 25.703 -17.094 1 95.75 284 SER B O 1
ATOM 5225 N N . MET B 1 285 ? -2.076 26.141 -18.875 1 92.62 285 MET B N 1
ATOM 5226 C CA . MET B 1 285 ? -0.96 25.906 -19.797 1 92.62 285 MET B CA 1
ATOM 5227 C C . MET B 1 285 ? 0.124 26.953 -19.609 1 92.62 285 MET B C 1
ATOM 5229 O O . MET B 1 285 ? 1.293 26.719 -19.906 1 92.62 285 MET B O 1
ATOM 5233 N N . ASN B 1 286 ? -0.271 28.094 -19.078 1 94.06 286 ASN B N 1
ATOM 5234 C CA . ASN B 1 286 ? 0.675 29.188 -18.875 1 94.06 286 ASN B CA 1
ATOM 5235 C C . ASN B 1 286 ? 1.64 28.891 -17.719 1 94.06 286 ASN B C 1
ATOM 5237 O O . ASN B 1 286 ? 2.693 29.516 -17.609 1 94.06 286 ASN B O 1
ATOM 5241 N N . TYR B 1 287 ? 1.207 27.922 -16.906 1 96.62 287 TYR B N 1
ATOM 5242 C CA . TYR B 1 287 ? 1.987 27.656 -15.703 1 96.62 287 TYR B CA 1
ATOM 5243 C C . TYR B 1 287 ? 2.303 26.172 -15.562 1 96.62 287 TYR B C 1
ATOM 5245 O O . TYR B 1 287 ? 2.309 25.625 -14.453 1 96.62 287 TYR B O 1
ATOM 5253 N N . HIS B 1 288 ? 2.547 25.5 -16.625 1 94.38 288 HIS B N 1
ATOM 5254 C CA . HIS B 1 288 ? 2.707 24.047 -16.641 1 94.38 288 HIS B CA 1
ATOM 5255 C C . HIS B 1 288 ? 3.984 23.625 -15.93 1 94.38 288 HIS B C 1
ATOM 5257 O O . HIS B 1 288 ? 4.145 22.453 -15.578 1 94.38 288 HIS B O 1
ATOM 5263 N N . HIS B 1 289 ? 4.93 24.562 -15.719 1 96.75 289 HIS B N 1
ATOM 5264 C CA . HIS B 1 289 ? 6.18 24.266 -15.023 1 96.75 289 HIS B CA 1
ATOM 5265 C C . HIS B 1 289 ? 6.051 24.531 -13.523 1 96.75 289 HIS B C 1
ATOM 5267 O O . HIS B 1 289 ? 7.016 24.359 -12.773 1 96.75 289 HIS B O 1
ATOM 5273 N N . ILE B 1 290 ? 4.832 24.922 -13.039 1 98.44 290 ILE B N 1
ATOM 5274 C CA . ILE B 1 290 ? 4.535 25.141 -11.625 1 98.44 290 ILE B CA 1
ATOM 5275 C C . ILE B 1 290 ? 3.633 24.016 -11.109 1 98.44 290 ILE B C 1
ATOM 5277 O O . ILE B 1 290 ? 2.586 23.734 -11.703 1 98.44 290 ILE B O 1
ATOM 5281 N N . PHE B 1 291 ? 4.094 23.344 -10.062 1 98.62 291 PHE B N 1
ATOM 5282 C CA . PHE B 1 291 ? 3.371 22.25 -9.438 1 98.62 291 PHE B CA 1
ATOM 5283 C C . PHE B 1 291 ? 2.873 22.641 -8.055 1 98.62 291 PHE B C 1
ATOM 5285 O O . PHE B 1 291 ? 3.473 23.484 -7.391 1 98.62 291 PHE B O 1
ATOM 5292 N N . ALA B 1 292 ? 1.736 22.078 -7.605 1 98.81 292 ALA B N 1
ATOM 5293 C CA . ALA B 1 292 ? 1.261 22.172 -6.227 1 98.81 292 ALA B CA 1
ATOM 5294 C C . ALA B 1 292 ? 1.118 20.781 -5.602 1 98.81 292 ALA B C 1
ATOM 5296 O O . ALA B 1 292 ? 0.492 19.891 -6.18 1 98.81 292 ALA B O 1
ATOM 5297 N N . ILE B 1 293 ? 1.699 20.609 -4.43 1 98.56 293 ILE B N 1
ATOM 5298 C CA . ILE B 1 293 ? 1.729 19.281 -3.818 1 98.56 293 ILE B CA 1
ATOM 5299 C C . ILE B 1 293 ? 1.289 19.375 -2.359 1 98.56 293 ILE B C 1
ATOM 5301 O O . ILE B 1 293 ? 1.576 20.359 -1.68 1 98.56 293 ILE B O 1
ATOM 5305 N N . GLY B 1 294 ? 0.571 18.328 -1.896 1 97.81 294 GLY B N 1
ATOM 5306 C CA . GLY B 1 294 ? 0.112 18.25 -0.517 1 97.81 294 GLY B CA 1
ATOM 5307 C C . GLY B 1 294 ? -1.255 18.875 -0.309 1 97.81 294 GLY B C 1
ATOM 5308 O O . GLY B 1 294 ? -2.117 18.797 -1.186 1 97.81 294 GLY B O 1
ATOM 5309 N N . ASP B 1 295 ? -1.419 19.438 0.838 1 97.81 295 ASP B N 1
ATOM 5310 C CA . ASP B 1 295 ? -2.723 19.906 1.296 1 97.81 295 ASP B CA 1
ATOM 5311 C C . ASP B 1 295 ? -3.188 21.109 0.482 1 97.81 295 ASP B C 1
ATOM 5313 O O . ASP B 1 295 ? -4.379 21.438 0.459 1 97.81 295 ASP B O 1
ATOM 5317 N N . VAL B 1 296 ? -2.299 21.781 -0.187 1 98.69 296 VAL B N 1
ATOM 5318 C CA . VAL B 1 296 ? -2.629 23.047 -0.813 1 98.69 296 VAL B CA 1
ATOM 5319 C C . VAL B 1 296 ? -3.498 22.812 -2.047 1 98.69 296 VAL B C 1
ATOM 5321 O O . VAL B 1 296 ? -4.25 23.703 -2.465 1 98.69 296 VAL B O 1
ATOM 5324 N N . ASN B 1 297 ? -3.381 21.656 -2.672 1 98.62 297 ASN B N 1
ATOM 5325 C CA . ASN B 1 297 ? -4.027 21.453 -3.965 1 98.62 297 ASN B CA 1
ATOM 5326 C C . ASN B 1 297 ? -5.348 20.703 -3.826 1 98.62 297 ASN B C 1
ATOM 5328 O O . ASN B 1 297 ? -5.715 20.281 -2.727 1 98.62 297 ASN B O 1
ATOM 5332 N N . ASN B 1 298 ? -6.043 20.625 -4.902 1 97.62 298 ASN B N 1
ATOM 5333 C CA . ASN B 1 298 ? -7.383 20.047 -4.863 1 97.62 298 ASN B CA 1
ATOM 5334 C C . ASN B 1 298 ? -7.391 18.609 -5.391 1 97.62 298 ASN B C 1
ATOM 5336 O O . ASN B 1 298 ? -8.43 18.109 -5.805 1 97.62 298 ASN B O 1
ATOM 5340 N N . SER B 1 299 ? -6.211 17.984 -5.477 1 94.69 299 SER B N 1
ATOM 5341 C CA . SER B 1 299 ? -6.191 16.562 -5.844 1 94.69 299 SER B CA 1
ATOM 5342 C C . SER B 1 299 ? -7.094 15.742 -4.926 1 94.69 299 SER B C 1
ATOM 5344 O O . SER B 1 299 ? -7.324 16.125 -3.775 1 94.69 299 SER B O 1
ATOM 5346 N N . SER B 1 300 ? -7.523 14.609 -5.379 1 89.06 300 SER B N 1
ATOM 5347 C CA . SER B 1 300 ? -8.438 13.766 -4.613 1 89.06 300 SER B CA 1
ATOM 5348 C C . SER B 1 300 ? -7.688 12.93 -3.58 1 89.06 300 SER B C 1
ATOM 5350 O O . SER B 1 300 ? -8.305 12.242 -2.764 1 89.06 300 SER B O 1
ATOM 5352 N N . ALA B 1 301 ? -6.402 13.008 -3.637 1 89.25 301 ALA B N 1
ATOM 5353 C CA . ALA B 1 301 ? -5.629 12.266 -2.641 1 89.25 301 ALA B CA 1
ATOM 5354 C C . ALA B 1 301 ? -5.992 12.711 -1.227 1 89.25 301 ALA B C 1
ATOM 5356 O O . ALA B 1 301 ? -6.191 13.898 -0.971 1 89.25 301 ALA B O 1
ATOM 5357 N N . PRO B 1 302 ? -6.062 11.742 -0.304 1 88.94 302 PRO B N 1
ATOM 5358 C CA . PRO B 1 302 ? -6.328 12.133 1.083 1 88.94 302 PRO B CA 1
ATOM 5359 C C . PRO B 1 302 ? -5.332 13.172 1.605 1 88.94 302 PRO B C 1
ATOM 5361 O O . PRO B 1 302 ? -4.145 13.117 1.27 1 88.94 302 PRO B O 1
ATOM 5364 N N . LYS B 1 303 ? -5.859 14.07 2.35 1 91.56 303 LYS B N 1
ATOM 5365 C CA . LYS B 1 303 ? -5.027 15.133 2.906 1 91.56 303 LYS B CA 1
ATOM 5366 C C . LYS B 1 303 ? -4.293 14.656 4.16 1 91.56 303 LYS B C 1
ATOM 5368 O O . LYS B 1 303 ? -4.664 15.023 5.277 1 91.56 303 LYS B O 1
ATOM 5373 N N . LEU B 1 304 ? -3.273 13.836 3.961 1 90.81 304 LEU B N 1
ATOM 5374 C CA . LEU B 1 304 ? -2.391 13.242 4.961 1 90.81 304 LEU B CA 1
ATOM 5375 C C . LEU B 1 304 ? -0.929 13.516 4.625 1 90.81 304 LEU B C 1
ATOM 5377 O O . LEU B 1 304 ? -0.568 13.633 3.453 1 90.81 304 LEU B O 1
ATOM 5381 N N . ALA B 1 305 ? -0.13 13.594 5.703 1 92.75 305 ALA B N 1
ATOM 5382 C CA . ALA B 1 305 ? 1.304 13.781 5.5 1 92.75 305 ALA B CA 1
ATOM 5383 C C . ALA B 1 305 ? 1.878 12.703 4.586 1 92.75 305 ALA B C 1
ATOM 5385 O O . ALA B 1 305 ? 2.748 12.984 3.756 1 92.75 305 ALA B O 1
ATOM 5386 N N . TYR B 1 306 ? 1.368 11.555 4.68 1 89.25 306 TYR B N 1
ATOM 5387 C CA . TYR B 1 306 ? 1.822 10.445 3.857 1 89.25 306 TYR B CA 1
ATOM 5388 C C . TYR B 1 306 ? 1.608 10.734 2.377 1 89.25 306 TYR B C 1
ATOM 5390 O O . TYR B 1 306 ? 2.535 10.617 1.573 1 89.25 306 TYR B O 1
ATOM 5398 N N . TRP B 1 307 ? 0.472 11.148 2.016 1 91.69 307 TRP B N 1
ATOM 5399 C CA . TRP B 1 307 ? 0.143 11.375 0.613 1 91.69 307 TRP B CA 1
ATOM 5400 C C . TRP B 1 307 ? 0.818 12.641 0.095 1 91.69 307 TRP B C 1
ATOM 5402 O O . TRP B 1 307 ? 1.146 12.734 -1.091 1 91.69 307 TRP B O 1
ATOM 5412 N N . ALA B 1 308 ? 1.001 13.578 0.994 1 95.75 308 ALA B N 1
ATOM 5413 C CA . ALA B 1 308 ? 1.81 14.727 0.606 1 95.75 308 ALA B CA 1
ATOM 5414 C C . ALA B 1 308 ? 3.193 14.297 0.134 1 95.75 308 ALA B C 1
ATOM 5416 O O . ALA B 1 308 ? 3.693 14.789 -0.88 1 95.75 308 ALA B O 1
ATOM 5417 N N . GLY B 1 309 ? 3.758 13.422 0.875 1 94.5 309 GLY B N 1
ATOM 5418 C CA . GLY B 1 309 ? 5.051 12.883 0.493 1 94.5 309 GLY B CA 1
ATOM 5419 C C . GLY B 1 309 ? 5.016 12.125 -0.821 1 94.5 309 GLY B C 1
ATOM 5420 O O . GLY B 1 309 ? 5.922 12.25 -1.645 1 94.5 309 GLY B O 1
ATOM 5421 N N . GLU B 1 310 ? 3.965 11.367 -1.027 1 91.81 310 GLU B N 1
ATOM 5422 C CA . GLU B 1 310 ? 3.824 10.617 -2.271 1 91.81 310 GLU B CA 1
ATOM 5423 C C . GLU B 1 310 ? 3.697 11.547 -3.471 1 91.81 310 GLU B C 1
ATOM 5425 O O . GLU B 1 310 ? 4.254 11.281 -4.535 1 91.81 310 GLU B O 1
ATOM 5430 N N . GLN B 1 311 ? 2.949 12.594 -3.311 1 95.75 311 GLN B N 1
ATOM 5431 C CA . GLN B 1 311 ? 2.848 13.594 -4.367 1 95.75 311 GLN B CA 1
ATOM 5432 C C . GLN B 1 311 ? 4.207 14.219 -4.668 1 95.75 311 GLN B C 1
ATOM 5434 O O . GLN B 1 311 ? 4.547 14.445 -5.828 1 95.75 311 GLN B O 1
ATOM 5439 N N . ALA B 1 312 ? 4.949 14.445 -3.627 1 97.56 312 ALA B N 1
ATOM 5440 C CA . ALA B 1 312 ? 6.285 15.023 -3.781 1 97.56 312 ALA B CA 1
ATOM 5441 C C . ALA B 1 312 ? 7.184 14.109 -4.605 1 97.56 312 ALA B C 1
ATOM 5443 O O . ALA B 1 312 ? 7.805 14.547 -5.574 1 97.56 312 ALA B O 1
ATOM 5444 N N . LYS B 1 313 ? 7.227 12.883 -4.242 1 93.62 313 LYS B N 1
ATOM 5445 C CA . LYS B 1 313 ? 8.055 11.914 -4.961 1 93.62 313 LYS B CA 1
ATOM 5446 C C . LYS B 1 313 ? 7.656 11.836 -6.43 1 93.62 313 LYS B C 1
ATOM 5448 O O . LYS B 1 313 ? 8.523 11.789 -7.309 1 93.62 313 LYS B O 1
ATOM 5453 N N . TYR B 1 314 ? 6.379 11.844 -6.668 1 92.94 314 TYR B N 1
ATOM 5454 C CA . TYR B 1 314 ? 5.852 11.789 -8.023 1 92.94 314 TYR B CA 1
ATOM 5455 C C . TYR B 1 314 ? 6.344 12.969 -8.852 1 92.94 314 TYR B C 1
ATOM 5457 O O . TYR B 1 314 ? 6.91 12.789 -9.93 1 92.94 314 TYR B O 1
ATOM 5465 N N . VAL B 1 315 ? 6.16 14.109 -8.352 1 97.19 315 VAL B N 1
ATOM 5466 C CA . VAL B 1 315 ? 6.48 15.328 -9.086 1 97.19 315 VAL B CA 1
ATOM 5467 C C . VAL B 1 315 ? 7.988 15.422 -9.312 1 97.19 315 VAL B C 1
ATOM 5469 O O . VAL B 1 315 ? 8.438 15.812 -10.391 1 97.19 315 VAL B O 1
ATOM 5472 N N . VAL B 1 316 ? 8.781 15.07 -8.32 1 97.19 316 VAL B N 1
ATOM 5473 C CA . VAL B 1 316 ? 10.234 15.133 -8.445 1 97.19 316 VAL B CA 1
ATOM 5474 C C . VAL B 1 316 ? 10.703 14.211 -9.57 1 97.19 316 VAL B C 1
ATOM 5476 O O . VAL B 1 316 ? 11.531 14.602 -10.398 1 97.19 316 VAL B O 1
ATOM 5479 N N . ASN B 1 317 ? 10.141 13.062 -9.594 1 91.69 317 ASN B N 1
ATOM 5480 C CA . ASN B 1 317 ? 10.516 12.125 -10.648 1 91.69 317 ASN B CA 1
ATOM 5481 C C . ASN B 1 317 ? 10.203 12.68 -12.031 1 91.69 317 ASN B C 1
ATOM 5483 O O . ASN B 1 317 ? 10.977 12.484 -12.977 1 91.69 317 ASN B O 1
ATOM 5487 N N . LYS B 1 318 ? 9.102 13.367 -12.148 1 92.88 318 LYS B N 1
ATOM 5488 C CA . LYS B 1 318 ? 8.727 13.984 -13.414 1 92.88 318 LYS B CA 1
ATOM 5489 C C . LYS B 1 318 ? 9.711 15.094 -13.789 1 92.88 318 LYS B C 1
ATOM 5491 O O . LYS B 1 318 ? 10.18 15.164 -14.93 1 92.88 318 LYS B O 1
ATOM 5496 N N . ILE B 1 319 ? 10.023 15.906 -12.883 1 96.19 319 ILE B N 1
ATOM 5497 C CA . ILE B 1 319 ? 10.906 17.047 -13.117 1 96.19 319 ILE B CA 1
ATOM 5498 C C . ILE B 1 319 ? 12.297 16.562 -13.492 1 96.19 319 ILE B C 1
ATOM 5500 O O . ILE B 1 319 ? 12.93 17.078 -14.414 1 96.19 319 ILE B O 1
ATOM 5504 N N . VAL B 1 320 ? 12.781 15.555 -12.781 1 95.06 320 VAL B N 1
ATOM 5505 C CA . VAL B 1 320 ? 14.102 15 -13.062 1 95.06 320 VAL B CA 1
ATOM 5506 C C . VAL B 1 320 ? 14.133 14.438 -14.484 1 95.06 320 VAL B C 1
ATOM 5508 O O . VAL B 1 320 ? 15.109 14.617 -15.211 1 95.06 320 VAL B O 1
ATOM 5511 N N . GLY B 1 321 ? 13.031 13.766 -14.867 1 91.88 321 GLY B N 1
ATOM 5512 C CA . GLY B 1 321 ? 12.93 13.289 -16.234 1 91.88 321 GLY B CA 1
ATOM 5513 C C . GLY B 1 321 ? 12.984 14.398 -17.266 1 91.88 321 GLY B C 1
ATOM 5514 O O . GLY B 1 321 ? 13.594 14.242 -18.328 1 91.88 321 GLY B O 1
ATOM 5515 N N . LEU B 1 322 ? 12.375 15.477 -16.984 1 90.94 322 LEU B N 1
ATOM 5516 C CA . LEU B 1 322 ? 12.352 16.625 -17.875 1 90.94 322 LEU B CA 1
ATOM 5517 C C . LEU B 1 322 ? 13.734 17.266 -17.969 1 90.94 322 LEU B C 1
ATOM 5519 O O . LEU B 1 322 ? 14.188 17.625 -19.062 1 90.94 322 LEU B O 1
ATOM 5523 N N . ILE B 1 323 ? 14.406 17.375 -16.859 1 92.06 323 ILE B N 1
ATOM 5524 C CA . ILE B 1 323 ? 15.727 17.984 -16.781 1 92.06 323 ILE B CA 1
ATOM 5525 C C . ILE B 1 323 ? 16.734 17.156 -17.562 1 92.06 323 ILE B C 1
ATOM 5527 O O . ILE B 1 323 ? 17.562 17.688 -18.297 1 92.06 323 ILE B O 1
ATOM 5531 N N . ARG B 1 324 ? 16.547 15.852 -17.469 1 91.19 324 ARG B N 1
ATOM 5532 C CA . ARG B 1 324 ? 17.484 14.938 -18.125 1 91.19 324 ARG B CA 1
ATOM 5533 C C . ARG B 1 324 ? 17.047 14.672 -19.562 1 91.19 324 ARG B C 1
ATOM 5535 O O . ARG B 1 324 ? 17.719 13.93 -20.281 1 91.19 324 ARG B O 1
ATOM 5542 N N . LYS B 1 325 ? 15.93 15.156 -19.953 1 83.88 325 LYS B N 1
ATOM 5543 C CA . LYS B 1 325 ? 15.391 15.031 -21.312 1 83.88 325 LYS B CA 1
ATOM 5544 C C . LYS B 1 325 ? 15.078 13.578 -21.641 1 83.88 325 LYS B C 1
ATOM 5546 O O . LYS B 1 325 ? 15.195 13.164 -22.797 1 83.88 325 LYS B O 1
ATOM 5551 N N . THR B 1 326 ? 14.969 12.844 -20.594 1 76.81 326 THR B N 1
ATOM 5552 C CA . THR B 1 326 ? 14.492 11.484 -20.797 1 76.81 326 THR B CA 1
ATOM 5553 C C . THR B 1 326 ? 12.984 11.477 -21.047 1 76.81 326 THR B C 1
ATOM 5555 O O . THR B 1 326 ? 12.438 10.484 -21.547 1 76.81 326 THR B O 1
ATOM 5558 N N . GLN B 1 327 ? 12.375 12.516 -20.688 1 72.31 327 GLN B N 1
ATOM 5559 C CA . GLN B 1 327 ? 10.961 12.789 -20.953 1 72.31 327 GLN B CA 1
ATOM 5560 C C . GLN B 1 327 ? 10.773 14.203 -21.5 1 72.31 327 GLN B C 1
ATOM 5562 O O . GLN B 1 327 ? 11.484 15.125 -21.094 1 72.31 327 GLN B O 1
ATOM 5567 N N . THR B 1 328 ? 9.82 14.289 -22.406 1 71.5 328 THR B N 1
ATOM 5568 C CA . THR B 1 328 ? 9.602 15.617 -22.953 1 71.5 328 THR B CA 1
ATOM 5569 C C . THR B 1 328 ? 8.375 16.266 -22.328 1 71.5 328 THR B C 1
ATOM 5571 O O . THR B 1 328 ? 8.203 17.484 -22.406 1 71.5 328 THR B O 1
ATOM 5574 N N . THR B 1 329 ? 7.555 15.43 -21.812 1 69.62 329 THR B N 1
ATOM 5575 C CA . THR B 1 329 ? 6.367 15.922 -21.125 1 69.62 329 THR B CA 1
ATOM 5576 C C . THR B 1 329 ? 6.039 15.039 -19.922 1 69.62 329 THR B C 1
ATOM 5578 O O . THR B 1 329 ? 6.602 13.953 -19.766 1 69.62 329 THR B O 1
ATOM 5581 N N . VAL B 1 330 ? 5.375 15.711 -19.062 1 69.44 330 VAL B N 1
ATOM 5582 C CA . VAL B 1 330 ? 4.918 14.914 -17.922 1 69.44 330 VAL B CA 1
ATOM 5583 C C . VAL B 1 330 ? 3.838 13.938 -18.391 1 69.44 330 VAL B C 1
ATOM 5585 O O . VAL B 1 330 ? 2.807 14.344 -18.922 1 69.44 330 VAL B O 1
ATOM 5588 N N . THR B 1 331 ? 4.238 12.695 -18.266 1 68.44 331 THR B N 1
ATOM 5589 C CA . THR B 1 331 ? 3.289 11.656 -18.672 1 68.44 331 THR B CA 1
ATOM 5590 C C . THR B 1 331 ? 2.871 10.82 -17.469 1 68.44 331 THR B C 1
ATOM 5592 O O . THR B 1 331 ? 3.418 10.977 -16.375 1 68.44 331 THR B O 1
ATOM 5595 N N . LYS B 1 332 ? 1.76 10.164 -17.484 1 70.5 332 LYS B N 1
ATOM 5596 C CA . LYS B 1 332 ? 1.229 9.289 -16.453 1 70.5 332 LYS B CA 1
ATOM 5597 C C . LYS B 1 332 ? 0.707 10.102 -15.266 1 70.5 332 LYS B C 1
ATOM 5599 O O . LYS B 1 332 ? 1.491 10.672 -14.5 1 70.5 332 LYS B O 1
ATOM 5604 N N . PRO B 1 333 ? -0.481 10.234 -15.07 1 83.12 333 PRO B N 1
ATOM 5605 C CA . PRO B 1 333 ? -1.05 11.023 -13.984 1 83.12 333 PRO B CA 1
ATOM 5606 C C . PRO B 1 333 ? -0.724 10.453 -12.602 1 83.12 333 PRO B C 1
ATOM 5608 O O . PRO B 1 333 ? -0.333 9.289 -12.492 1 83.12 333 PRO B O 1
ATOM 5611 N N . PHE B 1 334 ? -0.736 11.383 -11.586 1 86.81 334 PHE B N 1
ATOM 5612 C CA . PHE B 1 334 ? -0.682 10.898 -10.211 1 86.81 334 PHE B CA 1
ATOM 5613 C C . PHE B 1 334 ? -1.819 9.922 -9.938 1 86.81 334 PHE B C 1
ATOM 5615 O O . PHE B 1 334 ? -2.971 10.18 -10.289 1 86.81 334 PHE B O 1
ATOM 5622 N N . PRO B 1 335 ? -1.478 8.766 -9.359 1 75.81 335 PRO B N 1
ATOM 5623 C CA . PRO B 1 335 ? -2.5 7.723 -9.219 1 75.81 335 PRO B CA 1
ATOM 5624 C C . PRO B 1 335 ? -3.615 8.117 -8.258 1 75.81 335 PRO B C 1
ATOM 5626 O O . PRO B 1 335 ? -3.365 8.797 -7.262 1 75.81 335 PRO B O 1
ATOM 5629 N N . ASN B 1 336 ? -4.812 7.625 -8.562 1 75.38 336 ASN B N 1
ATOM 5630 C CA . ASN B 1 336 ? -5.914 7.727 -7.613 1 75.38 336 ASN B CA 1
ATOM 5631 C C . ASN B 1 336 ? -5.727 6.777 -6.438 1 75.38 336 ASN B C 1
ATOM 5633 O O . ASN B 1 336 ? -5.211 5.668 -6.602 1 75.38 336 ASN B O 1
ATOM 5637 N N . VAL B 1 337 ? -6.176 7.273 -5.371 1 73.81 337 VAL B N 1
ATOM 5638 C CA . VAL B 1 337 ? -6.074 6.441 -4.18 1 73.81 337 VAL B CA 1
ATOM 5639 C C . VAL B 1 337 ? -7.34 5.602 -4.027 1 73.81 337 VAL B C 1
ATOM 5641 O O . VAL B 1 337 ? -8.438 6.141 -3.857 1 73.81 337 VAL B O 1
ATOM 5644 N N . GLY B 1 338 ? -7.227 4.332 -4.258 1 74.88 338 GLY B N 1
ATOM 5645 C CA . GLY B 1 338 ? -8.344 3.438 -4.012 1 74.88 338 GLY B CA 1
ATOM 5646 C C . GLY B 1 338 ? -8.602 3.193 -2.539 1 74.88 338 GLY B C 1
ATOM 5647 O O . GLY B 1 338 ? -8.883 4.129 -1.787 1 74.88 338 GLY B O 1
ATOM 5648 N N . LEU B 1 339 ? -8.281 1.967 -2.076 1 75 339 LEU B N 1
ATOM 5649 C CA . LEU B 1 339 ? -8.359 1.664 -0.652 1 75 339 LEU B CA 1
ATOM 5650 C C . LEU B 1 339 ? -7.262 2.379 0.121 1 75 339 LEU B C 1
ATOM 5652 O O . LEU B 1 339 ? -6.078 2.219 -0.186 1 75 339 LEU B O 1
ATOM 5656 N N . GLU B 1 340 ? -7.668 3.174 1.026 1 81.25 340 GLU B N 1
ATOM 5657 C CA . GLU B 1 340 ? -6.758 4.043 1.768 1 81.25 340 GLU B CA 1
ATOM 5658 C C . GLU B 1 340 ? -6.023 3.271 2.859 1 81.25 340 GLU B C 1
ATOM 5660 O O . GLU B 1 340 ? -6.574 2.336 3.443 1 81.25 340 GLU B O 1
ATOM 5665 N N . VAL B 1 341 ? -4.801 3.568 3.047 1 87.31 341 VAL B N 1
ATOM 5666 C CA . VAL B 1 341 ? -4.086 3.195 4.266 1 87.31 341 VAL B CA 1
ATOM 5667 C C . VAL B 1 341 ? -4.301 4.262 5.336 1 87.31 341 VAL B C 1
ATOM 5669 O O . VAL B 1 341 ? -4.172 5.457 5.066 1 87.31 341 VAL B O 1
ATOM 5672 N N . LEU B 1 342 ? -4.711 3.855 6.496 1 91.88 342 LEU B N 1
ATOM 5673 C CA . LEU B 1 342 ? -4.91 4.793 7.594 1 91.88 342 LEU B CA 1
ATOM 5674 C C . LEU B 1 342 ? -4.492 4.176 8.922 1 91.88 342 LEU B C 1
ATOM 5676 O O . LEU B 1 342 ? -4.961 3.094 9.281 1 91.88 342 LEU B O 1
ATOM 5680 N N . PHE B 1 343 ? -3.549 4.77 9.523 1 94.5 343 PHE B N 1
ATOM 5681 C CA . PHE B 1 343 ? -3.172 4.477 10.906 1 94.5 343 PHE B CA 1
ATOM 5682 C C . PHE B 1 343 ? -3.793 5.488 11.859 1 94.5 343 PHE B C 1
ATOM 5684 O O . PHE B 1 343 ? -3.43 6.664 11.852 1 94.5 343 PHE B O 1
ATOM 5691 N N . LEU B 1 344 ? -4.742 5.074 12.656 1 96.75 344 LEU B N 1
ATOM 5692 C CA . LEU B 1 344 ? -5.465 5.992 13.531 1 96.75 344 LEU B CA 1
ATOM 5693 C C . LEU B 1 344 ? -5.203 5.668 15 1 96.75 344 LEU B C 1
ATOM 5695 O O . LEU B 1 344 ? -5.949 4.898 15.609 1 96.75 344 LEU B O 1
ATOM 5699 N N . PRO B 1 345 ? -4.211 6.32 15.625 1 98.06 345 PRO B N 1
ATOM 5700 C CA . PRO B 1 345 ? -3.955 6.109 17.047 1 98.06 345 PRO B CA 1
ATOM 5701 C C . PRO B 1 345 ? -5.102 6.598 17.938 1 98.06 345 PRO B C 1
ATOM 5703 O O . PRO B 1 345 ? -5.695 7.645 17.656 1 98.06 345 PRO B O 1
ATOM 5706 N N . LEU B 1 346 ? -5.469 5.84 18.844 1 98.5 346 LEU B N 1
ATOM 5707 C CA . LEU B 1 346 ? -6.309 6.215 19.984 1 98.5 346 LEU B CA 1
ATOM 5708 C C . LEU B 1 346 ? -5.57 6.004 21.297 1 98.5 346 LEU B C 1
ATOM 5710 O O . LEU B 1 346 ? -5.836 5.035 22.016 1 98.5 346 LEU B O 1
ATOM 5714 N N . GLY B 1 347 ? -4.734 6.984 21.625 1 98.06 347 GLY B N 1
ATOM 5715 C CA . GLY B 1 347 ? -3.818 6.828 22.75 1 98.06 347 GLY B CA 1
ATOM 5716 C C . GLY B 1 347 ? -2.518 6.145 22.359 1 98.06 347 GLY B C 1
ATOM 5717 O O . GLY B 1 347 ? -2.332 5.758 21.203 1 98.06 347 GLY B O 1
ATOM 5718 N N . PRO B 1 348 ? -1.562 6.016 23.312 1 97.12 348 PRO B N 1
ATOM 5719 C CA . PRO B 1 348 ? -0.221 5.508 23.016 1 97.12 348 PRO B CA 1
ATOM 5720 C C . PRO B 1 348 ? -0.196 3.994 22.812 1 97.12 348 PRO B C 1
ATOM 5722 O O . PRO B 1 348 ? 0.796 3.451 22.312 1 97.12 348 PRO B O 1
ATOM 5725 N N . ASN B 1 349 ? -1.288 3.314 23.109 1 95.69 349 ASN B N 1
ATOM 5726 C CA . ASN B 1 349 ? -1.209 1.857 23.125 1 95.69 349 ASN B CA 1
ATOM 5727 C C . ASN B 1 349 ? -2.211 1.231 22.156 1 95.69 349 ASN B C 1
ATOM 5729 O O . ASN B 1 349 ? -2.391 0.012 22.156 1 95.69 349 ASN B O 1
ATOM 5733 N N . GLY B 1 350 ? -2.816 2.027 21.422 1 96 350 GLY B N 1
ATOM 5734 C CA . GLY B 1 350 ? -3.812 1.386 20.578 1 96 350 GLY B CA 1
ATOM 5735 C C . GLY B 1 350 ? -4.359 2.301 19.5 1 96 350 GLY B C 1
ATOM 5736 O O . GLY B 1 350 ? -3.793 3.365 19.234 1 96 350 GLY B O 1
ATOM 5737 N N . GLY B 1 351 ? -5.453 1.815 18.859 1 97.94 351 GLY B N 1
ATOM 5738 C CA . GLY B 1 351 ? -6.117 2.461 17.734 1 97.94 351 GLY B CA 1
ATOM 5739 C C . GLY B 1 351 ? -6.59 1.482 16.672 1 97.94 351 GLY B C 1
ATOM 5740 O O . GLY B 1 351 ? -6.918 0.335 16.984 1 97.94 351 GLY B O 1
ATOM 5741 N N . VAL B 1 352 ? -6.82 1.965 15.539 1 97.56 352 VAL B N 1
ATOM 5742 C CA . VAL B 1 352 ? -7.305 1.157 14.422 1 97.56 352 VAL B CA 1
ATOM 5743 C C . VAL B 1 352 ? -6.461 1.43 13.18 1 97.56 352 VAL B C 1
ATOM 5745 O O . VAL B 1 352 ? -6.086 2.574 12.914 1 97.56 352 VAL B O 1
ATOM 5748 N N . ILE B 1 353 ? -6.152 0.358 12.453 1 95.56 353 ILE B N 1
ATOM 5749 C CA . ILE B 1 353 ? -5.375 0.501 11.227 1 95.56 353 ILE B CA 1
ATOM 5750 C C . ILE B 1 353 ? -6.098 -0.191 10.078 1 95.56 353 ILE B C 1
ATOM 5752 O O . ILE B 1 353 ? -6.73 -1.233 10.266 1 95.56 353 ILE B O 1
ATOM 5756 N N . GLN B 1 354 ? -6.09 0.436 8.914 1 94.06 354 GLN B N 1
ATOM 5757 C CA . GLN B 1 354 ? -6.492 -0.197 7.66 1 94.06 354 GLN B CA 1
ATOM 5758 C C . GLN B 1 354 ? -5.332 -0.255 6.672 1 94.06 354 GLN B C 1
ATOM 5760 O O . GLN B 1 354 ? -4.656 0.75 6.441 1 94.06 354 GLN B O 1
ATOM 5765 N N . LEU B 1 355 ? -5.047 -1.392 6.164 1 90.88 355 LEU B N 1
ATOM 5766 C CA . LEU B 1 355 ? -4.051 -1.606 5.121 1 90.88 355 LEU B CA 1
ATOM 5767 C C . LEU B 1 355 ? -4.719 -2.002 3.809 1 90.88 355 LEU B C 1
ATOM 5769 O O . LEU B 1 355 ? -5.691 -2.76 3.805 1 90.88 355 LEU B O 1
ATOM 5773 N N . PRO B 1 356 ? -4.18 -1.493 2.689 1 87.75 356 PRO B N 1
ATOM 5774 C CA . PRO B 1 356 ? -4.859 -1.681 1.406 1 87.75 356 PRO B CA 1
ATOM 5775 C C . PRO B 1 356 ? -4.438 -2.967 0.697 1 87.75 356 PRO B C 1
ATOM 5777 O O . PRO B 1 356 ? -4.254 -2.971 -0.522 1 87.75 356 PRO B O 1
ATOM 5780 N N . PHE B 1 357 ? -4.172 -3.998 1.431 1 85 357 PHE B N 1
ATOM 5781 C CA . PHE B 1 357 ? -3.783 -5.273 0.838 1 85 357 PHE B CA 1
ATOM 5782 C C . PHE B 1 357 ? -4.895 -6.305 0.998 1 85 357 PHE B C 1
ATOM 5784 O O . PHE B 1 357 ? -5.645 -6.27 1.975 1 85 357 PHE B O 1
ATOM 5791 N N . PHE B 1 358 ? -5.031 -7.184 0.009 1 83.56 358 PHE B N 1
ATOM 5792 C CA . PHE B 1 358 ? -5.973 -8.297 0.047 1 83.56 358 PHE B CA 1
ATOM 5793 C C . PHE B 1 358 ? -7.398 -7.789 0.236 1 83.56 358 PHE B C 1
ATOM 5795 O O . PHE B 1 358 ? -8.141 -8.305 1.076 1 83.56 358 PHE B O 1
ATOM 5802 N N . GLY B 1 359 ? -7.727 -6.773 -0.496 1 78.5 359 GLY B N 1
ATOM 5803 C CA . GLY B 1 359 ? -9.062 -6.207 -0.401 1 78.5 359 GLY B CA 1
ATOM 5804 C C . GLY B 1 359 ? -9.266 -5.355 0.839 1 78.5 359 GLY B C 1
ATOM 5805 O O . GLY B 1 359 ? -10.383 -4.918 1.124 1 78.5 359 GLY B O 1
ATOM 5806 N N . GLY B 1 360 ? -8.266 -5.164 1.573 1 87 360 GLY B N 1
ATOM 5807 C CA . GLY B 1 360 ? -8.32 -4.352 2.777 1 87 360 GLY B CA 1
ATOM 5808 C C . GLY B 1 360 ? -8.195 -5.16 4.051 1 87 360 GLY B C 1
ATOM 5809 O O . GLY B 1 360 ? -8.891 -6.164 4.227 1 87 360 GLY B O 1
ATOM 5810 N N . LEU B 1 361 ? -7.254 -4.828 4.863 1 90.19 361 LEU B N 1
ATOM 5811 C CA . LEU B 1 361 ? -7.039 -5.441 6.172 1 90.19 361 LEU B CA 1
ATOM 5812 C C . LEU B 1 361 ? -7.219 -4.418 7.285 1 90.19 361 LEU B C 1
ATOM 5814 O O . LEU B 1 361 ? -6.777 -3.275 7.164 1 90.19 361 LEU B O 1
ATOM 5818 N N . VAL B 1 362 ? -8.008 -4.809 8.312 1 93.81 362 VAL B N 1
ATOM 5819 C CA . VAL B 1 362 ? -8.211 -3.922 9.453 1 93.81 362 VAL B CA 1
ATOM 5820 C C . VAL B 1 362 ? -7.707 -4.59 10.727 1 93.81 362 VAL B C 1
ATOM 5822 O O . VAL B 1 362 ? -7.992 -5.766 10.977 1 93.81 362 VAL B O 1
ATOM 5825 N N . PHE B 1 363 ? -6.91 -3.855 11.484 1 93.38 363 PHE B N 1
ATOM 5826 C CA . PHE B 1 363 ? -6.348 -4.367 12.727 1 93.38 363 PHE B CA 1
ATOM 5827 C C . PHE B 1 363 ? -6.555 -3.377 13.867 1 93.38 363 PHE B C 1
ATOM 5829 O O . PHE B 1 363 ? -6.941 -2.229 13.633 1 93.38 363 PHE B O 1
ATOM 5836 N N . GLY B 1 364 ? -6.344 -3.889 15.125 1 94.56 364 GLY B N 1
ATOM 5837 C CA . GLY B 1 364 ? -6.609 -3.08 16.297 1 94.56 364 GLY B CA 1
ATOM 5838 C C . GLY B 1 364 ? -5.348 -2.586 16.984 1 94.56 364 GLY B C 1
ATOM 5839 O O . GLY B 1 364 ? -4.445 -2.062 16.328 1 94.56 364 GLY B O 1
ATOM 5840 N N . ASN B 1 365 ? -5.375 -2.66 18.297 1 91.38 365 ASN B N 1
ATOM 5841 C CA . ASN B 1 365 ? -4.438 -1.978 19.188 1 91.38 365 ASN B CA 1
ATOM 5842 C C . ASN B 1 365 ? -2.996 -2.387 18.906 1 91.38 365 ASN B C 1
ATOM 5844 O O . ASN B 1 365 ? -2.119 -1.533 18.766 1 91.38 365 ASN B O 1
ATOM 5848 N N . PHE B 1 366 ? -2.805 -3.639 18.781 1 90.94 366 PHE B N 1
ATOM 5849 C CA . PHE B 1 366 ? -1.444 -4.164 18.719 1 90.94 366 PHE B CA 1
ATOM 5850 C C . PHE B 1 366 ? -0.703 -3.617 17.516 1 90.94 366 PHE B C 1
ATOM 5852 O O . PHE B 1 366 ? 0.387 -3.057 17.641 1 90.94 366 PHE B O 1
ATOM 5859 N N . LEU B 1 367 ? -1.255 -3.719 16.328 1 91.69 367 LEU B N 1
ATOM 5860 C CA . LEU B 1 367 ? -0.575 -3.268 15.117 1 91.69 367 LEU B CA 1
ATOM 5861 C C . LEU B 1 367 ? -0.518 -1.745 15.055 1 91.69 367 LEU B C 1
ATOM 5863 O O . LEU B 1 367 ? 0.447 -1.174 14.547 1 91.69 367 LEU B O 1
ATOM 5867 N N . THR B 1 368 ? -1.544 -1.103 15.539 1 94.5 368 THR B N 1
ATOM 5868 C CA . THR B 1 368 ? -1.525 0.356 15.555 1 94.5 368 THR B CA 1
ATOM 5869 C C . THR B 1 368 ? -0.394 0.875 16.438 1 94.5 368 THR B C 1
ATOM 5871 O O . THR B 1 368 ? 0.293 1.833 16.078 1 94.5 368 THR B O 1
ATOM 5874 N N . ARG B 1 369 ? -0.265 0.235 17.625 1 94 369 ARG B N 1
ATOM 5875 C CA . ARG B 1 369 ? 0.83 0.624 18.516 1 94 369 ARG B CA 1
ATOM 5876 C C . ARG B 1 369 ? 2.18 0.423 17.828 1 94 369 ARG B C 1
ATOM 5878 O O . ARG B 1 369 ? 3.041 1.305 17.875 1 94 369 ARG B O 1
ATOM 5885 N N . MET B 1 370 ? 2.305 -0.667 17.156 1 89.31 370 MET B N 1
ATOM 5886 C CA . MET B 1 370 ? 3.566 -1.023 16.516 1 89.31 370 MET B CA 1
ATOM 5887 C C . MET B 1 370 ? 3.912 -0.034 15.406 1 89.31 370 MET B C 1
ATOM 5889 O O . MET B 1 370 ? 5.078 0.334 15.234 1 89.31 370 MET B O 1
ATOM 5893 N N . PHE B 1 371 ? 2.906 0.405 14.711 1 91.5 371 PHE B N 1
ATOM 5894 C CA . PHE B 1 371 ? 3.189 1.153 13.492 1 91.5 371 PHE B CA 1
ATOM 5895 C C . PHE B 1 371 ? 3.184 2.652 13.766 1 91.5 371 PHE B C 1
ATOM 5897 O O . PHE B 1 371 ? 3.895 3.412 13.102 1 91.5 371 PHE B O 1
ATOM 5904 N N . LYS B 1 372 ? 2.395 3.121 14.797 1 94.62 372 LYS B N 1
ATOM 5905 C CA . LYS B 1 372 ? 2.27 4.574 14.883 1 94.62 372 LYS B CA 1
ATOM 5906 C C . LYS B 1 372 ? 2.059 5.027 16.328 1 94.62 372 LYS B C 1
ATOM 5908 O O . LYS B 1 372 ? 2.705 5.969 16.781 1 94.62 372 LYS B O 1
ATOM 5913 N N . SER B 1 373 ? 1.212 4.422 17.141 1 95.62 373 SER B N 1
ATOM 5914 C CA . SER B 1 373 ? 0.662 4.965 18.375 1 95.62 373 SER B CA 1
ATOM 5915 C C . SER B 1 373 ? 1.756 5.184 19.422 1 95.62 373 SER B C 1
ATOM 5917 O O . SER B 1 373 ? 1.668 6.105 20.234 1 95.62 373 SER B O 1
ATOM 5919 N N . LYS B 1 374 ? 2.758 4.336 19.359 1 94.12 374 LYS B N 1
ATOM 5920 C CA . LYS B 1 374 ? 3.764 4.359 20.406 1 94.12 374 LYS B CA 1
ATOM 5921 C C . LYS B 1 374 ? 4.465 5.715 20.484 1 94.12 374 LYS B C 1
ATOM 5923 O O . LYS B 1 374 ? 4.691 6.25 21.562 1 94.12 374 LYS B O 1
ATOM 5928 N N . ASP B 1 375 ? 4.805 6.262 19.328 1 95 375 ASP B N 1
ATOM 5929 C CA . ASP B 1 375 ? 5.535 7.527 19.344 1 95 375 ASP B CA 1
ATOM 5930 C C . ASP B 1 375 ? 4.992 8.492 18.297 1 95 375 ASP B C 1
ATOM 5932 O O . ASP B 1 375 ? 5.637 9.484 17.969 1 95 375 ASP B O 1
ATOM 5936 N N . MET B 1 376 ? 3.855 8.164 17.734 1 96.81 376 MET B N 1
ATOM 5937 C CA . MET B 1 376 ? 3.213 8.984 16.703 1 96.81 376 MET B CA 1
ATOM 5938 C C . MET B 1 376 ? 4.141 9.188 15.516 1 96.81 376 MET B C 1
ATOM 5940 O O . MET B 1 376 ? 4.219 10.289 14.969 1 96.81 376 MET B O 1
ATOM 5944 N N . LEU B 1 377 ? 4.934 8.195 15.203 1 94.69 377 LEU B N 1
ATOM 5945 C CA . LEU B 1 377 ? 5.844 8.148 14.062 1 94.69 377 LEU B CA 1
ATOM 5946 C C . LEU B 1 377 ? 7.004 9.117 14.25 1 94.69 377 LEU B C 1
ATOM 5948 O O . LEU B 1 377 ? 7.688 9.469 13.289 1 94.69 377 LEU B O 1
ATOM 5952 N N . ALA B 1 378 ? 7.223 9.617 15.477 1 95.94 378 ALA B N 1
ATOM 5953 C CA . ALA B 1 378 ? 8.273 10.602 15.719 1 95.94 378 ALA B CA 1
ATOM 5954 C C . ALA B 1 378 ? 9.625 10.102 15.211 1 95.94 378 ALA B C 1
ATOM 5956 O O . ALA B 1 378 ? 10.336 10.812 14.5 1 95.94 378 ALA B O 1
ATOM 5957 N N . GLY B 1 379 ? 10.016 8.859 15.578 1 93.62 379 GLY B N 1
ATOM 5958 C CA . GLY B 1 379 ? 11.281 8.312 15.125 1 93.62 379 GLY B CA 1
ATOM 5959 C C . GLY B 1 379 ? 11.438 8.352 13.617 1 93.62 379 GLY B C 1
ATOM 5960 O O . GLY B 1 379 ? 12.469 8.789 13.109 1 93.62 379 GLY B O 1
ATOM 5961 N N . ARG B 1 380 ? 10.469 7.984 12.906 1 90.19 380 ARG B N 1
ATOM 5962 C CA . ARG B 1 380 ? 10.5 7.93 11.453 1 90.19 380 ARG B CA 1
ATOM 5963 C C . ARG B 1 380 ? 10.531 9.336 10.852 1 90.19 380 ARG B C 1
ATOM 5965 O O . ARG B 1 380 ? 11.273 9.594 9.898 1 90.19 380 ARG B O 1
ATOM 5972 N N . ILE B 1 381 ? 9.688 10.203 11.352 1 94.38 381 ILE B N 1
ATOM 5973 C CA . ILE B 1 381 ? 9.594 11.555 10.812 1 94.38 381 ILE B CA 1
ATOM 5974 C C . ILE B 1 381 ? 10.906 12.297 11.047 1 94.38 381 ILE B C 1
ATOM 5976 O O . ILE B 1 381 ? 11.414 12.969 10.148 1 94.38 381 ILE B O 1
ATOM 5980 N N . TRP B 1 382 ? 11.469 12.141 12.203 1 95.25 382 TRP B N 1
ATOM 5981 C CA . TRP B 1 382 ? 12.75 12.781 12.492 1 95.25 382 TRP B CA 1
ATOM 5982 C C . TRP B 1 382 ? 13.844 12.258 11.57 1 95.25 382 TRP B C 1
ATOM 5984 O O . TRP B 1 382 ? 14.727 13.016 11.156 1 95.25 382 TRP B O 1
ATOM 5994 N N . ALA B 1 383 ? 13.766 11.023 11.203 1 89.88 383 ALA B N 1
ATOM 5995 C CA . ALA B 1 383 ? 14.773 10.422 10.336 1 89.88 383 ALA B CA 1
ATOM 5996 C C . ALA B 1 383 ? 14.773 11.078 8.953 1 89.88 383 ALA B C 1
ATOM 5998 O O . ALA B 1 383 ? 15.812 11.188 8.312 1 89.88 383 ALA B O 1
ATOM 5999 N N . ASN B 1 384 ? 13.648 11.547 8.516 1 88.38 384 ASN B N 1
ATOM 6000 C CA . ASN B 1 384 ? 13.547 12.25 7.234 1 88.38 384 ASN B CA 1
ATOM 6001 C C . ASN B 1 384 ? 14.375 13.531 7.234 1 88.38 384 ASN B C 1
ATOM 6003 O O . ASN B 1 384 ? 14.656 14.094 6.172 1 88.38 384 ASN B O 1
ATOM 6007 N N . PHE B 1 385 ? 14.719 13.945 8.367 1 92.81 385 PHE B N 1
ATOM 6008 C CA . PHE B 1 385 ? 15.477 15.188 8.508 1 92.81 385 PHE B CA 1
ATOM 6009 C C . PHE B 1 385 ? 16.906 14.906 8.938 1 92.81 385 PHE B C 1
ATOM 6011 O O . PHE B 1 385 ? 17.625 15.812 9.359 1 92.81 385 PHE B O 1
ATOM 6018 N N . GLY B 1 386 ? 17.297 13.633 8.867 1 90.5 386 GLY B N 1
ATOM 6019 C CA . GLY B 1 386 ? 18.641 13.258 9.297 1 90.5 386 GLY B CA 1
ATOM 6020 C C . GLY B 1 386 ? 18.844 13.406 10.797 1 90.5 386 GLY B C 1
ATOM 6021 O O . GLY B 1 386 ? 19.984 13.57 11.25 1 90.5 386 GLY B O 1
ATOM 6022 N N . ALA B 1 387 ? 17.75 13.469 11.508 1 92.88 387 ALA B N 1
ATOM 6023 C CA . ALA B 1 387 ? 17.812 13.703 12.945 1 92.88 387 ALA B CA 1
ATOM 6024 C C . ALA B 1 387 ? 17.25 12.508 13.719 1 92.88 387 ALA B C 1
ATOM 6026 O O . ALA B 1 387 ? 16.625 11.617 13.125 1 92.88 387 ALA B O 1
ATOM 6027 N N . THR B 1 388 ? 17.609 12.43 14.961 1 92.62 388 THR B N 1
ATOM 6028 C CA . THR B 1 388 ? 17.094 11.414 15.867 1 92.62 388 THR B CA 1
ATOM 6029 C C . THR B 1 388 ? 16.078 12.023 16.844 1 92.62 388 THR B C 1
ATOM 6031 O O . THR B 1 388 ? 16.344 13.055 17.453 1 92.62 388 THR B O 1
ATOM 6034 N N . ALA B 1 389 ? 14.906 11.391 16.922 1 93.56 389 ALA B N 1
ATOM 6035 C CA . ALA B 1 389 ? 13.859 11.883 17.812 1 93.56 389 ALA B CA 1
ATOM 6036 C C . ALA B 1 389 ? 14.297 11.805 19.281 1 93.56 389 ALA B C 1
ATOM 6038 O O . ALA B 1 389 ? 14.922 10.828 19.688 1 93.56 389 ALA B O 1
ATOM 6039 N N . PRO B 1 390 ? 13.922 12.859 20 1 89.94 390 PRO B N 1
ATOM 6040 C CA . PRO B 1 390 ? 14.219 12.773 21.438 1 89.94 390 PRO B CA 1
ATOM 6041 C C . PRO B 1 390 ? 13.43 11.664 22.141 1 89.94 390 PRO B C 1
ATOM 6043 O O . PRO B 1 390 ? 12.273 11.422 21.797 1 89.94 390 PRO B O 1
ATOM 6046 N N . GLY B 1 391 ? 14.039 10.961 23.172 1 78 391 GLY B N 1
ATOM 6047 C CA . GLY B 1 391 ? 13.367 9.953 23.969 1 78 391 GLY B CA 1
ATOM 6048 C C . GLY B 1 391 ? 13.109 8.664 23.203 1 78 391 GLY B C 1
ATOM 6049 O O . GLY B 1 391 ? 12.453 7.758 23.719 1 78 391 GLY B O 1
ATOM 6050 N N . VAL B 1 392 ? 13.367 8.656 22.078 1 61.44 392 VAL B N 1
ATOM 6051 C CA . VAL B 1 392 ? 13.227 7.402 21.344 1 61.44 392 VAL B CA 1
ATOM 6052 C C . VAL B 1 392 ? 14.57 6.676 21.297 1 61.44 392 VAL B C 1
ATOM 6054 O O . VAL B 1 392 ? 15.625 7.312 21.328 1 61.44 392 VAL B O 1
#

InterPro domains:
  IPR023753 FAD/NAD(P)-binding domain [PF07992] (3-312)
  IPR036188 FAD/NAD(P)-binding domain superfamily [SSF51905] (1-322)